Protein 6VWX (pdb70)

Nearest PDB structures (foldseek):
  6vwx-assembly1_A  TM=1.004E+00  e=1.704E-28  Halalkalibacterium halodurans C-125
  6w6o-assembly1_A  TM=9.656E-01  e=8.969E-22  Halalkalibacterium halodurans C-125
  6vxo-assembly1_A  TM=9.635E-01  e=1.900E-21  Halalkalibacterium halodurans C-125
  8diz-assembly1_A  TM=9.406E-01  e=3.354E-12  Aliarcobacter butzleri RM4018
  6n4i-assembly1_D  TM=8.869E-01  e=4.028E-11  Homo sapiens

Radius of gyration: 33.26 Å; Cα contacts (8 Å, |Δi|>4): 733; chains: 4; bounding box: 105×105×49 Å

CATH classification: 1.10.287.70

InterPro domains:
  IPR005821 Ion transport domain [PF00520] (22-239)
  IPR027359 Voltage-dependent channel domain superfamily [G3DSA:1.20.120.350] (13-128)
  IPR043203 Voltage-gated cation channel calcium and sodium [PTHR10037] (7-167)

Foldseek 3Di:
DADPLPPLPDPVNLVVVLVLLVVLLVLLVVCVPVVVVVVCDPVSVVVVVVSLVVLVVSLVVVARSPPHPDCCPVDPLSVVSVVLSVVQVPPPDDDPCVVNSVSSVVSSVNNQCSPVVNVVVVVVVVVCCVVCVVLVVVLVVVLQVLLVVCLVPCCVPCCCQRPDSVSVSVNLVCVLVVNCCPVPVNPSVCVVVVVCVCSSVVSNVVSNVSVVVSVVSSVCVVVVD/DADPLPPLPDPVNLVVVLVLLVVLLVLLVVCVPVVVVVVCDPVSVVVVVVSLVVLVVSLVVVARSPPHPDCCPVDPLSVVSVVLSVVQVPPPDDDPCVVNSVSSVVSSVNNQCSPVVNVVVVVVVVVCCVVCVVLVVVLVVVLQVLLVVCLVPCCVPCCCQRPDSVSVSVNLVCVLVVNCCPVPVNPSVCVVVVVCVCSSVVSNVVSNVSVVVSVVSSVCVVVVD/DADPLPPLPDPVNLVVVLVLLVVLLVLLVVCVPVVVVVVCDPVSVVVVVVSLVVLVVSLVVVARSPPHPDCCPVDPLSVVSVVLSVVQVPPPDDDPCVVNSVSSVVSSVNNQCSPVVNVVVVVVVVVCCVVCVVLVVVLVVVLQVLLVVCLVPCCVPCCCQRPDSVSVSVNLVCVLVVNCCPVPVNPSVCVVVVVCVCSSVVSNVVSNVSVVVSVVSSVCVVVVD/DADPLPPLPDPVNLVVVLVLLVVLLVLLVVCVPVVVVVVCDPVSVVVVVVSLVVLVVSLVVVARSPPHPDCCPVDPLSVVSVVLSVVQVPPPDDDPCVVNSVSSVVSSVNNQCSPVVNVVVVVVVVVCCVVCVVLVVVLVVVLQVLLVVCLVPCCVPCCCQRPDSVSVSVNLVCVLVVNCCPVPVNPSVCVVVVVCVCSSVVSNVVSNVSVVVSVVSSVCVVVVD

Sequence (900 aa):
TSKMQKIVNHRAFTFTVIALILFNALIVGIETYPRIYADHKWLFYRIDLVLLWIFTIEIAMRFLASNPKSAFFRSSWNWFDFLIVAAGHIFAGAQFVTVLRILRVLRVLRAISVVPSLRRLVDALVMTIPALGNILILMSIFFYIFAVIGTMLFQHVSPEYFGNLQLSLLTLFQVVTLESWASGVMRPIFAEVPWSWLYFVSFVLIGTFIIFNLFIGVIVNNVEKTSKMQKIVNHRAFTFTVIALILFNALIVGIETYPRIYADHKWLFYRIDLVLLWIFTIEIAMRFLASNPKSAFFRSSWNWFDFLIVAAGHIFAGAQFVTVLRILRVLRVLRAISVVPSLRRLVDALVMTIPALGNILILMSIFFYIFAVIGTMLFQHVSPEYFGNLQLSLLTLFQVVTLESWASGVMRPIFAEVPWSWLYFVSFVLIGTFIIFNLFIGVIVNNVEKTSKMQKIVNHRAFTFTVIALILFNALIVGIETYPRIYADHKWLFYRIDLVLLWIFTIEIAMRFLASNPKSAFFRSSWNWFDFLIVAAGHIFAGAQFVTVLRILRVLRVLRAISVVPSLRRLVDALVMTIPALGNILILMSIFFYIFAVIGTMLFQHVSPEYFGNLQLSLLTLFQVVTLESWASGVMRPIFAEVPWSWLYFVSFVLIGTFIIFNLFIGVIVNNVEKTSKMQKIVNHRAFTFTVIALILFNALIVGIETYPRIYADHKWLFYRIDLVLLWIFTIEIAMRFLASNPKSAFFRSSWNWFDFLIVAAGHIFAGAQFVTVLRILRVLRVLRAISVVPSLRRLVDALVMTIPALGNILILMSIFFYIFAVIGTMLFQHVSPEYFGNLQLSLLTLFQVVTLESWASGVMRPIFAEVPWSWLYFVSFVLIGTFIIFNLFIGVIVNNVEK

Solvent-accessible surface area: 47769 Å² total; per-residue (Å²): 190,92,149,50,62,166,65,22,111,105,183,72,32,41,120,75,6,38,63,36,3,114,79,1,21,97,18,0,3,61,4,4,67,73,182,58,58,72,100,94,78,172,97,11,118,172,39,15,82,78,7,14,140,60,1,29,97,9,21,40,73,52,77,81,11,39,94,79,188,53,55,8,81,201,43,93,57,24,124,58,5,72,96,16,4,29,18,6,66,126,91,62,49,123,68,159,98,39,54,39,57,32,29,26,0,52,13,6,28,3,10,8,2,14,42,93,55,5,77,174,35,24,63,66,18,86,143,14,63,106,59,21,27,53,16,78,92,3,25,66,30,39,30,55,5,21,0,0,18,0,0,14,70,4,31,159,52,15,89,105,40,0,11,46,26,112,48,0,70,20,0,2,26,4,2,23,26,55,7,20,1,2,51,23,0,1,28,78,3,42,77,113,52,90,179,6,88,81,19,2,23,32,4,8,94,64,5,36,64,5,51,91,19,44,20,7,34,13,3,44,66,52,57,119,197,189,93,150,52,61,166,63,21,112,105,184,73,31,40,123,76,5,38,62,36,3,114,78,1,20,101,18,1,3,61,4,5,66,74,183,57,60,71,101,98,77,175,97,10,121,172,39,14,81,80,6,13,141,60,0,29,98,10,20,39,74,52,77,83,11,39,95,78,187,53,55,8,79,202,43,92,58,24,126,56,5,71,98,15,4,29,20,6,67,128,91,64,48,122,68,160,97,38,52,39,60,32,27,26,0,53,14,6,27,3,10,8,2,13,41,91,56,4,78,176,36,24,63,66,17,87,144,13,63,106,59,25,27,54,17,78,90,2,22,65,30,38,31,54,5,21,0,0,19,0,0,15,71,4,32,161,52,16,90,105,42,0,11,46,27,112,49,0,70,20,0,2,26,4,2,24,24,54,7,19,0,1,52,25,0,0,28,79,2,43,75,114,51,89,182,6,90,82,18,2,24,33,4,9,94,63,4,35,61,5,51,91,19,42,20,7,34,12,3,45,66,51,57,118,197,189,93,150,50,62,166,64,22,112,105,182,72,33,40,123,76,5,40,63,36,2,114,78,1,21,99,18,1,3,62,4,4,68,74,181,56,60,71,100,98,77,175,99,11,119,173,40,14,81,78,6,14,143,59,1,28,98,8,19,40,72,52,76,81,11,39,95,77,189,52,54,8,80,200,44,92,56,24,124,56,6,70,97,14,4,30,20,5,67,126,90,63,49,123,66,159,97,38,52,40,57,32,28,27,0,54,15,6,28,4,10,8,2,13,41,93,56,5,80,177,34,24,64,65,18,86,144,14,64,106,60,24,28,54,16,77,92,3,23,65,28,37,32,54,6,21,0,0,19,0,0,15,72,4,32,160,52,16,89,103,41,0,12,46,26,113,45,0,71,22,0,3,28,3,2,24,24,54,6,19,1,1,51,23,0,1,27,75,3,42,75,112,52,87,184,5,90,82,19,3,23,33,5,9,95,63,6,35,62,5,52,91,20,42,19,7,35,12,3,45,66,52,56,121,198,191,93,150,50,63,167,63,21,113,104,182,71,33,40,124,75,6,39,62,36,3,115,78,1,21,98,19,0,3,60,4,4,68,73,182,57,60,71,101,96,79,174,99,11,120,172,38,16,82,79,7,14,144,61,1,28,100,9,20,40,74,52,77,80,11,39,93,79,188,53,55,8,79,203,45,93,57,24,123,60,5,71,96,14,4,30,18,6,68,125,90,62,49,123,68,160,97,37,51,40,57,34,28,25,0,52,12,6,30,3,10,9,2,13,40,90,55,5,78,175,36,24,64,65,18,88,142,13,64,105,60,24,27,54,18,77,93,3,24,65,28,39,30,54,5,20,0,0,17,0,0,15,70,4,32,160,52,16,90,105,41,0,11,46,26,112,49,0,70,20,0,2,26,4,2,25,25,54,6,20,1,1,51,22,0,1,26,78,2,42,76,113,52,90,182,6,86,82,18,2,24,33,4,8,94,61,6,36,62,6,48,91,20,43,20,7,35,13,3,44,65,52,56,118,199

Structure (mmCIF, N/CA/C/O backbone):
data_6VWX
#
_entry.id   6VWX
#
loop_
_entity.id
_entity.type
_entity.pdbx_description
1 polymer 'BH1501 protein'
2 non-polymer '(2S)-3-(hexadecanoyloxy)-2-[(9Z)-octadec-9-enoyloxy]propyl 2-(trimethylammonio)ethyl phosphate'
3 non-polymer 'SODIUM ION'
#
loop_
_atom_site.group_PDB
_atom_site.id
_atom_site.type_symbol
_atom_site.label_atom_id
_atom_site.label_alt_id
_atom_site.label_comp_id
_atom_site.label_asym_id
_atom_site.label_entity_id
_atom_site.label_seq_id
_atom_site.pdbx_PDB_ins_code
_atom_site.Cartn_x
_atom_site.Cartn_y
_atom_site.Cartn_z
_atom_site.occupancy
_atom_site.B_iso_or_equiv
_atom_site.auth_seq_id
_atom_site.auth_comp_id
_atom_site.auth_asym_id
_atom_site.auth_atom_id
_atom_site.pdbx_PDB_model_num
ATOM 1 N N . THR A 1 13 ? 125.396 186.566 153.357 1.00 143.99 13 THR A N 1
ATOM 2 C CA . THR A 1 13 ? 124.041 186.055 153.524 1.00 143.99 13 THR A CA 1
ATOM 3 C C . THR A 1 13 ? 123.689 185.064 152.421 1.00 143.99 13 THR A C 1
ATOM 4 O O . THR A 1 13 ? 123.893 185.335 151.238 1.00 143.99 13 THR A O 1
ATOM 8 N N . SER A 1 14 ? 123.147 183.918 152.818 1.00 139.87 14 SER A N 1
ATOM 9 C CA . SER A 1 14 ? 122.834 182.862 151.872 1.00 139.87 14 SER A CA 1
ATOM 10 C C . SER A 1 14 ? 121.646 183.245 150.992 1.00 139.87 14 SER A C 1
ATOM 11 O O . SER A 1 14 ? 121.102 184.349 151.072 1.00 139.87 14 SER A O 1
ATOM 14 N N . LYS A 1 15 ? 121.258 182.307 150.131 1.00 136.48 15 LYS A N 1
ATOM 15 C CA . LYS A 1 15 ? 120.169 182.507 149.183 1.00 136.48 15 LYS A CA 1
ATOM 16 C C . LYS A 1 15 ? 119.471 181.175 148.931 1.00 136.48 15 LYS A C 1
ATOM 17 O O . LYS A 1 15 ? 119.564 180.257 149.750 1.00 136.48 15 LYS A O 1
ATOM 23 N N . MET A 1 16 ? 118.765 181.059 147.810 1.00 138.56 16 MET A N 1
ATOM 24 C CA . MET A 1 16 ? 117.915 179.906 147.545 1.00 138.56 16 MET A CA 1
ATOM 25 C C . MET A 1 16 ? 118.715 178.635 147.295 1.00 138.56 16 MET A C 1
ATOM 26 O O . MET A 1 16 ? 118.653 178.054 146.209 1.00 138.56 16 MET A O 1
ATOM 31 N N . GLN A 1 17 ? 119.441 178.179 148.312 1.00 136.04 17 GLN A N 1
ATOM 32 C CA . GLN A 1 17 ? 120.112 176.891 148.276 1.00 136.04 17 GLN A CA 1
ATOM 33 C C . GLN A 1 17 ? 119.173 175.745 148.615 1.00 136.04 17 GLN A C 1
ATOM 34 O O . GLN A 1 17 ? 119.603 174.588 148.613 1.00 136.04 17 GLN A O 1
ATOM 40 N N . LYS A 1 18 ? 117.905 176.035 148.900 1.00 134.03 18 LYS A N 1
ATOM 41 C CA . LYS A 1 18 ? 116.961 175.042 149.386 1.00 134.03 18 LYS A CA 1
ATOM 42 C C . LYS A 1 18 ? 116.033 174.523 148.298 1.00 134.03 18 LYS A C 1
ATOM 43 O O . LYS A 1 18 ? 115.128 173.737 148.594 1.00 134.03 18 LYS A O 1
ATOM 49 N N . ILE A 1 19 ? 116.237 174.931 147.048 1.00 131.66 19 ILE A N 1
ATOM 50 C CA . ILE A 1 19 ? 115.409 174.462 145.953 1.00 131.66 19 ILE A CA 1
ATOM 51 C C . ILE A 1 19 ? 116.190 173.614 144.955 1.00 131.66 19 ILE A C 1
ATOM 52 O O . ILE A 1 19 ? 115.618 172.692 144.364 1.00 131.66 19 ILE A O 1
ATOM 57 N N . VAL A 1 20 ? 117.484 173.876 144.772 1.00 128.80 20 VAL A N 1
ATOM 58 C CA . VAL A 1 20 ? 118.282 173.034 143.891 1.00 128.80 20 VAL A CA 1
ATOM 59 C C . VAL A 1 20 ? 118.383 171.622 144.451 1.00 128.80 20 VAL A C 1
ATOM 60 O O . VAL A 1 20 ? 118.583 170.664 143.698 1.00 128.80 20 VAL A O 1
ATOM 64 N N . ASN A 1 21 ? 118.238 171.466 145.764 1.00 132.26 21 ASN A N 1
ATOM 65 C CA . ASN A 1 21 ? 118.201 170.163 146.403 1.00 132.26 21 ASN A CA 1
ATOM 66 C C . ASN A 1 21 ? 116.778 169.703 146.681 1.00 132.26 21 ASN A C 1
ATOM 67 O O . ASN A 1 21 ? 116.583 168.665 147.319 1.00 132.26 21 ASN A O 1
ATOM 72 N N . HIS A 1 22 ? 115.786 170.458 146.223 1.00 127.28 22 HIS A N 1
ATOM 73 C CA . HIS A 1 22 ? 114.402 170.031 146.306 1.00 127.28 22 HIS A CA 1
ATOM 74 C C . HIS A 1 22 ? 114.172 168.827 145.402 1.00 127.28 22 HIS A C 1
ATOM 75 O O . HIS A 1 22 ? 114.857 168.634 144.395 1.00 127.28 22 HIS A O 1
ATOM 82 N N . ARG A 1 23 ? 113.192 168.010 145.770 1.00 123.07 23 ARG A N 1
ATOM 83 C CA . ARG A 1 23 ? 112.858 166.833 144.982 1.00 123.07 23 ARG A CA 1
ATOM 84 C C . ARG A 1 23 ? 111.989 167.161 143.776 1.00 123.07 23 ARG A C 1
ATOM 85 O O . ARG A 1 23 ? 111.780 166.291 142.925 1.00 123.07 23 ARG A O 1
ATOM 93 N N . ALA A 1 24 ? 111.480 168.388 143.681 1.00 119.30 24 ALA A N 1
ATOM 94 C CA . ALA A 1 24 ? 110.766 168.852 142.501 1.00 119.30 24 ALA A CA 1
ATOM 95 C C . ALA A 1 24 ? 111.705 169.479 141.482 1.00 119.30 24 ALA A C 1
ATOM 96 O O . ALA A 1 24 ? 111.254 170.192 140.581 1.00 119.30 24 ALA A O 1
ATOM 98 N N . PHE A 1 25 ? 113.004 169.235 141.620 1.00 114.88 25 PHE A N 1
ATOM 99 C CA . PHE A 1 25 ? 114.023 169.742 140.714 1.00 114.88 25 PHE A CA 1
ATOM 100 C C . PHE A 1 25 ? 114.752 168.620 140.001 1.00 114.88 25 PHE A C 1
ATOM 101 O O . PHE A 1 25 ? 114.942 168.681 138.780 1.00 114.88 25 PHE A O 1
ATOM 109 N N . THR A 1 26 ? 115.173 167.595 140.742 1.00 109.70 26 THR A N 1
ATOM 110 C CA . THR A 1 26 ? 115.764 166.420 140.118 1.00 109.70 26 THR A CA 1
ATOM 111 C C . THR A 1 26 ? 114.811 165.801 139.107 1.00 109.70 26 THR A C 1
ATOM 112 O O . THR A 1 26 ? 115.224 165.420 138.007 1.00 109.70 26 THR A O 1
ATOM 116 N N . PHE A 1 27 ? 113.530 165.700 139.458 1.00 109.07 27 PHE A N 1
ATOM 117 C CA . PHE A 1 27 ? 112.566 165.118 138.535 1.00 109.07 27 PHE A CA 1
ATOM 118 C C . PHE A 1 27 ? 112.384 165.987 137.303 1.00 109.07 27 PHE A C 1
ATOM 119 O O . PHE A 1 27 ? 112.205 165.461 136.200 1.00 109.07 27 PHE A O 1
ATOM 127 N N . THR A 1 28 ? 112.437 167.308 137.464 1.00 105.55 28 THR A N 1
ATOM 128 C CA . THR A 1 28 ? 112.392 168.189 136.305 1.00 105.55 28 THR A CA 1
ATOM 129 C C . THR A 1 28 ? 113.574 167.931 135.386 1.00 105.55 28 THR A C 1
ATOM 130 O O . THR A 1 28 ? 113.415 167.817 134.166 1.00 105.55 28 THR A O 1
ATOM 134 N N . VAL A 1 29 ? 114.770 167.825 135.961 1.00 100.01 29 VAL A N 1
ATOM 135 C CA . VAL A 1 29 ? 115.963 167.644 135.144 1.00 100.01 29 VAL A CA 1
ATOM 136 C C . VAL A 1 29 ? 115.933 166.295 134.441 1.00 100.01 29 VAL A C 1
ATOM 137 O O . VAL A 1 29 ? 116.258 166.196 133.254 1.00 100.01 29 VAL A O 1
ATOM 141 N N . ILE A 1 30 ? 115.535 165.238 135.149 1.00 94.94 30 ILE A N 1
ATOM 142 C CA . ILE A 1 30 ? 115.476 163.921 134.523 1.00 94.94 30 ILE A CA 1
ATOM 143 C C . ILE A 1 30 ? 114.436 163.907 133.415 1.00 94.94 30 ILE A C 1
ATOM 144 O O . ILE A 1 30 ? 114.632 163.278 132.370 1.00 94.94 30 ILE A O 1
ATOM 149 N N . ALA A 1 31 ? 113.313 164.589 133.623 1.00 95.54 31 ALA A N 1
ATOM 150 C CA . ALA A 1 31 ? 112.332 164.711 132.555 1.00 95.54 31 ALA A CA 1
ATOM 151 C C . ALA A 1 31 ? 112.937 165.406 131.347 1.00 95.54 31 ALA A C 1
ATOM 152 O O . ALA A 1 31 ? 112.728 164.990 130.203 1.00 95.54 31 ALA A O 1
ATOM 154 N N . LEU A 1 32 ? 113.710 166.464 131.587 1.00 93.86 32 LEU A N 1
ATOM 155 C CA . LEU A 1 32 ? 114.345 167.177 130.487 1.00 93.86 32 LEU A CA 1
ATOM 156 C C . LEU A 1 32 ? 115.315 166.275 129.739 1.00 93.86 32 LEU A C 1
ATOM 157 O O . LEU A 1 32 ? 115.289 166.202 128.508 1.00 93.86 32 LEU A O 1
ATOM 162 N N . ILE A 1 33 ? 116.180 165.578 130.477 1.00 91.26 33 ILE A N 1
ATOM 163 C CA . ILE A 1 33 ? 117.132 164.663 129.856 1.00 91.26 33 ILE A CA 1
ATOM 164 C C . ILE A 1 33 ? 116.406 163.614 129.034 1.00 91.26 33 ILE A C 1
ATOM 165 O O . ILE A 1 33 ? 116.700 163.420 127.850 1.00 91.26 33 ILE A O 1
ATOM 170 N N . LEU A 1 34 ? 115.451 162.915 129.649 1.00 88.92 34 LEU A N 1
ATOM 171 C CA . LEU A 1 34 ? 114.723 161.878 128.933 1.00 88.92 34 LEU A CA 1
ATOM 172 C C . LEU A 1 34 ? 114.047 162.427 127.690 1.00 88.92 34 LEU A C 1
ATOM 173 O O . LEU A 1 34 ? 113.909 161.709 126.696 1.00 88.92 34 LEU A O 1
ATOM 178 N N . PHE A 1 35 ? 113.623 163.686 127.720 1.00 90.13 35 PHE A N 1
ATOM 179 C CA . PHE A 1 35 ? 113.102 164.289 126.506 1.00 90.13 35 PHE A CA 1
ATOM 180 C C . PHE A 1 35 ? 114.206 164.548 125.498 1.00 90.13 35 PHE A C 1
ATOM 181 O O . PHE A 1 35 ? 113.987 164.406 124.292 1.00 90.13 35 PHE A O 1
ATOM 189 N N . ASN A 1 36 ? 115.391 164.919 125.970 1.00 88.17 36 ASN A N 1
ATOM 190 C CA . ASN A 1 36 ? 116.525 165.109 125.082 1.00 88.17 36 ASN A CA 1
ATOM 191 C C . ASN A 1 36 ? 117.094 163.792 124.583 1.00 88.17 36 ASN A C 1
ATOM 192 O O . ASN A 1 36 ? 117.646 163.749 123.482 1.00 88.17 36 ASN A O 1
ATOM 197 N N . ALA A 1 37 ? 116.976 162.723 125.366 1.00 86.62 37 ALA A N 1
ATOM 198 C CA . ALA A 1 37 ? 117.347 161.406 124.873 1.00 86.62 37 ALA A CA 1
ATOM 199 C C . ALA A 1 37 ? 116.401 160.935 123.785 1.00 86.62 37 ALA A C 1
ATOM 200 O O . ALA A 1 37 ? 116.750 160.041 123.010 1.00 86.62 37 ALA A O 1
ATOM 202 N N . LEU A 1 38 ? 115.206 161.514 123.720 1.00 86.35 38 LEU A N 1
ATOM 203 C CA . LEU A 1 38 ? 114.261 161.157 122.673 1.00 86.35 38 LEU A CA 1
ATOM 204 C C . LEU A 1 38 ? 114.407 162.065 121.462 1.00 86.35 38 LEU A C 1
ATOM 205 O O . LEU A 1 38 ? 114.362 161.593 120.323 1.00 86.35 38 LEU A O 1
ATOM 210 N N . ILE A 1 39 ? 114.589 163.368 121.683 1.00 86.30 39 ILE A N 1
ATOM 211 C CA . ILE A 1 39 ? 114.732 164.280 120.560 1.00 86.30 39 ILE A CA 1
ATOM 212 C C . ILE A 1 39 ? 116.023 164.037 119.801 1.00 86.30 39 ILE A C 1
ATOM 213 O O . ILE A 1 39 ? 116.153 164.469 118.653 1.00 86.30 39 ILE A O 1
ATOM 218 N N . VAL A 1 40 ? 116.986 163.347 120.403 1.00 84.62 40 VAL A N 1
ATOM 219 C CA . VAL A 1 40 ? 118.231 163.059 119.707 1.00 84.62 40 VAL A CA 1
ATOM 220 C C . VAL A 1 40 ? 118.250 161.659 119.118 1.00 84.62 40 VAL A C 1
ATOM 221 O O . VAL A 1 40 ? 119.034 161.397 118.198 1.00 84.62 40 VAL A O 1
ATOM 225 N N . GLY A 1 41 ? 117.412 160.756 119.611 1.00 82.69 41 GLY A N 1
ATOM 226 C CA . GLY A 1 41 ? 117.288 159.455 118.996 1.00 82.69 41 GLY A CA 1
ATOM 227 C C . GLY A 1 41 ? 116.398 159.536 117.780 1.00 82.69 41 GLY A C 1
ATOM 228 O O . GLY A 1 41 ? 116.571 158.794 116.813 1.00 82.69 41 GLY A O 1
ATOM 229 N N . ILE A 1 42 ? 115.439 160.461 117.820 1.00 85.34 42 ILE A N 1
ATOM 230 C CA . ILE A 1 42 ? 114.508 160.642 116.714 1.00 85.34 42 ILE A CA 1
ATOM 231 C C . ILE A 1 42 ? 115.158 161.282 115.500 1.00 85.34 42 ILE A C 1
ATOM 232 O O . ILE A 1 42 ? 114.793 160.943 114.366 1.00 85.34 42 ILE A O 1
ATOM 237 N N . GLU A 1 43 ? 116.126 162.170 115.692 1.00 90.13 43 GLU A N 1
ATOM 238 C CA . GLU A 1 43 ? 116.707 162.907 114.584 1.00 90.13 43 GLU A CA 1
ATOM 239 C C . GLU A 1 43 ? 117.716 162.093 113.794 1.00 90.13 43 GLU A C 1
ATOM 240 O O . GLU A 1 43 ? 118.433 162.662 112.967 1.00 90.13 43 GLU A O 1
ATOM 246 N N . THR A 1 44 ? 117.800 160.786 114.026 1.00 83.73 44 THR A N 1
ATOM 247 C CA . THR A 1 44 ? 118.642 159.914 113.224 1.00 83.73 44 THR A CA 1
ATOM 248 C C . THR A 1 44 ? 117.867 159.262 112.092 1.00 83.73 44 THR A C 1
ATOM 249 O O . THR A 1 44 ? 118.399 158.384 111.409 1.00 83.73 44 THR A O 1
ATOM 253 N N . TYR A 1 45 ? 116.618 159.672 111.883 1.00 86.06 45 TYR A N 1
ATOM 254 C CA . TYR A 1 45 ? 115.775 159.164 110.804 1.00 86.06 45 TYR A CA 1
ATOM 255 C C . TYR A 1 45 ? 115.692 160.253 109.747 1.00 86.06 45 TYR A C 1
ATOM 256 O O . TYR A 1 45 ? 114.958 161.238 109.917 1.00 86.06 45 TYR A O 1
ATOM 265 N N . PRO A 1 46 ? 116.422 160.120 108.649 1.00 93.77 46 PRO A N 1
ATOM 266 C CA . PRO A 1 46 ? 116.499 161.207 107.665 1.00 93.77 46 PRO A CA 1
ATOM 267 C C . PRO A 1 46 ? 115.137 161.668 107.181 1.00 93.77 46 PRO A C 1
ATOM 268 O O . PRO A 1 46 ? 114.923 162.863 106.953 1.00 93.77 46 PRO A O 1
ATOM 272 N N . ARG A 1 47 ? 114.213 160.718 107.025 1.00 100.18 47 ARG A N 1
ATOM 273 C CA . ARG A 1 47 ? 112.850 161.051 106.634 1.00 100.18 47 ARG A CA 1
ATOM 274 C C . ARG A 1 47 ? 112.276 162.131 107.539 1.00 100.18 47 ARG A C 1
ATOM 275 O O . ARG A 1 47 ? 111.938 163.228 107.086 1.00 100.18 47 ARG A O 1
ATOM 283 N N . ILE A 1 48 ? 112.188 161.843 108.836 1.00 97.65 48 ILE A N 1
ATOM 284 C CA . ILE A 1 48 ? 111.597 162.801 109.765 1.00 97.65 48 ILE A CA 1
ATOM 285 C C . ILE A 1 48 ? 112.596 163.900 110.096 1.00 97.65 48 ILE A C 1
ATOM 286 O O . ILE A 1 48 ? 112.244 164.934 110.675 1.00 97.65 48 ILE A O 1
ATOM 291 N N . TYR A 1 49 ? 113.858 163.702 109.719 1.00 102.00 49 TYR A N 1
ATOM 292 C CA . TYR A 1 49 ? 114.860 164.732 109.962 1.00 102.00 49 TYR A CA 1
ATOM 293 C C . TYR A 1 49 ? 114.633 165.940 109.065 1.00 102.00 49 TYR A C 1
ATOM 294 O O . TYR A 1 49 ? 114.449 167.063 109.546 1.00 102.00 49 TYR A O 1
ATOM 303 N N . ALA A 1 50 ? 114.652 165.727 107.751 1.00 106.33 50 ALA A N 1
ATOM 304 C CA . ALA A 1 50 ? 114.471 166.837 106.824 1.00 106.33 50 ALA A CA 1
ATOM 305 C C . ALA A 1 50 ? 113.061 167.405 106.922 1.00 106.33 50 ALA A C 1
ATOM 306 O O . ALA A 1 50 ? 112.853 168.618 106.802 1.00 106.33 50 ALA A O 1
ATOM 308 N N . ASP A 1 51 ? 112.074 166.535 107.146 1.00 109.13 51 ASP A N 1
ATOM 309 C CA . ASP A 1 51 ? 110.685 166.978 107.201 1.00 109.13 51 ASP A CA 1
ATOM 310 C C . ASP A 1 51 ? 110.436 167.950 108.344 1.00 109.13 51 ASP A C 1
ATOM 311 O O . ASP A 1 51 ? 109.549 168.804 108.251 1.00 109.13 51 ASP A O 1
ATOM 316 N N . HIS A 1 52 ? 111.191 167.834 109.432 1.00 109.24 52 HIS A N 1
ATOM 317 C CA . HIS A 1 52 ? 111.050 168.778 110.531 1.00 109.24 52 HIS A CA 1
ATOM 318 C C . HIS A 1 52 ? 112.365 169.492 110.790 1.00 109.24 52 HIS A C 1
ATOM 319 O O . HIS A 1 52 ? 112.663 169.868 111.928 1.00 109.24 52 HIS A O 1
ATOM 326 N N . LYS A 1 53 ? 113.157 169.676 109.740 1.00 111.55 53 LYS A N 1
ATOM 327 C CA . LYS A 1 53 ? 114.372 170.459 109.856 1.00 111.55 53 LYS A CA 1
ATOM 328 C C . LYS A 1 53 ? 114.040 171.887 110.284 1.00 111.55 53 LYS A C 1
ATOM 329 O O . LYS A 1 53 ? 112.919 172.374 110.108 1.00 111.55 53 LYS A O 1
ATOM 335 N N . TRP A 1 54 ? 115.030 172.547 110.880 1.00 113.50 54 TRP A N 1
ATOM 336 C CA . TRP A 1 54 ? 114.900 173.924 111.357 1.00 113.50 54 TRP A CA 1
ATOM 337 C C . TRP A 1 54 ? 113.868 174.029 112.476 1.00 113.50 54 TRP A C 1
ATOM 338 O O . TRP A 1 54 ? 113.436 175.115 112.865 1.00 113.50 54 TRP A O 1
ATOM 349 N N . LEU A 1 55 ? 113.470 172.873 112.996 1.00 110.51 55 LEU A N 1
ATOM 350 C CA . LEU A 1 55 ? 112.700 172.816 114.228 1.00 110.51 55 LEU A CA 1
ATOM 351 C C . LEU A 1 55 ? 113.588 172.205 115.295 1.00 110.51 55 LEU A C 1
ATOM 352 O O . LEU A 1 55 ? 113.589 172.644 116.450 1.00 110.51 55 LEU A O 1
ATOM 357 N N . PHE A 1 56 ? 114.343 171.181 114.905 1.00 106.99 56 PHE A N 1
ATOM 358 C CA . PHE A 1 56 ? 115.326 170.586 115.794 1.00 106.99 56 PHE A CA 1
ATOM 359 C C . PHE A 1 56 ? 116.366 171.628 116.167 1.00 106.99 56 PHE A C 1
ATOM 360 O O . PHE A 1 56 ? 116.870 171.634 117.293 1.00 106.99 56 PHE A O 1
ATOM 368 N N . TYR A 1 57 ? 116.679 172.520 115.229 1.00 110.94 57 TYR A N 1
ATOM 369 C CA . TYR A 1 57 ? 117.592 173.619 115.517 1.00 110.94 57 TYR A CA 1
ATOM 370 C C . TYR A 1 57 ? 117.114 174.425 116.717 1.00 110.94 57 TYR A C 1
ATOM 371 O O . TYR A 1 57 ? 117.832 174.566 117.717 1.00 110.94 57 TYR A O 1
ATOM 380 N N . ARG A 1 58 ? 115.891 174.950 116.640 1.00 110.06 58 ARG A N 1
ATOM 381 C CA . ARG A 1 58 ? 115.357 175.744 117.739 1.00 110.06 58 ARG A CA 1
ATOM 382 C C . ARG A 1 58 ? 115.349 174.951 119.038 1.00 110.06 58 ARG A C 1
ATOM 383 O O . ARG A 1 58 ? 115.937 175.375 120.038 1.00 110.06 58 ARG A O 1
ATOM 391 N N . ILE A 1 59 ? 114.704 173.782 119.033 1.00 106.82 59 ILE A N 1
ATOM 392 C CA . ILE A 1 59 ? 114.500 173.044 120.278 1.00 106.82 59 ILE A CA 1
ATOM 393 C C . ILE A 1 59 ? 115.836 172.647 120.892 1.00 106.82 59 ILE A C 1
ATOM 394 O O . ILE A 1 59 ? 115.969 172.553 122.119 1.00 106.82 59 ILE A O 1
ATOM 399 N N . ASP A 1 60 ? 116.853 172.431 120.057 1.00 107.62 60 ASP A N 1
ATOM 400 C CA . ASP A 1 60 ? 118.191 172.179 120.579 1.00 107.62 60 ASP A CA 1
ATOM 401 C C . ASP A 1 60 ? 118.720 173.397 121.320 1.00 107.62 60 ASP A C 1
ATOM 402 O O . ASP A 1 60 ? 119.287 173.278 122.412 1.00 107.62 60 ASP A O 1
ATOM 407 N N . LEU A 1 61 ? 118.548 174.583 120.733 1.00 108.18 61 LEU A N 1
ATOM 408 C CA . LEU A 1 61 ? 118.990 175.804 121.398 1.00 108.18 61 LEU A CA 1
ATOM 409 C C . LEU A 1 61 ? 118.275 175.992 122.729 1.00 108.18 61 LEU A C 1
ATOM 410 O O . LEU A 1 61 ? 118.892 176.362 123.735 1.00 108.18 61 LEU A O 1
ATOM 415 N N . VAL A 1 62 ? 116.967 175.736 122.749 1.00 105.51 62 VAL A N 1
ATOM 416 C CA . VAL A 1 62 ? 116.200 175.865 123.985 1.00 105.51 62 VAL A CA 1
ATOM 417 C C . VAL A 1 62 ? 116.770 174.950 125.056 1.00 105.51 62 VAL A C 1
ATOM 418 O O . VAL A 1 62 ? 117.120 175.393 126.155 1.00 105.51 62 VAL A O 1
ATOM 422 N N . LEU A 1 63 ? 116.878 173.658 124.743 1.00 103.28 63 LEU A N 1
ATOM 423 C CA . LEU A 1 63 ? 117.369 172.697 125.722 1.00 103.28 63 LEU A CA 1
ATOM 424 C C . LEU A 1 63 ? 118.760 173.069 126.209 1.00 103.28 63 LEU A C 1
ATOM 425 O O . LEU A 1 63 ? 119.069 172.946 127.398 1.00 103.28 63 LEU A O 1
ATOM 430 N N . LEU A 1 64 ? 119.614 173.535 125.299 1.00 104.62 64 LEU A N 1
ATOM 431 C CA . LEU A 1 64 ? 120.959 173.930 125.696 1.00 104.62 64 LEU A CA 1
ATOM 432 C C . LEU A 1 64 ? 120.918 175.071 126.699 1.00 104.62 64 LEU A C 1
ATOM 433 O O . LEU A 1 64 ? 121.644 175.066 127.698 1.00 104.62 64 LEU A O 1
ATOM 438 N N . TRP A 1 65 ? 120.059 176.059 126.453 1.00 107.96 65 TRP A N 1
ATOM 439 C CA . TRP A 1 65 ? 119.989 177.199 127.356 1.00 107.96 65 TRP A CA 1
ATOM 440 C C . TRP A 1 65 ? 119.437 176.792 128.716 1.00 107.96 65 TRP A C 1
ATOM 441 O O . TRP A 1 65 ? 119.953 177.213 129.757 1.00 107.96 65 TRP A O 1
ATOM 452 N N . ILE A 1 66 ? 118.380 175.978 128.727 1.00 105.53 66 ILE A N 1
ATOM 453 C CA . ILE A 1 66 ? 117.822 175.523 129.998 1.00 105.53 66 ILE A CA 1
ATOM 454 C C . ILE A 1 66 ? 118.880 174.781 130.794 1.00 105.53 66 ILE A C 1
ATOM 455 O O . ILE A 1 66 ? 119.026 174.978 132.004 1.00 105.53 66 ILE A O 1
ATOM 460 N N . PHE A 1 67 ? 119.637 173.916 130.122 1.00 103.86 67 PHE A N 1
ATOM 461 C CA . PHE A 1 67 ? 120.698 173.190 130.806 1.00 103.86 67 PHE A CA 1
ATOM 462 C C . PHE A 1 67 ? 121.746 174.147 131.353 1.00 103.86 67 PHE A C 1
ATOM 463 O O . PHE A 1 67 ? 122.251 173.961 132.465 1.00 103.86 67 PHE A O 1
ATOM 471 N N . THR A 1 68 ? 122.074 175.190 130.589 1.00 107.40 68 THR A N 1
ATOM 472 C CA . THR A 1 68 ? 123.098 176.131 131.028 1.00 107.40 68 THR A CA 1
ATOM 473 C C . THR A 1 68 ? 122.661 176.864 132.287 1.00 107.40 68 THR A C 1
ATOM 474 O O . THR A 1 68 ? 123.396 176.917 133.279 1.00 107.40 68 THR A O 1
ATOM 478 N N . ILE A 1 69 ? 121.458 177.435 132.268 1.00 110.01 69 ILE A N 1
ATOM 479 C CA . ILE A 1 69 ? 120.962 178.086 133.474 1.00 110.01 69 ILE A CA 1
ATOM 480 C C . ILE A 1 69 ? 120.822 177.070 134.597 1.00 110.01 69 ILE A C 1
ATOM 481 O O . ILE A 1 69 ? 120.980 177.403 135.776 1.00 110.01 69 ILE A O 1
ATOM 486 N N . GLU A 1 70 ? 120.571 175.807 134.250 1.00 110.16 70 GLU A N 1
ATOM 487 C CA . GLU A 1 70 ? 120.391 174.788 135.274 1.00 110.16 70 GLU A CA 1
ATOM 488 C C . GLU A 1 70 ? 121.670 174.579 136.069 1.00 110.16 70 GLU A C 1
ATOM 489 O O . GLU A 1 70 ? 121.651 174.574 137.304 1.00 110.16 70 GLU A O 1
ATOM 495 N N . ILE A 1 71 ? 122.798 174.399 135.380 1.00 110.41 71 ILE A N 1
ATOM 496 C CA . ILE A 1 71 ? 124.056 174.259 136.106 1.00 110.41 71 ILE A CA 1
ATOM 497 C C . ILE A 1 71 ? 124.384 175.552 136.841 1.00 110.41 71 ILE A C 1
ATOM 498 O O . ILE A 1 71 ? 124.936 175.529 137.948 1.00 110.41 71 ILE A O 1
ATOM 503 N N . ALA A 1 72 ? 124.025 176.697 136.255 1.00 112.67 72 ALA A N 1
ATOM 504 C CA . ALA A 1 72 ? 124.268 177.973 136.922 1.00 112.67 72 ALA A CA 1
ATOM 505 C C . ALA A 1 72 ? 123.583 178.024 138.282 1.00 112.67 72 ALA A C 1
ATOM 506 O O . ALA A 1 72 ? 124.209 178.361 139.293 1.00 112.67 72 ALA A O 1
ATOM 508 N N . MET A 1 73 ? 122.290 177.693 138.327 1.00 116.36 73 MET A N 1
ATOM 509 C CA . MET A 1 73 ? 121.597 177.636 139.607 1.00 116.36 73 MET A CA 1
ATOM 510 C C . MET A 1 73 ? 122.187 176.580 140.529 1.00 116.36 73 MET A C 1
ATOM 511 O O . MET A 1 73 ? 122.066 176.706 141.750 1.00 116.36 73 MET A O 1
ATOM 516 N N . ARG A 1 74 ? 122.821 175.548 139.980 1.00 115.99 74 ARG A N 1
ATOM 517 C CA . ARG A 1 74 ? 123.500 174.564 140.806 1.00 115.99 74 ARG A CA 1
ATOM 518 C C . ARG A 1 74 ? 124.886 175.017 141.227 1.00 115.99 74 ARG A C 1
ATOM 519 O O . ARG A 1 74 ? 125.510 174.360 142.064 1.00 115.99 74 ARG A O 1
ATOM 527 N N . PHE A 1 75 ? 125.342 176.146 140.697 1.00 118.54 75 PHE A N 1
ATOM 528 C CA . PHE A 1 75 ? 126.657 176.661 141.050 1.00 118.54 75 PHE A CA 1
ATOM 529 C C . PHE A 1 75 ? 126.595 177.732 142.134 1.00 118.54 75 PHE A C 1
ATOM 530 O O . PHE A 1 75 ? 127.325 177.665 143.121 1.00 118.54 75 PHE A O 1
ATOM 538 N N . LEU A 1 76 ? 125.723 178.718 141.950 1.00 121.13 76 LEU A N 1
ATOM 539 C CA . LEU A 1 76 ? 125.602 179.813 142.908 1.00 121.13 76 LEU A CA 1
ATOM 540 C C . LEU A 1 76 ? 125.259 179.335 144.313 1.00 121.13 76 LEU A C 1
ATOM 541 O O . LEU A 1 76 ? 125.818 179.823 145.294 1.00 121.13 76 LEU A O 1
ATOM 546 N N . ALA A 1 77 ? 124.345 178.378 144.410 1.00 124.26 77 ALA A N 1
ATOM 547 C CA . ALA A 1 77 ? 123.937 177.857 145.707 1.00 124.26 77 ALA A CA 1
ATOM 548 C C . ALA A 1 77 ? 124.729 176.615 146.102 1.00 124.26 77 ALA A C 1
ATOM 549 O O . ALA A 1 77 ? 124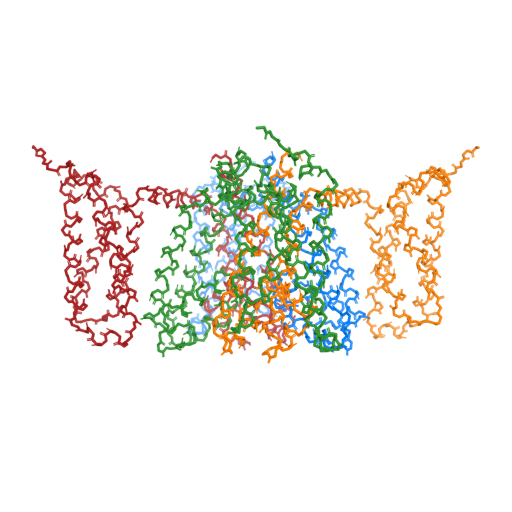.145 175.583 146.432 1.00 124.26 77 ALA A O 1
ATOM 551 N N . SER A 1 78 ? 126.055 176.725 146.074 1.00 123.45 78 SER A N 1
ATOM 552 C CA . SER A 1 78 ? 126.926 175.610 146.431 1.00 123.45 78 SER A CA 1
ATOM 553 C C . SER A 1 78 ? 128.341 176.066 146.774 1.00 123.45 78 SER A C 1
ATOM 554 O O . SER A 1 78 ? 129.301 175.583 146.180 1.00 123.45 78 SER A O 1
ATOM 557 N N . ASN A 1 79 ? 128.460 176.987 147.729 1.00 124.74 79 ASN A N 1
ATOM 558 C CA . ASN A 1 79 ? 129.758 177.508 148.165 1.00 124.74 79 ASN A CA 1
ATOM 559 C C . ASN A 1 79 ? 130.648 177.940 147.005 1.00 124.74 79 ASN A C 1
ATOM 560 O O . ASN A 1 79 ? 131.700 177.343 146.776 1.00 124.74 79 ASN A O 1
ATOM 565 N N . PRO A 1 80 ? 130.241 179.017 146.314 1.00 126.29 80 PRO A N 1
ATOM 566 C CA . PRO A 1 80 ? 130.799 179.691 145.139 1.00 126.29 80 PRO A CA 1
ATOM 567 C C . PRO A 1 80 ? 132.095 179.095 144.589 1.00 126.29 80 PRO A C 1
ATOM 568 O O . PRO A 1 80 ? 132.046 178.108 143.856 1.00 126.29 80 PRO A O 1
ATOM 572 N N . LYS A 1 81 ? 133.231 179.689 144.930 1.00 127.95 81 LYS A N 1
ATOM 573 C CA . LYS A 1 81 ? 134.517 179.188 144.458 1.00 127.95 81 LYS A CA 1
ATOM 574 C C . LYS A 1 81 ? 135.188 178.370 145.551 1.00 127.95 81 LYS A C 1
ATOM 575 O O . LYS A 1 81 ? 136.337 178.622 145.907 1.00 127.95 81 LYS A O 1
ATOM 581 N N . SER A 1 82 ? 134.469 177.387 146.083 1.00 125.16 82 SER A N 1
ATOM 582 C CA . SER A 1 82 ? 135.016 176.563 147.152 1.00 125.16 82 SER A CA 1
ATOM 583 C C . SER A 1 82 ? 134.871 175.064 146.913 1.00 125.16 82 SER A C 1
ATOM 584 O O . SER A 1 82 ? 135.847 174.382 146.603 1.00 125.16 82 SER A O 1
ATOM 587 N N . ALA A 1 83 ? 133.653 174.555 147.058 1.00 121.87 83 ALA A N 1
ATOM 588 C CA . ALA A 1 83 ? 133.405 173.126 146.898 1.00 121.87 83 ALA A CA 1
ATOM 589 C C . ALA A 1 83 ? 132.820 172.710 145.550 1.00 121.87 83 ALA A C 1
ATOM 590 O O . ALA A 1 83 ? 132.950 171.553 145.154 1.00 121.87 83 ALA A O 1
ATOM 592 N N . PHE A 1 84 ? 132.174 173.638 144.852 1.00 116.56 84 PHE A N 1
ATOM 593 C CA . PHE A 1 84 ? 131.574 173.315 143.560 1.00 116.56 84 PHE A CA 1
ATOM 594 C C . PHE A 1 84 ? 132.595 172.724 142.595 1.00 116.56 84 PHE A C 1
ATOM 595 O O . PHE A 1 84 ? 132.268 171.863 141.781 1.00 116.56 84 PHE A O 1
ATOM 603 N N . PHE A 1 85 ? 133.833 173.191 142.695 1.00 114.97 85 PHE A N 1
ATOM 604 C CA . PHE A 1 85 ? 134.909 172.704 141.850 1.00 114.97 85 PHE A CA 1
ATOM 605 C C . PHE A 1 85 ? 135.767 171.646 142.519 1.00 114.97 85 PHE A C 1
ATOM 606 O O . PHE A 1 85 ? 136.651 171.087 141.863 1.00 114.97 85 PHE A O 1
ATOM 614 N N . ARG A 1 86 ? 135.537 171.357 143.796 1.00 117.56 86 ARG A N 1
ATOM 615 C CA . ARG A 1 86 ? 136.308 170.326 144.472 1.00 117.56 86 ARG A CA 1
ATOM 616 C C . ARG A 1 86 ? 135.853 168.923 144.097 1.00 117.56 86 ARG A C 1
ATOM 617 O O . ARG A 1 86 ? 136.562 167.955 144.391 1.00 117.56 86 ARG A O 1
ATOM 625 N N . SER A 1 87 ? 134.700 168.790 143.449 1.00 109.41 87 SER A N 1
ATOM 626 C CA . SER A 1 87 ? 134.194 167.483 143.063 1.00 109.41 87 SER A CA 1
ATOM 627 C C . SER A 1 87 ? 134.455 167.226 141.588 1.00 109.41 87 SER A C 1
ATOM 628 O O . SER A 1 87 ? 134.549 168.158 140.787 1.00 109.41 87 SER A O 1
ATOM 631 N N . SER A 1 88 ? 134.569 165.949 141.230 1.00 104.35 88 SER A N 1
ATOM 632 C CA . SER A 1 88 ? 134.759 165.591 139.830 1.00 104.35 88 SER A CA 1
ATOM 633 C C . SER A 1 88 ? 133.439 165.615 139.078 1.00 104.35 88 SER A C 1
ATOM 634 O O . SER A 1 88 ? 133.395 165.930 137.884 1.00 104.35 88 SER A O 1
ATOM 637 N N . TRP A 1 89 ? 132.350 165.269 139.760 1.00 99.39 89 TRP A N 1
ATOM 638 C CA . TRP A 1 89 ? 131.057 165.181 139.095 1.00 99.39 89 TRP A CA 1
ATOM 639 C C . TRP A 1 89 ? 130.626 166.536 138.555 1.00 99.39 89 TRP A C 1
ATOM 640 O O . TRP A 1 89 ? 130.258 166.667 137.383 1.00 99.39 89 TRP A O 1
ATOM 651 N N . ASN A 1 90 ? 130.678 167.561 139.405 1.00 106.25 90 ASN A N 1
ATOM 652 C CA . ASN A 1 90 ? 130.298 168.903 138.982 1.00 106.25 90 ASN A CA 1
ATOM 653 C C . ASN A 1 90 ? 131.145 169.361 137.808 1.00 106.25 90 ASN A C 1
ATOM 654 O O . ASN A 1 90 ? 130.658 170.037 136.896 1.00 106.25 90 ASN A O 1
ATOM 659 N N . TRP A 1 91 ? 132.423 168.996 137.814 1.00 105.50 91 TRP A N 1
ATOM 660 C CA . TRP A 1 91 ? 133.284 169.330 136.690 1.00 105.50 91 TRP A CA 1
ATOM 661 C C . TRP A 1 91 ? 132.811 168.633 135.426 1.00 105.50 91 TRP A C 1
ATOM 662 O O . TRP A 1 91 ? 132.871 169.193 134.330 1.00 105.50 91 TRP A O 1
ATOM 673 N N . PHE A 1 92 ? 132.323 167.403 135.567 1.00 101.80 92 PHE A N 1
ATOM 674 C CA . PHE A 1 92 ? 131.830 166.664 134.412 1.00 101.80 92 PHE A CA 1
ATOM 675 C C . PHE A 1 92 ? 130.632 167.366 133.784 1.00 101.80 92 PHE A C 1
ATOM 676 O O . PHE A 1 92 ? 130.594 167.593 132.568 1.00 101.80 92 PHE A O 1
ATOM 684 N N . ASP A 1 93 ? 129.647 167.730 134.607 1.00 103.01 93 ASP A N 1
ATOM 685 C CA . ASP A 1 93 ? 128.490 168.461 134.096 1.00 103.01 93 ASP A CA 1
ATOM 686 C C . ASP A 1 93 ? 128.915 169.750 133.408 1.00 103.01 93 ASP A C 1
ATOM 687 O O . ASP A 1 93 ? 128.609 169.972 132.229 1.00 103.01 93 ASP A O 1
ATOM 692 N N . PHE A 1 94 ? 129.619 170.615 134.137 1.00 102.35 94 PHE A N 1
ATOM 693 C CA . PHE A 1 94 ? 129.989 171.914 133.591 1.00 102.35 94 PHE A CA 1
ATOM 694 C C . PHE A 1 94 ? 130.823 171.763 132.330 1.00 102.35 94 PHE A C 1
ATOM 695 O O . PHE A 1 94 ? 130.709 172.570 131.403 1.00 102.35 94 PHE A O 1
ATOM 703 N N . LEU A 1 95 ? 131.657 170.728 132.273 1.00 102.24 95 LEU A N 1
ATOM 704 C CA . LEU A 1 95 ? 132.475 170.505 131.090 1.00 102.24 95 LEU A CA 1
ATOM 705 C C . LEU A 1 95 ? 131.610 170.247 129.868 1.00 102.24 95 LEU A C 1
ATOM 706 O O . LEU A 1 95 ? 131.840 170.832 128.804 1.00 102.24 95 LEU A O 1
ATOM 711 N N . ILE A 1 96 ? 130.605 169.379 129.998 1.00 100.89 96 ILE A N 1
ATOM 712 C CA . ILE A 1 96 ? 129.750 169.078 128.853 1.00 100.89 96 ILE A CA 1
ATOM 713 C C . ILE A 1 96 ? 129.024 170.329 128.382 1.00 100.89 96 ILE A C 1
ATOM 714 O O . ILE A 1 96 ? 129.027 170.653 127.190 1.00 100.89 96 ILE A O 1
ATOM 719 N N . VAL A 1 97 ? 128.385 171.046 129.307 1.00 101.80 97 VAL A N 1
ATOM 720 C CA . VAL A 1 97 ? 127.589 172.205 128.913 1.00 101.80 97 VAL A CA 1
ATOM 721 C C . VAL A 1 97 ? 128.472 173.271 128.275 1.00 101.80 97 VAL A C 1
ATOM 722 O O . VAL A 1 97 ? 128.125 173.852 127.236 1.00 101.80 97 VAL A O 1
ATOM 726 N N . ALA A 1 98 ? 129.628 173.542 128.878 1.00 102.88 98 ALA A N 1
ATOM 727 C CA . ALA A 1 98 ? 130.553 174.489 128.274 1.00 102.88 98 ALA A CA 1
ATOM 728 C C . ALA A 1 98 ? 130.995 174.012 126.902 1.00 102.88 98 ALA A C 1
ATOM 729 O O . ALA A 1 98 ? 131.165 174.820 125.983 1.00 102.88 98 ALA A O 1
ATOM 731 N N . ALA A 1 99 ? 131.176 172.702 126.738 1.00 101.15 99 ALA A N 1
ATOM 732 C CA . ALA A 1 99 ? 131.553 172.170 125.435 1.00 101.15 99 ALA A CA 1
ATOM 733 C C . ALA A 1 99 ? 130.439 172.382 124.423 1.00 101.15 99 ALA A C 1
ATOM 734 O O . ALA A 1 99 ? 130.686 172.472 123.216 1.00 101.15 99 ALA A O 1
ATOM 736 N N . GLY A 1 100 ? 129.203 172.458 124.898 1.00 102.07 100 GLY A N 1
ATOM 737 C CA . GLY A 1 100 ? 128.089 172.764 124.027 1.00 102.07 100 GLY A CA 1
ATOM 738 C C . GLY A 1 100 ? 128.183 174.169 123.479 1.00 102.07 100 GLY A C 1
ATOM 739 O O . GLY A 1 100 ? 127.979 174.399 122.286 1.00 102.07 100 GLY A O 1
ATOM 740 N N . HIS A 1 101 ? 128.498 175.124 124.354 1.00 103.75 101 HIS A N 1
ATOM 741 C CA . HIS A 1 101 ? 128.607 176.511 123.911 1.00 103.75 101 HIS A CA 1
ATOM 742 C C . HIS A 1 101 ? 129.875 176.743 123.102 1.00 103.75 101 HIS A C 1
ATOM 743 O O . HIS A 1 101 ? 129.921 177.638 122.252 1.00 103.75 101 HIS A O 1
ATOM 750 N N . ILE A 1 102 ? 130.916 175.952 123.356 1.00 103.44 102 ILE A N 1
ATOM 751 C CA . ILE A 1 102 ? 132.211 176.196 122.730 1.00 103.44 102 ILE A CA 1
ATOM 752 C C . ILE A 1 102 ? 132.137 175.981 121.226 1.00 103.44 102 ILE A C 1
ATOM 753 O O . ILE A 1 102 ? 132.443 176.884 120.441 1.00 103.44 102 ILE A O 1
ATOM 758 N N . PHE A 1 103 ? 131.722 174.786 120.798 1.00 103.89 103 PHE A N 1
ATOM 759 C CA . PHE A 1 103 ? 131.898 174.396 119.403 1.00 103.89 103 PHE A CA 1
ATOM 760 C C . PHE A 1 103 ? 130.799 174.938 118.503 1.00 103.89 103 PHE A C 1
ATOM 761 O O . PHE A 1 103 ? 130.813 174.680 117.296 1.00 103.89 103 PHE A O 1
ATOM 769 N N . ALA A 1 104 ? 129.851 175.693 119.053 1.00 108.17 104 ALA A N 1
ATOM 770 C CA . ALA A 1 104 ? 128.704 176.132 118.270 1.00 108.17 104 ALA A CA 1
ATOM 771 C C . ALA A 1 104 ? 129.112 177.181 117.246 1.00 108.17 104 ALA A C 1
ATOM 772 O O . ALA A 1 104 ? 129.185 178.371 117.565 1.00 108.17 104 ALA A O 1
ATOM 774 N N . GLY A 1 105 ? 129.380 176.750 116.019 1.00 112.26 105 GLY A N 1
ATOM 775 C CA . GLY A 1 105 ? 129.769 177.682 114.978 1.00 112.26 105 GLY A CA 1
ATOM 776 C C . GLY A 1 105 ? 129.955 176.972 113.655 1.00 112.26 105 GLY A C 1
ATOM 777 O O . GLY A 1 105 ? 129.688 175.774 113.517 1.00 112.26 105 GLY A O 1
ATOM 778 N N . ALA A 1 106 ? 130.434 177.743 112.676 1.00 114.96 106 ALA A N 1
ATOM 779 C CA . ALA A 1 106 ? 130.654 177.259 111.314 1.00 114.96 106 ALA A CA 1
ATOM 780 C C . ALA A 1 106 ? 131.888 176.364 111.316 1.00 114.96 106 ALA A C 1
ATOM 781 O O . ALA A 1 106 ? 133.005 176.773 110.996 1.00 114.96 106 ALA A O 1
ATOM 783 N N . GLN A 1 107 ? 131.672 175.111 111.698 1.00 114.62 107 GLN A N 1
ATOM 784 C CA . GLN A 1 107 ? 132.767 174.169 111.863 1.00 114.62 107 GLN A CA 1
ATOM 785 C C . GLN A 1 107 ? 132.341 172.772 111.442 1.00 114.62 107 GLN A C 1
ATOM 786 O O . GLN A 1 107 ? 131.313 172.600 110.781 1.00 114.62 107 GLN A O 1
ATOM 792 N N . PHE A 1 108 ? 133.125 171.771 111.837 1.00 115.32 108 PHE A N 1
ATOM 793 C CA . PHE A 1 108 ? 132.813 170.373 111.576 1.00 115.32 108 PHE A CA 1
ATOM 794 C C . PHE A 1 108 ? 131.586 169.984 112.391 1.00 115.32 108 PHE A C 1
ATOM 795 O O . PHE A 1 108 ? 131.703 169.338 113.436 1.00 115.32 108 PHE A O 1
ATOM 803 N N . VAL A 1 109 ? 130.407 170.379 111.906 1.00 109.22 109 VAL A N 1
ATOM 804 C CA . VAL A 1 109 ? 129.145 170.326 112.639 1.00 109.22 109 VAL A CA 1
ATOM 805 C C . VAL A 1 109 ? 128.925 168.965 113.287 1.00 109.22 109 VAL A C 1
ATOM 806 O O . VAL A 1 109 ? 128.257 168.861 114.321 1.00 109.22 109 VAL A O 1
ATOM 810 N N . THR A 1 110 ? 129.495 167.915 112.696 1.00 104.02 110 THR A N 1
ATOM 811 C CA . THR A 1 110 ? 129.258 166.573 113.213 1.00 104.02 110 THR A CA 1
ATOM 812 C C . THR A 1 110 ? 129.718 166.417 114.657 1.00 104.02 110 THR A C 1
ATOM 813 O O . THR A 1 110 ? 129.186 165.568 115.379 1.00 104.02 110 THR A O 1
ATOM 817 N N . VAL A 1 111 ? 130.686 167.212 115.106 1.00 100.51 111 VAL A N 1
ATOM 818 C CA . VAL A 1 111 ? 131.212 167.035 116.454 1.00 100.51 111 VAL A CA 1
ATOM 819 C C . VAL A 1 111 ? 130.281 167.748 117.421 1.00 100.51 111 VAL A C 1
ATOM 820 O O . VAL A 1 111 ? 130.415 167.628 118.642 1.00 100.51 111 VAL A O 1
ATOM 824 N N . LEU A 1 112 ? 129.323 168.492 116.885 1.00 97.64 112 LEU A N 1
ATOM 825 C CA . LEU A 1 112 ? 128.314 169.120 117.716 1.00 97.64 112 LEU A CA 1
ATOM 826 C C . LEU A 1 112 ? 127.227 168.145 118.140 1.00 97.64 112 LEU A C 1
ATOM 827 O O . LEU A 1 112 ? 126.728 168.248 119.263 1.00 97.64 112 LEU A O 1
ATOM 832 N N . ARG A 1 113 ? 126.870 167.191 117.280 1.00 94.68 113 ARG A N 1
ATOM 833 C CA . ARG A 1 113 ? 125.802 166.257 117.612 1.00 94.68 113 ARG A CA 1
ATOM 834 C C . ARG A 1 113 ? 126.231 165.290 118.706 1.00 94.68 113 ARG A C 1
ATOM 835 O O . ARG A 1 113 ? 125.455 164.999 119.627 1.00 94.68 113 ARG A O 1
ATOM 843 N N . ILE A 1 114 ? 127.460 164.782 118.625 1.00 88.95 114 ILE A N 1
ATOM 844 C CA . ILE A 1 114 ? 127.945 163.856 119.641 1.00 88.95 114 ILE A CA 1
ATOM 845 C C . ILE A 1 114 ? 127.853 164.486 121.021 1.00 88.95 114 ILE A C 1
ATOM 846 O O . ILE A 1 114 ? 127.677 163.792 122.027 1.00 88.95 114 ILE A O 1
ATOM 851 N N . LEU A 1 115 ? 127.949 165.811 121.093 1.00 91.25 115 LEU A N 1
ATOM 852 C CA . LEU A 1 115 ? 127.849 166.476 122.385 1.00 91.25 115 LEU A CA 1
ATOM 853 C C . LEU A 1 115 ? 126.426 166.427 122.917 1.00 91.25 115 LEU A C 1
ATOM 854 O O . LEU A 1 115 ? 126.213 166.359 124.132 1.00 91.25 115 LEU A O 1
ATOM 859 N N . ARG A 1 116 ? 125.437 166.452 122.027 1.00 91.71 116 ARG A N 1
ATOM 860 C CA . ARG A 1 116 ? 124.058 166.284 122.466 1.00 91.71 116 ARG A CA 1
ATOM 861 C C . ARG A 1 116 ? 123.848 164.904 123.068 1.00 91.71 116 ARG A C 1
ATOM 862 O O . ARG A 1 116 ? 123.268 164.760 124.153 1.00 91.71 116 ARG A O 1
ATOM 870 N N . VAL A 1 117 ? 124.317 163.871 122.375 1.00 83.98 117 VAL A N 1
ATOM 871 C CA . VAL A 1 117 ? 124.183 162.521 122.908 1.00 83.98 117 VAL A CA 1
ATOM 872 C C . VAL A 1 117 ? 124.871 162.416 124.262 1.00 83.98 117 VAL A C 1
ATOM 873 O O . VAL A 1 117 ? 124.371 161.765 125.188 1.00 83.98 117 VAL A O 1
ATOM 877 N N . LEU A 1 118 ? 126.013 163.076 124.415 1.00 85.73 118 LEU A N 1
ATOM 878 C CA . LEU A 1 118 ? 126.680 163.028 125.705 1.00 85.73 118 LEU A CA 1
ATOM 879 C C . LEU A 1 118 ? 125.909 163.806 126.761 1.00 85.73 118 LEU A C 1
ATOM 880 O O . LEU A 1 118 ? 126.022 163.508 127.956 1.00 85.73 118 LEU A O 1
ATOM 885 N N . ARG A 1 119 ? 125.109 164.790 126.353 1.00 88.60 119 ARG A N 1
ATOM 886 C CA . ARG A 1 119 ? 124.203 165.412 127.311 1.00 88.60 119 ARG A CA 1
ATOM 887 C C . ARG A 1 119 ? 123.295 164.370 127.939 1.00 88.60 119 ARG A C 1
ATOM 888 O O . ARG A 1 119 ? 123.039 164.407 129.146 1.00 88.60 119 ARG A O 1
ATOM 896 N N . VAL A 1 120 ? 122.806 163.421 127.138 1.00 84.20 120 VAL A N 1
ATOM 897 C CA . VAL A 1 120 ? 121.991 162.356 127.719 1.00 84.20 120 VAL A CA 1
ATOM 898 C C . VAL A 1 120 ? 122.836 161.460 128.606 1.00 84.20 120 VAL A C 1
ATOM 899 O O . VAL A 1 120 ? 122.313 160.787 129.500 1.00 84.20 120 VAL A O 1
ATOM 903 N N . LEU A 1 121 ? 124.146 161.430 128.382 1.00 84.42 121 LEU A N 1
ATOM 904 C CA . LEU A 1 121 ? 125.013 160.654 129.261 1.00 84.42 121 LEU A CA 1
ATOM 905 C C . LEU A 1 121 ? 125.027 161.266 130.650 1.00 84.42 121 LEU A C 1
ATOM 906 O O . LEU A 1 121 ? 125.204 160.564 131.648 1.00 84.42 121 LEU A O 1
ATOM 911 N N . ARG A 1 122 ? 124.825 162.576 130.722 1.00 92.14 122 ARG A N 1
ATOM 912 C CA . ARG A 1 122 ? 124.826 163.282 131.994 1.00 92.14 122 ARG A CA 1
ATOM 913 C C . ARG A 1 122 ? 123.777 162.756 132.963 1.00 92.14 122 ARG A C 1
ATOM 914 O O . ARG A 1 122 ? 123.919 162.952 134.175 1.00 92.14 122 ARG A O 1
ATOM 922 N N . ALA A 1 123 ? 122.768 162.040 132.478 1.00 89.34 123 ALA A N 1
ATOM 923 C CA . ALA A 1 123 ? 121.747 161.454 133.334 1.00 89.34 123 ALA A CA 1
ATOM 924 C C . ALA A 1 123 ? 122.307 160.499 134.374 1.00 89.34 123 ALA A C 1
ATOM 925 O O . ALA A 1 123 ? 121.560 160.054 135.246 1.00 89.34 123 ALA A O 1
ATOM 927 N N . ILE A 1 124 ? 123.593 160.161 134.298 1.00 89.54 124 ILE A N 1
ATOM 928 C CA . ILE A 1 124 ? 124.197 159.312 135.314 1.00 89.54 124 ILE A CA 1
ATOM 929 C C . ILE A 1 124 ? 124.373 160.048 136.631 1.00 89.54 124 ILE A C 1
ATOM 930 O O . ILE A 1 124 ? 124.182 159.453 137.697 1.00 89.54 124 ILE A O 1
ATOM 935 N N . SER A 1 125 ? 124.695 161.337 136.589 1.00 91.96 125 SER A N 1
ATOM 936 C CA . SER A 1 125 ? 125.055 162.076 137.788 1.00 91.96 125 SER A CA 1
ATOM 937 C C . SER A 1 125 ? 123.868 162.685 138.516 1.00 91.96 125 SER A C 1
ATOM 938 O O . SER A 1 125 ? 124.009 163.057 139.684 1.00 91.96 125 SER A O 1
ATOM 941 N N . VAL A 1 126 ? 122.711 162.800 137.871 1.00 91.42 126 VAL A N 1
ATOM 942 C CA . VAL A 1 126 ? 121.567 163.448 138.500 1.00 91.42 126 VAL A CA 1
ATOM 943 C C . VAL A 1 126 ? 120.622 162.402 139.070 1.00 91.42 126 VAL A C 1
ATOM 944 O O . VAL A 1 126 ? 119.532 162.733 139.542 1.00 91.42 126 VAL A O 1
ATOM 948 N N . VAL A 1 127 ? 121.024 161.139 139.027 1.00 89.23 127 VAL A N 1
ATOM 949 C CA . VAL A 1 127 ? 120.237 160.064 139.622 1.00 89.23 127 VAL A CA 1
ATOM 950 C C . VAL A 1 127 ? 121.043 159.474 140.770 1.00 89.23 127 VAL A C 1
ATOM 951 O O . VAL A 1 127 ? 121.835 158.547 140.554 1.00 89.23 127 VAL A O 1
ATOM 955 N N . PRO A 1 128 ? 120.870 159.972 141.994 1.00 89.84 128 PRO A N 1
ATOM 956 C CA . PRO A 1 128 ? 121.775 159.613 143.097 1.00 89.84 128 PRO A CA 1
ATOM 957 C C . PRO A 1 128 ? 122.042 158.124 143.240 1.00 89.84 128 PRO A C 1
ATOM 958 O O . PRO A 1 128 ? 123.054 157.728 143.822 1.00 89.84 128 PRO A O 1
ATOM 962 N N . SER A 1 129 ? 121.142 157.291 142.724 1.00 88.73 129 SER A N 1
ATOM 963 C CA . SER A 1 129 ? 121.358 155.850 142.779 1.00 88.73 129 SER A CA 1
ATOM 964 C C . SER A 1 129 ? 122.433 155.421 141.790 1.00 88.73 129 SER A C 1
ATOM 965 O O . SER A 1 129 ? 123.202 154.491 142.052 1.00 88.73 129 SER A O 1
ATOM 968 N N . LEU A 1 130 ? 122.497 156.085 140.637 1.00 87.05 130 LEU A N 1
ATOM 969 C CA . LEU A 1 130 ? 123.493 155.729 139.635 1.00 87.05 130 LEU A CA 1
ATOM 970 C C . LEU A 1 130 ? 124.847 156.338 139.966 1.00 87.05 130 LEU A C 1
ATOM 971 O O . LEU A 1 130 ? 125.884 155.683 139.832 1.00 87.05 130 LEU A O 1
ATOM 976 N N . ARG A 1 131 ? 124.853 157.602 140.389 1.00 90.19 131 ARG A N 1
ATOM 977 C CA . ARG A 1 131 ? 126.103 158.282 140.705 1.00 90.19 131 ARG A CA 1
ATOM 978 C C . ARG A 1 131 ? 126.938 157.476 141.688 1.00 90.19 131 ARG A C 1
ATOM 979 O O . ARG A 1 131 ? 128.150 157.317 141.512 1.00 90.19 131 ARG A O 1
ATOM 987 N N . ARG A 1 132 ? 126.298 156.943 142.727 1.00 88.91 132 ARG A N 1
ATOM 988 C CA . ARG A 1 132 ? 127.024 156.141 143.702 1.00 88.91 132 ARG A CA 1
ATOM 989 C C . ARG A 1 132 ? 127.557 154.865 143.069 1.00 88.91 132 ARG A C 1
ATOM 990 O O . ARG A 1 132 ? 128.683 154.440 143.348 1.00 88.91 132 ARG A O 1
ATOM 998 N N . LEU A 1 133 ? 126.756 154.242 142.205 1.00 84.60 133 LEU A N 1
ATOM 999 C CA . LEU A 1 133 ? 127.198 153.017 141.552 1.00 84.60 133 LEU A CA 1
ATOM 1000 C C . LEU A 1 133 ? 128.438 153.247 140.708 1.00 84.60 133 LEU A C 1
ATOM 1001 O O . LEU A 1 133 ? 129.418 152.508 140.836 1.00 84.60 133 LEU A O 1
ATOM 1006 N N . VAL A 1 134 ? 128.420 154.259 139.840 1.00 82.99 134 VAL A N 1
ATOM 1007 C CA . VAL A 1 134 ? 129.575 154.514 138.991 1.00 82.99 134 VAL A CA 1
ATOM 1008 C C . VAL A 1 134 ? 130.787 154.935 139.802 1.00 82.99 134 VAL A C 1
ATOM 1009 O O . VAL A 1 134 ? 131.919 154.639 139.408 1.00 82.99 134 VAL A O 1
ATOM 1013 N N . ASP A 1 135 ? 130.586 155.601 140.934 1.00 87.16 135 ASP A N 1
ATOM 1014 C CA . ASP A 1 135 ? 131.694 155.831 141.846 1.00 87.16 135 ASP A CA 1
ATOM 1015 C C . ASP A 1 135 ? 132.319 154.531 142.322 1.00 87.16 135 ASP A C 1
ATOM 1016 O O . ASP A 1 135 ? 133.547 154.405 142.312 1.00 87.16 135 ASP A O 1
ATOM 1021 N N . ALA A 1 136 ? 131.503 153.559 142.720 1.00 82.37 136 ALA A N 1
ATOM 1022 C CA . ALA A 1 136 ? 132.040 152.270 143.128 1.00 82.37 136 ALA A CA 1
ATOM 1023 C C . ALA A 1 136 ? 132.728 151.551 141.979 1.00 82.37 136 ALA A C 1
ATOM 1024 O O . ALA A 1 136 ? 133.738 150.874 142.191 1.00 82.37 136 ALA A O 1
ATOM 1026 N N . LEU A 1 137 ? 132.205 151.684 140.762 1.00 80.86 137 LEU A N 1
ATOM 1027 C CA . LEU A 1 137 ? 132.820 151.015 139.623 1.00 80.86 137 LEU A CA 1
ATOM 1028 C C . LEU A 1 137 ? 134.144 151.652 139.237 1.00 80.86 137 LEU A C 1
ATOM 1029 O O . LEU A 1 137 ? 135.005 150.982 138.665 1.00 80.86 137 LEU A O 1
ATOM 1034 N N . VAL A 1 138 ? 134.316 152.945 139.505 1.00 84.66 138 VAL A N 1
ATOM 1035 C CA . VAL A 1 138 ? 135.557 153.618 139.145 1.00 84.66 138 VAL A CA 1
ATOM 1036 C C . VAL A 1 138 ? 136.632 153.452 140.204 1.00 84.66 138 VAL A C 1
ATOM 1037 O O . VAL A 1 138 ? 137.817 153.342 139.858 1.00 84.66 138 VAL A O 1
ATOM 1041 N N . MET A 1 139 ? 136.261 153.377 141.476 1.00 89.94 139 MET A N 1
ATOM 1042 C CA . MET A 1 139 ? 137.231 153.237 142.548 1.00 89.94 139 MET A CA 1
ATOM 1043 C C . MET A 1 139 ? 137.627 151.791 142.798 1.00 89.94 139 MET A C 1
ATOM 1044 O O . MET A 1 139 ? 138.048 151.460 143.908 1.00 89.94 139 MET A O 1
ATOM 1049 N N . THR A 1 140 ? 137.487 150.918 141.803 1.00 86.12 140 THR A N 1
ATOM 1050 C CA . THR A 1 140 ? 138.067 149.585 141.862 1.00 86.12 140 THR A CA 1
ATOM 1051 C C . THR A 1 140 ? 139.224 149.422 140.891 1.00 86.12 140 THR A C 1
ATOM 1052 O O . THR A 1 140 ? 139.911 148.399 140.928 1.00 86.12 140 THR A O 1
ATOM 1056 N N . ILE A 1 141 ? 139.450 150.398 140.022 1.00 82.82 141 ILE A N 1
ATOM 1057 C CA . ILE A 1 141 ? 140.577 150.367 139.096 1.00 82.82 141 ILE A CA 1
ATOM 1058 C C . ILE A 1 141 ? 141.896 150.468 139.855 1.00 82.82 141 ILE A C 1
ATOM 1059 O O . ILE A 1 141 ? 142.827 149.716 139.539 1.00 82.82 141 ILE A O 1
ATOM 1064 N N . PRO A 1 142 ? 142.047 151.362 140.842 1.00 85.86 142 PRO A N 1
ATOM 1065 C CA . PRO A 1 142 ? 143.314 151.379 141.590 1.00 85.86 142 PRO A CA 1
ATOM 1066 C C . PRO A 1 142 ? 143.669 150.043 142.211 1.00 85.86 142 PRO A C 1
ATOM 1067 O O . PRO A 1 142 ? 144.849 149.778 142.466 1.00 85.86 142 PRO A O 1
ATOM 1071 N N . ALA A 1 143 ? 142.680 149.188 142.465 1.00 87.81 143 ALA A N 1
ATOM 1072 C CA . ALA A 1 143 ? 142.982 147.856 142.971 1.00 87.81 143 ALA A CA 1
ATOM 1073 C C . ALA A 1 143 ? 143.746 147.041 141.935 1.00 87.81 143 ALA A C 1
ATOM 1074 O O . ALA A 1 143 ? 144.838 146.533 142.211 1.00 87.81 143 ALA A O 1
ATOM 1076 N N . LEU A 1 144 ? 143.193 146.909 140.736 1.00 84.60 144 LEU A N 1
ATOM 1077 C CA . LEU A 1 144 ? 143.861 146.190 139.653 1.00 84.60 144 LEU A CA 1
ATOM 1078 C C . LEU A 1 144 ? 144.787 147.112 138.872 1.00 84.60 144 LEU A C 1
ATOM 1079 O O . LEU A 1 144 ? 144.757 147.177 137.649 1.00 84.60 144 LEU A O 1
ATOM 1084 N N . GLY A 1 145 ? 145.649 147.824 139.585 1.00 85.88 145 GLY A N 1
ATOM 1085 C CA . GLY A 1 145 ? 146.564 148.734 138.935 1.00 85.88 145 GLY A CA 1
ATOM 1086 C C . GLY A 1 145 ? 147.878 148.129 138.536 1.00 85.88 145 GLY A C 1
ATOM 1087 O O . GLY A 1 145 ? 148.588 148.702 137.708 1.00 85.88 145 GLY A O 1
ATOM 1088 N N . ASN A 1 146 ? 148.225 146.975 139.096 1.00 84.15 146 ASN A N 1
ATOM 1089 C CA . ASN A 1 146 ? 149.465 146.302 138.745 1.00 84.15 146 ASN A CA 1
ATOM 1090 C C . ASN A 1 146 ? 149.255 145.294 137.626 1.00 84.15 146 ASN A C 1
ATOM 1091 O O . ASN A 1 146 ? 150.069 145.209 136.703 1.00 84.15 146 ASN A O 1
ATOM 1096 N N . ILE A 1 147 ? 148.174 144.517 137.704 1.00 79.07 147 ILE A N 1
ATOM 1097 C CA . ILE A 1 147 ? 147.860 143.577 136.638 1.00 79.07 147 ILE A CA 1
ATOM 1098 C C . ILE A 1 147 ? 147.737 144.299 135.309 1.00 79.07 147 ILE A C 1
ATOM 1099 O O . ILE A 1 147 ? 148.150 143.774 134.271 1.00 79.07 147 ILE A O 1
ATOM 1104 N N . LEU A 1 148 ? 147.192 145.514 135.311 1.00 79.30 148 LEU A N 1
ATOM 1105 C CA . LEU A 1 148 ? 147.082 146.263 134.068 1.00 79.30 148 LEU A CA 1
ATOM 1106 C C . LEU A 1 148 ? 148.438 146.644 133.501 1.00 79.30 148 LEU A C 1
ATOM 1107 O O . LEU A 1 148 ? 148.614 146.610 132.281 1.00 79.30 148 LEU A O 1
ATOM 1112 N N . ILE A 1 149 ? 149.402 147.003 134.347 1.00 77.22 149 ILE A N 1
ATOM 1113 C CA . ILE A 1 149 ? 150.735 147.275 133.831 1.00 77.22 149 ILE A CA 1
ATOM 1114 C C . ILE A 1 149 ? 151.394 146.013 133.308 1.00 77.22 149 ILE A C 1
ATOM 1115 O O . ILE A 1 149 ? 152.045 146.050 132.259 1.00 77.22 149 ILE A O 1
ATOM 1120 N N . LEU A 1 150 ? 151.230 144.893 133.998 1.00 73.72 150 LEU A N 1
ATOM 1121 C CA . LEU A 1 150 ? 151.757 143.632 133.507 1.00 73.72 150 LEU A CA 1
ATOM 1122 C C . LEU A 1 150 ? 151.084 143.182 132.223 1.00 73.72 150 LEU A C 1
ATOM 1123 O O . LEU A 1 150 ? 151.737 142.560 131.383 1.00 73.72 150 LEU A O 1
ATOM 1128 N N . MET A 1 151 ? 149.807 143.488 132.044 1.00 73.25 151 MET A N 1
ATOM 1129 C CA . MET A 1 151 ? 149.129 143.195 130.795 1.00 73.25 151 MET A CA 1
ATOM 1130 C C . MET A 1 151 ? 149.579 144.105 129.669 1.00 73.25 151 MET A C 1
ATOM 1131 O O . MET A 1 151 ? 149.701 143.645 128.531 1.00 73.25 151 MET A O 1
ATOM 1136 N N . SER A 1 152 ? 149.849 145.371 129.961 1.00 73.44 152 SER A N 1
ATOM 1137 C CA . SER A 1 152 ? 150.359 146.295 128.962 1.00 73.44 152 SER A CA 1
ATOM 1138 C C . SER A 1 152 ? 151.766 145.963 128.502 1.00 73.44 152 SER A C 1
ATOM 1139 O O . SER A 1 152 ? 152.064 146.111 127.315 1.00 73.44 152 SER A O 1
ATOM 1142 N N . ILE A 1 153 ? 152.640 145.520 129.404 1.00 71.30 153 ILE A N 1
ATOM 1143 C CA . ILE A 1 153 ? 153.988 145.147 128.991 1.00 71.30 153 ILE A CA 1
ATOM 1144 C C . ILE A 1 153 ? 153.943 143.976 128.025 1.00 71.30 153 ILE A C 1
ATOM 1145 O O . ILE A 1 153 ? 154.662 143.955 127.022 1.00 71.30 153 ILE A O 1
ATOM 1150 N N . PHE A 1 154 ? 153.091 142.990 128.296 1.00 68.08 154 PHE A N 1
ATOM 1151 C CA . PHE A 1 154 ? 153.016 141.838 127.411 1.00 68.08 154 PHE A CA 1
ATOM 1152 C C . PHE A 1 154 ? 152.332 142.175 126.096 1.00 68.08 154 PHE A C 1
ATOM 1153 O O . PHE A 1 154 ? 152.746 141.675 125.045 1.00 68.08 154 PHE A O 1
ATOM 1161 N N . PHE A 1 155 ? 151.305 143.023 126.127 1.00 65.60 155 PHE A N 1
ATOM 1162 C CA . PHE A 1 155 ? 150.735 143.530 124.886 1.00 65.60 155 PHE A CA 1
ATOM 1163 C C . PHE A 1 155 ? 151.789 144.213 124.036 1.00 65.60 155 PHE A C 1
ATOM 1164 O O . PHE A 1 155 ? 151.844 144.006 122.821 1.00 65.60 155 PHE A O 1
ATOM 1172 N N . TYR A 1 156 ? 152.634 145.031 124.655 1.00 70.79 156 TYR A N 1
ATOM 1173 C CA . TYR A 1 156 ? 153.632 145.766 123.894 1.00 70.79 156 TYR A CA 1
ATOM 1174 C C . TYR A 1 156 ? 154.699 144.836 123.338 1.00 70.79 156 TYR A C 1
ATOM 1175 O O . TYR A 1 156 ? 155.070 144.937 122.165 1.00 70.79 156 TYR A O 1
ATOM 1184 N N . ILE A 1 157 ? 155.223 143.939 124.174 1.00 65.21 157 ILE A N 1
ATOM 1185 C CA . ILE A 1 157 ? 156.250 143.010 123.714 1.00 65.21 157 ILE A CA 1
ATOM 1186 C C . ILE A 1 157 ? 155.749 142.221 122.520 1.00 65.21 157 ILE A C 1
ATOM 1187 O O . ILE A 1 157 ? 156.431 142.104 121.498 1.00 65.21 157 ILE A O 1
ATOM 1192 N N . PHE A 1 158 ? 154.545 141.667 122.627 1.00 58.15 158 PHE A N 1
ATOM 1193 C CA . PHE A 1 158 ? 154.029 140.876 121.522 1.00 58.15 158 PHE A CA 1
ATOM 1194 C C . PHE A 1 158 ? 153.701 141.741 120.316 1.00 58.15 158 PHE A C 1
ATOM 1195 O O . PHE A 1 158 ? 153.816 141.277 119.180 1.00 58.15 158 PHE A O 1
ATOM 1203 N N . ALA A 1 159 ? 153.317 142.998 120.531 1.00 60.03 159 ALA A N 1
ATOM 1204 C CA . ALA A 1 159 ? 153.035 143.872 119.401 1.00 60.03 159 ALA A CA 1
ATOM 1205 C C . ALA A 1 159 ? 154.295 144.212 118.625 1.00 60.03 159 ALA A C 1
ATOM 1206 O O . ALA A 1 159 ? 154.238 144.387 117.406 1.00 60.03 159 ALA A O 1
ATOM 1208 N N . VAL A 1 160 ? 155.432 144.316 119.299 1.00 61.25 160 VAL A N 1
ATOM 1209 C CA . VAL A 1 160 ? 156.685 144.563 118.598 1.00 61.25 160 VAL A CA 1
ATOM 1210 C C . VAL A 1 160 ? 157.204 143.296 117.941 1.00 61.25 160 VAL A C 1
ATOM 1211 O O . VAL A 1 160 ? 157.642 143.323 116.790 1.00 61.25 160 VAL A O 1
ATOM 1215 N N . ILE A 1 161 ? 157.171 142.177 118.662 1.00 59.27 161 ILE A N 1
ATOM 1216 C CA . ILE A 1 161 ? 157.652 140.926 118.095 1.00 59.27 161 ILE A CA 1
ATOM 1217 C C . ILE A 1 161 ? 156.831 140.536 116.883 1.00 59.27 161 ILE A C 1
ATOM 1218 O O . ILE A 1 161 ? 157.384 140.117 115.864 1.00 59.27 161 ILE A O 1
ATOM 1223 N N . GLY A 1 162 ? 155.509 140.665 116.957 1.00 58.38 162 GLY A N 1
ATOM 1224 C CA . GLY A 1 162 ? 154.688 140.334 115.813 1.00 58.38 162 GLY A CA 1
ATOM 1225 C C . GLY A 1 162 ? 154.933 141.233 114.628 1.00 58.38 162 GLY A C 1
ATOM 1226 O O . GLY A 1 162 ? 154.890 140.775 113.486 1.00 58.38 162 GLY A O 1
ATOM 1227 N N . THR A 1 163 ? 155.207 142.510 114.873 1.00 61.38 163 THR A N 1
ATOM 1228 C CA . THR A 1 163 ? 155.406 143.446 113.776 1.00 61.38 163 THR A CA 1
ATOM 1229 C C . THR A 1 163 ? 156.699 143.158 113.036 1.00 61.38 163 THR A C 1
ATOM 1230 O O . THR A 1 163 ? 156.741 143.176 111.804 1.00 61.38 163 THR A O 1
ATOM 1234 N N . MET A 1 164 ? 157.770 142.883 113.773 1.00 67.76 164 MET A N 1
ATOM 1235 C CA . MET A 1 164 ? 159.062 142.659 113.140 1.00 67.76 164 MET A CA 1
ATOM 1236 C C . MET A 1 164 ? 159.195 141.225 112.657 1.00 67.76 164 MET A C 1
ATOM 1237 O O . MET A 1 164 ? 160.290 140.787 112.304 1.00 67.76 164 MET A O 1
ATOM 1242 N N . LEU A 1 165 ? 158.089 140.489 112.632 1.00 61.98 165 LEU A N 1
ATOM 1243 C CA . LEU A 1 165 ? 158.115 139.085 112.248 1.00 61.98 165 LEU A CA 1
ATOM 1244 C C . LEU A 1 165 ? 157.125 138.811 111.128 1.00 61.98 165 LEU A C 1
ATOM 1245 O O . LEU A 1 165 ? 157.413 138.045 110.207 1.00 61.98 165 LEU A O 1
ATOM 1250 N N . PHE A 1 166 ? 155.959 139.443 111.196 1.00 59.80 166 PHE A N 1
ATOM 1251 C CA . PHE A 1 166 ? 154.903 139.212 110.225 1.00 59.80 166 PHE A CA 1
ATOM 1252 C C . PHE A 1 166 ? 154.578 140.495 109.483 1.00 59.80 166 PHE A C 1
ATOM 1253 O O . PHE A 1 166 ? 153.408 140.797 109.246 1.00 59.80 166 PHE A O 1
ATOM 1261 N N . GLN A 1 167 ? 155.597 141.259 109.115 1.00 68.25 167 GLN A N 1
ATOM 1262 C CA . GLN A 1 167 ? 155.362 142.535 108.460 1.00 68.25 167 GLN A CA 1
ATOM 1263 C C . GLN A 1 167 ? 155.111 142.372 106.970 1.00 68.25 167 GLN A C 1
ATOM 1264 O O . GLN A 1 167 ? 154.147 142.925 106.438 1.00 68.25 167 GLN A O 1
ATOM 1270 N N . HIS A 1 168 ? 155.968 141.621 106.279 1.00 74.63 168 HIS A N 1
ATOM 1271 C CA . HIS A 1 168 ? 155.841 141.435 104.840 1.00 74.63 168 HIS A CA 1
ATOM 1272 C C . HIS A 1 168 ? 155.073 140.178 104.475 1.00 74.63 168 HIS A C 1
ATOM 1273 O O . HIS A 1 168 ? 155.074 139.777 103.307 1.00 74.63 168 HIS A O 1
ATOM 1280 N N . VAL A 1 169 ? 154.421 139.538 105.441 1.00 68.45 169 VAL A N 1
ATOM 1281 C CA . VAL A 1 169 ? 153.607 138.363 105.151 1.00 68.45 169 VAL A CA 1
ATOM 1282 C C . VAL A 1 169 ? 152.127 138.590 105.385 1.00 68.45 169 VAL A C 1
ATOM 1283 O O . VAL A 1 169 ? 151.303 137.835 104.841 1.00 68.45 169 VAL A O 1
ATOM 1287 N N . SER A 1 170 ? 151.730 139.595 106.157 1.00 64.32 170 SER A N 1
ATOM 1288 C CA . SER A 1 170 ? 150.330 139.955 106.319 1.00 64.32 170 SER A CA 1
ATOM 1289 C C . SER A 1 170 ? 150.240 141.415 106.728 1.00 64.32 170 SER A C 1
ATOM 1290 O O . SER A 1 170 ? 150.029 141.716 107.907 1.00 64.32 170 SER A O 1
ATOM 1293 N N . PRO A 1 171 ? 150.395 142.349 105.790 1.00 65.19 171 PRO A N 1
ATOM 1294 C CA . PRO A 1 171 ? 150.424 143.765 106.168 1.00 65.19 171 PRO A CA 1
ATOM 1295 C C . PRO A 1 171 ? 149.103 144.282 106.690 1.00 65.19 171 PRO A C 1
ATOM 1296 O O . PRO A 1 171 ? 149.079 145.359 107.296 1.00 65.19 171 PRO A O 1
ATOM 1300 N N . GLU A 1 172 ? 148.005 143.564 106.477 1.00 66.78 172 GLU A N 1
ATOM 1301 C CA . GLU A 1 172 ? 146.726 144.010 107.012 1.00 66.78 172 GLU A CA 1
ATOM 1302 C C . GLU A 1 172 ? 146.698 143.889 108.527 1.00 66.78 172 GLU A C 1
ATOM 1303 O O . GLU A 1 172 ? 146.247 144.800 109.225 1.00 66.78 172 GLU A O 1
ATOM 1309 N N . TYR A 1 173 ? 147.183 142.772 109.053 1.00 61.44 173 TYR A N 1
ATOM 1310 C CA . TYR A 1 173 ? 147.093 142.520 110.481 1.00 61.44 173 TYR A CA 1
ATOM 1311 C C . TYR A 1 173 ? 148.315 143.029 111.227 1.00 61.44 173 TYR A C 1
ATOM 1312 O O . TYR A 1 173 ? 148.176 143.744 112.220 1.00 61.44 173 TYR A O 1
ATOM 1321 N N . PHE A 1 174 ? 149.511 142.672 110.773 1.00 58.35 174 PHE A N 1
ATOM 1322 C CA . PHE A 1 174 ? 150.746 143.167 111.365 1.00 58.35 174 PHE A CA 1
ATOM 1323 C C . PHE A 1 174 ? 151.473 144.032 110.343 1.00 58.35 174 PHE A C 1
ATOM 1324 O O . PHE A 1 174 ? 152.397 143.591 109.667 1.00 58.35 174 PHE A O 1
ATOM 1332 N N . GLY A 1 175 ? 151.058 145.285 110.246 1.00 60.01 175 GLY A N 1
ATOM 1333 C CA . GLY A 1 175 ? 151.703 146.201 109.331 1.00 60.01 175 GLY A CA 1
ATOM 1334 C C . GLY A 1 175 ? 152.645 147.146 110.035 1.00 60.01 175 GLY A C 1
ATOM 1335 O O . GLY A 1 175 ? 153.782 147.349 109.606 1.00 60.01 175 GLY A O 1
ATOM 1336 N N . ASN A 1 176 ? 152.168 147.739 111.121 1.00 63.68 176 ASN A N 1
ATOM 1337 C CA . ASN A 1 176 ? 152.988 148.615 111.939 1.00 63.68 176 ASN A CA 1
ATOM 1338 C C . ASN A 1 176 ? 152.763 148.287 113.400 1.00 63.68 176 ASN A C 1
ATOM 1339 O O . ASN A 1 176 ? 152.073 147.321 113.727 1.00 63.68 176 ASN A O 1
ATOM 1344 N N . LEU A 1 177 ? 153.319 149.095 114.284 1.00 64.52 177 LEU A N 1
ATOM 1345 C CA . LEU A 1 177 ? 153.154 148.887 115.707 1.00 64.52 177 LEU A CA 1
ATOM 1346 C C . LEU A 1 177 ? 151.728 149.132 116.166 1.00 64.52 177 LEU A C 1
ATOM 1347 O O . LEU A 1 177 ? 151.356 148.683 117.252 1.00 64.52 177 LEU A O 1
ATOM 1352 N N . GLN A 1 178 ? 150.912 149.811 115.366 1.00 66.71 178 GLN A N 1
ATOM 1353 C CA . GLN A 1 178 ? 149.529 150.071 115.736 1.00 66.71 178 GLN A CA 1
ATOM 1354 C C . GLN A 1 178 ? 148.546 149.076 115.150 1.00 66.71 178 GLN A C 1
ATOM 1355 O O . GLN A 1 178 ? 147.688 148.579 115.878 1.00 66.71 178 GLN A O 1
ATOM 1361 N N . LEU A 1 179 ? 148.642 148.779 113.856 1.00 60.39 179 LEU A N 1
ATOM 1362 C CA . LEU A 1 179 ? 147.797 147.742 113.286 1.00 60.39 179 LEU A CA 1
ATOM 1363 C C . LEU A 1 179 ? 148.013 146.412 113.979 1.00 60.39 179 LEU A C 1
ATOM 1364 O O . LEU A 1 179 ? 147.066 145.640 114.146 1.00 60.39 179 LEU A O 1
ATOM 1369 N N . SER A 1 180 ? 149.242 146.123 114.384 1.00 58.49 180 SER A N 1
ATOM 1370 C CA . SER A 1 180 ? 149.525 144.904 115.115 1.00 58.49 180 SER A CA 1
ATOM 1371 C C . SER A 1 180 ? 149.179 145.014 116.584 1.00 58.49 180 SER A C 1
ATOM 1372 O O . SER A 1 180 ? 149.187 144.001 117.283 1.00 58.49 180 SER A O 1
ATOM 1375 N N . LEU A 1 181 ? 148.900 146.212 117.074 1.00 58.83 181 LEU A N 1
ATOM 1376 C CA . LEU A 1 181 ? 148.336 146.372 118.401 1.00 58.83 181 LEU A CA 1
ATOM 1377 C C . LEU A 1 181 ? 146.841 146.152 118.402 1.00 58.83 181 LEU A C 1
ATOM 1378 O O . LEU A 1 181 ? 146.279 145.780 119.433 1.00 58.83 181 LEU A O 1
ATOM 1383 N N . LEU A 1 182 ? 146.201 146.380 117.265 1.00 57.63 182 LEU A N 1
ATOM 1384 C CA . LEU A 1 182 ? 144.793 146.088 117.072 1.00 57.63 182 LEU A CA 1
ATOM 1385 C C . LEU A 1 182 ? 144.530 144.614 116.829 1.00 57.63 182 LEU A C 1
ATOM 1386 O O . LEU A 1 182 ? 143.599 144.058 117.421 1.00 57.63 182 LEU A O 1
ATOM 1391 N N . THR A 1 183 ? 145.326 143.972 115.975 1.00 52.61 183 THR A N 1
ATOM 1392 C CA . THR A 1 183 ? 145.268 142.530 115.818 1.00 52.61 183 THR A CA 1
ATOM 1393 C C . THR A 1 183 ? 145.437 141.801 117.132 1.00 52.61 183 THR A C 1
ATOM 1394 O O . THR A 1 183 ? 144.755 140.806 117.367 1.00 52.61 183 THR A O 1
ATOM 1398 N N . LEU A 1 184 ? 146.326 142.270 117.987 1.00 51.95 184 LEU A N 1
ATOM 1399 C CA . LEU A 1 184 ? 146.546 141.648 119.277 1.00 51.95 184 LEU A CA 1
ATOM 1400 C C . LEU A 1 184 ? 145.396 141.878 120.236 1.00 51.95 184 LEU A C 1
ATOM 1401 O O . LEU A 1 184 ? 145.296 141.164 121.233 1.00 51.95 184 LEU A O 1
ATOM 1406 N N . PHE A 1 185 ? 144.535 142.854 119.972 1.00 52.47 185 PHE A N 1
ATOM 1407 C CA . PHE A 1 185 ? 143.364 143.053 120.812 1.00 52.47 185 PHE A CA 1
ATOM 1408 C C . PHE A 1 185 ? 142.193 142.212 120.343 1.00 52.47 185 PHE A C 1
ATOM 1409 O O . PHE A 1 185 ? 141.385 141.764 121.157 1.00 52.47 185 PHE A O 1
ATOM 1417 N N . GLN A 1 186 ? 142.086 141.991 119.038 1.00 48.82 186 GLN A N 1
ATOM 1418 C CA . GLN A 1 186 ? 141.081 141.071 118.532 1.00 48.82 186 GLN A CA 1
ATOM 1419 C C . GLN A 1 186 ? 141.337 139.652 119.005 1.00 48.82 186 GLN A C 1
ATOM 1420 O O . GLN A 1 186 ? 140.395 138.878 119.170 1.00 48.82 186 GLN A O 1
ATOM 1426 N N . VAL A 1 187 ? 142.597 139.301 119.255 1.00 47.39 187 VAL A N 1
ATOM 1427 C CA . VAL A 1 187 ? 142.938 137.937 119.634 1.00 47.39 187 VAL A CA 1
ATOM 1428 C C . VAL A 1 187 ? 142.714 137.667 121.116 1.00 47.39 187 VAL A C 1
ATOM 1429 O O . VAL A 1 187 ? 142.354 136.544 121.479 1.00 47.39 187 VAL A O 1
ATOM 1433 N N . VAL A 1 188 ? 142.886 138.658 121.990 1.00 51.72 188 VAL A N 1
ATOM 1434 C CA . VAL A 1 188 ? 142.621 138.405 123.401 1.00 51.72 188 VAL A CA 1
ATOM 1435 C C . VAL A 1 188 ? 141.142 138.180 123.644 1.00 51.72 188 VAL A C 1
ATOM 1436 O O . VAL A 1 188 ? 140.770 137.466 124.577 1.00 51.72 188 VAL A O 1
ATOM 1440 N N . THR A 1 189 ? 140.275 138.775 122.835 1.00 50.10 189 THR A N 1
ATOM 1441 C CA . THR A 1 189 ? 138.853 138.494 122.905 1.00 50.10 189 THR A CA 1
ATOM 1442 C C . THR A 1 189 ? 138.494 137.212 122.177 1.00 50.10 189 THR A C 1
ATOM 1443 O O . THR A 1 189 ? 137.313 136.878 122.078 1.00 50.10 189 THR A O 1
ATOM 1447 N N . LEU A 1 190 ? 139.492 136.495 121.666 1.00 49.73 190 LEU A N 1
ATOM 1448 C CA . LEU A 1 190 ? 139.307 135.192 121.039 1.00 49.73 190 LEU A CA 1
ATOM 1449 C C . LEU A 1 190 ? 138.367 135.277 119.848 1.00 49.73 190 LEU A C 1
ATOM 1450 O O . LEU A 1 190 ? 137.642 134.336 119.535 1.00 49.73 190 LEU A O 1
ATOM 1455 N N . GLU A 1 191 ? 138.382 136.410 119.171 1.00 50.64 191 GLU A N 1
ATOM 1456 C CA . GLU A 1 191 ? 137.501 136.644 118.035 1.00 50.64 191 GLU A CA 1
ATOM 1457 C C . GLU A 1 191 ? 138.266 136.327 116.758 1.00 50.64 191 GLU A C 1
ATOM 1458 O O . GLU A 1 191 ? 139.109 137.107 116.320 1.00 50.64 191 GLU A O 1
ATOM 1464 N N . SER A 1 192 ? 137.959 135.183 116.155 1.00 51.63 192 SER A N 1
ATOM 1465 C CA . SER A 1 192 ? 138.545 134.779 114.882 1.00 51.63 192 SER A CA 1
ATOM 1466 C C . SER A 1 192 ? 140.063 134.774 114.953 1.00 51.63 192 SER A C 1
ATOM 1467 O O . SER A 1 192 ? 140.758 135.005 113.965 1.00 51.63 192 SER A O 1
ATOM 1470 N N . TRP A 1 193 ? 140.582 134.500 116.140 1.00 51.21 193 TRP A N 1
ATOM 1471 C CA . TRP A 1 193 ? 142.017 134.492 116.343 1.00 51.21 193 TRP A CA 1
ATOM 1472 C C . TRP A 1 193 ? 142.718 133.384 115.582 1.00 51.21 193 TRP A C 1
ATOM 1473 O O . TRP A 1 193 ? 143.928 133.475 115.370 1.00 51.21 193 TRP A O 1
ATOM 1484 N N . ALA A 1 194 ? 141.996 132.346 115.186 1.00 53.47 194 ALA A N 1
ATOM 1485 C CA . ALA A 1 194 ? 142.632 131.255 114.473 1.00 53.47 194 ALA A CA 1
ATOM 1486 C C . ALA A 1 194 ? 142.105 131.129 113.065 1.00 53.47 194 ALA A C 1
ATOM 1487 O O . ALA A 1 194 ? 142.871 130.950 112.136 1.00 53.47 194 ALA A O 1
ATOM 1489 N N . SER A 1 195 ? 140.796 131.223 112.898 1.00 54.48 195 SER A N 1
ATOM 1490 C CA . SER A 1 195 ? 140.231 131.097 111.568 1.00 54.48 195 SER A CA 1
ATOM 1491 C C . SER A 1 195 ? 140.718 132.207 110.651 1.00 54.48 195 SER A C 1
ATOM 1492 O O . SER A 1 195 ? 141.053 131.961 109.499 1.00 54.48 195 SER A O 1
ATOM 1495 N N . GLY A 1 196 ? 140.755 133.432 111.160 1.00 56.99 196 GLY A N 1
ATOM 1496 C CA . GLY A 1 196 ? 141.195 134.549 110.348 1.00 56.99 196 GLY A CA 1
ATOM 1497 C C . GLY A 1 196 ? 142.578 135.109 110.602 1.00 56.99 196 GLY A C 1
ATOM 1498 O O . GLY A 1 196 ? 143.319 135.360 109.667 1.00 56.99 196 GLY A O 1
ATOM 1499 N N . VAL A 1 197 ? 142.898 135.395 111.856 1.00 56.34 197 VAL A N 1
ATOM 1500 C CA . VAL A 1 197 ? 144.217 135.931 112.183 1.00 56.34 197 VAL A CA 1
ATOM 1501 C C . VAL A 1 197 ? 145.430 135.008 112.051 1.00 56.34 197 VAL A C 1
ATOM 1502 O O . VAL A 1 197 ? 146.449 135.402 111.498 1.00 56.34 197 VAL A O 1
ATOM 1506 N N . MET A 1 198 ? 145.305 133.778 112.542 1.00 60.10 198 MET A N 1
ATOM 1507 C CA . MET A 1 198 ? 146.428 132.835 112.562 1.00 60.10 198 MET A CA 1
ATOM 1508 C C . MET A 1 198 ? 146.510 131.704 111.543 1.00 60.10 198 MET A C 1
ATOM 1509 O O . MET A 1 198 ? 147.516 131.012 111.489 1.00 60.10 198 MET A O 1
ATOM 1514 N N . ARG A 1 199 ? 145.492 131.504 110.724 1.00 58.68 199 ARG A N 1
ATOM 1515 C CA . ARG A 1 199 ? 145.569 130.407 109.769 1.00 58.68 199 ARG A CA 1
ATOM 1516 C C . ARG A 1 199 ? 146.300 130.827 108.514 1.00 58.68 199 ARG A C 1
ATOM 1517 O O . ARG A 1 199 ? 147.081 130.058 107.962 1.00 58.68 199 ARG A O 1
ATOM 1525 N N . PRO A 1 200 ? 146.046 132.051 108.049 1.00 60.48 200 PRO A N 1
ATOM 1526 C CA . PRO A 1 200 ? 146.753 132.415 106.818 1.00 60.48 200 PRO A CA 1
ATOM 1527 C C . PRO A 1 200 ? 148.257 132.546 107.039 1.00 60.48 200 PRO A C 1
ATOM 1528 O O . PRO A 1 200 ? 149.043 132.122 106.199 1.00 60.48 200 PRO A O 1
ATOM 1532 N N . ILE A 1 201 ? 148.637 133.128 108.170 1.00 59.67 201 ILE A N 1
ATOM 1533 C CA . ILE A 1 201 ? 150.030 133.326 108.537 1.00 59.67 201 ILE A CA 1
ATOM 1534 C C . ILE A 1 201 ? 150.728 131.994 108.772 1.00 59.67 201 ILE A C 1
ATOM 1535 O O . ILE A 1 201 ? 151.814 131.765 108.254 1.00 59.67 201 ILE A O 1
ATOM 1540 N N . PHE A 1 202 ? 150.103 131.106 109.538 1.00 60.51 202 PHE A N 1
ATOM 1541 C CA . PHE A 1 202 ? 150.715 129.816 109.820 1.00 60.51 202 PHE A CA 1
ATOM 1542 C C . PHE A 1 202 ? 150.992 129.015 108.558 1.00 60.51 202 PHE A C 1
ATOM 1543 O O . PHE A 1 202 ? 151.755 128.048 108.612 1.00 60.51 202 PHE A O 1
ATOM 1551 N N . ALA A 1 203 ? 150.429 129.408 107.423 1.00 62.25 203 ALA A N 1
ATOM 1552 C CA . ALA A 1 203 ? 150.766 128.783 106.155 1.00 62.25 203 ALA A CA 1
ATOM 1553 C C . ALA A 1 203 ? 152.049 129.329 105.545 1.00 62.25 203 ALA A C 1
ATOM 1554 O O . ALA A 1 203 ? 152.710 128.613 104.788 1.00 62.25 203 ALA A O 1
ATOM 1556 N N . GLU A 1 204 ? 152.412 130.576 105.839 1.00 66.20 204 GLU A N 1
ATOM 1557 C CA . GLU A 1 204 ? 153.664 131.125 105.320 1.00 66.20 204 GLU A CA 1
ATOM 1558 C C . GLU A 1 204 ? 154.842 130.727 106.203 1.00 66.20 204 GLU A C 1
ATOM 1559 O O . GLU A 1 204 ? 155.759 130.032 105.758 1.00 66.20 204 GLU A O 1
ATOM 1565 N N . VAL A 1 205 ? 154.828 131.161 107.459 1.00 62.20 205 VAL A N 1
ATOM 1566 C CA . VAL A 1 205 ? 155.876 130.826 108.419 1.00 62.20 205 VAL A CA 1
ATOM 1567 C C . VAL A 1 205 ? 155.335 129.735 109.340 1.00 62.20 205 VAL A C 1
ATOM 1568 O O . VAL A 1 205 ? 154.466 130.017 110.179 1.00 62.20 205 VAL A O 1
ATOM 1572 N N . PRO A 1 206 ? 155.795 128.497 109.212 1.00 63.82 206 PRO A N 1
ATOM 1573 C CA . PRO A 1 206 ? 155.142 127.389 109.918 1.00 63.82 206 PRO A CA 1
ATOM 1574 C C . PRO A 1 206 ? 155.376 127.380 111.412 1.00 63.82 206 PRO A C 1
ATOM 1575 O O . PRO A 1 206 ? 154.587 126.778 112.146 1.00 63.82 206 PRO A O 1
ATOM 1579 N N . TRP A 1 207 ? 156.437 128.015 111.894 1.00 63.80 207 TRP A N 1
ATOM 1580 C CA . TRP A 1 207 ? 156.714 128.059 113.319 1.00 63.80 207 TRP A CA 1
ATOM 1581 C C . TRP A 1 207 ? 155.931 129.147 114.030 1.00 63.80 207 TRP A C 1
ATOM 1582 O O . TRP A 1 207 ? 156.210 129.438 115.196 1.00 63.80 207 TRP A O 1
ATOM 1593 N N . SER A 1 208 ? 154.958 129.749 113.358 1.00 56.56 208 SER A N 1
ATOM 1594 C CA . SER A 1 208 ? 154.212 130.865 113.909 1.00 56.56 208 SER A CA 1
ATOM 1595 C C . SER A 1 208 ? 153.070 130.431 114.801 1.00 56.56 208 SER A C 1
ATOM 1596 O O . SER A 1 208 ? 152.516 131.266 115.516 1.00 56.56 208 SER A O 1
ATOM 1599 N N . TRP A 1 209 ? 152.689 129.159 114.769 1.00 59.96 209 TRP A N 1
ATOM 1600 C CA . TRP A 1 209 ? 151.739 128.663 115.750 1.00 59.96 209 TRP A CA 1
ATOM 1601 C C . TRP A 1 209 ? 152.225 128.907 117.164 1.00 59.96 209 TRP A C 1
ATOM 1602 O O . TRP A 1 209 ? 151.416 128.935 118.090 1.00 59.96 209 TRP A O 1
ATOM 1613 N N . LEU A 1 210 ? 153.533 129.077 117.340 1.00 55.87 210 LEU A N 1
ATOM 1614 C CA . LEU A 1 210 ? 154.090 129.338 118.655 1.00 55.87 210 LEU A CA 1
ATOM 1615 C C . LEU A 1 210 ? 153.737 130.730 119.133 1.00 55.87 210 LEU A C 1
ATOM 1616 O O . LEU A 1 210 ? 153.448 130.923 120.316 1.00 55.87 210 LEU A O 1
ATOM 1621 N N . TYR A 1 211 ? 153.740 131.701 118.227 1.00 55.11 211 TYR A N 1
ATOM 1622 C CA . TYR A 1 211 ? 153.393 133.064 118.594 1.00 55.11 211 TYR A CA 1
ATOM 1623 C C . TYR A 1 211 ? 151.974 133.139 119.133 1.00 55.11 211 TYR A C 1
ATOM 1624 O O . TYR A 1 211 ? 151.748 133.618 120.248 1.00 55.11 211 TYR A O 1
ATOM 1633 N N . PHE A 1 212 ? 151.008 132.634 118.371 1.00 53.84 212 PHE A N 1
ATOM 1634 C CA . PHE A 1 212 ? 149.610 132.795 118.744 1.00 53.84 212 PHE A CA 1
ATOM 1635 C C . PHE A 1 212 ? 149.208 131.861 119.870 1.00 53.84 212 PHE A C 1
ATOM 1636 O O . PHE A 1 212 ? 148.443 132.254 120.751 1.00 53.84 212 PHE A O 1
ATOM 1644 N N . VAL A 1 213 ? 149.694 130.620 119.866 1.00 53.34 213 VAL A N 1
ATOM 1645 C CA . VAL A 1 213 ? 149.342 129.718 120.952 1.00 53.34 213 VAL A CA 1
ATOM 1646 C C . VAL A 1 213 ? 149.932 130.183 122.271 1.00 53.34 213 VAL A C 1
ATOM 1647 O O . VAL A 1 213 ? 149.248 130.141 123.297 1.00 53.34 213 VAL A O 1
ATOM 1651 N N . SER A 1 214 ? 151.179 130.640 122.278 1.00 53.54 214 SER A N 1
ATOM 1652 C CA . SER A 1 214 ? 151.758 131.182 123.493 1.00 53.54 214 SER A CA 1
ATOM 1653 C C . SER A 1 214 ? 151.106 132.482 123.918 1.00 53.54 214 SER A C 1
ATOM 1654 O O . SER A 1 214 ? 150.964 132.720 125.119 1.00 53.54 214 SER A O 1
ATOM 1657 N N . PHE A 1 215 ? 150.684 133.316 122.976 1.00 51.61 215 PHE A N 1
ATOM 1658 C CA . PHE A 1 215 ? 149.988 134.530 123.361 1.00 51.61 215 PHE A CA 1
ATOM 1659 C C . PHE A 1 215 ? 148.610 134.264 123.927 1.00 51.61 215 PHE A C 1
ATOM 1660 O O . PHE A 1 215 ? 148.241 134.875 124.928 1.00 51.61 21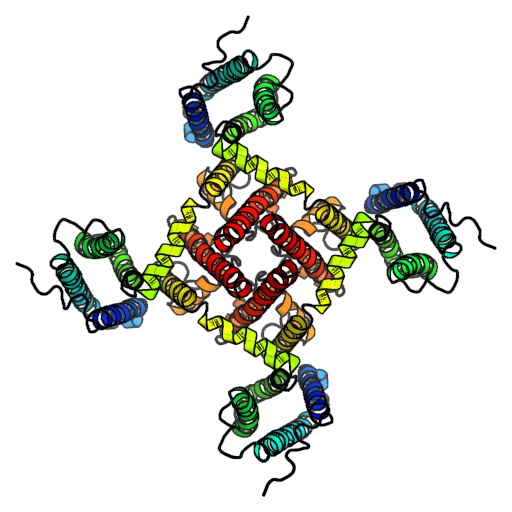5 PHE A O 1
ATOM 1668 N N . VAL A 1 216 ? 147.829 133.376 123.311 1.00 53.36 216 VAL A N 1
ATOM 1669 C CA . VAL A 1 216 ? 146.495 133.086 123.827 1.00 53.36 216 VAL A CA 1
ATOM 1670 C C . VAL A 1 216 ? 146.536 132.439 125.197 1.00 53.36 216 VAL A C 1
ATOM 1671 O O . VAL A 1 216 ? 145.640 132.678 126.008 1.00 53.36 216 VAL A O 1
ATOM 1675 N N . LEU A 1 217 ? 147.565 131.656 125.501 1.00 55.06 217 LEU A N 1
ATOM 1676 C CA . LEU A 1 217 ? 147.711 131.086 126.832 1.00 55.06 217 LEU A CA 1
ATOM 1677 C C . LEU A 1 217 ? 148.146 132.122 127.856 1.00 55.06 217 LEU A C 1
ATOM 1678 O O . LEU A 1 217 ? 147.536 132.231 128.920 1.00 55.06 217 LEU A O 1
ATOM 1683 N N . ILE A 1 218 ? 149.193 132.889 127.558 1.00 57.48 218 ILE A N 1
ATOM 1684 C CA . ILE A 1 218 ? 149.632 133.909 128.498 1.00 57.48 218 ILE A CA 1
ATOM 1685 C C . ILE A 1 218 ? 148.609 135.016 128.657 1.00 57.48 218 ILE A C 1
ATOM 1686 O O . ILE A 1 218 ? 148.262 135.366 129.787 1.00 57.48 218 ILE A O 1
ATOM 1691 N N . GLY A 1 219 ? 148.100 135.567 127.566 1.00 58.08 219 GLY A N 1
ATOM 1692 C CA . GLY A 1 219 ? 147.151 136.652 127.652 1.00 58.08 219 GLY A CA 1
ATOM 1693 C C . GLY A 1 219 ? 145.820 136.294 128.241 1.00 58.08 219 GLY A C 1
ATOM 1694 O O . GLY A 1 219 ? 145.046 137.187 128.580 1.00 58.08 219 GLY A O 1
ATOM 1695 N N . THR A 1 220 ? 145.520 135.009 128.373 1.00 61.24 220 THR A N 1
ATOM 1696 C CA . THR A 1 220 ? 144.290 134.567 129.005 1.00 61.24 220 THR A CA 1
ATOM 1697 C C . THR A 1 220 ? 144.516 134.114 130.436 1.00 61.24 220 THR A C 1
ATOM 1698 O O . THR A 1 220 ? 143.607 134.229 131.260 1.00 61.24 220 THR A O 1
ATOM 1702 N N . PHE A 1 221 ? 145.710 133.632 130.760 1.00 64.14 221 PHE A N 1
ATOM 1703 C CA . PHE A 1 221 ? 146.088 133.380 132.139 1.00 64.14 221 PHE A CA 1
ATOM 1704 C C . PHE A 1 221 ? 146.220 134.656 132.944 1.00 64.14 221 PHE A C 1
ATOM 1705 O O . PHE A 1 221 ? 146.059 134.626 134.164 1.00 64.14 221 PHE A O 1
ATOM 1713 N N . ILE A 1 222 ? 146.506 135.776 132.288 1.00 64.81 222 ILE A N 1
ATOM 1714 C CA . ILE A 1 222 ? 146.562 137.043 132.997 1.00 64.81 222 ILE A CA 1
ATOM 1715 C C . ILE A 1 222 ? 145.175 137.636 133.144 1.00 64.81 222 ILE A C 1
ATOM 1716 O O . ILE A 1 222 ? 144.851 138.210 134.186 1.00 64.81 222 ILE A O 1
ATOM 1721 N N . ILE A 1 223 ? 144.332 137.509 132.124 1.00 67.43 223 ILE A N 1
ATOM 1722 C CA . ILE A 1 223 ? 142.993 138.066 132.227 1.00 67.43 223 ILE A CA 1
ATOM 1723 C C . ILE A 1 223 ? 142.184 137.342 133.287 1.00 67.43 223 ILE A C 1
ATOM 1724 O O . ILE A 1 223 ? 141.539 137.983 134.119 1.00 67.43 223 ILE A O 1
ATOM 1729 N N . PHE A 1 224 ? 142.209 136.014 133.301 1.00 72.29 224 PHE A N 1
ATOM 1730 C CA . PHE A 1 224 ? 141.472 135.280 134.315 1.00 72.29 224 PHE A CA 1
ATOM 1731 C C . PHE A 1 224 ? 142.017 135.499 135.713 1.00 72.29 224 PHE A C 1
ATOM 1732 O O . PHE A 1 224 ? 141.275 135.330 136.684 1.00 72.29 224 PHE A O 1
ATOM 1740 N N . ASN A 1 225 ? 143.275 135.897 135.840 1.00 71.30 225 ASN A N 1
ATOM 1741 C CA . ASN A 1 225 ? 143.845 136.223 137.136 1.00 71.30 225 ASN A CA 1
ATOM 1742 C C . ASN A 1 225 ? 143.607 137.668 137.529 1.00 71.30 225 ASN A C 1
ATOM 1743 O O . ASN A 1 225 ? 143.821 138.022 138.689 1.00 71.30 225 ASN A O 1
ATOM 1748 N N . LEU A 1 226 ? 143.185 138.509 136.593 1.00 73.56 226 LEU A N 1
ATOM 1749 C CA . LEU A 1 226 ? 142.627 139.812 136.916 1.00 73.56 226 LEU A CA 1
ATOM 1750 C C . LEU A 1 226 ? 141.197 139.699 137.398 1.00 73.56 226 LEU A C 1
ATOM 1751 O O . LEU A 1 226 ? 140.833 140.294 138.414 1.00 73.56 226 LEU A O 1
ATOM 1756 N N . PHE A 1 227 ? 140.387 138.933 136.675 1.00 78.16 227 PHE A N 1
ATOM 1757 C CA . PHE A 1 227 ? 139.026 138.652 137.098 1.00 78.16 227 PHE A CA 1
ATOM 1758 C C . PHE A 1 227 ? 138.989 138.031 138.486 1.00 78.16 227 PHE A C 1
ATOM 1759 O O . PHE A 1 227 ? 138.254 138.509 139.355 1.00 78.16 227 PHE A O 1
ATOM 1767 N N . ILE A 1 228 ? 139.777 136.981 138.717 1.00 78.79 228 ILE A N 1
ATOM 1768 C CA . ILE A 1 228 ? 139.858 136.393 140.047 1.00 78.79 228 ILE A CA 1
ATOM 1769 C C . ILE A 1 228 ? 140.344 137.388 141.085 1.00 78.79 228 ILE A C 1
ATOM 1770 O O . ILE A 1 228 ? 139.828 137.402 142.207 1.00 78.79 228 ILE A O 1
ATOM 1775 N N . GLY A 1 229 ? 141.318 138.229 140.744 1.00 81.19 229 GLY A N 1
ATOM 1776 C CA . GLY A 1 229 ? 141.765 139.239 141.682 1.00 81.19 229 GLY A CA 1
ATOM 1777 C C . GLY A 1 229 ? 140.657 140.160 142.127 1.00 81.19 229 GLY A C 1
ATOM 1778 O O . GLY A 1 229 ? 140.564 140.488 143.313 1.00 81.19 229 GLY A O 1
ATOM 1779 N N . VAL A 1 230 ? 139.787 140.568 141.205 1.00 82.96 230 VAL A N 1
ATOM 1780 C CA . VAL A 1 230 ? 138.652 141.402 141.577 1.00 82.96 230 VAL A CA 1
ATOM 1781 C C . VAL A 1 230 ? 137.625 140.647 142.404 1.00 82.96 230 VAL A C 1
ATOM 1782 O O . VAL A 1 230 ? 137.076 141.215 143.356 1.00 82.96 230 VAL A O 1
ATOM 1786 N N . ILE A 1 231 ? 137.338 139.393 142.061 1.00 83.62 231 ILE A N 1
ATOM 1787 C CA . ILE A 1 231 ? 136.428 138.596 142.872 1.00 83.62 231 ILE A CA 1
ATOM 1788 C C . ILE A 1 231 ? 136.926 138.521 144.307 1.00 83.62 231 ILE A C 1
ATOM 1789 O O . ILE A 1 231 ? 136.186 138.812 145.253 1.00 83.62 231 ILE A O 1
ATOM 1794 N N . VAL A 1 232 ? 138.191 138.152 144.487 1.00 89.50 232 VAL A N 1
ATOM 1795 C CA . VAL A 1 232 ? 138.773 138.048 145.819 1.00 89.50 232 VAL A CA 1
ATOM 1796 C C . VAL A 1 232 ? 138.746 139.393 146.528 1.00 89.50 232 VAL A C 1
ATOM 1797 O O . VAL A 1 232 ? 138.374 139.483 147.701 1.00 89.50 232 VAL A O 1
ATOM 1801 N N . ASN A 1 233 ? 139.132 140.459 145.829 1.00 95.24 233 ASN A N 1
ATOM 1802 C CA . ASN A 1 233 ? 139.230 141.764 146.470 1.00 95.24 233 ASN A CA 1
ATOM 1803 C C . ASN A 1 233 ? 137.861 142.267 146.911 1.00 95.24 233 ASN A C 1
ATOM 1804 O O . ASN A 1 233 ? 137.682 142.689 148.058 1.00 95.24 233 ASN A O 1
ATOM 1809 N N . ASN A 1 234 ? 136.879 142.234 146.011 1.00 95.50 234 ASN A N 1
ATOM 1810 C CA . ASN A 1 234 ? 135.556 142.742 146.356 1.00 95.50 234 ASN A CA 1
ATOM 1811 C C . ASN A 1 234 ? 134.904 141.897 147.441 1.00 95.50 234 ASN A C 1
ATOM 1812 O O . ASN A 1 234 ? 134.257 142.436 148.345 1.00 95.50 234 ASN A O 1
ATOM 1817 N N . VAL A 1 235 ? 135.057 140.573 147.372 1.00 97.88 235 VAL A N 1
ATOM 1818 C CA . VAL A 1 235 ? 134.519 139.724 148.428 1.00 97.88 235 VAL A CA 1
ATOM 1819 C C . VAL A 1 235 ? 135.236 139.994 149.740 1.00 97.88 235 VAL A C 1
ATOM 1820 O O . VAL A 1 235 ? 134.624 139.938 150.814 1.00 97.88 235 VAL A O 1
ATOM 1824 N N . GLU A 1 236 ? 136.528 140.319 149.676 1.00 103.09 236 GLU A N 1
ATOM 1825 C CA . GLU A 1 236 ? 137.312 140.554 150.885 1.00 103.09 236 GLU A CA 1
ATOM 1826 C C . GLU A 1 236 ? 136.680 141.639 151.746 1.00 103.09 236 GLU A C 1
ATOM 1827 O O . GLU A 1 236 ? 136.441 141.438 152.941 1.00 103.09 236 GLU A O 1
ATOM 1833 N N . LYS A 1 237 ? 136.386 142.788 151.151 1.00 105.80 237 LYS A N 1
ATOM 1834 C CA . LYS A 1 237 ? 135.730 143.866 151.872 1.00 105.80 237 LYS A CA 1
ATOM 1835 C C . LYS A 1 237 ? 134.522 144.377 151.097 1.00 105.80 237 LYS A C 1
ATOM 1836 O O . LYS A 1 237 ? 134.667 144.975 150.031 1.00 105.80 237 LYS A O 1
ATOM 1842 N N . THR B 1 13 ? 186.536 141.930 153.369 1.00 143.99 13 THR D N 1
ATOM 1843 C CA . THR B 1 13 ? 186.026 143.286 153.536 1.00 143.99 13 THR D CA 1
ATOM 1844 C C . THR B 1 13 ? 185.035 143.638 152.433 1.00 143.99 13 THR D C 1
ATOM 1845 O O . THR B 1 13 ? 185.306 143.435 151.250 1.00 143.99 13 THR D O 1
ATOM 1849 N N . SER B 1 14 ? 183.889 144.181 152.830 1.00 139.87 14 SER D N 1
ATOM 1850 C CA . SER B 1 14 ? 182.834 144.494 151.884 1.00 139.87 14 SER D CA 1
ATOM 1851 C C . SER B 1 14 ? 183.217 145.683 151.004 1.00 139.87 14 SER D C 1
ATOM 1852 O O . SER B 1 14 ? 184.322 146.226 151.085 1.00 139.87 14 SER D O 1
ATOM 1855 N N . LYS B 1 15 ? 182.280 146.071 150.143 1.00 136.48 15 LYS D N 1
ATOM 1856 C CA . LYS B 1 15 ? 182.480 147.160 149.196 1.00 136.48 15 LYS D CA 1
ATOM 1857 C C . LYS B 1 15 ? 181.149 147.859 148.943 1.00 136.48 15 LYS D C 1
ATOM 1858 O O . LYS B 1 15 ? 180.231 147.766 149.762 1.00 136.48 15 LYS D O 1
ATOM 1864 N N . MET B 1 16 ? 181.033 148.565 147.823 1.00 138.56 16 MET D N 1
ATOM 1865 C CA . MET B 1 16 ? 179.881 149.416 147.558 1.00 138.56 16 MET D CA 1
ATOM 1866 C C . MET B 1 16 ? 178.610 148.616 147.307 1.00 138.56 16 MET D C 1
ATOM 1867 O O . MET B 1 16 ? 178.029 148.679 146.221 1.00 138.56 16 MET D O 1
ATOM 1872 N N . GLN B 1 17 ? 178.153 147.890 148.324 1.00 136.04 17 GLN D N 1
ATOM 1873 C CA . GLN B 1 17 ? 176.865 147.220 148.287 1.00 136.04 17 GLN D CA 1
ATOM 1874 C C . GLN B 1 17 ? 175.719 148.159 148.626 1.00 136.04 17 GLN D C 1
ATOM 1875 O O . GLN B 1 17 ? 174.562 147.730 148.624 1.00 136.04 17 GLN D O 1
ATOM 1881 N N . LYS B 1 18 ? 176.010 149.427 148.912 1.00 134.03 18 LYS D N 1
ATOM 1882 C CA . LYS B 1 18 ? 175.017 150.371 149.398 1.00 134.03 18 LYS D CA 1
ATOM 1883 C C . LYS B 1 18 ? 174.498 151.300 148.310 1.00 134.03 18 LYS D C 1
ATOM 1884 O O . LYS B 1 18 ? 173.713 152.205 148.606 1.00 134.03 18 LYS D O 1
ATOM 1890 N N . ILE B 1 19 ? 174.907 151.096 147.060 1.00 131.66 19 ILE D N 1
ATOM 1891 C CA . ILE B 1 19 ? 174.438 151.925 145.965 1.00 131.66 19 ILE D CA 1
ATOM 1892 C C . ILE B 1 19 ? 173.590 151.144 144.967 1.00 131.66 19 ILE D C 1
ATOM 1893 O O . ILE B 1 19 ? 172.669 151.717 144.375 1.00 131.66 19 ILE D O 1
ATOM 1898 N N . VAL B 1 20 ? 173.852 149.850 144.783 1.00 128.80 20 VAL D N 1
ATOM 1899 C CA . VAL B 1 20 ? 173.009 149.053 143.902 1.00 128.80 20 VAL D CA 1
ATOM 1900 C C . VAL B 1 20 ? 171.597 148.952 144.462 1.00 128.80 20 VAL D C 1
ATOM 1901 O O . VAL B 1 20 ? 170.639 148.753 143.708 1.00 128.80 20 VAL D O 1
ATOM 1905 N N . ASN B 1 21 ? 171.441 149.097 145.775 1.00 132.26 21 ASN D N 1
ATOM 1906 C CA . ASN B 1 21 ? 170.138 149.134 146.413 1.00 132.26 21 ASN D CA 1
ATOM 1907 C C . ASN B 1 21 ? 169.679 150.557 146.692 1.00 132.26 21 ASN D C 1
ATOM 1908 O O . ASN B 1 21 ? 168.640 150.753 147.329 1.00 132.26 21 ASN D O 1
ATOM 1913 N N . HIS B 1 22 ? 170.434 151.549 146.234 1.00 127.28 22 HIS D N 1
ATOM 1914 C CA . HIS B 1 22 ? 170.008 152.933 146.317 1.00 127.28 22 HIS D CA 1
ATOM 1915 C C . HIS B 1 22 ? 168.804 153.164 145.413 1.00 127.28 22 HIS D C 1
ATOM 1916 O O . HIS B 1 22 ? 168.611 152.480 144.406 1.00 127.28 22 HIS D O 1
ATOM 1923 N N . ARG B 1 23 ? 167.987 154.144 145.781 1.00 123.07 23 ARG D N 1
ATOM 1924 C CA . ARG B 1 23 ? 166.811 154.479 144.993 1.00 123.07 23 ARG D CA 1
ATOM 1925 C C . ARG B 1 23 ? 167.139 155.348 143.787 1.00 123.07 23 ARG D C 1
ATOM 1926 O O . ARG B 1 23 ? 166.270 155.558 142.936 1.00 123.07 23 ARG D O 1
ATOM 1934 N N . ALA B 1 24 ? 168.366 155.857 143.693 1.00 119.30 24 ALA D N 1
ATOM 1935 C CA . ALA B 1 24 ? 168.831 156.571 142.513 1.00 119.30 24 ALA D CA 1
ATOM 1936 C C . ALA B 1 24 ? 169.458 155.632 141.494 1.00 119.30 24 ALA D C 1
ATOM 1937 O O . ALA B 1 24 ? 170.171 156.083 140.593 1.00 119.30 24 ALA D O 1
ATOM 1939 N N . PHE B 1 25 ? 169.213 154.333 141.631 1.00 114.88 25 PHE D N 1
ATOM 1940 C CA . PHE B 1 25 ? 169.720 153.314 140.725 1.00 114.88 25 PHE D CA 1
ATOM 1941 C C . PHE B 1 25 ? 168.598 152.586 140.012 1.00 114.88 25 PHE D C 1
ATOM 1942 O O . PHE B 1 25 ? 168.659 152.396 138.791 1.00 114.88 25 PHE D O 1
ATOM 1950 N N . THR B 1 26 ? 167.573 152.165 140.752 1.00 109.70 26 THR D N 1
ATOM 1951 C CA . THR B 1 26 ? 166.397 151.575 140.128 1.00 109.70 26 THR D CA 1
ATOM 1952 C C . THR B 1 26 ? 165.779 152.528 139.117 1.00 109.70 26 THR D C 1
ATOM 1953 O O . THR B 1 26 ? 165.398 152.116 138.017 1.00 109.70 26 THR D O 1
ATOM 1957 N N . PHE B 1 27 ? 165.679 153.809 139.468 1.00 109.07 27 PHE D N 1
ATOM 1958 C CA . PHE B 1 27 ? 165.097 154.774 138.546 1.00 109.07 27 PHE D CA 1
ATOM 1959 C C . PHE B 1 27 ? 165.967 154.955 137.314 1.00 109.07 27 PHE D C 1
ATOM 1960 O O . PHE B 1 27 ? 165.441 155.135 136.211 1.00 109.07 27 PHE D O 1
ATOM 1968 N N . THR B 1 28 ? 167.288 154.902 137.475 1.00 105.55 28 THR D N 1
ATOM 1969 C CA . THR B 1 28 ? 168.169 154.947 136.316 1.00 105.55 28 THR D CA 1
ATOM 1970 C C . THR B 1 28 ? 167.910 153.765 135.397 1.00 105.55 28 THR D C 1
ATOM 1971 O O . THR B 1 28 ? 167.797 153.924 134.177 1.00 105.55 28 THR D O 1
ATOM 1975 N N . VAL B 1 29 ? 167.804 152.569 135.972 1.00 100.01 29 VAL D N 1
ATOM 1976 C CA . VAL B 1 29 ? 167.623 151.376 135.154 1.00 100.01 29 VAL D CA 1
ATOM 1977 C C . VAL B 1 29 ? 166.274 151.407 134.451 1.00 100.01 29 VAL D C 1
ATOM 1978 O O . VAL B 1 29 ? 166.175 151.082 133.264 1.00 100.01 29 VAL D O 1
ATOM 1982 N N . ILE B 1 30 ? 165.217 151.805 135.159 1.00 94.94 30 ILE D N 1
ATOM 1983 C CA . ILE B 1 30 ? 163.900 151.865 134.533 1.00 94.94 30 ILE D CA 1
ATOM 1984 C C . ILE B 1 30 ? 163.887 152.905 133.425 1.00 94.94 30 ILE D C 1
ATOM 1985 O O . ILE B 1 30 ? 163.258 152.710 132.380 1.00 94.94 30 ILE D O 1
ATOM 1990 N N . ALA B 1 31 ? 164.569 154.028 133.633 1.00 95.54 31 ALA D N 1
ATOM 1991 C CA . ALA B 1 31 ? 164.692 155.009 132.565 1.00 95.54 31 ALA D CA 1
ATOM 1992 C C . ALA B 1 31 ? 165.387 154.404 131.358 1.00 95.54 31 ALA D C 1
ATOM 1993 O O . ALA B 1 31 ? 164.971 154.614 130.213 1.00 95.54 31 ALA D O 1
ATOM 1995 N N . LEU B 1 32 ? 166.444 153.631 131.598 1.00 93.86 32 LEU D N 1
ATOM 1996 C CA . LEU B 1 32 ? 167.157 152.996 130.498 1.00 93.86 32 LEU D CA 1
ATOM 1997 C C . LEU B 1 32 ? 166.255 152.026 129.749 1.00 93.86 32 LEU D C 1
ATOM 1998 O O . LEU B 1 32 ? 166.182 152.053 128.518 1.00 93.86 32 LEU D O 1
ATOM 2003 N N . ILE B 1 33 ? 165.557 151.161 130.487 1.00 91.26 33 ILE D N 1
ATOM 2004 C CA . ILE B 1 33 ? 164.642 150.210 129.865 1.00 91.26 33 ILE D CA 1
ATOM 2005 C C . ILE B 1 33 ? 163.594 150.937 129.043 1.00 91.26 33 ILE D C 1
ATOM 2006 O O . ILE B 1 33 ? 163.400 150.643 127.859 1.00 91.26 33 ILE D O 1
ATOM 2011 N N . LEU B 1 34 ? 162.895 151.892 129.658 1.00 88.92 34 LEU D N 1
ATOM 2012 C CA . LEU B 1 34 ? 161.858 152.620 128.942 1.00 88.92 34 LEU D CA 1
ATOM 2013 C C . LEU B 1 34 ? 162.408 153.296 127.700 1.00 88.92 34 LEU D C 1
ATOM 2014 O O . LEU B 1 34 ? 161.690 153.435 126.705 1.00 88.92 34 LEU D O 1
ATOM 2019 N N . PHE B 1 35 ? 163.667 153.720 127.730 1.00 90.13 35 PHE D N 1
ATOM 2020 C CA . PHE B 1 35 ? 164.271 154.241 126.516 1.00 90.13 35 PHE D CA 1
ATOM 2021 C C . PHE B 1 35 ? 164.529 153.137 125.508 1.00 90.13 35 PHE D C 1
ATOM 2022 O O . PHE B 1 35 ? 164.388 153.356 124.302 1.00 90.13 35 PHE D O 1
ATOM 2030 N N . ASN B 1 36 ? 164.900 151.952 125.980 1.00 88.17 36 ASN D N 1
ATOM 2031 C CA . ASN B 1 36 ? 165.090 150.818 125.092 1.00 88.17 36 ASN D CA 1
ATOM 2032 C C . ASN B 1 36 ? 163.772 150.250 124.592 1.00 88.17 36 ASN D C 1
ATOM 2033 O O . ASN B 1 36 ? 163.729 149.698 123.491 1.00 88.17 36 ASN D O 1
ATOM 2038 N N . ALA B 1 37 ? 162.703 150.368 125.375 1.00 86.62 37 ALA D N 1
ATOM 2039 C CA . ALA B 1 37 ? 161.386 149.998 124.881 1.00 86.62 37 ALA D CA 1
ATOM 2040 C C . ALA B 1 37 ? 160.916 150.944 123.794 1.00 86.62 37 ALA D C 1
ATOM 2041 O O . ALA B 1 37 ? 160.022 150.596 123.018 1.00 86.62 37 ALA D O 1
ATOM 2043 N N . LEU B 1 38 ? 161.495 152.139 123.729 1.00 86.35 38 LEU D N 1
ATOM 2044 C CA . LEU B 1 38 ? 161.139 153.084 122.682 1.00 86.35 38 LEU D CA 1
ATOM 2045 C C . LEU B 1 38 ? 162.047 152.938 121.471 1.00 86.35 38 LEU D C 1
ATOM 2046 O O . LEU B 1 38 ? 161.576 152.984 120.332 1.00 86.35 38 LEU D O 1
ATOM 2051 N N . ILE B 1 39 ? 163.350 152.756 121.693 1.00 86.30 39 ILE D N 1
ATOM 2052 C CA . ILE B 1 39 ? 164.262 152.612 120.570 1.00 86.30 39 ILE D CA 1
ATOM 2053 C C . ILE B 1 39 ? 164.019 151.322 119.810 1.00 86.30 39 ILE D C 1
ATOM 2054 O O . ILE B 1 39 ? 164.451 151.192 118.662 1.00 86.30 39 ILE D O 1
ATOM 2059 N N . VAL B 1 40 ? 163.328 150.359 120.412 1.00 84.62 40 VAL D N 1
ATOM 2060 C CA . VAL B 1 40 ? 163.040 149.114 119.716 1.00 84.62 40 VAL D CA 1
ATOM 2061 C C . VAL B 1 40 ? 161.640 149.096 119.126 1.00 84.62 40 VAL D C 1
ATOM 2062 O O . VAL B 1 40 ? 161.378 148.312 118.206 1.00 84.62 40 VAL D O 1
ATOM 2066 N N . GLY B 1 41 ? 160.737 149.934 119.619 1.00 82.69 41 GLY D N 1
ATOM 2067 C CA . GLY B 1 41 ? 159.437 150.059 119.004 1.00 82.69 41 GLY D CA 1
ATOM 2068 C C . GLY B 1 41 ? 159.518 150.949 117.788 1.00 82.69 41 GLY D C 1
ATOM 2069 O O . GLY B 1 41 ? 158.776 150.777 116.821 1.00 82.69 41 GLY D O 1
ATOM 2070 N N . ILE B 1 42 ? 160.444 151.908 117.829 1.00 85.34 42 ILE D N 1
ATOM 2071 C CA . ILE B 1 42 ? 160.625 152.839 116.723 1.00 85.34 42 ILE D CA 1
ATOM 2072 C C . ILE B 1 42 ? 161.265 152.189 115.509 1.00 85.34 42 ILE D C 1
ATOM 2073 O O . ILE B 1 42 ? 160.927 152.554 114.375 1.00 85.34 42 ILE D O 1
ATOM 2078 N N . GLU B 1 43 ? 162.153 151.221 115.701 1.00 90.13 43 GLU D N 1
ATOM 2079 C CA . GLU B 1 43 ? 162.890 150.640 114.593 1.00 90.13 43 GLU D CA 1
ATOM 2080 C C . GLU B 1 43 ? 162.076 149.631 113.803 1.00 90.13 43 GLU D C 1
ATOM 2081 O O . GLU B 1 43 ? 162.645 148.914 112.975 1.00 90.13 43 GLU D O 1
ATOM 2087 N N . THR B 1 44 ? 160.769 149.548 114.034 1.00 83.73 44 THR D N 1
ATOM 2088 C CA . THR B 1 44 ? 159.896 148.706 113.232 1.00 83.73 44 THR D CA 1
ATOM 2089 C C . THR B 1 44 ? 159.245 149.482 112.100 1.00 83.73 44 THR D C 1
ATOM 2090 O O . THR B 1 44 ? 158.367 148.950 111.417 1.00 83.73 44 THR D O 1
ATOM 2094 N N . TYR B 1 45 ? 159.656 150.731 111.891 1.00 86.06 45 TYR D N 1
ATOM 2095 C CA . TYR B 1 45 ? 159.148 151.574 110.812 1.00 86.06 45 TYR D CA 1
ATOM 2096 C C . TYR B 1 45 ? 160.237 151.657 109.756 1.00 86.06 45 TYR D C 1
ATOM 2097 O O . TYR B 1 45 ? 161.223 152.390 109.926 1.00 86.06 45 TYR D O 1
ATOM 2106 N N . PRO B 1 46 ? 160.104 150.927 108.657 1.00 93.77 46 PRO D N 1
ATOM 2107 C CA . PRO B 1 46 ? 161.192 150.850 107.674 1.00 93.77 46 PRO D CA 1
ATOM 2108 C C . PRO B 1 46 ? 161.653 152.212 107.190 1.00 93.77 46 PRO D C 1
ATOM 2109 O O . PRO B 1 46 ? 162.848 152.426 106.962 1.00 93.77 46 PRO D O 1
ATOM 2113 N N . ARG B 1 47 ? 160.704 153.136 107.034 1.00 100.18 47 ARG D N 1
ATOM 2114 C CA . ARG B 1 47 ? 161.037 154.499 106.644 1.00 100.18 47 ARG D CA 1
ATOM 2115 C C . ARG B 1 47 ? 162.117 155.073 107.549 1.00 100.18 47 ARG D C 1
ATOM 2116 O O . ARG B 1 47 ? 163.215 155.410 107.096 1.00 100.18 47 ARG D O 1
ATOM 2124 N N . ILE B 1 48 ? 161.829 155.160 108.846 1.00 97.65 48 ILE D N 1
ATOM 2125 C CA . ILE B 1 48 ? 162.787 155.751 109.775 1.00 97.65 48 ILE D CA 1
ATOM 2126 C C . ILE B 1 48 ? 163.886 154.751 110.106 1.00 97.65 48 ILE D C 1
ATOM 2127 O O . ILE B 1 48 ? 164.920 155.103 110.686 1.00 97.65 48 ILE D O 1
ATOM 2132 N N . TYR B 1 49 ? 163.687 153.489 109.729 1.00 102.00 49 TYR D N 1
ATOM 2133 C CA . TYR B 1 49 ? 164.717 152.487 109.972 1.00 102.00 49 TYR D CA 1
ATOM 2134 C C . TYR B 1 49 ? 165.925 152.714 109.075 1.00 102.00 49 TYR D C 1
ATOM 2135 O O . TYR B 1 49 ? 167.048 152.897 109.557 1.00 102.00 49 TYR D O 1
ATOM 2144 N N . ALA B 1 50 ? 165.712 152.695 107.761 1.00 106.33 50 ALA D N 1
ATOM 2145 C CA . ALA B 1 50 ? 166.823 152.876 106.834 1.00 106.33 50 ALA D CA 1
ATOM 2146 C C . ALA B 1 50 ? 167.391 154.286 106.933 1.00 106.33 50 ALA D C 1
ATOM 2147 O O . ALA B 1 50 ? 168.604 154.493 106.813 1.00 106.33 50 ALA D O 1
ATOM 2149 N N . ASP B 1 51 ? 166.522 155.273 107.157 1.00 109.13 51 ASP D N 1
ATOM 2150 C CA . ASP B 1 51 ? 166.965 156.662 107.212 1.00 109.13 51 ASP D CA 1
ATOM 2151 C C . ASP B 1 51 ? 167.937 156.910 108.356 1.00 109.13 51 ASP D C 1
ATOM 2152 O O . ASP B 1 51 ? 168.791 157.797 108.263 1.00 109.13 51 ASP D O 1
ATOM 2157 N N . HIS B 1 52 ? 167.820 156.155 109.444 1.00 109.24 52 HIS D N 1
ATOM 2158 C CA . HIS B 1 52 ? 168.764 156.295 110.543 1.00 109.24 52 HIS D CA 1
ATOM 2159 C C . HIS B 1 52 ? 169.478 154.980 110.802 1.00 109.24 52 HIS D C 1
ATOM 2160 O O . HIS B 1 52 ? 169.853 154.681 111.940 1.00 109.24 52 HIS D O 1
ATOM 2167 N N . LYS B 1 53 ? 169.662 154.188 109.751 1.00 111.55 53 LYS D N 1
ATOM 2168 C CA . LYS B 1 53 ? 170.444 152.973 109.867 1.00 111.55 53 LYS D CA 1
ATOM 2169 C C . LYS B 1 53 ? 171.872 153.304 110.296 1.00 111.55 53 LYS D C 1
ATOM 2170 O O . LYS B 1 53 ? 172.360 154.425 110.120 1.00 111.55 53 LYS D O 1
ATOM 2176 N N . TRP B 1 54 ? 172.532 152.313 110.892 1.00 113.50 54 TRP D N 1
ATOM 2177 C CA . TRP B 1 54 ? 173.908 152.443 111.369 1.00 113.50 54 TRP D CA 1
ATOM 2178 C C . TRP B 1 54 ? 174.014 153.474 112.488 1.00 113.50 54 TRP D C 1
ATOM 2179 O O . TRP B 1 54 ? 175.100 153.906 112.878 1.00 113.50 54 TRP D O 1
ATOM 2190 N N . LEU B 1 55 ? 172.858 153.873 113.008 1.00 110.51 55 LEU D N 1
ATOM 2191 C CA . LEU B 1 55 ? 172.801 154.642 114.240 1.00 110.51 55 LEU D CA 1
ATOM 2192 C C . LEU B 1 55 ? 172.189 153.754 115.307 1.00 110.51 55 LEU D C 1
ATOM 2193 O O . LEU B 1 55 ? 172.628 153.753 116.462 1.00 110.51 55 LEU D O 1
ATOM 2198 N N . PHE B 1 56 ? 171.165 153.000 114.916 1.00 106.99 56 PHE D N 1
ATOM 2199 C CA . PHE B 1 56 ? 170.569 152.017 115.805 1.00 106.99 56 PHE D CA 1
ATOM 2200 C C . PHE B 1 56 ? 171.611 150.976 116.178 1.00 106.99 56 PHE D C 1
ATOM 2201 O O . PHE B 1 56 ? 171.616 150.472 117.304 1.00 106.99 56 PHE D O 1
ATOM 2209 N N . TYR B 1 57 ? 172.503 150.663 115.240 1.00 110.94 57 TYR D N 1
ATOM 2210 C CA . TYR B 1 57 ? 173.601 149.750 115.528 1.00 110.94 57 TYR D CA 1
ATOM 2211 C C . TYR B 1 57 ? 174.407 150.227 116.729 1.00 110.94 57 TYR D C 1
ATOM 2212 O O . TYR B 1 57 ? 174.548 149.509 117.728 1.00 110.94 57 TYR D O 1
ATOM 2221 N N . ARG B 1 58 ? 174.933 151.450 116.652 1.00 110.06 58 ARG D N 1
ATOM 2222 C CA . ARG B 1 58 ? 175.727 151.983 117.751 1.00 110.06 58 ARG D CA 1
ATOM 2223 C C . ARG B 1 58 ? 174.933 151.991 119.050 1.00 110.06 58 ARG D C 1
ATOM 2224 O O . ARG B 1 58 ? 175.357 151.403 120.050 1.00 110.06 58 ARG D O 1
ATOM 2232 N N . ILE B 1 59 ? 173.765 152.637 119.045 1.00 106.82 59 ILE D N 1
ATOM 2233 C CA . ILE B 1 59 ? 173.027 152.841 120.290 1.00 106.82 59 ILE D CA 1
ATOM 2234 C C . ILE B 1 59 ? 172.629 151.505 120.903 1.00 106.82 59 ILE D C 1
ATOM 2235 O O . ILE B 1 59 ? 172.535 151.371 122.130 1.00 106.82 59 ILE D O 1
ATOM 2240 N N . ASP B 1 60 ? 172.413 150.488 120.068 1.00 107.62 60 ASP D N 1
ATOM 2241 C CA . ASP B 1 60 ? 172.160 149.150 120.590 1.00 107.62 60 ASP D CA 1
ATOM 2242 C C . ASP B 1 60 ? 173.378 148.620 121.331 1.00 107.62 60 ASP D C 1
ATOM 2243 O O . ASP B 1 60 ? 173.258 148.053 122.423 1.00 107.62 60 ASP D O 1
ATOM 2248 N N . LEU B 1 61 ? 174.564 148.792 120.744 1.00 108.18 61 LEU D N 1
ATOM 2249 C CA . LEU B 1 61 ? 175.784 148.349 121.409 1.00 108.18 61 LEU D CA 1
ATOM 2250 C C . LEU B 1 61 ? 175.972 149.064 122.741 1.00 108.18 61 LEU D C 1
ATOM 2251 O O . LEU B 1 61 ? 176.342 148.446 123.747 1.00 108.18 61 LEU D O 1
ATOM 2256 N N . VAL B 1 62 ? 175.717 150.372 122.761 1.00 105.51 62 VAL D N 1
ATOM 2257 C CA . VAL B 1 62 ? 175.846 151.139 123.997 1.00 105.51 62 VAL D CA 1
ATOM 2258 C C . VAL B 1 62 ? 174.930 150.569 125.068 1.00 105.51 62 VAL D C 1
ATOM 2259 O O . VAL B 1 62 ? 175.373 150.218 126.167 1.00 105.51 62 VAL D O 1
ATOM 2263 N N . LEU B 1 63 ? 173.639 150.461 124.754 1.00 103.28 63 LEU D N 1
ATOM 2264 C CA . LEU B 1 63 ? 172.677 149.970 125.733 1.00 103.28 63 LEU D CA 1
ATOM 2265 C C . LEU B 1 63 ? 173.048 148.579 126.220 1.00 103.28 63 LEU D C 1
ATOM 2266 O O . LEU B 1 63 ? 172.925 148.270 127.409 1.00 103.28 63 LEU D O 1
ATOM 2271 N N . LEU B 1 64 ? 173.514 147.725 125.310 1.00 104.62 64 LEU D N 1
ATOM 2272 C CA . LEU B 1 64 ? 173.909 146.380 125.706 1.00 104.62 64 LEU D CA 1
ATOM 2273 C C . LEU B 1 64 ? 175.049 146.420 126.710 1.00 104.62 64 LEU D C 1
ATOM 2274 O O . LEU B 1 64 ? 175.044 145.694 127.709 1.00 104.62 64 LEU D O 1
ATOM 2279 N N . TRP B 1 65 ? 176.038 147.279 126.464 1.00 107.96 65 TRP D N 1
ATOM 2280 C CA . TRP B 1 65 ? 177.178 147.348 127.367 1.00 107.96 65 TRP D CA 1
ATOM 2281 C C . TRP B 1 65 ? 176.770 147.900 128.727 1.00 107.96 65 TRP D C 1
ATOM 2282 O O . TRP B 1 65 ? 177.191 147.384 129.768 1.00 107.96 65 TRP D O 1
ATOM 2293 N N . ILE B 1 66 ? 175.957 148.957 128.739 1.00 105.53 66 ILE D N 1
ATOM 2294 C CA . ILE B 1 66 ? 175.502 149.515 130.010 1.00 105.53 66 ILE D CA 1
ATOM 2295 C C . ILE B 1 66 ? 174.759 148.457 130.805 1.00 105.53 66 ILE D C 1
ATOM 2296 O O . ILE B 1 66 ? 174.956 148.311 132.015 1.00 105.53 66 ILE D O 1
ATOM 2301 N N . PHE B 1 67 ? 173.894 147.701 130.133 1.00 103.86 67 PHE D N 1
ATOM 2302 C CA . PHE B 1 67 ? 173.167 146.640 130.816 1.00 103.86 67 PHE D CA 1
ATOM 2303 C C . PHE B 1 67 ? 174.124 145.591 131.363 1.00 103.86 67 PHE D C 1
ATOM 2304 O O . PHE B 1 67 ? 173.937 145.086 132.475 1.00 103.86 67 PHE D O 1
ATOM 2312 N N . THR B 1 68 ? 175.167 145.263 130.599 1.00 107.40 68 THR D N 1
ATOM 2313 C CA . THR B 1 68 ? 176.107 144.239 131.038 1.00 107.40 68 THR D CA 1
ATOM 2314 C C . THR B 1 68 ? 176.840 144.675 132.298 1.00 107.40 68 THR D C 1
ATOM 2315 O O . THR B 1 68 ? 176.893 143.940 133.289 1.00 107.40 68 THR D O 1
ATOM 2319 N N . ILE B 1 69 ? 177.412 145.878 132.279 1.00 110.01 69 ILE D N 1
ATOM 2320 C CA . ILE B 1 69 ? 178.063 146.373 133.485 1.00 110.01 69 ILE D CA 1
ATOM 2321 C C . ILE B 1 69 ? 177.047 146.513 134.608 1.00 110.01 69 ILE D C 1
ATOM 2322 O O . ILE B 1 69 ? 177.379 146.355 135.787 1.00 110.01 69 ILE D O 1
ATOM 2327 N N . GLU B 1 70 ? 175.784 146.765 134.261 1.00 110.16 70 GLU D N 1
ATOM 2328 C CA . GLU B 1 70 ? 174.765 146.945 135.285 1.00 110.16 70 GLU D CA 1
ATOM 2329 C C . GLU B 1 70 ? 174.555 145.666 136.079 1.00 110.16 70 GLU D C 1
ATOM 2330 O O . GLU B 1 70 ? 174.550 145.685 137.314 1.00 110.16 70 GLU D O 1
ATOM 2336 N N . ILE B 1 71 ? 174.375 144.538 135.390 1.00 110.41 71 ILE D N 1
ATOM 2337 C CA . ILE B 1 71 ? 174.234 143.280 136.116 1.00 110.41 71 ILE D CA 1
ATOM 2338 C C . ILE B 1 71 ? 175.526 142.951 136.851 1.00 110.41 71 ILE D C 1
ATOM 2339 O O . ILE B 1 71 ? 175.503 142.399 137.958 1.00 110.41 71 ILE D O 1
ATOM 2344 N N . ALA B 1 72 ? 176.672 143.310 136.265 1.00 112.67 72 ALA D N 1
ATOM 2345 C CA . ALA B 1 72 ? 177.948 143.066 136.933 1.00 112.67 72 ALA D CA 1
ATOM 2346 C C . ALA B 1 72 ? 177.998 143.751 138.293 1.00 112.67 72 ALA D C 1
ATOM 2347 O O . ALA B 1 72 ? 178.335 143.125 139.304 1.00 112.67 72 ALA D O 1
ATOM 2349 N N . MET B 1 73 ? 177.668 145.044 138.338 1.00 116.36 73 MET D N 1
ATOM 2350 C CA . MET B 1 73 ? 177.611 145.737 139.618 1.00 116.36 73 MET D CA 1
ATOM 2351 C C . MET B 1 73 ? 176.555 145.147 140.540 1.00 116.36 73 MET D C 1
ATOM 2352 O O . MET B 1 73 ? 176.680 145.268 141.761 1.00 116.36 73 MET D O 1
ATOM 2357 N N . ARG B 1 74 ? 175.522 144.514 139.990 1.00 115.99 74 ARG D N 1
ATOM 2358 C CA . ARG B 1 74 ? 174.538 143.835 140.816 1.00 115.99 74 ARG D CA 1
ATOM 2359 C C . ARG B 1 74 ? 174.990 142.449 141.237 1.00 115.99 74 ARG D C 1
ATOM 2360 O O . ARG B 1 74 ? 174.333 141.825 142.073 1.00 115.99 74 ARG D O 1
ATOM 2368 N N . PHE B 1 75 ? 176.119 141.992 140.707 1.00 118.54 75 PHE D N 1
ATOM 2369 C CA . PHE B 1 75 ? 176.634 140.677 141.060 1.00 118.54 75 PHE D CA 1
ATOM 2370 C C . PHE B 1 75 ? 177.704 140.738 142.144 1.00 118.54 75 PHE D C 1
ATOM 2371 O O . PHE B 1 75 ? 177.637 140.008 143.131 1.00 118.54 75 PHE D O 1
ATOM 2379 N N . LEU B 1 76 ? 178.691 141.610 141.960 1.00 121.13 76 LEU D N 1
ATOM 2380 C CA . LEU B 1 76 ? 179.786 141.730 142.919 1.00 121.13 76 LEU D CA 1
ATOM 2381 C C . LEU B 1 76 ? 179.307 142.073 144.324 1.00 121.13 76 LEU D C 1
ATOM 2382 O O . LEU B 1 76 ? 179.795 141.513 145.305 1.00 121.13 76 LEU D O 1
ATOM 2387 N N . ALA B 1 77 ? 178.351 142.987 144.421 1.00 124.26 77 ALA D N 1
ATOM 2388 C CA . ALA B 1 77 ? 177.830 143.395 145.718 1.00 124.26 77 ALA D CA 1
ATOM 2389 C C . ALA B 1 77 ? 176.587 142.604 146.112 1.00 124.26 77 ALA D C 1
ATOM 2390 O O . ALA B 1 77 ? 175.555 143.188 146.442 1.00 124.26 77 ALA D O 1
ATOM 2392 N N . SER B 1 78 ? 176.697 141.278 146.084 1.00 123.45 78 SER D N 1
ATOM 2393 C CA . SER B 1 78 ? 175.581 140.407 146.440 1.00 123.45 78 SER D CA 1
ATOM 2394 C C . SER B 1 78 ? 176.036 138.992 146.783 1.00 123.45 78 SER D C 1
ATOM 2395 O O . SER B 1 78 ? 175.553 138.032 146.189 1.00 123.45 78 SER D O 1
ATOM 2398 N N . ASN B 1 79 ? 176.957 138.872 147.738 1.00 124.74 79 ASN D N 1
ATOM 2399 C CA . ASN B 1 79 ? 177.478 137.574 148.174 1.00 124.74 79 ASN D CA 1
ATOM 2400 C C . ASN B 1 79 ? 177.909 136.684 147.014 1.00 124.74 79 ASN D C 1
ATOM 2401 O O . ASN B 1 79 ? 177.312 135.632 146.784 1.00 124.74 79 ASN D O 1
ATOM 2406 N N . PRO B 1 80 ? 178.987 137.091 146.323 1.00 126.29 80 PRO D N 1
ATOM 2407 C CA . PRO B 1 80 ? 179.661 136.533 145.148 1.00 126.29 80 PRO D CA 1
ATOM 2408 C C . PRO B 1 80 ? 179.064 135.237 144.598 1.00 126.29 80 PRO D C 1
ATOM 2409 O O . PRO B 1 80 ? 178.078 135.287 143.865 1.00 126.29 80 PRO D O 1
ATOM 2413 N N . LYS B 1 81 ? 179.658 134.101 144.939 1.00 127.95 81 LYS D N 1
ATOM 2414 C CA . LYS B 1 81 ? 179.156 132.815 144.466 1.00 127.95 81 LYS D CA 1
ATOM 2415 C C . LYS B 1 81 ? 178.338 132.144 145.559 1.00 127.95 81 LYS D C 1
ATOM 2416 O O . LYS B 1 81 ? 178.589 130.995 145.915 1.00 127.95 81 LYS D O 1
ATOM 2422 N N . SER B 1 82 ? 177.355 132.863 146.091 1.00 125.16 82 SER D N 1
ATOM 2423 C CA . SER B 1 82 ? 176.531 132.316 147.159 1.00 125.16 82 SER D CA 1
ATOM 2424 C C . SER B 1 82 ? 175.032 132.462 146.920 1.00 125.16 82 SER D C 1
ATOM 2425 O O . SER B 1 82 ? 174.349 131.486 146.610 1.00 125.16 82 SER D O 1
ATOM 2428 N N . ALA B 1 83 ? 174.523 133.680 147.065 1.00 121.87 83 ALA D N 1
ATOM 2429 C CA . ALA B 1 83 ? 173.094 133.929 146.905 1.00 121.87 83 ALA D CA 1
ATOM 2430 C C . ALA B 1 83 ? 172.679 134.514 145.557 1.00 121.87 83 ALA D C 1
ATOM 2431 O O . ALA B 1 83 ? 171.522 134.385 145.161 1.00 121.87 83 ALA D O 1
ATOM 2433 N N . PHE B 1 84 ? 173.607 135.160 144.860 1.00 116.56 84 PHE D N 1
ATOM 2434 C CA . PHE B 1 84 ? 173.285 135.761 143.568 1.00 116.56 84 PHE D CA 1
ATOM 2435 C C . PHE B 1 84 ? 172.694 134.740 142.602 1.00 116.56 84 PHE D C 1
ATOM 2436 O O . PHE B 1 84 ? 171.833 135.068 141.788 1.00 116.56 84 PHE D O 1
ATOM 2444 N N . PHE B 1 85 ? 173.160 133.502 142.702 1.00 114.97 85 PHE D N 1
ATOM 2445 C CA . PHE B 1 85 ? 172.673 132.426 141.857 1.00 114.97 85 PHE D CA 1
ATOM 2446 C C . PHE B 1 85 ? 171.614 131.569 142.525 1.00 114.97 85 PHE D C 1
ATOM 2447 O O . PHE B 1 85 ? 171.055 130.685 141.869 1.00 114.97 85 PHE D O 1
ATOM 2455 N N . ARG B 1 86 ? 171.325 131.798 143.802 1.00 117.56 86 ARG D N 1
ATOM 2456 C CA . ARG B 1 86 ? 170.294 131.028 144.478 1.00 117.56 86 ARG D CA 1
ATOM 2457 C C . ARG B 1 86 ? 168.891 131.483 144.102 1.00 117.56 86 ARG D C 1
ATOM 2458 O O . ARG B 1 86 ? 167.922 130.775 144.396 1.00 117.56 86 ARG D O 1
ATOM 2466 N N . SER B 1 87 ? 168.758 132.637 143.455 1.00 109.41 87 SER D N 1
ATOM 2467 C CA . SER B 1 87 ? 167.452 133.143 143.069 1.00 109.41 87 SER D CA 1
ATOM 2468 C C . SER B 1 87 ? 167.195 132.883 141.593 1.00 109.41 87 SER D C 1
ATOM 2469 O O . SER B 1 87 ? 168.127 132.789 140.793 1.00 109.41 87 SER D O 1
ATOM 2472 N N . SER B 1 88 ? 165.918 132.769 141.235 1.00 104.35 88 SER D N 1
ATOM 2473 C CA . SER B 1 88 ? 165.560 132.580 139.835 1.00 104.35 88 SER D CA 1
ATOM 2474 C C . SER B 1 88 ? 165.585 133.900 139.083 1.00 104.35 88 SER D C 1
ATOM 2475 O O . SER B 1 88 ? 165.900 133.944 137.889 1.00 104.35 88 SER D O 1
ATOM 2478 N N . TRP B 1 89 ? 165.239 134.989 139.766 1.00 99.39 89 TRP D N 1
ATOM 2479 C CA . TRP B 1 89 ? 165.152 136.282 139.101 1.00 99.39 89 TRP D CA 1
ATOM 2480 C C . TRP B 1 89 ? 166.507 136.713 138.561 1.00 99.39 89 TRP D C 1
ATOM 2481 O O . TRP B 1 89 ? 166.639 137.081 137.389 1.00 99.39 89 TRP D O 1
ATOM 2492 N N . ASN B 1 90 ? 167.532 136.660 139.411 1.00 106.25 90 ASN D N 1
ATOM 2493 C CA . ASN B 1 90 ? 168.874 137.040 138.989 1.00 106.25 90 ASN D CA 1
ATOM 2494 C C . ASN B 1 90 ? 169.332 136.193 137.815 1.00 106.25 90 ASN D C 1
ATOM 2495 O O . ASN B 1 90 ? 170.009 136.680 136.903 1.00 106.25 90 ASN D O 1
ATOM 2500 N N . TRP B 1 91 ? 168.967 134.915 137.820 1.00 105.50 91 TRP D N 1
ATOM 2501 C CA . TRP B 1 91 ? 169.301 134.054 136.696 1.00 105.50 91 TRP D CA 1
ATOM 2502 C C . TRP B 1 91 ? 168.604 134.528 135.432 1.00 105.50 91 TRP D C 1
ATOM 2503 O O . TRP B 1 91 ? 169.164 134.468 134.336 1.00 105.50 91 TRP D O 1
ATOM 2514 N N . PHE B 1 92 ? 167.374 135.016 135.573 1.00 101.80 92 PHE D N 1
ATOM 2515 C CA . PHE B 1 92 ? 166.636 135.510 134.418 1.00 101.80 92 PHE D CA 1
ATOM 2516 C C . PHE B 1 92 ? 167.338 136.708 133.790 1.00 101.80 92 PHE D C 1
ATOM 2517 O O . PHE B 1 92 ? 167.566 136.746 132.575 1.00 101.80 92 PHE D O 1
ATOM 2525 N N . ASP B 1 93 ? 167.703 137.692 134.614 1.00 103.01 93 ASP D N 1
ATOM 2526 C CA . ASP B 1 93 ? 168.434 138.849 134.103 1.00 103.01 93 ASP D CA 1
ATOM 2527 C C . ASP B 1 93 ? 169.723 138.424 133.415 1.00 103.01 93 ASP D C 1
ATOM 2528 O O . ASP B 1 93 ? 169.946 138.730 132.237 1.00 103.01 93 ASP D O 1
ATOM 2533 N N . PHE B 1 94 ? 170.588 137.719 134.144 1.00 102.35 94 PHE D N 1
ATOM 2534 C CA . PHE B 1 94 ? 171.887 137.349 133.599 1.00 102.35 94 PHE D CA 1
ATOM 2535 C C . PHE B 1 94 ? 171.736 136.515 132.337 1.00 102.35 94 PHE D C 1
ATOM 2536 O O . PHE B 1 94 ? 172.543 136.629 131.411 1.00 102.35 94 PHE D O 1
ATOM 2544 N N . LEU B 1 95 ? 170.700 135.682 132.280 1.00 102.24 95 LEU D N 1
ATOM 2545 C CA . LEU B 1 95 ? 170.477 134.864 131.097 1.00 102.24 95 LEU D CA 1
ATOM 2546 C C . LEU B 1 95 ? 170.220 135.730 129.875 1.00 102.24 95 LEU D C 1
ATOM 2547 O O . LEU B 1 95 ? 170.805 135.500 128.811 1.00 102.24 95 LEU D O 1
ATOM 2552 N N . ILE B 1 96 ? 169.352 136.735 130.005 1.00 100.89 96 ILE D N 1
ATOM 2553 C CA . ILE B 1 96 ? 169.052 137.590 128.860 1.00 100.89 96 ILE D CA 1
ATOM 2554 C C . ILE B 1 96 ? 170.303 138.316 128.390 1.00 100.89 96 ILE D C 1
ATOM 2555 O O . ILE B 1 96 ? 170.628 138.313 127.198 1.00 100.89 96 ILE D O 1
ATOM 2560 N N . VAL B 1 97 ? 171.020 138.954 129.315 1.00 101.80 97 VAL D N 1
ATOM 2561 C CA . VAL B 1 97 ? 172.180 139.750 128.921 1.00 101.80 97 VAL D CA 1
ATOM 2562 C C . VAL B 1 97 ? 173.246 138.867 128.283 1.00 101.80 97 VAL D C 1
ATOM 2563 O O . VAL B 1 97 ? 173.827 139.214 127.245 1.00 101.80 97 VAL D O 1
ATOM 2567 N N . ALA B 1 98 ? 173.516 137.710 128.886 1.00 102.88 98 ALA D N 1
ATOM 2568 C CA . ALA B 1 98 ? 174.463 136.785 128.282 1.00 102.88 98 ALA D CA 1
ATOM 2569 C C . ALA B 1 98 ? 173.986 136.344 126.910 1.00 102.88 98 ALA D C 1
ATOM 2570 O O . ALA B 1 98 ? 174.794 136.174 125.991 1.00 102.88 98 ALA D O 1
ATOM 2572 N N . ALA B 1 99 ? 172.676 136.163 126.746 1.00 101.15 99 ALA D N 1
ATOM 2573 C CA . ALA B 1 99 ? 172.144 135.787 125.442 1.00 101.15 99 ALA D CA 1
ATOM 2574 C C . ALA B 1 99 ? 172.357 136.901 124.431 1.00 101.15 99 ALA D C 1
ATOM 2575 O O . ALA B 1 99 ? 172.447 136.654 123.224 1.00 101.15 99 ALA D O 1
ATOM 2577 N N . GLY B 1 100 ? 172.433 138.137 124.906 1.00 102.07 100 GLY D N 1
ATOM 2578 C CA . GLY B 1 100 ? 172.740 139.251 124.035 1.00 102.07 100 GLY D CA 1
ATOM 2579 C C . GLY B 1 100 ? 174.145 139.156 123.488 1.00 102.07 100 GLY D C 1
ATOM 2580 O O . GLY B 1 100 ? 174.375 139.361 122.295 1.00 102.07 100 GLY D O 1
ATOM 2581 N N . HIS B 1 101 ? 175.100 138.841 124.363 1.00 103.75 101 HIS D N 1
ATOM 2582 C CA . HIS B 1 101 ? 176.487 138.731 123.920 1.00 103.75 101 HIS D CA 1
ATOM 2583 C C . HIS B 1 101 ? 176.718 137.463 123.111 1.00 103.75 101 HIS D C 1
ATOM 2584 O O . HIS B 1 101 ? 177.613 137.417 122.261 1.00 103.75 101 HIS D O 1
ATOM 2591 N N . ILE B 1 102 ? 175.927 136.423 123.364 1.00 103.44 102 ILE D N 1
ATOM 2592 C CA . ILE B 1 102 ? 176.170 135.128 122.738 1.00 103.44 102 ILE D CA 1
ATOM 2593 C C . ILE B 1 102 ? 175.956 135.202 121.234 1.00 103.44 102 ILE D C 1
ATOM 2594 O O . ILE B 1 102 ? 176.859 134.896 120.449 1.00 103.44 102 ILE D O 1
ATOM 2599 N N . PHE B 1 103 ? 174.761 135.618 120.806 1.00 103.89 103 PHE D N 1
ATOM 2600 C CA . PHE B 1 103 ? 174.371 135.442 119.411 1.00 103.89 103 PHE D CA 1
ATOM 2601 C C . PHE B 1 103 ? 174.914 136.541 118.511 1.00 103.89 103 PHE D C 1
ATOM 2602 O O . PHE B 1 103 ? 174.656 136.528 117.304 1.00 103.89 103 PHE D O 1
ATOM 2610 N N . ALA B 1 104 ? 175.669 137.489 119.062 1.00 108.17 104 ALA D N 1
ATOM 2611 C CA . ALA B 1 104 ? 176.109 138.636 118.279 1.00 108.17 104 ALA D CA 1
ATOM 2612 C C . ALA B 1 104 ? 177.158 138.228 117.255 1.00 108.17 104 ALA D C 1
ATOM 2613 O O . ALA B 1 104 ? 178.348 138.154 117.574 1.00 108.17 104 ALA D O 1
ATOM 2615 N N . GLY B 1 105 ? 176.727 137.960 116.028 1.00 112.26 105 GLY D N 1
ATOM 2616 C CA . GLY B 1 105 ? 177.659 137.571 114.987 1.00 112.26 105 GLY D CA 1
ATOM 2617 C C . GLY B 1 105 ? 176.949 137.386 113.664 1.00 112.26 105 GLY D C 1
ATOM 2618 O O . GLY B 1 105 ? 175.752 137.653 113.526 1.00 112.26 105 GLY D O 1
ATOM 2619 N N . ALA B 1 106 ? 177.720 136.907 112.685 1.00 114.96 106 ALA D N 1
ATOM 2620 C CA . ALA B 1 106 ? 177.237 136.687 111.323 1.00 114.96 106 ALA D CA 1
ATOM 2621 C C . ALA B 1 106 ? 176.341 135.454 111.324 1.00 114.96 106 ALA D C 1
ATOM 2622 O O . ALA B 1 106 ? 176.750 134.336 111.004 1.00 114.96 106 ALA D O 1
ATOM 2624 N N . GLN B 1 107 ? 175.088 135.670 111.706 1.00 114.62 107 GLN D N 1
ATOM 2625 C CA . GLN B 1 107 ? 174.146 134.575 111.870 1.00 114.62 107 GLN D CA 1
ATOM 2626 C C . GLN B 1 107 ? 172.749 135.002 111.449 1.00 114.62 107 GLN D C 1
ATOM 2627 O O . GLN B 1 107 ? 172.577 136.030 110.788 1.00 114.62 107 GLN D O 1
ATOM 2633 N N . PHE B 1 108 ? 171.747 134.218 111.844 1.00 115.32 108 PHE D N 1
ATOM 2634 C CA . PHE B 1 108 ? 170.350 134.531 111.583 1.00 115.32 108 PHE D CA 1
ATOM 2635 C C . PHE B 1 108 ? 169.961 135.758 112.398 1.00 115.32 108 PHE D C 1
ATOM 2636 O O . PHE B 1 108 ? 169.315 135.641 113.443 1.00 115.32 108 PHE D O 1
ATOM 2644 N N . VAL B 1 109 ? 170.357 136.937 111.913 1.00 109.22 109 VAL D N 1
ATOM 2645 C CA . VAL B 1 109 ? 170.304 138.199 112.647 1.00 109.22 109 VAL D CA 1
ATOM 2646 C C . VAL B 1 109 ? 168.943 138.419 113.294 1.00 109.22 109 VAL D C 1
ATOM 2647 O O . VAL B 1 109 ? 168.839 139.087 114.328 1.00 109.22 109 VAL D O 1
ATOM 2651 N N . THR B 1 110 ? 167.893 137.850 112.703 1.00 104.02 110 THR D N 1
ATOM 2652 C CA . THR B 1 110 ? 166.551 138.087 113.220 1.00 104.02 110 THR D CA 1
ATOM 2653 C C . THR B 1 110 ? 166.394 137.627 114.663 1.00 104.02 110 THR D C 1
ATOM 2654 O O . THR B 1 110 ? 165.545 138.159 115.385 1.00 104.02 110 THR D O 1
ATOM 2658 N N . VAL B 1 111 ? 167.189 136.659 115.112 1.00 100.51 111 VAL D N 1
ATOM 2659 C CA . VAL B 1 111 ? 167.011 136.132 116.460 1.00 100.51 111 VAL D CA 1
ATOM 2660 C C . VAL B 1 111 ? 167.724 137.063 117.428 1.00 100.51 111 VAL D C 1
ATOM 2661 O O . VAL B 1 111 ? 167.604 136.928 118.649 1.00 100.51 111 VAL D O 1
ATOM 2665 N N . LEU B 1 112 ? 168.469 138.021 116.892 1.00 97.64 112 LEU D N 1
ATOM 2666 C CA . LEU B 1 112 ? 169.097 139.029 117.723 1.00 97.64 112 LEU D CA 1
ATOM 2667 C C . LEU B 1 112 ? 168.123 140.116 118.147 1.00 97.64 112 LEU D C 1
ATOM 2668 O O . LEU B 1 112 ? 168.226 140.615 119.271 1.00 97.64 112 LEU D O 1
ATOM 2673 N N . ARG B 1 113 ? 167.169 140.474 117.287 1.00 94.68 113 ARG D N 1
ATOM 2674 C CA . ARG B 1 113 ? 166.235 141.542 117.619 1.00 94.68 113 ARG D CA 1
ATOM 2675 C C . ARG B 1 113 ? 165.268 141.113 118.713 1.00 94.68 113 ARG D C 1
ATOM 2676 O O . ARG B 1 113 ? 164.977 141.889 119.634 1.00 94.68 113 ARG D O 1
ATOM 2684 N N . ILE B 1 114 ? 164.759 139.885 118.632 1.00 88.95 114 ILE D N 1
ATOM 2685 C CA . ILE B 1 114 ? 163.833 139.400 119.647 1.00 88.95 114 ILE D CA 1
ATOM 2686 C C . ILE B 1 114 ? 164.463 139.491 121.027 1.00 88.95 114 ILE D C 1
ATOM 2687 O O . ILE B 1 114 ? 163.768 139.667 122.033 1.00 88.95 114 ILE D O 1
ATOM 2692 N N . LEU B 1 115 ? 165.788 139.395 121.100 1.00 91.25 115 LEU D N 1
ATOM 2693 C CA . LEU B 1 115 ? 166.452 139.494 122.392 1.00 91.25 115 LEU D CA 1
ATOM 2694 C C . LEU B 1 115 ? 166.404 140.917 122.924 1.00 91.25 115 LEU D C 1
ATOM 2695 O O . LEU B 1 115 ? 166.336 141.130 124.139 1.00 91.25 115 LEU D O 1
ATOM 2700 N N . ARG B 1 116 ? 166.429 141.906 122.035 1.00 91.71 116 ARG D N 1
ATOM 2701 C CA . ARG B 1 116 ? 166.262 143.285 122.474 1.00 91.71 116 ARG D CA 1
ATOM 2702 C C . ARG B 1 116 ? 164.882 143.496 123.076 1.00 91.71 116 ARG D C 1
ATOM 2703 O O . ARG B 1 116 ? 164.738 144.075 124.161 1.00 91.71 116 ARG D O 1
ATOM 2711 N N . VAL B 1 117 ? 163.849 143.027 122.382 1.00 83.98 117 VAL D N 1
ATOM 2712 C CA . VAL B 1 117 ? 162.499 143.162 122.915 1.00 83.98 117 VAL D CA 1
ATOM 2713 C C . VAL B 1 117 ? 162.393 142.473 124.269 1.00 83.98 117 VAL D C 1
ATOM 2714 O O . VAL B 1 117 ? 161.742 142.973 125.195 1.00 83.98 117 VAL D O 1
ATOM 2718 N N . LEU B 1 118 ? 163.053 141.331 124.422 1.00 85.73 118 LEU D N 1
ATOM 2719 C CA . LEU B 1 118 ? 163.004 140.664 125.711 1.00 85.73 118 LEU D CA 1
ATOM 2720 C C . LEU B 1 118 ? 163.782 141.434 126.768 1.00 85.73 118 LEU D C 1
ATOM 2721 O O . LEU B 1 118 ? 163.484 141.321 127.963 1.00 85.73 118 LEU D O 1
ATOM 2726 N N . ARG B 1 119 ? 164.767 142.234 126.360 1.00 88.60 119 ARG D N 1
ATOM 2727 C CA . ARG B 1 119 ? 165.389 143.139 127.319 1.00 88.60 119 ARG D CA 1
ATOM 2728 C C . ARG B 1 119 ? 164.347 144.048 127.947 1.00 88.60 119 ARG D C 1
ATOM 2729 O O . ARG B 1 119 ? 164.384 144.303 129.154 1.00 88.60 119 ARG D O 1
ATOM 2737 N N . VAL B 1 120 ? 163.398 144.537 127.146 1.00 84.20 120 VAL D N 1
ATOM 2738 C CA . VAL B 1 120 ? 162.334 145.352 127.726 1.00 84.20 120 VAL D CA 1
ATOM 2739 C C . VAL B 1 120 ? 161.437 144.508 128.613 1.00 84.20 120 VAL D C 1
ATOM 2740 O O . VAL B 1 120 ? 160.764 145.031 129.507 1.00 84.20 120 VAL D O 1
ATOM 2744 N N . LEU B 1 121 ? 161.407 143.198 128.389 1.00 84.42 121 LEU D N 1
ATOM 2745 C CA . LEU B 1 121 ? 160.630 142.331 129.267 1.00 84.42 121 LEU D CA 1
ATOM 2746 C C . LEU B 1 121 ? 161.242 142.316 130.656 1.00 84.42 121 LEU D C 1
ATOM 2747 O O . LEU B 1 121 ? 160.539 142.139 131.654 1.00 84.42 121 LEU D O 1
ATOM 2752 N N . ARG B 1 122 ? 162.552 142.518 130.729 1.00 92.14 122 ARG D N 1
ATOM 2753 C CA . ARG B 1 122 ? 163.257 142.516 132.001 1.00 92.14 122 ARG D CA 1
ATOM 2754 C C . ARG B 1 122 ? 162.732 143.565 132.970 1.00 92.14 122 ARG D C 1
ATOM 2755 O O . ARG B 1 122 ? 162.927 143.423 134.182 1.00 92.14 122 ARG D O 1
ATOM 2763 N N . ALA B 1 123 ? 162.016 144.574 132.485 1.00 89.34 123 ALA D N 1
ATOM 2764 C CA . ALA B 1 123 ? 161.430 145.595 133.341 1.00 89.34 123 ALA D CA 1
ATOM 2765 C C . ALA B 1 123 ? 160.475 145.036 134.381 1.00 89.34 123 ALA D C 1
ATOM 2766 O O . ALA B 1 123 ? 160.030 145.783 135.253 1.00 89.34 123 ALA D O 1
ATOM 2768 N N . ILE B 1 124 ? 160.136 143.750 134.305 1.00 89.54 124 ILE D N 1
ATOM 2769 C CA . ILE B 1 124 ? 159.287 143.146 135.320 1.00 89.54 124 ILE D CA 1
ATOM 2770 C C . ILE B 1 124 ? 160.023 142.969 136.637 1.00 89.54 124 ILE D C 1
ATOM 2771 O O . ILE B 1 124 ? 159.427 143.160 137.703 1.00 89.54 124 ILE D O 1
ATOM 2776 N N . SER B 1 125 ? 161.311 142.647 136.596 1.00 91.96 125 SER D N 1
ATOM 2777 C CA . SER B 1 125 ? 162.050 142.286 137.795 1.00 91.96 125 SER D CA 1
ATOM 2778 C C . SER B 1 125 ? 162.659 143.473 138.523 1.00 91.96 125 SER D C 1
ATOM 2779 O O . SER B 1 125 ? 163.031 143.331 139.691 1.00 91.96 125 SER D O 1
ATOM 2782 N N . VAL B 1 126 ? 162.775 144.630 137.878 1.00 91.42 126 VAL D N 1
ATOM 2783 C CA . VAL B 1 126 ? 163.423 145.773 138.508 1.00 91.42 126 VAL D CA 1
ATOM 2784 C C . VAL B 1 126 ? 162.378 146.719 139.078 1.00 91.42 126 VAL D C 1
ATOM 2785 O O . VAL B 1 126 ? 162.709 147.808 139.550 1.00 91.42 126 VAL D O 1
ATOM 2789 N N . VAL B 1 127 ? 161.114 146.317 139.034 1.00 89.23 127 VAL D N 1
ATOM 2790 C CA . VAL B 1 127 ? 160.040 147.104 139.629 1.00 89.23 127 VAL D CA 1
ATOM 2791 C C . VAL B 1 127 ? 159.449 146.298 140.777 1.00 89.23 127 VAL D C 1
ATOM 2792 O O . VAL B 1 127 ? 158.522 145.507 140.561 1.00 89.23 127 VAL D O 1
ATOM 2796 N N . PRO B 1 128 ? 159.947 146.471 142.001 1.00 89.84 128 PRO D N 1
ATOM 2797 C CA . PRO B 1 128 ? 159.587 145.566 143.104 1.00 89.84 128 PRO D CA 1
ATOM 2798 C C . PRO B 1 128 ? 158.098 145.299 143.247 1.00 89.84 128 PRO D C 1
ATOM 2799 O O . PRO B 1 128 ? 157.701 144.287 143.828 1.00 89.84 128 PRO D O 1
ATOM 2803 N N . SER B 1 129 ? 157.266 146.200 142.731 1.00 88.73 129 SER D N 1
ATOM 2804 C CA . SER B 1 129 ? 155.824 145.984 142.785 1.00 88.73 129 SER D CA 1
ATOM 2805 C C . SER B 1 129 ? 155.395 144.910 141.796 1.00 88.73 129 SER D C 1
ATOM 2806 O O . SER B 1 129 ? 154.465 144.141 142.057 1.00 88.73 129 SER D O 1
ATOM 2809 N N . LEU B 1 130 ? 156.059 144.846 140.643 1.00 87.05 130 LEU D N 1
ATOM 2810 C CA . LEU B 1 130 ? 155.703 143.850 139.641 1.00 87.05 130 LEU D CA 1
ATOM 2811 C C . LEU B 1 130 ? 156.312 142.496 139.971 1.00 87.05 130 LEU D C 1
ATOM 2812 O O . LEU B 1 130 ? 155.656 141.459 139.837 1.00 87.05 130 LEU D O 1
ATOM 2817 N N . ARG B 1 131 ? 157.575 142.489 140.395 1.00 90.19 131 ARG D N 1
ATOM 2818 C CA . ARG B 1 131 ? 158.255 141.239 140.711 1.00 90.19 131 ARG D CA 1
ATOM 2819 C C . ARG B 1 131 ? 157.448 140.404 141.693 1.00 90.19 131 ARG D C 1
ATOM 2820 O O . ARG B 1 131 ? 157.289 139.192 141.517 1.00 90.19 131 ARG D O 1
ATOM 2828 N N . ARG B 1 132 ? 156.915 141.044 142.732 1.00 88.91 132 ARG D N 1
ATOM 2829 C CA . ARG B 1 132 ? 156.113 140.318 143.707 1.00 88.91 132 ARG D CA 1
ATOM 2830 C C . ARG B 1 132 ? 154.837 139.786 143.073 1.00 88.91 132 ARG D C 1
ATOM 2831 O O . ARG B 1 132 ? 154.411 138.660 143.352 1.00 88.91 132 ARG D O 1
ATOM 2839 N N . LEU B 1 133 ? 154.214 140.587 142.209 1.00 84.60 133 LEU D N 1
ATOM 2840 C CA . LEU B 1 133 ? 152.989 140.146 141.556 1.00 84.60 133 LEU D CA 1
ATOM 2841 C C . LEU B 1 133 ? 153.219 138.906 140.712 1.00 84.60 133 LEU D C 1
ATOM 2842 O O . LEU B 1 133 ? 152.479 137.926 140.839 1.00 84.60 133 LEU D O 1
ATOM 2847 N N . VAL B 1 134 ? 154.231 138.924 139.844 1.00 82.99 134 VAL D N 1
ATOM 2848 C CA . VAL B 1 134 ? 154.486 137.769 138.995 1.00 82.99 134 VAL D CA 1
ATOM 2849 C C . VAL B 1 134 ? 154.906 136.557 139.806 1.00 82.99 134 VAL D C 1
ATOM 2850 O O . VAL B 1 134 ? 154.610 135.425 139.411 1.00 82.99 134 VAL D O 1
ATOM 2854 N N . ASP B 1 135 ? 155.572 136.757 140.938 1.00 87.16 135 ASP D N 1
ATOM 2855 C CA . ASP B 1 135 ? 155.801 135.649 141.850 1.00 87.16 135 ASP D CA 1
ATOM 2856 C C . ASP B 1 135 ? 154.501 135.024 142.325 1.00 87.16 135 ASP D C 1
ATOM 2857 O O . ASP B 1 135 ? 154.374 133.796 142.315 1.00 87.16 135 ASP D O 1
ATOM 2862 N N . ALA B 1 136 ? 153.529 135.840 142.723 1.00 82.37 136 ALA D N 1
ATOM 2863 C CA . ALA B 1 136 ? 152.240 135.304 143.131 1.00 82.37 136 ALA D CA 1
ATOM 2864 C C . ALA B 1 136 ? 151.521 134.617 141.981 1.00 82.37 136 ALA D C 1
ATOM 2865 O O . ALA B 1 136 ? 150.843 133.607 142.193 1.00 82.37 136 ALA D O 1
ATOM 2867 N N . LEU B 1 137 ? 151.654 135.140 140.764 1.00 80.86 137 LEU D N 1
ATOM 2868 C CA . LEU B 1 137 ? 150.985 134.525 139.625 1.00 80.86 137 LEU D CA 1
ATOM 2869 C C . LEU B 1 137 ? 151.622 133.201 139.239 1.00 80.86 137 LEU D C 1
ATOM 2870 O O . LEU B 1 137 ? 150.951 132.341 138.667 1.00 80.86 137 LEU D O 1
ATOM 2875 N N . VAL B 1 138 ? 152.915 133.029 139.507 1.00 84.66 138 VAL D N 1
ATOM 2876 C CA . VAL B 1 138 ? 153.587 131.787 139.147 1.00 84.66 138 VAL D CA 1
ATOM 2877 C C . VAL B 1 138 ? 153.420 130.712 140.206 1.00 84.66 138 VAL D C 1
ATOM 2878 O O . VAL B 1 138 ? 153.310 129.527 139.859 1.00 84.66 138 VAL D O 1
ATOM 2882 N N . MET B 1 139 ? 153.345 131.083 141.478 1.00 89.94 139 MET D N 1
ATOM 2883 C CA . MET B 1 139 ? 153.205 130.113 142.550 1.00 89.94 139 MET D CA 1
ATOM 2884 C C . MET B 1 139 ? 151.758 129.717 142.799 1.00 89.94 139 MET D C 1
ATOM 2885 O O . MET B 1 139 ? 151.427 129.296 143.909 1.00 89.94 139 MET D O 1
ATOM 2890 N N . THR B 1 140 ? 150.886 129.858 141.804 1.00 86.12 140 THR D N 1
ATOM 2891 C CA . THR B 1 140 ? 149.552 129.278 141.862 1.00 86.12 140 THR D CA 1
ATOM 2892 C C . THR B 1 140 ? 149.389 128.122 140.891 1.00 86.12 140 THR D C 1
ATOM 2893 O O . THR B 1 140 ? 148.366 127.435 140.928 1.00 86.12 140 THR D O 1
ATOM 2897 N N . ILE B 1 141 ? 150.365 127.896 140.022 1.00 82.82 141 ILE D N 1
ATOM 2898 C CA . ILE B 1 141 ? 150.334 126.769 139.096 1.00 82.82 141 ILE D CA 1
ATOM 2899 C C . ILE B 1 141 ? 150.434 125.450 139.855 1.00 82.82 141 ILE D C 1
ATOM 2900 O O . ILE B 1 141 ? 149.682 124.519 139.538 1.00 82.82 141 ILE D O 1
ATOM 2905 N N . PRO B 1 142 ? 151.328 125.298 140.842 1.00 85.86 142 PRO D N 1
ATOM 2906 C CA . PRO B 1 142 ? 151.344 124.031 141.590 1.00 85.86 142 PRO D CA 1
ATOM 2907 C C . PRO B 1 142 ? 150.008 123.676 142.210 1.00 85.86 142 PRO D C 1
ATOM 2908 O O . PRO B 1 142 ? 149.742 122.496 142.465 1.00 85.86 142 PRO D O 1
ATOM 2912 N N . ALA B 1 143 ? 149.153 124.665 142.464 1.00 87.81 143 ALA D N 1
ATOM 2913 C CA . ALA B 1 143 ? 147.821 124.364 142.970 1.00 87.81 143 ALA D CA 1
ATOM 2914 C C . ALA B 1 143 ? 147.006 123.600 141.933 1.00 87.81 143 ALA D C 1
ATOM 2915 O O . ALA B 1 143 ? 146.497 122.509 142.209 1.00 87.81 143 ALA D O 1
ATOM 2917 N N . LEU B 1 144 ? 146.874 124.154 140.735 1.00 84.60 144 LEU D N 1
ATOM 2918 C CA . LEU B 1 144 ? 146.155 123.486 139.651 1.00 84.60 144 LEU D CA 1
ATOM 2919 C C . LEU B 1 144 ? 147.077 122.560 138.870 1.00 84.60 144 LEU D C 1
ATOM 2920 O O . LEU B 1 144 ? 147.142 122.591 137.647 1.00 84.60 144 LEU D O 1
ATOM 2925 N N . GLY B 1 145 ? 147.789 121.698 139.583 1.00 85.88 145 GLY D N 1
ATOM 2926 C CA . GLY B 1 145 ? 148.698 120.783 138.933 1.00 85.88 145 GLY D CA 1
ATOM 2927 C C . GLY B 1 145 ? 148.093 119.469 138.534 1.00 85.88 145 GLY D C 1
ATOM 2928 O O . GLY B 1 145 ? 148.666 118.759 137.706 1.00 85.88 145 GLY D O 1
ATOM 2929 N N . ASN B 1 146 ? 146.939 119.122 139.093 1.00 84.15 146 ASN D N 1
ATOM 2930 C CA . ASN B 1 146 ? 146.265 117.883 138.742 1.00 84.15 146 ASN D CA 1
ATOM 2931 C C . ASN B 1 146 ? 145.258 118.093 137.623 1.00 84.15 146 ASN D C 1
ATOM 2932 O O . ASN B 1 146 ? 145.172 117.280 136.699 1.00 84.15 146 ASN D O 1
ATOM 2937 N N . ILE B 1 147 ? 144.481 119.175 137.701 1.00 79.07 147 ILE D N 1
ATOM 2938 C CA . ILE B 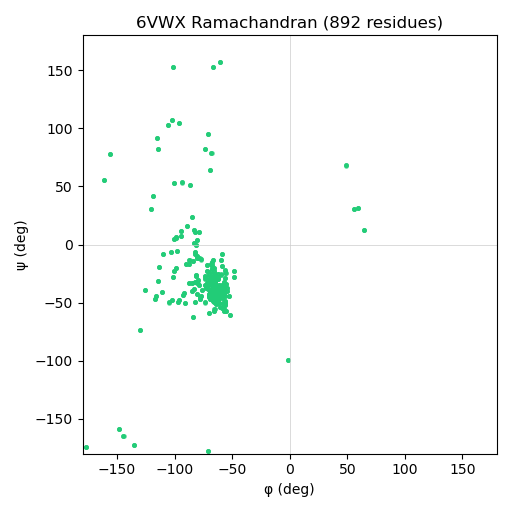1 147 ? 143.541 119.489 136.635 1.00 79.07 147 ILE D CA 1
ATOM 2939 C C . ILE B 1 147 ? 144.264 119.612 135.306 1.00 79.07 147 ILE D C 1
ATOM 2940 O O . ILE B 1 147 ? 143.739 119.200 134.268 1.00 79.07 147 ILE D O 1
ATOM 2945 N N . LEU B 1 148 ? 145.479 120.157 135.308 1.00 79.30 148 LEU D N 1
ATOM 2946 C CA . LEU B 1 148 ? 146.228 120.267 134.065 1.00 79.30 148 LEU D CA 1
ATOM 2947 C C . LEU B 1 148 ? 146.609 118.911 133.498 1.00 79.30 148 LEU D C 1
ATOM 2948 O O . LEU B 1 148 ? 146.575 118.735 132.278 1.00 79.30 148 LEU D O 1
ATOM 2953 N N . ILE B 1 149 ? 146.967 117.946 134.344 1.00 77.22 149 ILE D N 1
ATOM 2954 C CA . ILE B 1 149 ? 147.239 116.613 133.828 1.00 77.22 149 ILE D CA 1
ATOM 2955 C C . ILE B 1 149 ? 145.977 115.955 133.304 1.00 77.22 149 ILE D C 1
ATOM 2956 O O . ILE B 1 149 ? 146.014 115.304 132.255 1.00 77.22 149 ILE D O 1
ATOM 2961 N N . LEU B 1 150 ? 144.857 116.119 133.994 1.00 73.72 150 LEU D N 1
ATOM 2962 C CA . LEU B 1 150 ? 143.595 115.593 133.503 1.00 73.72 150 LEU D CA 1
ATOM 2963 C C . LEU B 1 150 ? 143.146 116.267 132.219 1.00 73.72 150 LEU D C 1
ATOM 2964 O O . LEU B 1 150 ? 142.524 115.614 131.378 1.00 73.72 150 LEU D O 1
ATOM 2969 N N . MET B 1 151 ? 143.453 117.544 132.040 1.00 73.25 151 MET D N 1
ATOM 2970 C CA . MET B 1 151 ? 143.160 118.222 130.791 1.00 73.25 151 MET D CA 1
ATOM 2971 C C . MET B 1 151 ? 144.070 117.772 129.665 1.00 73.25 151 MET D C 1
ATOM 2972 O O . MET B 1 151 ? 143.610 117.650 128.527 1.00 73.25 151 MET D O 1
ATOM 2977 N N . SER B 1 152 ? 145.336 117.501 129.958 1.00 73.44 152 SER D N 1
ATOM 2978 C CA . SER B 1 152 ? 146.260 116.991 128.959 1.00 73.44 152 SER D CA 1
ATOM 2979 C C . SER B 1 152 ? 145.928 115.584 128.498 1.00 73.44 152 SER D C 1
ATOM 2980 O O . SER B 1 152 ? 146.076 115.287 127.311 1.00 73.44 152 SER D O 1
ATOM 2983 N N . ILE B 1 153 ? 145.484 114.710 129.400 1.00 71.30 153 ILE D N 1
ATOM 2984 C CA . ILE B 1 153 ? 145.110 113.363 128.986 1.00 71.30 153 ILE D CA 1
ATOM 2985 C C . ILE B 1 153 ? 143.940 113.408 128.020 1.00 71.30 153 ILE D C 1
ATOM 2986 O O . ILE B 1 153 ? 143.919 112.690 127.017 1.00 71.30 153 ILE D O 1
ATOM 2991 N N . PHE B 1 154 ? 142.954 114.261 128.291 1.00 68.08 154 PHE D N 1
ATOM 2992 C CA . PHE B 1 154 ? 141.802 114.336 127.406 1.00 68.08 154 PHE D CA 1
ATOM 2993 C C . PHE B 1 154 ? 142.140 115.021 126.091 1.00 68.08 154 PHE D C 1
ATOM 2994 O O . PHE B 1 154 ? 141.640 114.607 125.040 1.00 68.08 154 PHE D O 1
ATOM 3002 N N . PHE B 1 155 ? 142.988 116.047 126.123 1.00 65.60 155 PHE D N 1
ATOM 3003 C CA . PHE B 1 155 ? 143.496 116.617 124.882 1.00 65.60 155 PHE D CA 1
ATOM 3004 C C . PHE B 1 155 ? 144.179 115.563 124.032 1.00 65.60 155 PHE D C 1
ATOM 3005 O O . PHE B 1 155 ? 143.972 115.509 122.817 1.00 65.60 155 PHE D O 1
ATOM 3013 N N . TYR B 1 156 ? 144.996 114.718 124.651 1.00 70.79 156 TYR D N 1
ATOM 3014 C CA . TYR B 1 156 ? 145.731 113.720 123.890 1.00 70.79 156 TYR D CA 1
ATOM 3015 C C . TYR B 1 156 ? 144.800 112.653 123.333 1.00 70.79 156 TYR D C 1
ATOM 3016 O O . TYR B 1 156 ? 144.902 112.282 122.160 1.00 70.79 156 TYR D O 1
ATOM 3025 N N . ILE B 1 157 ? 143.903 112.129 124.169 1.00 65.21 157 ILE D N 1
ATOM 3026 C CA . ILE B 1 157 ? 142.974 111.103 123.708 1.00 65.21 157 ILE D CA 1
ATOM 3027 C C . ILE B 1 157 ? 142.185 111.605 122.514 1.00 65.21 157 ILE D C 1
ATOM 3028 O O . ILE B 1 157 ? 142.068 110.923 121.492 1.00 65.21 157 ILE D O 1
ATOM 3033 N N . PHE B 1 158 ? 141.632 112.809 122.621 1.00 58.15 158 PHE D N 1
ATOM 3034 C CA . PHE B 1 158 ? 140.841 113.325 121.516 1.00 58.15 158 PHE D CA 1
ATOM 3035 C C . PHE B 1 158 ? 141.707 113.653 120.311 1.00 58.15 158 PHE D C 1
ATOM 3036 O O . PHE B 1 158 ? 141.243 113.539 119.175 1.00 58.15 158 PHE D O 1
ATOM 3044 N N . ALA B 1 159 ? 142.964 114.037 120.526 1.00 60.03 159 ALA D N 1
ATOM 3045 C CA . ALA B 1 159 ? 143.838 114.319 119.396 1.00 60.03 159 ALA D CA 1
ATOM 3046 C C . ALA B 1 159 ? 144.178 113.059 118.620 1.00 60.03 159 ALA D C 1
ATOM 3047 O O . ALA B 1 159 ? 144.353 113.116 117.401 1.00 60.03 159 ALA D O 1
ATOM 3049 N N . VAL B 1 160 ? 144.281 111.921 119.294 1.00 61.25 160 VAL D N 1
ATOM 3050 C CA . VAL B 1 160 ? 144.528 110.668 118.593 1.00 61.25 160 VAL D CA 1
ATOM 3051 C C . VAL B 1 160 ? 143.261 110.150 117.935 1.00 61.25 160 VAL D C 1
ATOM 3052 O O . VAL B 1 160 ? 143.288 109.712 116.784 1.00 61.25 160 VAL D O 1
ATOM 3056 N N . ILE B 1 161 ? 142.141 110.184 118.656 1.00 59.27 161 ILE D N 1
ATOM 3057 C CA . ILE B 1 161 ? 140.890 109.703 118.088 1.00 59.27 161 ILE D CA 1
ATOM 3058 C C . ILE B 1 161 ? 140.501 110.525 116.877 1.00 59.27 161 ILE D C 1
ATOM 3059 O O . ILE B 1 161 ? 140.082 109.972 115.857 1.00 59.27 161 ILE D O 1
ATOM 3064 N N . GLY B 1 162 ? 140.631 111.847 116.951 1.00 58.38 162 GLY D N 1
ATOM 3065 C CA . GLY B 1 162 ? 140.300 112.668 115.807 1.00 58.38 162 GLY D CA 1
ATOM 3066 C C . GLY B 1 162 ? 141.199 112.423 114.622 1.00 58.38 162 GLY D C 1
ATOM 3067 O O . GLY B 1 162 ? 140.742 112.466 113.480 1.00 58.38 162 GLY D O 1
ATOM 3068 N N . THR B 1 163 ? 142.476 112.148 114.867 1.00 61.38 163 THR D N 1
ATOM 3069 C CA . THR B 1 163 ? 143.412 111.949 113.771 1.00 61.38 163 THR D CA 1
ATOM 3070 C C . THR B 1 163 ? 143.124 110.657 113.030 1.00 61.38 163 THR D C 1
ATOM 3071 O O . THR B 1 163 ? 143.142 110.615 111.798 1.00 61.38 163 THR D O 1
ATOM 3075 N N . MET B 1 164 ? 142.848 109.585 113.767 1.00 67.76 164 MET D N 1
ATOM 3076 C CA . MET B 1 164 ? 142.624 108.294 113.134 1.00 67.76 164 MET D CA 1
ATOM 3077 C C . MET B 1 164 ? 141.190 108.161 112.650 1.00 67.76 164 MET D C 1
ATOM 3078 O O . MET B 1 164 ? 140.752 107.067 112.297 1.00 67.76 164 MET D O 1
ATOM 3083 N N . LEU B 1 165 ? 140.454 109.268 112.625 1.00 61.98 165 LEU D N 1
ATOM 3084 C CA . LEU B 1 165 ? 139.051 109.242 112.241 1.00 61.98 165 LEU D CA 1
ATOM 3085 C C . LEU B 1 165 ? 138.777 110.233 111.121 1.00 61.98 165 LEU D C 1
ATOM 3086 O O . LEU B 1 165 ? 138.011 109.945 110.200 1.00 61.98 165 LEU D O 1
ATOM 3091 N N . PHE B 1 166 ? 139.410 111.399 111.190 1.00 59.80 166 PHE D N 1
ATOM 3092 C CA . PHE B 1 166 ? 139.179 112.455 110.219 1.00 59.80 166 PHE D CA 1
ATOM 3093 C C . PHE B 1 166 ? 140.463 112.780 109.477 1.00 59.80 166 PHE D C 1
ATOM 3094 O O . PHE B 1 166 ? 140.765 113.949 109.241 1.00 59.80 166 PHE D O 1
ATOM 3102 N N . GLN B 1 167 ? 141.226 111.760 109.109 1.00 68.25 167 GLN D N 1
ATOM 3103 C CA . GLN B 1 167 ? 142.503 111.995 108.454 1.00 68.25 167 GLN D CA 1
ATOM 3104 C C . GLN B 1 167 ? 142.340 112.246 106.964 1.00 68.25 167 GLN D C 1
ATOM 3105 O O . GLN B 1 167 ? 142.894 113.210 106.433 1.00 68.25 167 GLN D O 1
ATOM 3111 N N . HIS B 1 168 ? 141.589 111.390 106.273 1.00 74.63 168 HIS D N 1
ATOM 3112 C CA . HIS B 1 168 ? 141.403 111.517 104.834 1.00 74.63 168 HIS D CA 1
ATOM 3113 C C . HIS B 1 168 ? 140.147 112.286 104.469 1.00 74.63 168 HIS D C 1
ATOM 3114 O O . HIS B 1 168 ? 139.746 112.285 103.301 1.00 74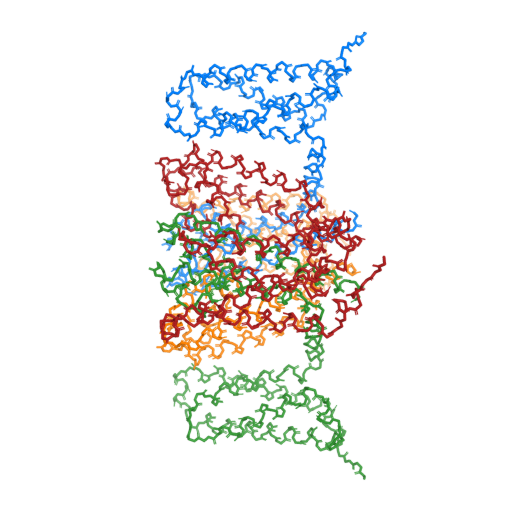.63 168 HIS D O 1
ATOM 3121 N N . VAL B 1 169 ? 139.507 112.938 105.435 1.00 68.45 169 VAL D N 1
ATOM 3122 C CA . VAL B 1 169 ? 138.332 113.753 105.145 1.00 68.45 169 VAL D CA 1
ATOM 3123 C C . VAL B 1 169 ? 138.560 115.232 105.379 1.00 68.45 169 VAL D C 1
ATOM 3124 O O . VAL B 1 169 ? 137.805 116.057 104.835 1.00 68.45 169 VAL D O 1
ATOM 3128 N N . SER B 1 170 ? 139.565 115.629 106.152 1.00 64.32 170 SER D N 1
ATOM 3129 C CA . SER B 1 170 ? 139.925 117.029 106.314 1.00 64.32 170 SER D CA 1
ATOM 3130 C C . SER B 1 170 ? 141.385 117.118 106.723 1.00 64.32 170 SER D C 1
ATOM 3131 O O . SER B 1 170 ? 141.686 117.328 107.903 1.00 64.32 170 SER D O 1
ATOM 3134 N N . PRO B 1 171 ? 142.319 116.963 105.786 1.00 65.19 171 PRO D N 1
ATOM 3135 C CA . PRO B 1 171 ? 143.735 116.933 106.164 1.00 65.19 171 PRO D CA 1
ATOM 3136 C C . PRO B 1 171 ? 144.253 118.254 106.686 1.00 65.19 171 PRO D C 1
ATOM 3137 O O . PRO B 1 171 ? 145.330 118.277 107.293 1.00 65.19 171 PRO D O 1
ATOM 3141 N N . GLU B 1 172 ? 143.535 119.352 106.474 1.00 66.78 172 GLU D N 1
ATOM 3142 C CA . GLU B 1 172 ? 143.982 120.631 107.009 1.00 66.78 172 GLU D CA 1
ATOM 3143 C C . GLU B 1 172 ? 143.860 120.658 108.524 1.00 66.78 172 GLU D C 1
ATOM 3144 O O . GLU B 1 172 ? 144.771 121.109 109.222 1.00 66.78 172 GLU D O 1
ATOM 3150 N N . TYR B 1 173 ? 142.743 120.174 109.050 1.00 61.44 173 TYR D N 1
ATOM 3151 C CA . TYR B 1 173 ? 142.491 120.263 110.478 1.00 61.44 173 TYR D CA 1
ATOM 3152 C C . TYR B 1 173 ? 142.999 119.041 111.223 1.00 61.44 173 TYR D C 1
ATOM 3153 O O . TYR B 1 173 ? 143.714 119.179 112.217 1.00 61.44 173 TYR D O 1
ATOM 3162 N N . PHE B 1 174 ? 142.642 117.845 110.769 1.00 58.35 174 PHE D N 1
ATOM 3163 C CA . PHE B 1 174 ? 143.136 116.610 111.361 1.00 58.35 174 PHE D CA 1
ATOM 3164 C C . PHE B 1 174 ? 144.001 115.883 110.339 1.00 58.35 174 PHE D C 1
ATOM 3165 O O . PHE B 1 174 ? 143.560 114.959 109.662 1.00 58.35 174 PHE D O 1
ATOM 3173 N N . GLY B 1 175 ? 145.254 116.297 110.242 1.00 60.01 175 GLY D N 1
ATOM 3174 C CA . GLY B 1 175 ? 146.170 115.652 109.327 1.00 60.01 175 GLY D CA 1
ATOM 3175 C C . GLY B 1 175 ? 147.114 114.710 110.031 1.00 60.01 175 GLY D C 1
ATOM 3176 O O . GLY B 1 175 ? 147.317 113.573 109.602 1.00 60.01 175 GLY D O 1
ATOM 3177 N N . ASN B 1 176 ? 147.707 115.186 111.117 1.00 63.68 176 ASN D N 1
ATOM 3178 C CA . ASN B 1 176 ? 148.583 114.365 111.935 1.00 63.68 176 ASN D CA 1
ATOM 3179 C C . ASN B 1 176 ? 148.255 114.590 113.396 1.00 63.68 176 ASN D C 1
ATOM 3180 O O . ASN B 1 176 ? 147.289 115.281 113.723 1.00 63.68 176 ASN D O 1
ATOM 3185 N N . LEU B 1 177 ? 149.062 114.034 114.280 1.00 64.52 177 LEU D N 1
ATOM 3186 C CA . LEU B 1 177 ? 148.854 114.198 115.703 1.00 64.52 177 LEU D CA 1
ATOM 3187 C C . LEU B 1 177 ? 149.099 115.624 116.163 1.00 64.52 177 LEU D C 1
ATOM 3188 O O . LEU B 1 177 ? 148.650 115.996 117.249 1.00 64.52 177 LEU D O 1
ATOM 3193 N N . GLN B 1 178 ? 149.779 116.440 115.363 1.00 66.71 178 GLN D N 1
ATOM 3194 C CA . GLN B 1 178 ? 150.039 117.823 115.734 1.00 66.71 178 GLN D CA 1
ATOM 3195 C C . GLN B 1 178 ? 149.045 118.806 115.148 1.00 66.71 178 GLN D C 1
ATOM 3196 O O . GLN B 1 178 ? 148.548 119.664 115.876 1.00 66.71 178 GLN D O 1
ATOM 3202 N N . LEU B 1 179 ? 148.748 118.711 113.854 1.00 60.39 179 LEU D N 1
ATOM 3203 C CA . LEU B 1 179 ? 147.712 119.556 113.284 1.00 60.39 179 LEU D CA 1
ATOM 3204 C C . LEU B 1 179 ? 146.382 119.341 113.976 1.00 60.39 179 LEU D C 1
ATOM 3205 O O . LEU B 1 179 ? 145.610 120.288 114.143 1.00 60.39 179 LEU D O 1
ATOM 3210 N N . SER B 1 180 ? 146.092 118.112 114.381 1.00 58.49 180 SER D N 1
ATOM 3211 C CA . SER B 1 180 ? 144.873 117.829 115.111 1.00 58.49 180 SER D CA 1
ATOM 3212 C C . SER B 1 180 ? 144.982 118.175 116.581 1.00 58.49 180 SER D C 1
ATOM 3213 O O . SER B 1 180 ? 143.969 118.167 117.279 1.00 58.49 180 SER D O 1
ATOM 3216 N N . LEU B 1 181 ? 146.180 118.453 117.071 1.00 58.83 181 LEU D N 1
ATOM 3217 C CA . LEU B 1 181 ? 146.340 119.017 118.398 1.00 58.83 181 LEU D CA 1
ATOM 3218 C C . LEU B 1 181 ? 146.121 120.512 118.399 1.00 58.83 181 LEU D C 1
ATOM 3219 O O . LEU B 1 181 ? 145.749 121.074 119.431 1.00 58.83 181 LEU D O 1
ATOM 3224 N N . LEU B 1 182 ? 146.350 121.152 117.263 1.00 57.63 182 LEU D N 1
ATOM 3225 C CA . LEU B 1 182 ? 146.058 122.560 117.070 1.00 57.63 182 LEU D CA 1
ATOM 3226 C C . LEU B 1 182 ? 144.584 122.824 116.827 1.00 57.63 182 LEU D C 1
ATOM 3227 O O . LEU B 1 182 ? 144.029 123.755 117.419 1.00 57.63 182 LEU D O 1
ATOM 3232 N N . THR B 1 183 ? 143.942 122.028 115.972 1.00 52.61 183 THR D N 1
ATOM 3233 C CA . THR B 1 183 ? 142.500 122.087 115.815 1.00 52.61 183 THR D CA 1
ATOM 3234 C C . THR B 1 183 ? 141.771 121.918 117.129 1.00 52.61 183 THR D C 1
ATOM 3235 O O . THR B 1 183 ? 140.776 122.600 117.364 1.00 52.61 183 THR D O 1
ATOM 3239 N N . LEU B 1 184 ? 142.239 121.029 117.984 1.00 51.95 184 LEU D N 1
ATOM 3240 C CA . LEU B 1 184 ? 141.617 120.809 119.273 1.00 51.95 184 LEU D CA 1
ATOM 3241 C C . LEU B 1 184 ? 141.847 121.958 120.233 1.00 51.95 184 LEU D C 1
ATOM 3242 O O . LEU B 1 184 ? 141.133 122.058 121.230 1.00 51.95 184 LEU D O 1
ATOM 3247 N N . PHE B 1 185 ? 142.824 122.819 119.969 1.00 52.47 185 PHE D N 1
ATOM 3248 C CA . PHE B 1 185 ? 143.023 123.990 120.810 1.00 52.47 185 PHE D CA 1
ATOM 3249 C C . PHE B 1 185 ? 142.183 125.161 120.341 1.00 52.47 185 PHE D C 1
ATOM 3250 O O . PHE B 1 185 ? 141.735 125.969 121.155 1.00 52.47 185 PHE D O 1
ATOM 3258 N N . GLN B 1 186 ? 141.962 125.268 119.036 1.00 48.82 186 GLN D N 1
ATOM 3259 C CA . GLN B 1 186 ? 141.042 126.274 118.530 1.00 48.82 186 GLN D CA 1
ATOM 3260 C C . GLN B 1 186 ? 139.623 126.019 119.002 1.00 48.82 186 GLN D C 1
ATOM 3261 O O . GLN B 1 186 ? 138.850 126.961 119.167 1.00 48.82 186 GLN D O 1
ATOM 3267 N N . VAL B 1 187 ? 139.272 124.759 119.252 1.00 47.39 187 VAL D N 1
ATOM 3268 C CA . VAL B 1 187 ? 137.907 124.418 119.631 1.00 47.39 187 VAL D CA 1
ATOM 3269 C C . VAL B 1 187 ? 137.637 124.642 121.113 1.00 47.39 187 VAL D C 1
ATOM 3270 O O . VAL B 1 187 ? 136.514 125.002 121.475 1.00 47.39 187 VAL D O 1
ATOM 3274 N N . VAL B 1 188 ? 138.628 124.469 121.987 1.00 51.72 188 VAL D N 1
ATOM 3275 C CA . VAL B 1 188 ? 138.375 124.734 123.398 1.00 51.72 188 VAL D CA 1
ATOM 3276 C C . VAL B 1 188 ? 138.150 126.213 123.641 1.00 51.72 188 VAL D C 1
ATOM 3277 O O . VAL B 1 188 ? 137.436 126.585 124.574 1.00 51.72 188 VAL D O 1
ATOM 3281 N N . THR B 1 189 ? 138.746 127.080 122.832 1.00 50.10 189 THR D N 1
ATOM 3282 C CA . THR B 1 189 ? 138.465 128.502 122.903 1.00 50.10 189 THR D CA 1
ATOM 3283 C C . THR B 1 189 ? 137.184 128.862 122.175 1.00 50.10 189 THR D C 1
ATOM 3284 O O . THR B 1 189 ? 136.850 130.043 122.076 1.00 50.10 189 THR D O 1
ATOM 3288 N N . LEU B 1 190 ? 136.466 127.864 121.663 1.00 49.73 190 LEU D N 1
ATOM 3289 C CA . LEU B 1 190 ? 135.164 128.050 121.036 1.00 49.73 190 LEU D CA 1
ATOM 3290 C C . LEU B 1 190 ? 135.249 128.990 119.845 1.00 49.73 190 LEU D C 1
ATOM 3291 O O . LEU B 1 190 ? 134.309 129.716 119.532 1.00 49.73 190 LEU D O 1
ATOM 3296 N N . GLU B 1 191 ? 136.382 128.975 119.168 1.00 50.64 191 GLU D N 1
ATOM 3297 C CA . GLU B 1 191 ? 136.617 129.856 118.033 1.00 50.64 191 GLU D CA 1
ATOM 3298 C C . GLU B 1 191 ? 136.300 129.092 116.755 1.00 50.64 191 GLU D C 1
ATOM 3299 O O . GLU B 1 191 ? 137.080 128.248 116.317 1.00 50.64 191 GLU D O 1
ATOM 3305 N N . SER B 1 192 ? 135.156 129.399 116.152 1.00 51.63 192 SER D N 1
ATOM 3306 C CA . SER B 1 192 ? 134.752 128.814 114.879 1.00 51.63 192 SER D CA 1
ATOM 3307 C C . SER B 1 192 ? 134.747 127.296 114.950 1.00 51.63 192 SER D C 1
ATOM 3308 O O . SER B 1 192 ? 134.978 126.601 113.961 1.00 51.63 192 SER D O 1
ATOM 3311 N N . TRP B 1 193 ? 134.472 126.776 116.136 1.00 51.21 193 TRP D N 1
ATOM 3312 C CA . TRP B 1 193 ? 134.464 125.341 116.339 1.00 51.21 193 TRP D CA 1
ATOM 3313 C C . TRP B 1 193 ? 133.355 124.641 115.578 1.00 51.21 193 TRP D C 1
ATOM 3314 O O . TRP B 1 193 ? 133.446 123.431 115.365 1.00 51.21 193 TRP D O 1
ATOM 3325 N N . ALA B 1 194 ? 132.318 125.364 115.182 1.00 53.47 194 ALA D N 1
ATOM 3326 C CA . ALA B 1 194 ? 131.227 124.728 114.468 1.00 53.47 194 ALA D CA 1
ATOM 3327 C C . ALA B 1 194 ? 131.101 125.256 113.060 1.00 53.47 194 ALA D C 1
ATOM 3328 O O . ALA B 1 194 ? 130.922 124.490 112.131 1.00 53.47 194 ALA D O 1
ATOM 3330 N N . SER B 1 195 ? 131.196 126.565 112.894 1.00 54.48 195 SER D N 1
ATOM 3331 C CA . SER B 1 195 ? 131.070 127.130 111.564 1.00 54.48 195 SER D CA 1
ATOM 3332 C C . SER B 1 195 ? 132.180 126.643 110.647 1.00 54.48 195 SER D C 1
ATOM 3333 O O . SER B 1 195 ? 131.935 126.308 109.495 1.00 54.48 195 SER D O 1
ATOM 3336 N N . GLY B 1 196 ? 133.405 126.605 111.156 1.00 56.99 196 GLY D N 1
ATOM 3337 C CA . GLY B 1 196 ? 134.522 126.165 110.344 1.00 56.99 196 GLY D CA 1
ATOM 3338 C C . GLY B 1 196 ? 135.082 124.782 110.598 1.00 56.99 196 GLY D C 1
ATOM 3339 O O . GLY B 1 196 ? 135.333 124.041 109.663 1.00 56.99 196 GLY D O 1
ATOM 3340 N N . VAL B 1 197 ? 135.367 124.461 111.852 1.00 56.34 197 VAL D N 1
ATOM 3341 C CA . VAL B 1 197 ? 135.903 123.142 112.179 1.00 56.34 197 VAL D CA 1
ATOM 3342 C C . VAL B 1 197 ? 134.979 121.929 112.046 1.00 56.34 197 VAL D C 1
ATOM 3343 O O . VAL B 1 197 ? 135.373 120.910 111.493 1.00 56.34 197 VAL D O 1
ATOM 3347 N N . MET B 1 198 ? 133.749 122.055 112.537 1.00 60.10 198 MET D N 1
ATOM 3348 C CA . MET B 1 198 ? 132.806 120.932 112.556 1.00 60.10 198 MET D CA 1
ATOM 3349 C C . MET B 1 198 ? 131.675 120.851 111.537 1.00 60.10 198 MET D C 1
ATOM 3350 O O . MET B 1 198 ? 130.982 119.845 111.483 1.00 60.10 198 MET D O 1
ATOM 3355 N N . ARG B 1 199 ? 131.475 121.869 110.718 1.00 58.68 199 ARG D N 1
ATOM 3356 C CA . ARG B 1 199 ? 130.379 121.793 109.763 1.00 58.68 199 ARG D CA 1
ATOM 3357 C C . ARG B 1 199 ? 130.799 121.062 108.508 1.00 58.68 199 ARG D C 1
ATOM 3358 O O . ARG B 1 199 ? 130.029 120.281 107.956 1.00 58.68 199 ARG D O 1
ATOM 3366 N N . PRO B 1 200 ? 132.023 121.316 108.043 1.00 60.48 200 PRO D N 1
ATOM 3367 C CA . PRO B 1 200 ? 132.387 120.609 106.812 1.00 60.48 200 PRO D CA 1
ATOM 3368 C C . PRO B 1 200 ? 132.517 119.105 107.033 1.00 60.48 200 PRO D C 1
ATOM 3369 O O . PRO B 1 200 ? 132.093 118.319 106.193 1.00 60.48 200 PRO D O 1
ATOM 3373 N N . ILE B 1 201 ? 133.099 118.724 108.164 1.00 59.67 201 ILE D N 1
ATOM 3374 C CA . ILE B 1 201 ? 133.296 117.331 108.531 1.00 59.67 201 ILE D CA 1
ATOM 3375 C C . ILE B 1 201 ? 131.964 116.633 108.765 1.00 59.67 201 ILE D C 1
ATOM 3376 O O . ILE B 1 201 ? 131.734 115.548 108.247 1.00 59.67 201 ILE D O 1
ATOM 3381 N N . PHE B 1 202 ? 131.076 117.259 109.531 1.00 60.51 202 PHE D N 1
ATOM 3382 C CA . PHE B 1 202 ? 129.785 116.647 109.813 1.00 60.51 202 PHE D CA 1
ATOM 3383 C C . PHE B 1 202 ? 128.984 116.371 108.550 1.00 60.51 202 PHE D C 1
ATOM 3384 O O . PHE B 1 202 ? 128.017 115.608 108.604 1.00 60.51 202 PHE D O 1
ATOM 3392 N N . ALA B 1 203 ? 129.378 116.934 107.416 1.00 62.25 203 ALA D N 1
ATOM 3393 C CA . ALA B 1 203 ? 128.753 116.597 106.147 1.00 62.25 203 ALA D CA 1
ATOM 3394 C C . ALA B 1 203 ? 129.299 115.314 105.537 1.00 62.25 203 ALA D C 1
ATOM 3395 O O . ALA B 1 203 ? 128.583 114.654 104.780 1.00 62.25 203 ALA D O 1
ATOM 3397 N N . GLU B 1 204 ? 130.545 114.951 105.831 1.00 66.20 204 GLU D N 1
ATOM 3398 C CA . GLU B 1 204 ? 131.094 113.699 105.312 1.00 66.20 204 GLU D CA 1
ATOM 3399 C C . GLU B 1 204 ? 130.695 112.521 106.195 1.00 66.20 204 GLU D C 1
ATOM 3400 O O . GLU B 1 204 ? 130.000 111.604 105.749 1.00 66.20 204 GLU D O 1
ATOM 3406 N N . VAL B 1 205 ? 131.129 112.534 107.451 1.00 62.20 205 VAL D N 1
ATOM 3407 C CA . VAL B 1 205 ? 130.793 111.486 108.411 1.00 62.20 205 VAL D CA 1
ATOM 3408 C C . VAL B 1 205 ? 129.702 112.027 109.332 1.00 62.20 205 VAL D C 1
ATOM 3409 O O . VAL B 1 205 ? 129.985 112.896 110.171 1.00 62.20 205 VAL D O 1
ATOM 3413 N N . PRO B 1 206 ? 128.464 111.568 109.203 1.00 63.82 206 PRO D N 1
ATOM 3414 C CA . PRO B 1 206 ? 127.356 112.221 109.909 1.00 63.82 206 PRO D CA 1
ATOM 3415 C C . PRO B 1 206 ? 127.347 111.987 111.403 1.00 63.82 206 PRO D C 1
ATOM 3416 O O . PRO B 1 206 ? 126.745 112.776 112.137 1.00 63.82 206 PRO D O 1
ATOM 3420 N N . TRP B 1 207 ? 127.981 110.925 111.885 1.00 63.80 207 TRP D N 1
ATOM 3421 C CA . TRP B 1 207 ? 128.025 110.648 113.310 1.00 63.80 207 TRP D CA 1
ATOM 3422 C C . TRP B 1 207 ? 129.113 111.430 114.021 1.00 63.80 207 TRP D C 1
ATOM 3423 O O . TRP B 1 207 ? 129.404 111.151 115.187 1.00 63.80 207 TRP D O 1
ATOM 3434 N N . SER B 1 208 ? 129.716 112.403 113.350 1.00 56.56 208 SER D N 1
ATOM 3435 C CA . SER B 1 208 ? 130.832 113.149 113.901 1.00 56.56 208 SER D CA 1
ATOM 3436 C C . SER B 1 208 ? 130.398 114.291 114.793 1.00 56.56 208 SER D C 1
ATOM 3437 O O . SER B 1 208 ? 131.233 114.844 115.509 1.00 56.56 208 SER D O 1
ATOM 3440 N N . TRP B 1 209 ? 129.126 114.672 114.761 1.00 59.96 209 TRP D N 1
ATOM 3441 C CA . TRP B 1 209 ? 128.631 115.622 115.742 1.00 59.96 209 TRP D CA 1
ATOM 3442 C C . TRP B 1 209 ? 128.874 115.136 117.156 1.00 59.96 209 TRP D C 1
ATOM 3443 O O . TRP B 1 209 ? 128.902 115.944 118.082 1.00 59.96 209 TRP D O 1
ATOM 3454 N N . LEU B 1 210 ? 129.043 113.828 117.332 1.00 55.87 210 LEU D N 1
ATOM 3455 C CA . LEU B 1 210 ? 129.304 113.270 118.647 1.00 55.87 210 LEU D CA 1
ATOM 3456 C C . LEU B 1 210 ? 130.696 113.622 119.125 1.00 55.87 210 LEU D C 1
ATOM 3457 O O . LEU B 1 210 ? 130.889 113.911 120.308 1.00 55.87 210 LEU D O 1
ATOM 3462 N N . TYR B 1 211 ? 131.667 113.619 118.219 1.00 55.11 211 TYR D N 1
ATOM 3463 C CA . TYR B 1 211 ? 133.030 113.965 118.587 1.00 55.11 211 TYR D CA 1
ATOM 3464 C C . TYR B 1 211 ? 133.106 115.384 119.126 1.00 55.11 211 TYR D C 1
ATOM 3465 O O . TYR B 1 211 ? 133.584 115.610 120.241 1.00 55.11 211 TYR D O 1
ATOM 3474 N N . PHE B 1 212 ? 132.601 116.351 118.364 1.00 53.84 212 PHE D N 1
ATOM 3475 C CA . PHE B 1 212 ? 132.763 117.749 118.738 1.00 53.84 212 PHE D CA 1
ATOM 3476 C C . PHE B 1 212 ? 131.829 118.151 119.864 1.00 53.84 212 PHE D C 1
ATOM 3477 O O . PHE B 1 212 ? 132.222 118.915 120.745 1.00 53.84 212 PHE D O 1
ATOM 3485 N N . VAL B 1 213 ? 130.587 117.665 119.859 1.00 53.34 213 VAL D N 1
ATOM 3486 C CA . VAL B 1 213 ? 129.685 118.017 120.945 1.00 53.34 213 VAL D CA 1
ATOM 3487 C C . VAL B 1 213 ? 130.150 117.427 122.264 1.00 53.34 213 VAL D C 1
ATOM 3488 O O . VAL B 1 213 ? 130.108 118.111 123.290 1.00 53.34 213 VAL D O 1
ATOM 3492 N N . SER B 1 214 ? 130.606 116.180 122.271 1.00 53.54 214 SER D N 1
ATOM 3493 C CA . SER B 1 214 ? 131.148 115.600 123.486 1.00 53.54 214 SER D CA 1
ATOM 3494 C C . SER B 1 214 ? 132.448 116.251 123.911 1.00 53.54 214 SER D C 1
ATOM 3495 O O . SER B 1 214 ? 132.686 116.393 125.112 1.00 53.54 214 SER D O 1
ATOM 3498 N N . PHE B 1 215 ? 133.282 116.673 122.970 1.00 51.61 215 PHE D N 1
ATOM 3499 C CA . PHE B 1 215 ? 134.497 117.369 123.355 1.00 51.61 215 PHE D CA 1
ATOM 3500 C C . PHE B 1 215 ? 134.231 118.747 123.921 1.00 51.61 215 PHE D C 1
ATOM 3501 O O . PHE B 1 215 ? 134.842 119.115 124.922 1.00 51.61 215 PHE D O 1
ATOM 3509 N N . VAL B 1 216 ? 133.343 119.528 123.305 1.00 53.36 216 VAL D N 1
ATOM 3510 C CA . VAL B 1 216 ? 133.054 120.862 123.822 1.00 53.36 216 VAL D CA 1
ATOM 3511 C C . VAL B 1 216 ? 132.407 120.821 125.191 1.00 53.36 216 VAL D C 1
ATOM 3512 O O . VAL B 1 216 ? 132.646 121.717 126.003 1.00 53.36 216 VAL D O 1
ATOM 3516 N N . LEU B 1 217 ? 131.623 119.792 125.495 1.00 55.06 217 LEU D N 1
ATOM 3517 C CA . LEU B 1 217 ? 131.053 119.646 126.826 1.00 55.06 217 LEU D CA 1
ATOM 3518 C C . LEU B 1 217 ? 132.088 119.211 127.850 1.00 55.06 217 LEU D C 1
ATOM 3519 O O . LEU B 1 217 ? 132.197 119.820 128.914 1.00 55.06 217 LEU D O 1
ATOM 3524 N N . ILE B 1 218 ? 132.855 118.163 127.552 1.00 57.48 218 ILE D N 1
ATOM 3525 C CA . ILE B 1 218 ? 133.874 117.724 128.492 1.00 57.48 218 ILE D CA 1
ATOM 3526 C C . ILE B 1 218 ? 134.982 118.746 128.651 1.00 57.48 218 ILE D C 1
ATOM 3527 O O . ILE B 1 218 ? 135.332 119.093 129.782 1.00 57.48 218 ILE D O 1
ATOM 3532 N N . GLY B 1 219 ? 135.533 119.255 127.561 1.00 58.08 219 GLY D N 1
ATOM 3533 C CA . GLY B 1 219 ? 136.619 120.204 127.647 1.00 58.08 219 GLY D CA 1
ATOM 3534 C C . GLY B 1 219 ? 136.261 121.535 128.236 1.00 58.08 219 GLY D C 1
ATOM 3535 O O . GLY B 1 219 ? 137.154 122.308 128.576 1.00 58.08 219 GLY D O 1
ATOM 3536 N N . THR B 1 220 ? 134.976 121.835 128.368 1.00 61.24 220 THR D N 1
ATOM 3537 C CA . THR B 1 220 ? 134.535 123.065 129.000 1.00 61.24 220 THR D CA 1
ATOM 3538 C C . THR B 1 220 ? 134.081 122.839 130.431 1.00 61.24 220 THR D C 1
ATOM 3539 O O . THR B 1 220 ? 134.196 123.748 131.256 1.00 61.24 220 THR D O 1
ATOM 3543 N N . PHE B 1 221 ? 133.599 121.645 130.755 1.00 64.14 221 PHE D N 1
ATOM 3544 C CA . PHE B 1 221 ? 133.346 121.267 132.134 1.00 64.14 221 PHE D CA 1
ATOM 3545 C C . PHE B 1 221 ? 134.622 121.134 132.939 1.00 64.14 221 PHE D C 1
ATOM 3546 O O . PHE B 1 221 ? 134.592 121.295 134.159 1.00 64.14 221 PHE D O 1
ATOM 3554 N N . ILE B 1 222 ? 135.742 120.848 132.283 1.00 64.81 222 ILE D N 1
ATOM 3555 C CA . ILE B 1 222 ? 137.009 120.791 132.992 1.00 64.81 222 ILE D CA 1
ATOM 3556 C C . ILE B 1 222 ? 137.602 122.178 133.140 1.00 64.81 222 ILE D C 1
ATOM 3557 O O . ILE B 1 222 ? 138.176 122.501 134.182 1.00 64.81 222 ILE D O 1
ATOM 3562 N N . ILE B 1 223 ? 137.476 123.021 132.120 1.00 67.43 223 ILE D N 1
ATOM 3563 C CA . ILE B 1 223 ? 138.033 124.360 132.224 1.00 67.43 223 ILE D CA 1
ATOM 3564 C C . ILE B 1 223 ? 137.310 125.169 133.284 1.00 67.43 223 ILE D C 1
ATOM 3565 O O . ILE B 1 223 ? 137.951 125.813 134.116 1.00 67.43 223 ILE D O 1
ATOM 3570 N N . PHE B 1 224 ? 135.982 125.144 133.297 1.00 72.29 224 PHE D N 1
ATOM 3571 C CA . PHE B 1 224 ? 135.248 125.882 134.311 1.00 72.29 224 PHE D CA 1
ATOM 3572 C C . PHE B 1 224 ? 135.466 125.336 135.709 1.00 72.29 224 PHE D C 1
ATOM 3573 O O . PHE B 1 224 ? 135.297 126.078 136.680 1.00 72.29 224 PHE D O 1
ATOM 3581 N N . ASN B 1 225 ? 135.864 124.078 135.836 1.00 71.30 225 ASN D N 1
ATOM 3582 C CA . ASN B 1 225 ? 136.189 123.507 137.132 1.00 71.30 225 ASN D CA 1
ATOM 3583 C C . ASN B 1 225 ? 137.634 123.745 137.525 1.00 71.30 225 ASN D C 1
ATOM 3584 O O . ASN B 1 225 ? 137.988 123.530 138.685 1.00 71.30 225 ASN D O 1
ATOM 3589 N N . LEU B 1 226 ? 138.475 124.167 136.590 1.00 73.56 226 LEU D N 1
ATOM 3590 C CA . LEU B 1 226 ? 139.779 124.724 136.913 1.00 73.56 226 LEU D CA 1
ATOM 3591 C C . LEU B 1 226 ? 139.666 126.154 137.395 1.00 73.56 226 LEU D C 1
ATOM 3592 O O . LEU B 1 226 ? 140.261 126.517 138.412 1.00 73.56 226 LEU D O 1
ATOM 3597 N N . PHE B 1 227 ? 138.901 126.964 136.672 1.00 78.16 227 PHE D N 1
ATOM 3598 C CA . PHE B 1 227 ? 138.620 128.325 137.096 1.00 78.16 227 PHE D CA 1
ATOM 3599 C C . PHE B 1 227 ? 137.999 128.362 138.484 1.00 78.16 227 PHE D C 1
ATOM 3600 O O . PHE B 1 227 ? 138.477 129.097 139.353 1.00 78.16 227 PHE D O 1
ATOM 3608 N N . ILE B 1 228 ? 136.948 127.575 138.714 1.00 78.79 228 ILE D N 1
ATOM 3609 C CA . ILE B 1 228 ? 136.360 127.494 140.044 1.00 78.79 228 ILE D CA 1
ATOM 3610 C C . ILE B 1 228 ? 137.355 127.007 141.082 1.00 78.79 228 ILE D C 1
ATOM 3611 O O . ILE B 1 228 ? 137.369 127.523 142.204 1.00 78.79 228 ILE D O 1
ATOM 3616 N N . GLY B 1 229 ? 138.195 126.033 140.741 1.00 81.19 229 GLY D N 1
ATOM 3617 C CA . GLY B 1 229 ? 139.205 125.585 141.679 1.00 81.19 229 GLY D CA 1
ATOM 3618 C C . GLY B 1 229 ? 140.126 126.692 142.125 1.00 81.19 229 GLY D C 1
ATOM 3619 O O . GLY B 1 229 ? 140.454 126.785 143.311 1.00 81.19 229 GLY D O 1
ATOM 3620 N N . VAL B 1 230 ? 140.535 127.562 141.203 1.00 82.96 230 VAL D N 1
ATOM 3621 C CA . VAL B 1 230 ? 141.369 128.697 141.575 1.00 82.96 230 VAL D CA 1
ATOM 3622 C C . VAL B 1 230 ? 140.614 129.724 142.403 1.00 82.96 230 VAL D C 1
ATOM 3623 O O . VAL B 1 230 ? 141.182 130.273 143.355 1.00 82.96 230 VAL D O 1
ATOM 3627 N N . ILE B 1 231 ? 139.361 130.012 142.059 1.00 83.62 231 ILE D N 1
ATOM 3628 C CA . ILE B 1 231 ? 138.564 130.922 142.870 1.00 83.62 231 ILE D CA 1
ATOM 3629 C C . ILE B 1 231 ? 138.488 130.424 144.305 1.00 83.62 231 ILE D C 1
ATOM 3630 O O . ILE B 1 231 ? 138.779 131.163 145.251 1.00 83.62 231 ILE D O 1
ATOM 3635 N N . VAL B 1 232 ? 138.119 129.159 144.485 1.00 89.50 232 VAL D N 1
ATOM 3636 C CA . VAL B 1 232 ? 138.014 128.576 145.817 1.00 89.50 232 VAL D CA 1
ATOM 3637 C C . VAL B 1 232 ? 139.359 128.603 146.526 1.00 89.50 232 VAL D C 1
ATOM 3638 O O . VAL B 1 232 ? 139.449 128.974 147.699 1.00 89.50 232 VAL D O 1
ATOM 3642 N N . ASN B 1 233 ? 140.425 128.216 145.827 1.00 95.24 233 ASN D N 1
ATOM 3643 C CA . ASN B 1 233 ? 141.730 128.118 146.468 1.00 95.24 233 ASN D CA 1
ATOM 3644 C C . ASN B 1 233 ? 142.233 129.486 146.910 1.00 95.24 233 ASN D C 1
ATOM 3645 O O . ASN B 1 233 ? 142.655 129.665 148.057 1.00 95.24 233 ASN D O 1
ATOM 3650 N N . ASN B 1 234 ? 142.201 130.469 146.010 1.00 95.50 234 ASN D N 1
ATOM 3651 C CA . ASN B 1 234 ? 142.709 131.791 146.356 1.00 95.50 234 ASN D CA 1
ATOM 3652 C C . ASN B 1 234 ? 141.864 132.443 147.441 1.00 95.50 234 ASN D C 1
ATOM 3653 O O . ASN B 1 234 ? 142.404 133.090 148.345 1.00 95.50 234 ASN D O 1
ATOM 3658 N N . VAL B 1 235 ? 140.540 132.291 147.371 1.00 97.88 235 VAL D N 1
ATOM 3659 C CA . VAL B 1 235 ? 139.691 132.829 148.427 1.00 97.88 235 VAL D CA 1
ATOM 3660 C C . VAL B 1 235 ? 139.961 132.112 149.739 1.00 97.88 235 VAL D C 1
ATOM 3661 O O . VAL B 1 235 ? 139.905 132.723 150.813 1.00 97.88 235 VAL D O 1
ATOM 3665 N N . GLU B 1 236 ? 140.285 130.819 149.675 1.00 103.09 236 GLU D N 1
ATOM 3666 C CA . GLU B 1 236 ? 140.520 130.035 150.884 1.00 103.09 236 GLU D CA 1
ATOM 3667 C C . GLU B 1 236 ? 141.605 130.666 151.745 1.00 103.09 236 GLU D C 1
ATOM 3668 O O . GLU B 1 236 ? 141.404 130.905 152.940 1.00 103.09 236 GLU D O 1
ATOM 3674 N N . LYS B 1 237 ? 142.754 130.960 151.150 1.00 105.80 237 LYS D N 1
ATOM 3675 C CA . LYS B 1 237 ? 143.832 131.615 151.872 1.00 105.80 237 LYS D CA 1
ATOM 3676 C C . LYS B 1 237 ? 144.344 132.823 151.097 1.00 105.80 237 LYS D C 1
ATOM 3677 O O . LYS B 1 237 ? 144.942 132.678 150.031 1.00 105.80 237 LYS D O 1
ATOM 3683 N N . THR C 1 13 ? 141.876 80.807 153.357 1.00 143.99 13 THR E N 1
ATOM 3684 C CA . THR C 1 13 ? 143.232 81.317 153.525 1.00 143.99 13 THR E CA 1
ATOM 3685 C C . THR C 1 13 ? 143.585 82.307 152.422 1.00 143.99 13 THR E C 1
ATOM 3686 O O . THR C 1 13 ? 143.382 82.036 151.239 1.00 143.99 13 THR E O 1
ATOM 3690 N N . SER C 1 14 ? 144.128 83.453 152.820 1.00 139.87 14 SER E N 1
ATOM 3691 C CA . SER C 1 14 ? 144.442 84.508 151.874 1.00 139.87 14 SER E CA 1
ATOM 3692 C C . SER C 1 14 ? 145.631 84.124 150.995 1.00 139.87 14 SER E C 1
ATOM 3693 O O . SER C 1 14 ? 146.174 83.020 151.075 1.00 139.87 14 SER E O 1
ATOM 3696 N N . LYS C 1 15 ? 146.020 85.062 150.134 1.00 136.48 15 LYS E N 1
ATOM 3697 C CA . LYS C 1 15 ? 147.110 84.861 149.187 1.00 136.48 15 LYS E CA 1
ATOM 3698 C C . LYS C 1 15 ? 147.809 86.193 148.935 1.00 136.48 15 LYS E C 1
ATOM 3699 O O . LYS C 1 15 ? 147.716 87.111 149.754 1.00 136.48 15 LYS E O 1
ATOM 3705 N N . MET C 1 16 ? 148.516 86.308 147.815 1.00 138.56 16 MET E N 1
ATOM 3706 C CA . MET C 1 16 ? 149.367 87.460 147.550 1.00 138.56 16 MET E CA 1
ATOM 3707 C C . MET C 1 16 ? 148.568 88.732 147.299 1.00 138.56 16 MET E C 1
ATOM 3708 O O . MET C 1 16 ? 148.631 89.313 146.213 1.00 138.56 16 MET E O 1
ATOM 3713 N N . GLN C 1 17 ? 147.842 89.188 148.316 1.00 136.04 17 GLN E N 1
ATOM 3714 C CA . GLN C 1 17 ? 147.172 90.477 148.279 1.00 136.04 17 GLN E CA 1
ATOM 3715 C C . GLN C 1 17 ? 148.112 91.622 148.619 1.00 136.04 17 GLN E C 1
ATOM 3716 O O . GLN C 1 17 ? 147.682 92.780 148.617 1.00 136.04 17 GLN E O 1
ATOM 3722 N N . LYS C 1 18 ? 149.379 91.331 148.905 1.00 134.03 18 LYS E N 1
ATOM 3723 C CA . LYS C 1 18 ? 150.324 92.323 149.392 1.00 134.03 18 LYS E CA 1
ATOM 3724 C C . LYS C 1 18 ? 151.253 92.842 148.304 1.00 134.03 18 LYS E C 1
ATOM 3725 O O . LYS C 1 18 ? 152.158 93.627 148.601 1.00 134.03 18 LYS E O 1
ATOM 3731 N N . ILE C 1 19 ? 151.049 92.434 147.054 1.00 131.66 19 ILE E N 1
ATOM 3732 C CA . ILE C 1 19 ? 151.879 92.902 145.960 1.00 131.66 19 ILE E CA 1
ATOM 3733 C C . ILE C 1 19 ? 151.099 93.751 144.961 1.00 131.66 19 ILE E C 1
ATOM 3734 O O . ILE C 1 19 ? 151.672 94.672 144.370 1.00 131.66 19 ILE E O 1
ATOM 3739 N N . VAL C 1 20 ? 149.805 93.490 144.777 1.00 128.80 20 VAL E N 1
ATOM 3740 C CA . VAL C 1 20 ? 149.008 94.332 143.896 1.00 128.80 20 VAL E CA 1
ATOM 3741 C C . VAL C 1 20 ? 148.908 95.744 144.455 1.00 128.80 20 VAL E C 1
ATOM 3742 O O . VAL C 1 20 ? 148.709 96.703 143.702 1.00 128.80 20 VAL E O 1
ATOM 3746 N N . ASN C 1 21 ? 149.052 95.900 145.768 1.00 132.26 21 ASN E N 1
ATOM 3747 C CA . ASN C 1 21 ? 149.090 97.203 146.407 1.00 132.26 21 ASN E CA 1
ATOM 3748 C C . ASN C 1 21 ? 150.513 97.662 146.686 1.00 132.26 21 ASN E C 1
ATOM 3749 O O . ASN C 1 21 ? 150.708 98.700 147.325 1.00 132.26 21 ASN E O 1
ATOM 3754 N N . HIS C 1 22 ? 151.505 96.906 146.229 1.00 127.28 22 HIS E N 1
ATOM 3755 C CA . HIS C 1 22 ? 152.889 97.332 146.313 1.00 127.28 22 HIS E CA 1
ATOM 3756 C C . HIS C 1 22 ? 153.121 98.536 145.409 1.00 127.28 22 HIS E C 1
ATOM 3757 O O . HIS C 1 22 ? 152.436 98.729 144.402 1.00 127.28 22 HIS E O 1
ATOM 3764 N N . ARG C 1 23 ? 154.101 99.352 145.778 1.00 123.07 23 ARG E N 1
ATOM 3765 C CA . ARG C 1 23 ? 154.436 100.529 144.990 1.00 123.07 23 ARG E CA 1
ATOM 3766 C C . ARG C 1 23 ? 155.306 100.200 143.785 1.00 123.07 23 ARG E C 1
ATOM 3767 O O . ARG C 1 23 ? 155.516 101.070 142.934 1.00 123.07 23 ARG E O 1
ATOM 3775 N N . ALA C 1 24 ? 155.814 98.973 143.690 1.00 119.30 24 ALA E N 1
ATOM 3776 C CA . ALA C 1 24 ? 156.529 98.508 142.511 1.00 119.30 24 ALA E CA 1
ATOM 3777 C C . ALA C 1 24 ? 155.590 97.882 141.491 1.00 119.30 24 ALA E C 1
ATOM 3778 O O . ALA C 1 24 ? 156.041 97.168 140.590 1.00 119.30 24 ALA E O 1
ATOM 3780 N N . PHE C 1 25 ? 154.291 98.127 141.628 1.00 114.88 25 PHE E N 1
ATOM 3781 C CA . PHE C 1 25 ? 153.272 97.621 140.721 1.00 114.88 25 PHE E CA 1
ATOM 3782 C C . PHE C 1 25 ? 152.545 98.743 140.008 1.00 114.88 25 PHE E C 1
ATOM 3783 O O . PHE C 1 25 ? 152.355 98.682 138.787 1.00 114.88 25 PHE E O 1
ATOM 3791 N N . THR C 1 26 ? 152.124 99.769 140.748 1.00 109.70 26 THR E N 1
ATOM 3792 C CA . THR C 1 26 ? 151.534 100.944 140.124 1.00 109.70 26 THR E CA 1
ATOM 3793 C C . THR C 1 26 ? 152.489 101.562 139.114 1.00 109.70 26 THR E C 1
ATOM 3794 O O . THR C 1 26 ? 152.077 101.944 138.013 1.00 109.70 26 THR E O 1
ATOM 3798 N N . PHE C 1 27 ? 153.769 101.662 139.466 1.00 109.07 27 PHE E N 1
ATOM 3799 C CA . PHE C 1 27 ? 154.735 102.243 138.543 1.00 109.07 27 PHE E CA 1
ATOM 3800 C C . PHE C 1 27 ? 154.917 101.374 137.311 1.00 109.07 27 PHE E C 1
ATOM 3801 O O . PHE C 1 27 ? 155.097 101.900 136.209 1.00 109.07 27 PHE E O 1
ATOM 3809 N N . THR C 1 28 ? 154.862 100.053 137.472 1.00 105.55 28 THR E N 1
ATOM 3810 C CA . THR C 1 28 ? 154.908 99.172 136.314 1.00 105.55 28 THR E CA 1
ATOM 3811 C C . THR C 1 28 ? 153.726 99.431 135.394 1.00 105.55 28 THR E C 1
ATOM 3812 O O . THR C 1 28 ? 153.886 99.545 134.174 1.00 105.55 28 THR E O 1
ATOM 3816 N N . VAL C 1 29 ? 152.530 99.538 135.968 1.00 100.01 29 VAL E N 1
ATOM 3817 C CA . VAL C 1 29 ? 151.338 99.720 135.150 1.00 100.01 29 VAL E CA 1
ATOM 3818 C C . VAL C 1 29 ? 151.369 101.069 134.447 1.00 100.01 29 VAL E C 1
ATOM 3819 O O . VAL C 1 29 ? 151.045 101.168 133.260 1.00 100.01 29 VAL E O 1
ATOM 3823 N N . ILE C 1 30 ? 151.768 102.126 135.155 1.00 94.94 30 ILE E N 1
ATOM 3824 C CA . ILE C 1 30 ? 151.828 103.443 134.529 1.00 94.94 30 ILE E CA 1
ATOM 3825 C C . ILE C 1 30 ? 152.869 103.456 133.422 1.00 94.94 30 ILE E C 1
ATOM 3826 O O . ILE C 1 30 ? 152.674 104.085 132.377 1.00 94.94 30 ILE E O 1
ATOM 3831 N N . ALA C 1 31 ? 153.991 102.773 133.631 1.00 95.54 31 ALA E N 1
ATOM 3832 C CA . ALA C 1 31 ? 154.973 102.650 132.563 1.00 95.54 31 ALA E CA 1
ATOM 3833 C C . ALA C 1 31 ? 154.368 101.955 131.355 1.00 95.54 31 ALA E C 1
ATOM 3834 O O . ALA C 1 31 ? 154.579 102.371 130.211 1.00 95.54 31 ALA E O 1
ATOM 3836 N N . LEU C 1 32 ? 153.594 100.898 131.594 1.00 93.86 32 LEU E N 1
ATOM 3837 C CA . LEU C 1 32 ? 152.960 100.185 130.494 1.00 93.86 32 LEU E CA 1
ATOM 3838 C C . LEU C 1 32 ? 151.991 101.088 129.745 1.00 93.86 32 LEU E C 1
ATOM 3839 O O . LEU C 1 32 ? 152.018 101.161 128.514 1.00 93.86 32 LEU E O 1
ATOM 3844 N N . ILE C 1 33 ? 151.126 101.786 130.483 1.00 91.26 33 ILE E N 1
ATOM 3845 C CA . ILE C 1 33 ? 150.175 102.702 129.861 1.00 91.26 33 ILE E CA 1
ATOM 3846 C C . ILE C 1 33 ? 150.903 103.750 129.039 1.00 91.26 33 ILE E C 1
ATOM 3847 O O . ILE C 1 33 ? 150.610 103.944 127.855 1.00 91.26 33 ILE E O 1
ATOM 3852 N N . LEU C 1 34 ? 151.858 104.448 129.655 1.00 88.92 34 LEU E N 1
ATOM 3853 C CA . LEU C 1 34 ? 152.587 105.485 128.940 1.00 88.92 34 LEU E CA 1
ATOM 3854 C C . LEU C 1 34 ? 153.264 104.935 127.697 1.00 88.92 34 LEU E C 1
ATOM 3855 O O . LEU C 1 34 ? 153.403 105.653 126.703 1.00 88.92 34 LEU E O 1
ATOM 3860 N N . PHE C 1 35 ? 153.686 103.676 127.727 1.00 90.13 35 PHE E N 1
ATOM 3861 C CA . PHE C 1 35 ? 154.208 103.072 126.514 1.00 90.13 35 PHE E CA 1
ATOM 3862 C C . PHE C 1 35 ? 153.104 102.814 125.505 1.00 90.13 35 PHE E C 1
ATOM 3863 O O . PHE C 1 35 ? 153.324 102.956 124.299 1.00 90.13 35 PHE E O 1
ATOM 3871 N N . ASN C 1 36 ? 151.919 102.444 125.976 1.00 88.17 36 ASN E N 1
ATOM 3872 C CA . ASN C 1 36 ? 150.785 102.255 125.087 1.00 88.17 36 ASN E CA 1
ATOM 3873 C C . ASN C 1 36 ? 150.218 103.572 124.588 1.00 88.17 36 ASN E C 1
ATOM 3874 O O . ASN C 1 36 ? 149.666 103.616 123.487 1.00 88.17 36 ASN E O 1
ATOM 3879 N N . ALA C 1 37 ? 150.336 104.641 125.371 1.00 86.62 37 ALA E N 1
ATOM 3880 C CA . ALA C 1 37 ? 149.966 105.959 124.878 1.00 86.62 37 ALA E CA 1
ATOM 3881 C C . ALA C 1 37 ? 150.914 106.429 123.790 1.00 86.62 37 ALA E C 1
ATOM 3882 O O . ALA C 1 37 ? 150.566 107.323 123.015 1.00 86.62 37 ALA E O 1
ATOM 3884 N N . LEU C 1 38 ? 152.108 105.849 123.726 1.00 86.35 38 LEU E N 1
ATOM 3885 C CA . LEU C 1 38 ? 153.054 106.205 122.680 1.00 86.35 38 LEU E CA 1
ATOM 3886 C C . LEU C 1 38 ? 152.908 105.297 121.469 1.00 86.35 38 LEU E C 1
ATOM 3887 O O . LEU C 1 38 ? 152.954 105.769 120.330 1.00 86.35 38 LEU E O 1
ATOM 3892 N N . ILE C 1 39 ? 152.725 103.994 121.690 1.00 86.30 39 ILE E N 1
ATOM 3893 C CA . ILE C 1 39 ? 152.582 103.082 120.567 1.00 86.30 39 ILE E CA 1
ATOM 3894 C C . ILE C 1 39 ? 151.292 103.326 119.807 1.00 86.30 39 ILE E C 1
ATOM 3895 O O . ILE C 1 39 ? 151.162 102.894 118.659 1.00 86.30 39 ILE E O 1
ATOM 3900 N N . VAL C 1 40 ? 150.329 104.017 120.408 1.00 84.62 40 VAL E N 1
ATOM 3901 C CA . VAL C 1 40 ? 149.085 104.306 119.711 1.00 84.62 40 VAL E CA 1
ATOM 3902 C C . VAL C 1 40 ? 149.067 105.706 119.122 1.00 84.62 40 VAL E C 1
ATOM 3903 O O . VAL C 1 40 ? 148.284 105.969 118.201 1.00 84.62 40 VAL E O 1
ATOM 3907 N N . GLY C 1 41 ? 149.906 106.608 119.616 1.00 82.69 41 GLY E N 1
ATOM 3908 C CA . GLY C 1 41 ? 150.031 107.909 119.001 1.00 82.69 41 GLY E CA 1
ATOM 3909 C C . GLY C 1 41 ? 150.922 107.828 117.785 1.00 82.69 41 GLY E C 1
ATOM 3910 O O . GLY C 1 41 ? 150.750 108.570 116.818 1.00 82.69 41 GLY E O 1
ATOM 3911 N N . ILE C 1 42 ? 151.880 106.902 117.826 1.00 85.34 42 ILE E N 1
ATOM 3912 C CA . ILE C 1 42 ? 152.812 106.720 116.721 1.00 85.34 42 ILE E CA 1
ATOM 3913 C C . ILE C 1 42 ? 152.162 106.080 115.506 1.00 85.34 42 ILE E C 1
ATOM 3914 O O . ILE C 1 42 ? 152.528 106.419 114.372 1.00 85.34 42 ILE E O 1
ATOM 3919 N N . GLU C 1 43 ? 151.193 105.193 115.698 1.00 90.13 43 GLU E N 1
ATOM 3920 C CA . GLU C 1 43 ? 150.613 104.457 114.589 1.00 90.13 43 GLU E CA 1
ATOM 3921 C C . GLU C 1 43 ? 149.605 105.271 113.798 1.00 90.13 43 GLU E C 1
ATOM 3922 O O . GLU C 1 43 ? 148.888 104.703 112.971 1.00 90.13 43 GLU E O 1
ATOM 3928 N N . THR C 1 44 ? 149.522 106.579 114.030 1.00 83.73 44 THR E N 1
ATOM 3929 C CA . THR C 1 44 ? 148.681 107.451 113.228 1.00 83.73 44 THR E CA 1
ATOM 3930 C C . THR C 1 44 ? 149.457 108.102 112.096 1.00 83.73 44 THR E C 1
ATOM 3931 O O . THR C 1 44 ? 148.927 108.981 111.413 1.00 83.73 44 THR E O 1
ATOM 3935 N N . TYR C 1 45 ? 150.706 107.691 111.888 1.00 86.06 45 TYR E N 1
ATOM 3936 C CA . TYR C 1 45 ? 151.550 108.199 110.810 1.00 86.06 45 TYR E CA 1
ATOM 3937 C C . TYR C 1 45 ? 151.633 107.110 109.753 1.00 86.06 45 TYR E C 1
ATOM 3938 O O . TYR C 1 45 ? 152.366 106.124 109.923 1.00 86.06 45 TYR E O 1
ATOM 3947 N N . PRO C 1 46 ? 150.904 107.243 108.654 1.00 93.77 46 PRO E N 1
ATOM 3948 C CA . PRO C 1 46 ? 150.827 106.156 107.670 1.00 93.77 46 PRO E CA 1
ATOM 3949 C C . PRO C 1 46 ? 152.189 105.694 107.187 1.00 93.77 46 PRO E C 1
ATOM 3950 O O . PRO C 1 46 ? 152.402 104.499 106.959 1.00 93.77 46 PRO E O 1
ATOM 3954 N N . ARG C 1 47 ? 153.114 106.643 107.032 1.00 100.18 47 ARG E N 1
ATOM 3955 C CA . ARG C 1 47 ? 154.477 106.309 106.642 1.00 100.18 47 ARG E CA 1
ATOM 3956 C C . ARG C 1 47 ? 155.049 105.229 107.547 1.00 100.18 47 ARG E C 1
ATOM 3957 O O . ARG C 1 47 ? 155.387 104.131 107.095 1.00 100.18 47 ARG E O 1
ATOM 3965 N N . ILE C 1 48 ? 155.136 105.517 108.844 1.00 97.65 48 ILE E N 1
ATOM 3966 C CA . ILE C 1 48 ? 155.726 104.558 109.774 1.00 97.65 48 ILE E CA 1
ATOM 3967 C C . ILE C 1 48 ? 154.726 103.460 110.104 1.00 97.65 48 ILE E C 1
ATOM 3968 O O . ILE C 1 48 ? 155.077 102.426 110.683 1.00 97.65 48 ILE E O 1
ATOM 3973 N N . TYR C 1 49 ? 153.464 103.659 109.726 1.00 102.00 49 TYR E N 1
ATOM 3974 C CA . TYR C 1 49 ? 152.461 102.630 109.969 1.00 102.00 49 TYR E CA 1
ATOM 3975 C C . TYR C 1 49 ? 152.688 101.422 109.072 1.00 102.00 49 TYR E C 1
ATOM 3976 O O . TYR C 1 49 ? 152.871 100.299 109.553 1.00 102.00 49 TYR E O 1
ATOM 3985 N N . ALA C 1 50 ? 152.670 101.635 107.758 1.00 106.33 50 ALA E N 1
ATOM 3986 C CA . ALA C 1 50 ? 152.851 100.524 106.831 1.00 106.33 50 ALA E CA 1
ATOM 3987 C C . ALA C 1 50 ? 154.260 99.955 106.930 1.00 106.33 50 ALA E C 1
ATOM 3988 O O . ALA C 1 50 ? 154.467 98.742 106.810 1.00 106.33 50 ALA E O 1
ATOM 3990 N N . ASP C 1 51 ? 155.248 100.824 107.155 1.00 109.13 51 ASP E N 1
ATOM 3991 C CA . ASP C 1 51 ? 156.636 100.380 107.211 1.00 109.13 51 ASP E CA 1
ATOM 3992 C C . ASP C 1 51 ? 156.884 99.408 108.354 1.00 109.13 51 ASP E C 1
ATOM 3993 O O . ASP C 1 51 ? 157.770 98.553 108.262 1.00 109.13 51 ASP E O 1
ATOM 3998 N N . HIS C 1 52 ? 156.128 99.525 109.441 1.00 109.24 52 HIS E N 1
ATOM 3999 C CA . HIS C 1 52 ? 156.268 98.581 110.541 1.00 109.24 52 HIS E CA 1
ATOM 4000 C C . HIS C 1 52 ? 154.952 97.868 110.799 1.00 109.24 52 HIS E C 1
ATOM 4001 O O . HIS C 1 52 ? 154.653 97.492 111.936 1.00 109.24 52 HIS E O 1
ATOM 4008 N N . LYS C 1 53 ? 154.160 97.684 109.748 1.00 111.55 53 LYS E N 1
ATOM 4009 C CA . LYS C 1 53 ? 152.945 96.902 109.863 1.00 111.55 53 LYS E CA 1
ATOM 4010 C C . LYS C 1 53 ? 153.275 95.474 110.292 1.00 111.55 53 LYS E C 1
ATOM 4011 O O . LYS C 1 53 ? 154.396 94.986 110.116 1.00 111.55 53 LYS E O 1
ATOM 4017 N N . TRP C 1 54 ? 152.284 94.815 110.887 1.00 113.50 54 TRP E N 1
ATOM 4018 C CA . TRP C 1 54 ? 152.413 93.438 111.364 1.00 113.50 54 TRP E CA 1
ATOM 4019 C C . TRP C 1 54 ? 153.444 93.332 112.484 1.00 113.50 54 TRP E C 1
ATOM 4020 O O . TRP C 1 54 ? 153.875 92.246 112.873 1.00 113.50 54 TRP E O 1
ATOM 4031 N N . LEU C 1 55 ? 153.842 94.488 113.004 1.00 110.51 55 LEU E N 1
ATOM 4032 C CA . LEU C 1 55 ? 154.612 94.544 114.237 1.00 110.51 55 LEU E CA 1
ATOM 4033 C C . LEU C 1 55 ? 153.723 95.156 115.303 1.00 110.51 55 LEU E C 1
ATOM 4034 O O . LEU C 1 55 ? 153.721 94.717 116.458 1.00 110.51 55 LEU E O 1
ATOM 4039 N N . PHE C 1 56 ? 152.969 96.181 114.912 1.00 106.99 56 PHE E N 1
ATOM 4040 C CA . PHE C 1 56 ? 151.986 96.777 115.801 1.00 106.99 56 PHE E CA 1
ATOM 4041 C C . PHE C 1 56 ? 150.945 95.735 116.173 1.00 106.99 56 PHE E C 1
ATOM 4042 O O . PHE C 1 56 ? 150.440 95.730 117.298 1.00 106.99 56 PHE E O 1
ATOM 4050 N N . TYR C 1 57 ? 150.632 94.844 115.235 1.00 110.94 57 TYR E N 1
ATOM 4051 C CA . TYR C 1 57 ? 149.718 93.745 115.522 1.00 110.94 57 TYR E CA 1
ATOM 4052 C C . TYR C 1 57 ? 150.194 92.939 116.722 1.00 110.94 57 TYR E C 1
ATOM 4053 O O . TYR C 1 57 ? 149.476 92.799 117.722 1.00 110.94 57 TYR E O 1
ATOM 4062 N N . ARG C 1 58 ? 151.417 92.413 116.646 1.00 110.06 58 ARG E N 1
ATOM 4063 C CA . ARG C 1 58 ? 151.950 91.619 117.746 1.00 110.06 58 ARG E CA 1
ATOM 4064 C C . ARG C 1 58 ? 151.957 92.412 119.045 1.00 110.06 58 ARG E C 1
ATOM 4065 O O . ARG C 1 58 ? 151.368 91.988 120.044 1.00 110.06 58 ARG E O 1
ATOM 4073 N N . ILE C 1 59 ? 152.603 93.580 119.040 1.00 106.82 59 ILE E N 1
ATOM 4074 C CA . ILE C 1 59 ? 152.807 94.318 120.285 1.00 106.82 59 ILE E CA 1
ATOM 4075 C C . ILE C 1 59 ? 151.471 94.716 120.898 1.00 106.82 59 ILE E C 1
ATOM 4076 O O . ILE C 1 59 ? 151.337 94.810 122.125 1.00 106.82 59 ILE E O 1
ATOM 4081 N N . ASP C 1 60 ? 150.455 94.933 120.063 1.00 107.62 60 ASP E N 1
ATOM 4082 C CA . ASP C 1 60 ? 149.117 95.186 120.584 1.00 107.62 60 ASP E CA 1
ATOM 4083 C C . ASP C 1 60 ? 148.586 93.969 121.324 1.00 107.62 60 ASP E C 1
ATOM 4084 O O . ASP C 1 60 ? 148.018 94.088 122.416 1.00 107.62 60 ASP E O 1
ATOM 4089 N N . LEU C 1 61 ? 148.757 92.782 120.737 1.00 108.18 61 LEU E N 1
ATOM 4090 C CA . LEU C 1 61 ? 148.314 91.562 121.402 1.00 108.18 61 LEU E CA 1
ATOM 4091 C C . LEU C 1 61 ? 149.028 91.373 122.734 1.00 108.18 61 LEU E C 1
ATOM 4092 O O . LEU C 1 61 ? 148.410 91.004 123.739 1.00 108.18 61 LEU E O 1
ATOM 4097 N N . VAL C 1 62 ? 150.336 91.628 122.755 1.00 105.51 62 VAL E N 1
ATOM 4098 C CA . VAL C 1 62 ? 151.102 91.499 123.991 1.00 105.51 62 VAL E CA 1
ATOM 4099 C C . VAL C 1 62 ? 150.532 92.414 125.062 1.00 105.51 62 VAL E C 1
ATOM 4100 O O . VAL C 1 62 ? 150.181 91.972 126.160 1.00 105.51 62 VAL E O 1
ATOM 4104 N N . LEU C 1 63 ? 150.425 93.706 124.749 1.00 103.28 63 LEU E N 1
ATOM 4105 C CA . LEU C 1 63 ? 149.934 94.668 125.727 1.00 103.28 63 LEU E CA 1
ATOM 4106 C C . LEU C 1 63 ? 148.543 94.297 126.213 1.00 103.28 63 LEU E C 1
ATOM 4107 O O . LEU C 1 63 ? 148.233 94.420 127.402 1.00 103.28 63 LEU E O 1
ATOM 4112 N N . LEU C 1 64 ? 147.689 93.832 125.303 1.00 104.62 64 LEU E N 1
ATOM 4113 C CA . LEU C 1 64 ? 146.343 93.438 125.699 1.00 104.62 64 LEU E CA 1
ATOM 4114 C C . LEU C 1 64 ? 146.383 92.297 126.702 1.00 104.62 64 LEU E C 1
ATOM 4115 O O . LEU C 1 64 ? 145.656 92.302 127.700 1.00 104.62 64 LEU E O 1
ATOM 4120 N N . TRP C 1 65 ? 147.241 91.308 126.456 1.00 107.96 65 TRP E N 1
ATOM 4121 C CA . TRP C 1 65 ? 147.310 90.168 127.359 1.00 107.96 65 TRP E CA 1
ATOM 4122 C C . TRP C 1 65 ? 147.861 90.575 128.720 1.00 107.96 65 TRP E C 1
ATOM 4123 O O . TRP C 1 65 ? 147.344 90.154 129.761 1.00 107.96 65 TRP E O 1
ATOM 4134 N N . ILE C 1 66 ? 148.919 91.388 128.732 1.00 105.53 66 ILE E N 1
ATOM 4135 C CA . ILE C 1 66 ? 149.476 91.842 130.003 1.00 105.53 66 ILE E CA 1
ATOM 4136 C C . ILE C 1 66 ? 148.418 92.585 130.798 1.00 105.53 66 ILE E C 1
ATOM 4137 O O . ILE C 1 66 ? 148.271 92.388 132.008 1.00 105.53 66 ILE E O 1
ATOM 4142 N N . PHE C 1 67 ? 147.662 93.451 130.126 1.00 103.86 67 PHE E N 1
ATOM 4143 C CA . PHE C 1 67 ? 146.601 94.178 130.809 1.00 103.86 67 PHE E CA 1
ATOM 4144 C C . PHE C 1 67 ? 145.552 93.222 131.355 1.00 103.86 67 PHE E C 1
ATOM 4145 O O . PHE C 1 67 ? 145.047 93.408 132.467 1.00 103.86 67 PHE E O 1
ATOM 4153 N N . THR C 1 68 ? 145.224 92.179 130.591 1.00 107.40 68 THR E N 1
ATOM 4154 C CA . THR C 1 68 ? 144.199 91.239 131.029 1.00 107.40 68 THR E CA 1
ATOM 4155 C C . THR C 1 68 ? 144.634 90.505 132.289 1.00 107.40 68 THR E C 1
ATOM 4156 O O . THR C 1 68 ? 143.899 90.453 133.280 1.00 107.40 68 THR E O 1
ATOM 4160 N N . ILE C 1 69 ? 145.837 89.933 132.270 1.00 110.01 69 ILE E N 1
ATOM 4161 C CA . ILE C 1 69 ? 146.331 89.282 133.477 1.00 110.01 69 ILE E CA 1
ATOM 4162 C C . ILE C 1 69 ? 146.471 90.298 134.600 1.00 110.01 69 ILE E C 1
ATOM 4163 O O . ILE C 1 69 ? 146.312 89.965 135.779 1.00 110.01 69 ILE E O 1
ATOM 4168 N N . GLU C 1 70 ? 146.724 91.561 134.253 1.00 110.16 70 GLU E N 1
ATOM 4169 C CA . GLU C 1 70 ? 146.904 92.580 135.277 1.00 110.16 70 GLU E CA 1
ATOM 4170 C C . GLU C 1 70 ? 145.624 92.790 136.071 1.00 110.16 70 GLU E C 1
ATOM 4171 O O . GLU C 1 70 ? 145.643 92.795 137.306 1.00 110.16 70 GLU E O 1
ATOM 4177 N N . ILE C 1 71 ? 144.497 92.971 135.381 1.00 110.41 71 ILE E N 1
ATOM 4178 C CA . ILE C 1 71 ? 143.239 93.112 136.106 1.00 110.41 71 ILE E CA 1
ATOM 4179 C C . ILE C 1 71 ? 142.909 91.819 136.841 1.00 110.41 71 ILE E C 1
ATOM 4180 O O . ILE C 1 71 ? 142.356 91.843 137.948 1.00 110.41 71 ILE E O 1
ATOM 4185 N N . ALA C 1 72 ? 143.268 90.674 136.256 1.00 112.67 72 ALA E N 1
ATOM 4186 C CA . ALA C 1 72 ? 143.023 89.398 136.922 1.00 112.67 72 ALA E CA 1
ATOM 4187 C C . ALA C 1 72 ? 143.707 89.346 138.283 1.00 112.67 72 ALA E C 1
ATOM 4188 O O . ALA C 1 72 ? 143.080 89.010 139.294 1.00 112.67 72 ALA E O 1
ATOM 4190 N N . MET C 1 73 ? 145.000 89.676 138.329 1.00 116.36 73 MET E N 1
ATOM 4191 C CA . MET C 1 73 ? 145.692 89.733 139.609 1.00 116.36 73 MET E CA 1
ATOM 4192 C C . MET C 1 73 ? 145.103 90.789 140.531 1.00 116.36 73 MET E C 1
ATOM 4193 O O . MET C 1 73 ? 145.223 90.663 141.752 1.00 116.36 73 MET E O 1
ATOM 4198 N N . ARG C 1 74 ? 144.470 91.822 139.981 1.00 115.99 74 ARG E N 1
ATOM 4199 C CA . ARG C 1 74 ? 143.791 92.806 140.807 1.00 115.99 74 ARG E CA 1
ATOM 4200 C C . ARG C 1 74 ? 142.404 92.355 141.227 1.00 115.99 74 ARG E C 1
ATOM 4201 O O . ARG C 1 74 ? 141.780 93.012 142.063 1.00 115.99 74 ARG E O 1
ATOM 4209 N N . PHE C 1 75 ? 141.948 91.226 140.697 1.00 118.54 75 PHE E N 1
ATOM 4210 C CA . PHE C 1 75 ? 140.632 90.712 141.049 1.00 118.54 75 PHE E CA 1
ATOM 4211 C C . PHE C 1 75 ? 140.693 89.641 142.133 1.00 118.54 75 PHE E C 1
ATOM 4212 O O . PHE C 1 75 ? 139.962 89.709 143.119 1.00 118.54 75 PHE E O 1
ATOM 4220 N N . LEU C 1 76 ? 141.564 88.654 141.949 1.00 121.13 76 LEU E N 1
ATOM 4221 C CA . LEU C 1 76 ? 141.683 87.559 142.908 1.00 121.13 76 LEU E CA 1
ATOM 4222 C C . LEU C 1 76 ? 142.026 88.037 144.313 1.00 121.13 76 LEU E C 1
ATOM 4223 O O . LEU C 1 76 ? 141.466 87.550 145.293 1.00 121.13 76 LEU E O 1
ATOM 4228 N N . ALA C 1 77 ? 142.940 88.993 144.410 1.00 124.26 77 ALA E N 1
ATOM 4229 C CA . ALA C 1 77 ? 143.348 89.514 145.708 1.00 124.26 77 ALA E CA 1
ATOM 4230 C C . ALA C 1 77 ? 142.557 90.757 146.102 1.00 124.26 77 ALA E C 1
ATOM 4231 O O . ALA C 1 77 ? 143.141 91.788 146.432 1.00 124.26 77 ALA E O 1
ATOM 4233 N N . SER C 1 78 ? 141.231 90.648 146.073 1.00 123.45 78 SER E N 1
ATOM 4234 C CA . SER C 1 78 ? 140.360 91.764 146.429 1.00 123.45 78 SER E CA 1
ATOM 4235 C C . SER C 1 78 ? 138.945 91.309 146.771 1.00 123.45 78 SER E C 1
ATOM 4236 O O . SER C 1 78 ? 137.985 91.792 146.177 1.00 123.45 78 SER E O 1
ATOM 4239 N N . ASN C 1 79 ? 138.824 90.388 147.726 1.00 124.74 79 ASN E N 1
ATOM 4240 C CA . ASN C 1 79 ? 137.525 89.868 148.161 1.00 124.74 79 ASN E CA 1
ATOM 4241 C C . ASN C 1 79 ? 136.636 89.437 147.001 1.00 124.74 79 ASN E C 1
ATOM 4242 O O . ASN C 1 79 ? 135.585 90.035 146.771 1.00 124.74 79 ASN E O 1
ATOM 4247 N N . PRO C 1 80 ? 137.042 88.359 146.310 1.00 126.29 80 PRO E N 1
ATOM 4248 C CA . PRO C 1 80 ? 136.485 87.686 145.135 1.00 126.29 80 PRO E CA 1
ATOM 4249 C C . PRO C 1 80 ? 135.190 88.283 144.584 1.00 126.29 80 PRO E C 1
ATOM 4250 O O . PRO C 1 80 ? 135.240 89.270 143.851 1.00 126.29 80 PRO E O 1
ATOM 4254 N N . LYS C 1 81 ? 134.053 87.690 144.924 1.00 127.95 81 LYS E N 1
ATOM 4255 C CA . LYS C 1 81 ? 132.768 88.192 144.451 1.00 127.95 81 LYS E CA 1
ATOM 4256 C C . LYS C 1 81 ? 132.097 89.010 145.544 1.00 127.95 81 LYS E C 1
ATOM 4257 O O . LYS C 1 81 ? 130.947 88.759 145.899 1.00 127.95 81 LYS E O 1
ATOM 4263 N N . SER C 1 82 ? 132.816 89.993 146.076 1.00 125.16 82 SER E N 1
ATOM 4264 C CA . SER C 1 82 ? 132.269 90.817 147.145 1.00 125.16 82 SER E CA 1
ATOM 4265 C C . SER C 1 82 ? 132.415 92.316 146.906 1.00 125.16 82 SER E C 1
ATOM 4266 O O . SER C 1 82 ? 131.440 92.999 146.595 1.00 125.16 82 SER E O 1
ATOM 4269 N N . ALA C 1 83 ? 133.634 92.824 147.052 1.00 121.87 83 ALA E N 1
ATOM 4270 C CA . ALA C 1 83 ? 133.883 94.253 146.892 1.00 121.87 83 ALA E CA 1
ATOM 4271 C C . ALA C 1 83 ? 134.469 94.668 145.544 1.00 121.87 83 ALA E C 1
ATOM 4272 O O . ALA C 1 83 ? 134.340 95.825 145.148 1.00 121.87 83 ALA E O 1
ATOM 4274 N N . PHE C 1 84 ? 135.115 93.740 144.847 1.00 116.56 84 PHE E N 1
ATOM 4275 C CA . PHE C 1 84 ? 135.716 94.062 143.555 1.00 116.56 84 PHE E CA 1
ATOM 4276 C C . PHE C 1 84 ? 134.696 94.654 142.589 1.00 116.56 84 PHE E C 1
ATOM 4277 O O . PHE C 1 84 ? 135.025 95.515 141.775 1.00 116.56 84 PHE E O 1
ATOM 4285 N N . PHE C 1 85 ? 133.458 94.188 142.688 1.00 114.97 85 PHE E N 1
ATOM 4286 C CA . PHE C 1 85 ? 132.383 94.676 141.843 1.00 114.97 85 PHE E CA 1
ATOM 4287 C C . PHE C 1 85 ? 131.525 95.735 142.511 1.00 114.97 85 PHE E C 1
ATOM 4288 O O . PHE C 1 85 ? 130.642 96.294 141.854 1.00 114.97 85 PHE E O 1
ATOM 4296 N N . ARG C 1 86 ? 131.755 96.024 143.788 1.00 117.56 86 ARG E N 1
ATOM 4297 C CA . ARG C 1 86 ? 130.984 97.055 144.463 1.00 117.56 86 ARG E CA 1
ATOM 4298 C C . ARG C 1 86 ? 131.440 98.458 144.089 1.00 117.56 86 ARG E C 1
ATOM 4299 O O . ARG C 1 86 ? 130.732 99.426 144.382 1.00 117.56 86 ARG E O 1
ATOM 4307 N N . SER C 1 87 ? 132.594 98.590 143.442 1.00 109.41 87 SER E N 1
ATOM 4308 C CA . SER C 1 87 ? 133.101 99.896 143.056 1.00 109.41 87 SER E CA 1
ATOM 4309 C C . SER C 1 87 ? 132.842 100.154 141.581 1.00 109.41 87 SER E C 1
ATOM 4310 O O . SER C 1 87 ? 132.747 99.222 140.780 1.00 109.41 87 SER E O 1
ATOM 4313 N N . SER C 1 88 ? 132.729 101.431 141.223 1.00 104.35 88 SER E N 1
ATOM 4314 C CA . SER C 1 88 ? 132.540 101.789 139.822 1.00 104.35 88 SER E CA 1
ATOM 4315 C C . SER C 1 88 ? 133.861 101.764 139.071 1.00 104.35 88 SER E C 1
ATOM 4316 O O . SER C 1 88 ? 133.905 101.448 137.877 1.00 104.35 88 SER E O 1
ATOM 4319 N N . TRP C 1 89 ? 134.950 102.109 139.754 1.00 99.39 89 TRP E N 1
ATOM 4320 C CA . TRP C 1 89 ? 136.243 102.196 139.090 1.00 99.39 89 TRP E CA 1
ATOM 4321 C C . TRP C 1 89 ? 136.673 100.840 138.550 1.00 99.39 89 TRP E C 1
ATOM 4322 O O . TRP C 1 89 ? 137.042 100.709 137.379 1.00 99.39 89 TRP E O 1
ATOM 4333 N N . ASN C 1 90 ? 136.620 99.815 139.400 1.00 106.25 90 ASN E N 1
ATOM 4334 C CA . ASN C 1 90 ? 136.999 98.473 138.978 1.00 106.25 90 ASN E CA 1
ATOM 4335 C C . ASN C 1 90 ? 136.153 98.016 137.803 1.00 106.25 90 ASN E C 1
ATOM 4336 O O . ASN C 1 90 ? 136.640 97.339 136.892 1.00 106.25 90 ASN E O 1
ATOM 4341 N N . TRP C 1 91 ? 134.875 98.382 137.808 1.00 105.50 91 TRP E N 1
ATOM 4342 C CA . TRP C 1 91 ? 134.014 98.048 136.684 1.00 105.50 91 TRP E CA 1
ATOM 4343 C C . TRP C 1 91 ? 134.489 98.745 135.420 1.00 105.50 91 TRP E C 1
ATOM 4344 O O . TRP C 1 91 ? 134.429 98.185 134.324 1.00 105.50 91 TRP E O 1
ATOM 4355 N N . PHE C 1 92 ? 134.978 99.974 135.561 1.00 101.80 92 PHE E N 1
ATOM 4356 C CA . PHE C 1 92 ? 135.472 100.713 134.407 1.00 101.80 92 PHE E CA 1
ATOM 4357 C C . PHE C 1 92 ? 136.670 100.010 133.779 1.00 101.80 92 PHE E C 1
ATOM 4358 O O . PHE C 1 92 ? 136.709 99.783 132.563 1.00 101.80 92 PHE E O 1
ATOM 4366 N N . ASP C 1 93 ? 137.654 99.645 134.603 1.00 103.01 93 ASP E N 1
ATOM 4367 C CA . ASP C 1 93 ? 138.811 98.913 134.093 1.00 103.01 93 ASP E CA 1
ATOM 4368 C C . ASP C 1 93 ? 138.385 97.625 133.405 1.00 103.01 93 ASP E C 1
ATOM 4369 O O . ASP C 1 93 ? 138.692 97.402 132.226 1.00 103.01 93 ASP E O 1
ATOM 4374 N N . PHE C 1 94 ? 137.680 96.760 134.133 1.00 102.35 94 PHE E N 1
ATOM 4375 C CA . PHE C 1 94 ? 137.309 95.461 133.587 1.00 102.35 94 PHE E CA 1
ATOM 4376 C C . PHE C 1 94 ? 136.476 95.613 132.325 1.00 102.35 94 PHE E C 1
ATOM 4377 O O . PHE C 1 94 ? 136.590 94.806 131.399 1.00 102.35 94 PHE E O 1
ATOM 4385 N N . LEU C 1 95 ? 135.643 96.649 132.268 1.00 102.24 95 LEU E N 1
ATOM 4386 C CA . LEU C 1 95 ? 134.826 96.872 131.084 1.00 102.24 95 LEU E CA 1
ATOM 4387 C C . LEU C 1 95 ? 135.693 97.130 129.863 1.00 102.24 95 LEU E C 1
ATOM 4388 O O . LEU C 1 95 ? 135.463 96.545 128.799 1.00 102.24 95 LEU E O 1
ATOM 4393 N N . ILE C 1 96 ? 136.698 97.997 129.994 1.00 100.89 96 ILE E N 1
ATOM 4394 C CA . ILE C 1 96 ? 137.554 98.297 128.849 1.00 100.89 96 ILE E CA 1
ATOM 4395 C C . ILE C 1 96 ? 138.280 97.045 128.379 1.00 100.89 96 ILE E C 1
ATOM 4396 O O . ILE C 1 96 ? 138.277 96.721 127.187 1.00 100.89 96 ILE E O 1
ATOM 4401 N N . VAL C 1 97 ? 138.917 96.328 129.304 1.00 101.80 97 VAL E N 1
ATOM 4402 C CA . VAL C 1 97 ? 139.713 95.168 128.911 1.00 101.80 97 VAL E CA 1
ATOM 4403 C C . VAL C 1 97 ? 138.829 94.103 128.272 1.00 101.80 97 VAL E C 1
ATOM 4404 O O . VAL C 1 97 ? 139.176 93.522 127.234 1.00 101.80 97 VAL E O 1
ATOM 4408 N N . ALA C 1 98 ? 137.672 93.833 128.874 1.00 102.88 98 ALA E N 1
ATOM 4409 C CA . ALA C 1 98 ? 136.747 92.887 128.270 1.00 102.88 98 ALA E CA 1
ATOM 4410 C C . ALA C 1 98 ? 136.307 93.364 126.897 1.00 102.88 98 ALA E C 1
ATOM 4411 O O . ALA C 1 98 ? 136.137 92.556 125.978 1.00 102.88 98 ALA E O 1
ATOM 4413 N N . ALA C 1 99 ? 136.127 94.674 126.733 1.00 101.15 99 ALA E N 1
ATOM 4414 C CA . ALA C 1 99 ? 135.751 95.206 125.430 1.00 101.15 99 ALA E CA 1
ATOM 4415 C C . ALA C 1 99 ? 136.866 94.993 124.419 1.00 101.15 99 ALA E C 1
ATOM 4416 O O . ALA C 1 99 ? 136.619 94.904 123.212 1.00 101.15 99 ALA E O 1
ATOM 4418 N N . GLY C 1 100 ? 138.101 94.916 124.895 1.00 102.07 100 GLY E N 1
ATOM 4419 C CA . GLY C 1 100 ? 139.216 94.609 124.024 1.00 102.07 100 GLY E CA 1
ATOM 4420 C C . GLY C 1 100 ? 139.121 93.205 123.476 1.00 102.07 100 GLY E C 1
ATOM 4421 O O . GLY C 1 100 ? 139.326 92.974 122.284 1.00 102.07 100 GLY E O 1
ATOM 4422 N N . HIS C 1 101 ? 138.804 92.250 124.351 1.00 103.75 101 HIS E N 1
ATOM 4423 C CA . HIS C 1 101 ? 138.695 90.863 123.908 1.00 103.75 101 HIS E CA 1
ATOM 4424 C C . HIS C 1 101 ? 137.427 90.632 123.098 1.00 103.75 101 HIS E C 1
ATOM 4425 O O . HIS C 1 101 ? 137.381 89.737 122.248 1.00 103.75 101 HIS E O 1
ATOM 4432 N N . ILE C 1 102 ? 136.386 91.424 123.352 1.00 103.44 102 ILE E N 1
ATOM 4433 C CA . ILE C 1 102 ? 135.092 91.181 122.725 1.00 103.44 102 ILE E CA 1
ATOM 4434 C C . ILE C 1 102 ? 135.167 91.396 121.221 1.00 103.44 102 ILE E C 1
ATOM 4435 O O . ILE C 1 102 ? 134.861 90.493 120.436 1.00 103.44 102 ILE E O 1
ATOM 4440 N N . PHE C 1 103 ? 135.583 92.590 120.793 1.00 103.89 103 PHE E N 1
ATOM 4441 C CA . PHE C 1 103 ? 135.409 92.980 119.398 1.00 103.89 103 PHE E CA 1
ATOM 4442 C C . PHE C 1 103 ? 136.508 92.437 118.499 1.00 103.89 103 PHE E C 1
ATOM 4443 O O . PHE C 1 103 ? 136.495 92.695 117.292 1.00 103.89 103 PHE E O 1
ATOM 4451 N N . ALA C 1 104 ? 137.455 91.682 119.049 1.00 108.17 104 ALA E N 1
ATOM 4452 C CA . ALA C 1 104 ? 138.602 91.242 118.267 1.00 108.17 104 ALA E CA 1
ATOM 4453 C C . ALA C 1 104 ? 138.194 90.193 117.243 1.00 108.17 104 ALA E C 1
ATOM 4454 O O . ALA C 1 104 ? 138.120 89.003 117.562 1.00 108.17 104 ALA E O 1
ATOM 4456 N N . GLY C 1 105 ? 137.927 90.624 116.016 1.00 112.26 105 GLY E N 1
ATOM 4457 C CA . GLY C 1 105 ? 137.538 89.692 114.975 1.00 112.26 105 GLY E CA 1
ATOM 4458 C C . GLY C 1 105 ? 137.354 90.403 113.651 1.00 112.26 105 GLY E C 1
ATOM 4459 O O . GLY C 1 105 ? 137.622 91.600 113.513 1.00 112.26 105 GLY E O 1
ATOM 4460 N N . ALA C 1 106 ? 136.875 89.632 112.672 1.00 114.96 106 ALA E N 1
ATOM 4461 C CA . ALA C 1 106 ? 136.656 90.116 111.310 1.00 114.96 106 ALA E CA 1
ATOM 4462 C C . ALA C 1 106 ? 135.423 91.012 111.311 1.00 114.96 106 ALA E C 1
ATOM 4463 O O . ALA C 1 106 ? 134.306 90.604 110.990 1.00 114.96 106 ALA E O 1
ATOM 4465 N N . GLN C 1 107 ? 135.640 92.265 111.693 1.00 114.62 107 GLN E N 1
ATOM 4466 C CA . GLN C 1 107 ? 134.545 93.208 111.857 1.00 114.62 107 GLN E CA 1
ATOM 4467 C C . GLN C 1 107 ? 134.973 94.604 111.436 1.00 114.62 107 GLN E C 1
ATOM 4468 O O . GLN C 1 107 ? 136.001 94.776 110.776 1.00 114.62 107 GLN E O 1
ATOM 4474 N N . PHE C 1 108 ? 134.189 95.606 111.831 1.00 115.32 108 PHE E N 1
ATOM 4475 C CA . PHE C 1 108 ? 134.503 97.004 111.570 1.00 115.32 108 PHE E CA 1
ATOM 4476 C C . PHE C 1 108 ? 135.729 97.392 112.386 1.00 115.32 108 PHE E C 1
ATOM 4477 O O . PHE C 1 108 ? 135.612 98.038 113.431 1.00 115.32 108 PHE E O 1
ATOM 4485 N N . VAL C 1 109 ? 136.908 96.996 111.902 1.00 109.22 109 VAL E N 1
ATOM 4486 C CA . VAL C 1 109 ? 138.170 97.048 112.636 1.00 109.22 109 VAL E CA 1
ATOM 4487 C C . VAL C 1 109 ? 138.390 98.409 113.284 1.00 109.22 109 VAL E C 1
ATOM 4488 O O . VAL C 1 109 ? 139.058 98.512 114.318 1.00 109.22 109 VAL E O 1
ATOM 4492 N N . THR C 1 110 ? 137.822 99.459 112.692 1.00 104.02 110 THR E N 1
ATOM 4493 C CA . THR C 1 110 ? 138.059 100.801 113.209 1.00 104.02 110 THR E CA 1
ATOM 4494 C C . THR C 1 110 ? 137.599 100.957 114.653 1.00 104.02 110 THR E C 1
ATOM 4495 O O . THR C 1 110 ? 138.131 101.806 115.375 1.00 104.02 110 THR E O 1
ATOM 4499 N N . VAL C 1 111 ? 136.630 100.163 115.101 1.00 100.51 111 VAL E N 1
ATOM 4500 C CA . VAL C 1 111 ? 136.103 100.341 116.449 1.00 100.51 111 VAL E CA 1
ATOM 4501 C C . VAL C 1 111 ? 137.032 99.627 117.417 1.00 100.51 111 VAL E C 1
ATOM 4502 O O . VAL C 1 111 ? 136.898 99.747 118.638 1.00 100.51 111 VAL E O 1
ATOM 4506 N N . LEU C 1 112 ? 137.990 98.882 116.881 1.00 97.64 112 LEU E N 1
ATOM 4507 C CA . LEU C 1 112 ? 138.998 98.253 117.713 1.00 97.64 112 LEU E CA 1
ATOM 4508 C C . LEU C 1 112 ? 140.086 99.227 118.138 1.00 97.64 112 LEU E C 1
ATOM 4509 O O . LEU C 1 112 ? 140.584 99.124 119.261 1.00 97.64 112 LEU E O 1
ATOM 4514 N N . ARG C 1 113 ? 140.444 100.181 117.278 1.00 94.68 113 ARG E N 1
ATOM 4515 C CA . ARG C 1 113 ? 141.513 101.114 117.611 1.00 94.68 113 ARG E CA 1
ATOM 4516 C C . ARG C 1 113 ? 141.084 102.082 118.704 1.00 94.68 113 ARG E C 1
ATOM 4517 O O . ARG C 1 113 ? 141.859 102.372 119.626 1.00 94.68 113 ARG E O 1
ATOM 4525 N N . ILE C 1 114 ? 139.855 102.591 118.623 1.00 88.95 114 ILE E N 1
ATOM 4526 C CA . ILE C 1 114 ? 139.370 103.517 119.638 1.00 88.95 114 ILE E CA 1
ATOM 4527 C C . ILE C 1 114 ? 139.461 102.887 121.018 1.00 88.95 114 ILE E C 1
ATOM 4528 O O . ILE C 1 114 ? 139.636 103.581 122.024 1.00 88.95 114 ILE E O 1
ATOM 4533 N N . LEU C 1 115 ? 139.363 101.562 121.090 1.00 91.25 115 LEU E N 1
ATOM 4534 C CA . LEU C 1 115 ? 139.462 100.897 122.382 1.00 91.25 115 LEU E CA 1
ATOM 4535 C C . LEU C 1 115 ? 140.885 100.945 122.915 1.00 91.25 115 LEU E C 1
ATOM 4536 O O . LEU C 1 115 ? 141.097 101.013 124.131 1.00 91.25 115 LEU E O 1
ATOM 4541 N N . ARG C 1 116 ? 141.874 100.919 122.026 1.00 91.71 116 ARG E N 1
ATOM 4542 C CA . ARG C 1 116 ? 143.253 101.086 122.466 1.00 91.71 116 ARG E CA 1
ATOM 4543 C C . ARG C 1 116 ? 143.464 102.466 123.068 1.00 91.71 116 ARG E C 1
ATOM 4544 O O . ARG C 1 116 ? 144.043 102.609 124.154 1.00 91.71 116 ARG E O 1
ATOM 4552 N N . VAL C 1 117 ? 142.996 103.499 122.375 1.00 83.98 117 VAL E N 1
ATOM 4553 C CA . VAL C 1 117 ? 143.131 104.849 122.908 1.00 83.98 117 VAL E CA 1
ATOM 4554 C C . VAL C 1 117 ? 142.442 104.955 124.261 1.00 83.98 117 VAL E C 1
ATOM 4555 O O . VAL C 1 117 ? 142.942 105.605 125.188 1.00 83.98 117 VAL E O 1
ATOM 4559 N N . LEU C 1 118 ? 141.299 104.296 124.414 1.00 85.73 118 LEU E N 1
ATOM 4560 C CA . LEU C 1 118 ? 140.631 104.344 125.703 1.00 85.73 118 LEU E CA 1
ATOM 4561 C C . LEU C 1 118 ? 141.401 103.566 126.760 1.00 85.73 118 LEU E C 1
ATOM 4562 O O . LEU C 1 118 ? 141.287 103.864 127.955 1.00 85.73 118 LEU E O 1
ATOM 4567 N N . ARG C 1 119 ? 142.201 102.581 126.352 1.00 88.60 119 ARG E N 1
ATOM 4568 C CA . ARG C 1 119 ? 143.105 101.958 127.311 1.00 88.60 119 ARG E CA 1
ATOM 4569 C C . ARG C 1 119 ? 144.014 103.000 127.940 1.00 88.60 119 ARG E C 1
ATOM 4570 O O . ARG C 1 119 ? 144.269 102.963 129.147 1.00 88.60 119 ARG E O 1
ATOM 4578 N N . VAL C 1 120 ? 144.504 103.948 127.139 1.00 84.20 120 VAL E N 1
ATOM 4579 C CA . VAL C 1 120 ? 145.320 105.013 127.720 1.00 84.20 120 VAL E CA 1
ATOM 4580 C C . VAL C 1 120 ? 144.475 105.909 128.607 1.00 84.20 120 VAL E C 1
ATOM 4581 O O . VAL C 1 120 ? 144.998 106.582 129.501 1.00 84.20 120 VAL E O 1
ATOM 4585 N N . LEU C 1 121 ? 143.165 105.940 128.382 1.00 84.42 121 LEU E N 1
ATOM 4586 C CA . LEU C 1 121 ? 142.298 106.717 129.260 1.00 84.42 121 LEU E CA 1
ATOM 4587 C C . LEU C 1 121 ? 142.282 106.105 130.649 1.00 84.42 121 LEU E C 1
ATOM 4588 O O . LEU C 1 121 ? 142.105 106.807 131.647 1.00 84.42 121 LEU E O 1
ATOM 4593 N N . ARG C 1 122 ? 142.483 104.795 130.721 1.00 92.14 122 ARG E N 1
ATOM 4594 C CA . ARG C 1 122 ? 142.481 104.089 131.993 1.00 92.14 122 ARG E CA 1
ATOM 4595 C C . ARG C 1 122 ? 143.529 104.614 132.963 1.00 92.14 122 ARG E C 1
ATOM 4596 O O . ARG C 1 122 ? 143.386 104.418 134.175 1.00 92.14 122 ARG E O 1
ATOM 4604 N N . ALA C 1 123 ? 144.539 105.329 132.479 1.00 89.34 123 ALA E N 1
ATOM 4605 C CA . ALA C 1 123 ? 145.560 105.915 133.336 1.00 89.34 123 ALA E CA 1
ATOM 4606 C C . ALA C 1 123 ? 145.000 106.870 134.375 1.00 89.34 123 ALA E C 1
ATOM 4607 O O . ALA C 1 123 ? 145.747 107.315 135.248 1.00 89.34 123 ALA E O 1
ATOM 4609 N N . ILE C 1 124 ? 143.715 107.209 134.298 1.00 89.54 124 ILE E N 1
ATOM 4610 C CA . ILE C 1 124 ? 143.111 108.059 135.314 1.00 89.54 124 ILE E CA 1
ATOM 4611 C C . ILE C 1 124 ? 142.933 107.323 136.631 1.00 89.54 124 ILE E C 1
ATOM 4612 O O . ILE C 1 124 ? 143.124 107.918 137.697 1.00 89.54 124 ILE E O 1
ATOM 4617 N N . SER C 1 125 ? 142.610 106.034 136.588 1.00 91.96 125 SER E N 1
ATOM 4618 C CA . SER C 1 125 ? 142.249 105.296 137.787 1.00 91.96 125 SER E CA 1
ATOM 4619 C C . SER C 1 125 ? 143.435 104.686 138.516 1.00 91.96 125 SER E C 1
ATOM 4620 O O . SER C 1 125 ? 143.292 104.314 139.684 1.00 91.96 125 SER E O 1
ATOM 4623 N N . VAL C 1 126 ? 144.592 104.570 137.872 1.00 91.42 126 VAL E N 1
ATOM 4624 C CA . VAL C 1 126 ? 145.735 103.921 138.502 1.00 91.42 126 VAL E CA 1
ATOM 4625 C C . VAL C 1 126 ? 146.680 104.966 139.072 1.00 91.42 126 VAL E C 1
ATOM 4626 O O . VAL C 1 126 ? 147.770 104.634 139.545 1.00 91.42 126 VAL E O 1
ATOM 4630 N N . VAL C 1 127 ? 146.279 106.229 139.029 1.00 89.23 127 VAL E N 1
ATOM 4631 C CA . VAL C 1 127 ? 147.067 107.304 139.625 1.00 89.23 127 VAL E CA 1
ATOM 4632 C C . VAL C 1 127 ? 146.261 107.894 140.772 1.00 89.23 127 VAL E C 1
ATOM 4633 O O . VAL C 1 127 ? 145.470 108.822 140.555 1.00 89.23 127 VAL E O 1
ATOM 4637 N N . PRO C 1 128 ? 146.432 107.396 141.996 1.00 89.84 128 PRO E N 1
ATOM 4638 C CA . PRO C 1 128 ? 145.527 107.756 143.098 1.00 89.84 128 PRO E CA 1
ATOM 4639 C C . PRO C 1 128 ? 145.261 109.245 143.241 1.00 89.84 128 PRO E C 1
ATOM 4640 O O . PRO C 1 128 ? 144.249 109.642 143.822 1.00 89.84 128 PRO E O 1
ATOM 4644 N N . SER C 1 129 ? 146.162 110.078 142.726 1.00 88.73 129 SER E N 1
ATOM 4645 C CA . SER C 1 129 ? 145.947 111.519 142.781 1.00 88.73 129 SER E CA 1
ATOM 4646 C C . SER C 1 129 ? 144.873 111.949 141.791 1.00 88.73 129 SER E C 1
ATOM 4647 O O . SER C 1 129 ? 144.105 112.879 142.052 1.00 88.73 129 SER E O 1
ATOM 4650 N N . LEU C 1 130 ? 144.809 111.285 140.638 1.00 87.05 130 LEU E N 1
ATOM 4651 C CA . LEU C 1 130 ? 143.814 111.641 139.635 1.00 87.05 130 LEU E CA 1
ATOM 4652 C C . LEU C 1 130 ? 142.460 111.034 139.965 1.00 87.05 130 LEU E C 1
ATOM 4653 O O . LEU C 1 130 ? 141.423 111.689 139.830 1.00 87.05 130 LEU E O 1
ATOM 4658 N N . ARG C 1 131 ? 142.452 109.770 140.388 1.00 90.19 131 ARG E N 1
ATOM 4659 C CA . ARG C 1 131 ? 141.202 109.091 140.703 1.00 90.19 131 ARG E CA 1
ATOM 4660 C C . ARG C 1 131 ? 140.367 109.897 141.686 1.00 90.19 131 ARG E C 1
ATOM 4661 O O . ARG C 1 131 ? 139.155 110.057 141.509 1.00 90.19 131 ARG E O 1
ATOM 4669 N N . ARG C 1 132 ? 141.006 110.430 142.725 1.00 88.91 132 ARG E N 1
ATOM 4670 C CA . ARG C 1 132 ? 140.280 111.232 143.699 1.00 88.91 132 ARG E CA 1
ATOM 4671 C C . ARG C 1 132 ? 139.749 112.509 143.066 1.00 88.91 132 ARG E C 1
ATOM 4672 O O . ARG C 1 132 ? 138.623 112.935 143.344 1.00 88.91 132 ARG E O 1
ATOM 4680 N N . LEU C 1 133 ? 140.551 113.131 142.203 1.00 84.60 133 LEU E N 1
ATOM 4681 C CA . LEU C 1 133 ? 140.110 114.357 141.549 1.00 84.60 133 LEU E CA 1
ATOM 4682 C C . LEU C 1 133 ? 138.871 114.128 140.704 1.00 84.60 133 LEU E C 1
ATOM 4683 O O . LEU C 1 133 ? 137.891 114.867 140.832 1.00 84.60 133 LEU E O 1
ATOM 4688 N N . VAL C 1 134 ? 138.889 113.115 139.836 1.00 82.99 134 VAL E N 1
ATOM 4689 C CA . VAL C 1 134 ? 137.734 112.861 138.987 1.00 82.99 134 VAL E CA 1
ATOM 4690 C C . VAL C 1 134 ? 136.521 112.441 139.797 1.00 82.99 134 VAL E C 1
ATOM 4691 O O . VAL C 1 134 ? 135.390 112.738 139.402 1.00 82.99 134 VAL E O 1
ATOM 4695 N N . ASP C 1 135 ? 136.721 111.775 140.929 1.00 87.16 135 ASP E N 1
ATOM 4696 C CA . ASP C 1 135 ? 135.612 111.546 141.840 1.00 87.16 135 ASP E CA 1
ATOM 4697 C C . ASP C 1 135 ? 134.988 112.847 142.316 1.00 87.16 135 ASP E C 1
ATOM 4698 O O . ASP C 1 135 ? 133.760 112.974 142.305 1.00 87.16 135 ASP E O 1
ATOM 4703 N N . ALA C 1 136 ? 135.804 113.818 142.714 1.00 82.37 136 ALA E N 1
ATOM 4704 C CA . ALA C 1 136 ? 135.268 115.108 143.122 1.00 82.37 136 ALA E CA 1
ATOM 4705 C C . ALA C 1 136 ? 134.581 115.827 141.972 1.00 82.37 136 ALA E C 1
ATOM 4706 O O . ALA C 1 136 ? 133.572 116.505 142.183 1.00 82.37 136 ALA E O 1
ATOM 4708 N N . LEU C 1 137 ? 135.105 115.694 140.756 1.00 80.86 137 LEU E N 1
ATOM 4709 C CA . LEU C 1 137 ? 134.491 116.363 139.616 1.00 80.86 137 LEU E CA 1
ATOM 4710 C C . LEU C 1 137 ? 133.167 115.727 139.229 1.00 80.86 137 LEU E C 1
ATOM 4711 O O . LEU C 1 137 ? 132.307 116.398 138.657 1.00 80.86 137 LEU E O 1
ATOM 4716 N N . VAL C 1 138 ? 132.994 114.434 139.497 1.00 84.66 138 VAL E N 1
ATOM 4717 C CA . VAL C 1 138 ? 131.753 113.762 139.136 1.00 84.66 138 VAL E CA 1
ATOM 4718 C C . VAL C 1 138 ? 130.677 113.929 140.194 1.00 84.66 138 VAL E C 1
ATOM 4719 O O . VAL C 1 138 ? 129.492 114.040 139.848 1.00 84.66 138 VAL E O 1
ATOM 4723 N N . MET C 1 139 ? 131.047 114.004 141.467 1.00 89.94 139 MET E N 1
ATOM 4724 C CA . MET C 1 139 ? 130.076 114.145 142.538 1.00 89.94 139 MET E CA 1
ATOM 4725 C C . MET C 1 139 ? 129.681 115.591 142.788 1.00 89.94 139 MET E C 1
ATOM 4726 O O . MET C 1 139 ? 129.260 115.923 143.897 1.00 89.94 139 MET E O 1
ATOM 4731 N N . THR C 1 140 ? 129.823 116.464 141.793 1.00 86.12 140 THR E N 1
ATOM 4732 C CA . THR C 1 140 ? 129.244 117.798 141.851 1.00 86.12 140 THR E CA 1
ATOM 4733 C C . THR C 1 140 ? 128.088 117.961 140.879 1.00 86.12 140 THR E C 1
ATOM 4734 O O . THR C 1 140 ? 127.402 118.985 140.916 1.00 86.12 140 THR E O 1
ATOM 4738 N N . ILE C 1 141 ? 127.862 116.986 140.010 1.00 82.82 141 ILE E N 1
ATOM 4739 C CA . ILE C 1 141 ? 126.735 117.017 139.084 1.00 82.82 141 ILE E CA 1
ATOM 4740 C C . ILE C 1 141 ? 125.416 116.918 139.842 1.00 82.82 141 ILE E C 1
ATOM 4741 O O . ILE C 1 141 ? 124.486 117.670 139.525 1.00 82.82 141 ILE E O 1
ATOM 4746 N N . PRO C 1 142 ? 125.263 116.024 140.828 1.00 85.86 142 PRO E N 1
ATOM 4747 C CA . PRO C 1 142 ? 123.996 116.008 141.576 1.00 85.86 142 PRO E CA 1
ATOM 4748 C C . PRO C 1 142 ? 123.641 117.344 142.196 1.00 85.86 142 PRO E C 1
ATOM 4749 O O . PRO C 1 142 ? 122.461 117.610 142.450 1.00 85.86 142 PRO E O 1
ATOM 4753 N N . ALA C 1 143 ? 124.631 118.198 142.451 1.00 87.81 143 ALA E N 1
ATOM 4754 C CA . ALA C 1 143 ? 124.330 119.531 142.957 1.00 87.81 143 ALA E CA 1
ATOM 4755 C C . ALA C 1 143 ? 123.567 120.346 141.920 1.00 87.81 143 ALA E C 1
ATOM 4756 O O . ALA C 1 143 ? 122.475 120.855 142.195 1.00 87.81 143 ALA E O 1
ATOM 4758 N N . LEU C 1 144 ? 124.121 120.478 140.721 1.00 84.60 144 LEU E N 1
ATOM 4759 C CA . LEU C 1 144 ? 123.454 121.197 139.638 1.00 84.60 144 LEU E CA 1
ATOM 4760 C C . LEU C 1 144 ? 122.528 120.276 138.856 1.00 84.60 144 LEU E C 1
ATOM 4761 O O . LEU C 1 144 ? 122.559 120.211 137.633 1.00 84.60 144 LEU E O 1
ATOM 4766 N N . GLY C 1 145 ? 121.665 119.565 139.569 1.00 85.88 145 GLY E N 1
ATOM 4767 C CA . GLY C 1 145 ? 120.750 118.655 138.918 1.00 85.88 145 GLY E CA 1
ATOM 4768 C C . GLY C 1 145 ? 119.437 119.261 138.518 1.00 85.88 145 GLY E C 1
ATOM 4769 O O . GLY C 1 145 ? 118.727 118.689 137.690 1.00 85.88 145 GLY E O 1
ATOM 4770 N N . ASN C 1 146 ? 119.090 120.416 139.078 1.00 84.15 146 ASN E N 1
ATOM 4771 C CA . ASN C 1 146 ? 117.851 121.090 138.726 1.00 84.15 146 ASN E CA 1
ATOM 4772 C C . ASN C 1 146 ? 118.063 122.098 137.607 1.00 84.15 146 ASN E C 1
ATOM 4773 O O . ASN C 1 146 ? 117.249 122.183 136.683 1.00 84.15 146 ASN E O 1
ATOM 4778 N N . ILE C 1 147 ? 119.144 122.874 137.686 1.00 79.07 147 ILE E N 1
ATOM 4779 C CA . ILE C 1 147 ? 119.460 123.813 136.620 1.00 79.07 147 ILE E CA 1
ATOM 4780 C C . ILE C 1 147 ? 119.583 123.091 135.291 1.00 79.07 147 ILE E C 1
ATOM 4781 O O . ILE C 1 147 ? 119.171 123.616 134.253 1.00 79.07 147 ILE E O 1
ATOM 4786 N N . LEU C 1 148 ? 120.127 121.876 135.294 1.00 79.30 148 LEU E N 1
ATOM 4787 C CA . LEU C 1 148 ? 120.237 121.127 134.051 1.00 79.30 148 LEU E CA 1
ATOM 4788 C C . LEU C 1 148 ? 118.881 120.747 133.483 1.00 79.30 148 LEU E C 1
ATOM 4789 O O . LEU C 1 148 ? 118.706 120.781 132.263 1.00 79.30 148 LEU E O 1
ATOM 4794 N N . ILE C 1 149 ? 117.916 120.389 134.328 1.00 77.22 149 ILE E N 1
ATOM 4795 C CA . ILE C 1 149 ? 116.584 120.118 133.811 1.00 77.22 149 ILE E CA 1
ATOM 4796 C C . ILE C 1 149 ? 115.926 121.380 133.288 1.00 77.22 149 ILE E C 1
ATOM 4797 O O . ILE C 1 149 ? 115.276 121.344 132.238 1.00 77.22 149 ILE E O 1
ATOM 4802 N N . LEU C 1 150 ? 116.090 122.500 133.978 1.00 73.72 150 LEU E N 1
ATOM 4803 C CA . LEU C 1 150 ? 115.565 123.761 133.486 1.00 73.72 150 LEU E CA 1
ATOM 4804 C C . LEU C 1 150 ? 116.239 124.211 132.203 1.00 73.72 150 LEU E C 1
ATOM 4805 O O . LEU C 1 150 ? 115.587 124.833 131.362 1.00 73.72 150 LEU E O 1
ATOM 4810 N N . MET C 1 151 ? 117.516 123.904 132.025 1.00 73.25 151 MET E N 1
ATOM 4811 C CA . MET C 1 151 ? 118.195 124.196 130.776 1.00 73.25 151 MET E CA 1
ATOM 4812 C C . MET C 1 151 ? 117.745 123.286 129.650 1.00 73.25 151 MET E C 1
ATOM 4813 O O . MET C 1 151 ? 117.624 123.747 128.512 1.00 73.25 151 MET E O 1
ATOM 4818 N N . SER C 1 152 ? 117.474 122.021 129.942 1.00 73.44 152 SER E N 1
ATOM 4819 C CA . SER C 1 152 ? 116.964 121.097 128.942 1.00 73.44 152 SER E CA 1
ATOM 4820 C C . SER C 1 152 ? 115.558 121.430 128.481 1.00 73.44 152 SER E C 1
ATOM 4821 O O . SER C 1 152 ? 115.260 121.282 127.294 1.00 73.44 152 SER E O 1
ATOM 4824 N N . ILE C 1 153 ? 114.683 121.874 129.383 1.00 71.30 153 ILE E N 1
ATOM 4825 C CA . ILE C 1 153 ? 113.336 122.248 128.969 1.00 71.30 153 ILE E CA 1
ATOM 4826 C C . ILE C 1 153 ? 113.383 123.419 128.003 1.00 71.30 153 ILE E C 1
ATOM 4827 O O . ILE C 1 153 ? 112.664 123.441 126.999 1.00 71.30 153 ILE E O 1
ATOM 4832 N N . PHE C 1 154 ? 114.235 124.404 128.274 1.00 68.08 154 PHE E N 1
ATOM 4833 C CA . PHE C 1 154 ? 114.312 125.556 127.389 1.00 68.08 154 PHE E CA 1
ATOM 4834 C C . PHE C 1 154 ? 114.996 125.219 126.075 1.00 68.08 154 PHE E C 1
ATOM 4835 O O . PHE C 1 154 ? 114.584 125.719 125.023 1.00 68.08 154 PHE E O 1
ATOM 4843 N N . PHE C 1 155 ? 116.023 124.370 126.106 1.00 65.60 155 PHE E N 1
ATOM 4844 C CA . PHE C 1 155 ? 116.593 123.862 124.866 1.00 65.60 155 PHE E CA 1
ATOM 4845 C C . PHE C 1 155 ? 115.539 123.180 124.015 1.00 65.60 155 PHE E C 1
ATOM 4846 O O . PHE C 1 155 ? 115.485 123.387 122.800 1.00 65.60 155 PHE E O 1
ATOM 4854 N N . TYR C 1 156 ? 114.693 122.363 124.634 1.00 70.79 156 TYR E N 1
ATOM 4855 C CA . TYR C 1 156 ? 113.695 121.629 123.872 1.00 70.79 156 TYR E CA 1
ATOM 4856 C C . TYR C 1 156 ? 112.629 122.559 123.315 1.00 70.79 156 TYR E C 1
ATOM 4857 O O . TYR C 1 156 ? 112.259 122.459 122.142 1.00 70.79 156 TYR E O 1
ATOM 4866 N N . ILE C 1 157 ? 112.105 123.457 124.151 1.00 65.21 157 ILE E N 1
ATOM 4867 C CA . ILE C 1 157 ? 111.079 124.387 123.690 1.00 65.21 157 ILE E CA 1
ATOM 4868 C C . ILE C 1 157 ? 111.582 125.175 122.496 1.00 65.21 157 ILE E C 1
ATOM 4869 O O . ILE C 1 157 ? 110.901 125.293 121.474 1.00 65.21 157 ILE E O 1
ATOM 4874 N N . PHE C 1 158 ? 112.786 125.728 122.604 1.00 58.15 158 PHE E N 1
ATOM 4875 C CA . PHE C 1 158 ? 113.304 126.519 121.499 1.00 58.15 158 PHE E CA 1
ATOM 4876 C C . PHE C 1 158 ? 113.632 125.653 120.294 1.00 58.15 158 PHE E C 1
ATOM 4877 O O . PHE C 1 158 ? 113.518 126.117 119.158 1.00 58.15 158 PHE E O 1
ATOM 4885 N N . ALA C 1 159 ? 114.015 124.396 120.509 1.00 60.03 159 ALA E N 1
ATOM 4886 C CA . ALA C 1 159 ? 114.297 123.522 119.379 1.00 60.03 159 ALA E CA 1
ATOM 4887 C C . ALA C 1 159 ? 113.037 123.183 118.602 1.00 60.03 159 ALA E C 1
ATOM 4888 O O . ALA C 1 159 ? 113.095 123.008 117.383 1.00 60.03 159 ALA E O 1
ATOM 4890 N N . VAL C 1 160 ? 111.899 123.080 119.276 1.00 61.25 160 VAL E N 1
ATOM 4891 C CA . VAL C 1 160 ? 110.647 122.834 118.574 1.00 61.25 160 VAL E CA 1
ATOM 4892 C C . VAL C 1 160 ? 110.129 124.101 117.916 1.00 61.25 160 VAL E C 1
ATOM 4893 O O . VAL C 1 160 ? 109.692 124.075 116.765 1.00 61.25 160 VAL E O 1
ATOM 4897 N N . ILE C 1 161 ? 110.163 125.220 118.637 1.00 59.27 161 ILE E N 1
ATOM 4898 C CA . ILE C 1 161 ? 109.683 126.472 118.070 1.00 59.27 161 ILE E CA 1
ATOM 4899 C C . ILE C 1 161 ? 110.505 126.861 116.858 1.00 59.27 161 ILE E C 1
ATOM 4900 O O . ILE C 1 161 ? 109.953 127.280 115.839 1.00 59.27 161 ILE E O 1
ATOM 4905 N N . GLY C 1 162 ? 111.827 126.731 116.933 1.00 58.38 162 GLY E N 1
ATOM 4906 C CA . GLY C 1 162 ? 112.649 127.061 115.790 1.00 58.38 162 GLY E CA 1
ATOM 4907 C C . GLY C 1 162 ? 112.404 126.162 114.605 1.00 58.38 162 GLY E C 1
ATOM 4908 O O . GLY C 1 162 ? 112.449 126.620 113.463 1.00 58.38 162 GLY E O 1
ATOM 4909 N N . THR C 1 163 ? 112.129 124.885 114.850 1.00 61.38 163 THR E N 1
ATOM 4910 C CA . THR C 1 163 ? 111.930 123.950 113.753 1.00 61.38 163 THR E CA 1
ATOM 4911 C C . THR C 1 163 ? 110.638 124.239 113.012 1.00 61.38 163 THR E C 1
ATOM 4912 O O . THR C 1 163 ? 110.597 124.221 111.780 1.00 61.38 163 THR E O 1
ATOM 4916 N N . MET C 1 164 ? 109.567 124.514 113.748 1.00 67.76 164 MET E N 1
ATOM 4917 C CA . MET C 1 164 ? 108.275 124.740 113.114 1.00 67.76 164 MET E CA 1
ATOM 4918 C C . MET C 1 164 ? 108.144 126.174 112.631 1.00 67.76 164 MET E C 1
ATOM 4919 O O . MET C 1 164 ? 107.049 126.612 112.277 1.00 67.76 164 MET E O 1
ATOM 4924 N N . LEU C 1 165 ? 109.250 126.909 112.607 1.00 61.98 165 LEU E N 1
ATOM 4925 C CA . LEU C 1 165 ? 109.226 128.313 112.222 1.00 61.98 165 LEU E CA 1
ATOM 4926 C C . LEU C 1 165 ? 110.217 128.586 111.103 1.00 61.98 165 LEU E C 1
ATOM 4927 O O . LEU C 1 165 ? 109.930 129.352 110.182 1.00 61.98 165 LEU E O 1
ATOM 4932 N N . PHE C 1 166 ? 111.382 127.953 111.172 1.00 59.80 166 PHE E N 1
ATOM 4933 C CA . PHE C 1 166 ? 112.439 128.183 110.202 1.00 59.80 166 PHE E CA 1
ATOM 4934 C C . PHE C 1 166 ? 112.764 126.900 109.460 1.00 59.80 166 PHE E C 1
ATOM 4935 O O . PHE C 1 166 ? 113.934 126.597 109.224 1.00 59.80 166 PHE E O 1
ATOM 4943 N N . GLN C 1 167 ? 111.744 126.136 109.091 1.00 68.25 167 GLN E N 1
ATOM 4944 C CA . GLN C 1 167 ? 111.979 124.860 108.437 1.00 68.25 167 GLN E CA 1
ATOM 4945 C C . GLN C 1 167 ? 112.231 125.023 106.947 1.00 68.25 167 GLN E C 1
ATOM 4946 O O . GLN C 1 167 ? 113.195 124.469 106.415 1.00 68.25 167 GLN E O 1
ATOM 4952 N N . HIS C 1 168 ? 111.375 125.775 106.255 1.00 74.63 168 HIS E N 1
ATOM 4953 C CA . HIS C 1 168 ? 111.503 125.960 104.816 1.00 74.63 168 HIS E CA 1
ATOM 4954 C C . HIS C 1 168 ? 112.273 127.217 104.452 1.00 74.63 168 HIS E C 1
ATOM 4955 O O . HIS C 1 168 ? 112.273 127.618 103.284 1.00 74.63 168 HIS E O 1
ATOM 4962 N N . VAL C 1 169 ? 112.924 127.856 105.418 1.00 68.45 169 VAL E N 1
ATOM 4963 C CA . VAL C 1 169 ? 113.740 129.031 105.129 1.00 68.45 169 VAL E CA 1
ATOM 4964 C C . VAL C 1 169 ? 115.219 128.802 105.364 1.00 68.45 169 VAL E C 1
ATOM 4965 O O . VAL C 1 169 ? 116.044 129.557 104.820 1.00 68.45 169 VAL E O 1
ATOM 4969 N N . SER C 1 170 ? 115.615 127.797 106.136 1.00 64.32 170 SER E N 1
ATOM 4970 C CA . SER C 1 170 ? 117.014 127.436 106.299 1.00 64.32 170 SER E CA 1
ATOM 4971 C C . SER C 1 170 ? 117.103 125.976 106.708 1.00 64.32 170 SER E C 1
ATOM 4972 O O . SER C 1 170 ? 117.313 125.675 107.887 1.00 64.32 170 SER E O 1
ATOM 4975 N N . PRO C 1 171 ? 116.948 125.042 105.770 1.00 65.19 171 PRO E N 1
ATOM 4976 C CA . PRO C 1 171 ? 116.917 123.626 106.148 1.00 65.19 171 PRO E CA 1
ATOM 4977 C C . PRO C 1 171 ? 118.238 123.108 106.671 1.00 65.19 171 PRO E C 1
ATOM 4978 O O . PRO C 1 171 ? 118.260 122.031 107.277 1.00 65.19 171 PRO E O 1
ATOM 4982 N N . GLU C 1 172 ? 119.336 123.825 106.459 1.00 66.78 172 GLU E N 1
ATOM 4983 C CA . GLU C 1 172 ? 120.615 123.378 106.995 1.00 66.78 172 GLU E CA 1
ATOM 4984 C C . GLU C 1 172 ? 120.642 123.499 108.510 1.00 66.78 172 GLU E C 1
ATOM 4985 O O . GLU C 1 172 ? 121.091 122.588 109.208 1.00 66.78 172 GLU E O 1
ATOM 4991 N N . TYR C 1 173 ? 120.157 124.617 109.035 1.00 61.44 173 TYR E N 1
ATOM 4992 C CA . TYR C 1 173 ? 120.246 124.869 110.463 1.00 61.44 173 TYR E CA 1
ATOM 4993 C C . TYR C 1 173 ? 119.023 124.361 111.209 1.00 61.44 173 TYR E C 1
ATOM 4994 O O . TYR C 1 173 ? 119.161 123.645 112.202 1.00 61.44 173 TYR E O 1
ATOM 5003 N N . PHE C 1 174 ? 117.828 124.719 110.754 1.00 58.35 174 PHE E N 1
ATOM 5004 C CA . PHE C 1 174 ? 116.592 124.225 111.345 1.00 58.35 174 PHE E CA 1
ATOM 5005 C C . PHE C 1 174 ? 115.865 123.360 110.322 1.00 58.35 174 PHE E C 1
ATOM 5006 O O . PHE C 1 174 ? 114.942 123.802 109.646 1.00 58.35 174 PHE E O 1
ATOM 5014 N N . GLY C 1 175 ? 116.279 122.107 110.226 1.00 60.01 175 GLY E N 1
ATOM 5015 C CA . GLY C 1 175 ? 115.634 121.191 109.310 1.00 60.01 175 GLY E CA 1
ATOM 5016 C C . GLY C 1 175 ? 114.691 120.247 110.014 1.00 60.01 175 GLY E C 1
ATOM 5017 O O . GLY C 1 175 ? 113.554 120.045 109.584 1.00 60.01 175 GLY E O 1
ATOM 5018 N N . ASN C 1 176 ? 115.167 119.654 111.100 1.00 63.68 176 ASN E N 1
ATOM 5019 C CA . ASN C 1 176 ? 114.345 118.778 111.918 1.00 63.68 176 ASN E CA 1
ATOM 5020 C C . ASN C 1 176 ? 114.569 119.106 113.379 1.00 63.68 176 ASN E C 1
ATOM 5021 O O . ASN C 1 176 ? 115.260 120.072 113.706 1.00 63.68 176 ASN E O 1
ATOM 5026 N N . LEU C 1 177 ? 114.012 118.299 114.262 1.00 64.52 177 LEU E N 1
ATOM 5027 C CA . LEU C 1 177 ? 114.176 118.507 115.685 1.00 64.52 177 LEU E CA 1
ATOM 5028 C C . LEU C 1 177 ? 115.602 118.261 116.145 1.00 64.52 177 LEU E C 1
ATOM 5029 O O . LEU C 1 177 ? 115.973 118.709 117.232 1.00 64.52 177 LEU E O 1
ATOM 5034 N N . GLN C 1 178 ? 116.418 117.581 115.346 1.00 66.71 178 GLN E N 1
ATOM 5035 C CA . GLN C 1 178 ? 117.800 117.320 115.717 1.00 66.71 178 GLN E CA 1
ATOM 5036 C C . GLN C 1 178 ? 118.785 118.314 115.132 1.00 66.71 178 GLN E C 1
ATOM 5037 O O . GLN C 1 178 ? 119.642 118.810 115.860 1.00 66.71 178 GLN E O 1
ATOM 5043 N N . LEU C 1 179 ? 118.690 118.611 113.838 1.00 60.39 179 LEU E N 1
ATOM 5044 C CA . LEU C 1 179 ? 119.536 119.647 113.268 1.00 60.39 179 LEU E CA 1
ATOM 5045 C C . LEU C 1 179 ? 119.321 120.977 113.961 1.00 60.39 179 LEU E C 1
ATOM 5046 O O . LEU C 1 179 ? 120.268 121.749 114.129 1.00 60.39 179 LEU E O 1
ATOM 5051 N N . SER C 1 180 ? 118.092 121.267 114.365 1.00 58.49 180 SER E N 1
ATOM 5052 C CA . SER C 1 180 ? 117.809 122.487 115.096 1.00 58.49 180 SER E CA 1
ATOM 5053 C C . SER C 1 180 ? 118.154 122.377 116.565 1.00 58.49 180 SER E C 1
ATOM 5054 O O . SER C 1 180 ? 118.146 123.390 117.264 1.00 58.49 180 SER E O 1
ATOM 5057 N N . LEU C 1 181 ? 118.432 121.178 117.055 1.00 58.83 181 LEU E N 1
ATOM 5058 C CA . LEU C 1 181 ? 118.994 121.018 118.383 1.00 58.83 181 LEU E CA 1
ATOM 5059 C C . LEU C 1 181 ? 120.490 121.237 118.385 1.00 58.83 181 LEU E C 1
ATOM 5060 O O . LEU C 1 181 ? 121.051 121.608 119.416 1.00 58.83 181 LEU E O 1
ATOM 5065 N N . LEU C 1 182 ? 121.130 121.008 117.248 1.00 57.63 182 LEU E N 1
ATOM 5066 C CA . LEU C 1 182 ? 122.539 121.299 117.056 1.00 57.63 182 LEU E CA 1
ATOM 5067 C C . LEU C 1 182 ? 122.803 122.773 116.813 1.00 57.63 182 LEU E C 1
ATOM 5068 O O . LEU C 1 182 ? 123.734 123.328 117.406 1.00 57.63 182 LEU E O 1
ATOM 5073 N N . THR C 1 183 ? 122.008 123.415 115.959 1.00 52.61 183 THR E N 1
ATOM 5074 C CA . THR C 1 183 ? 122.067 124.857 115.802 1.00 52.61 183 THR E CA 1
ATOM 5075 C C . THR C 1 183 ? 121.898 125.586 117.116 1.00 52.61 183 THR E C 1
ATOM 5076 O O . THR C 1 183 ? 122.581 126.581 117.351 1.00 52.61 183 THR E O 1
ATOM 5080 N N . LEU C 1 184 ? 121.008 125.118 117.970 1.00 51.95 184 LEU E N 1
ATOM 5081 C CA . LEU C 1 184 ? 120.788 125.740 119.260 1.00 51.95 184 LEU E CA 1
ATOM 5082 C C . LEU C 1 184 ? 121.937 125.510 120.220 1.00 51.95 184 LEU E C 1
ATOM 5083 O O . LEU C 1 184 ? 122.037 126.224 121.217 1.00 51.95 184 LEU E O 1
ATOM 5088 N N . PHE C 1 185 ? 122.797 124.533 119.956 1.00 52.47 185 PHE E N 1
ATOM 5089 C CA . PHE C 1 185 ? 123.967 124.333 120.797 1.00 52.47 185 PHE E CA 1
ATOM 5090 C C . PHE C 1 185 ? 125.139 125.173 120.329 1.00 52.47 185 PHE E C 1
ATOM 5091 O O . PHE C 1 185 ? 125.947 125.620 121.144 1.00 52.47 185 PHE E O 1
ATOM 5099 N N . GLN C 1 186 ? 125.248 125.394 119.024 1.00 48.82 186 GLN E N 1
ATOM 5100 C CA . GLN C 1 186 ? 126.254 126.313 118.519 1.00 48.82 186 GLN E CA 1
ATOM 5101 C C . GLN C 1 186 ? 125.999 127.732 118.991 1.00 48.82 186 GLN E C 1
ATOM 5102 O O . GLN C 1 186 ? 126.941 128.505 119.157 1.00 48.82 186 GLN E O 1
ATOM 5108 N N . VAL C 1 187 ? 124.739 128.084 119.241 1.00 47.39 187 VAL E N 1
ATOM 5109 C CA . VAL C 1 187 ? 124.399 129.449 119.619 1.00 47.39 187 VAL E CA 1
ATOM 5110 C C . VAL C 1 187 ? 124.622 129.718 121.101 1.00 47.39 187 VAL E C 1
ATOM 5111 O O . VAL C 1 187 ? 124.982 130.841 121.465 1.00 47.39 187 VAL E O 1
ATOM 5115 N N . VAL C 1 188 ? 124.448 128.728 121.975 1.00 51.72 188 VAL E N 1
ATOM 5116 C CA . VAL C 1 188 ? 124.712 128.980 123.387 1.00 51.72 188 VAL E CA 1
ATOM 5117 C C . VAL C 1 188 ? 126.191 129.204 123.631 1.00 51.72 188 VAL E C 1
ATOM 5118 O O . VAL C 1 188 ? 126.563 129.918 124.564 1.00 51.72 188 VAL E O 1
ATOM 5122 N N . THR C 1 189 ? 127.059 128.608 122.822 1.00 50.10 189 THR E N 1
ATOM 5123 C CA . THR C 1 189 ? 128.481 128.888 122.893 1.00 50.10 189 THR E CA 1
ATOM 5124 C C . THR C 1 189 ? 128.841 130.170 122.165 1.00 50.10 189 THR E C 1
ATOM 5125 O O . THR C 1 189 ? 130.023 130.503 122.067 1.00 50.10 189 THR E O 1
ATOM 5129 N N . LEU C 1 190 ? 127.844 130.888 121.654 1.00 49.73 190 LEU E N 1
ATOM 5130 C CA . LEU C 1 190 ? 128.031 132.191 121.027 1.00 49.73 190 LEU E CA 1
ATOM 5131 C C . LEU C 1 190 ? 128.972 132.105 119.836 1.00 49.73 190 LEU E C 1
ATOM 5132 O O . LEU C 1 190 ? 129.698 133.045 119.524 1.00 49.73 190 LEU E O 1
ATOM 5137 N N . GLU C 1 191 ? 128.956 130.972 119.159 1.00 50.64 191 GLU E N 1
ATOM 5138 C CA . GLU C 1 191 ? 129.838 130.737 118.024 1.00 50.64 191 GLU E CA 1
ATOM 5139 C C . GLU C 1 191 ? 129.074 131.055 116.747 1.00 50.64 191 GLU E C 1
ATOM 5140 O O . GLU C 1 191 ? 128.231 130.275 116.308 1.00 50.64 191 GLU E O 1
ATOM 5146 N N . SER C 1 192 ? 129.382 132.198 116.144 1.00 51.63 192 SER E N 1
ATOM 5147 C CA . SER C 1 192 ? 128.798 132.603 114.870 1.00 51.63 192 SER E CA 1
ATOM 5148 C C . SER C 1 192 ? 127.279 132.609 114.940 1.00 51.63 192 SER E C 1
ATOM 5149 O O . SER C 1 192 ? 126.585 132.378 113.952 1.00 51.63 192 SER E O 1
ATOM 5152 N N . TRP C 1 193 ? 126.760 132.883 116.127 1.00 51.21 193 TRP E N 1
ATOM 5153 C CA . TRP C 1 193 ? 125.325 132.893 116.329 1.00 51.21 193 TRP E CA 1
ATOM 5154 C C . TRP C 1 193 ? 124.625 134.001 115.567 1.00 51.21 193 TRP E C 1
ATOM 5155 O O . TRP C 1 193 ? 123.415 133.911 115.354 1.00 51.21 193 TRP E O 1
ATOM 5166 N N . ALA C 1 194 ? 125.348 135.039 115.172 1.00 53.47 194 ALA E N 1
ATOM 5167 C CA . ALA C 1 194 ? 124.714 136.130 114.458 1.00 53.47 194 ALA E CA 1
ATOM 5168 C C . ALA C 1 194 ? 125.242 136.256 113.051 1.00 53.47 194 ALA E C 1
ATOM 5169 O O . ALA C 1 194 ? 124.477 136.435 112.121 1.00 53.47 194 ALA E O 1
ATOM 5171 N N . SER C 1 195 ? 126.551 136.160 112.884 1.00 54.48 195 SER E N 1
ATOM 5172 C CA . SER C 1 195 ? 127.117 136.286 111.555 1.00 54.48 195 SER E CA 1
ATOM 5173 C C . SER C 1 195 ? 126.630 135.176 110.638 1.00 54.48 195 SER E C 1
ATOM 5174 O O . SER C 1 195 ? 126.296 135.422 109.485 1.00 54.48 195 SER E O 1
ATOM 5177 N N . GLY C 1 196 ? 126.591 133.951 111.147 1.00 56.99 196 GLY E N 1
ATOM 5178 C CA . GLY C 1 196 ? 126.151 132.835 110.334 1.00 56.99 196 GLY E CA 1
ATOM 5179 C C . GLY C 1 196 ? 124.767 132.276 110.587 1.00 56.99 196 GLY E C 1
ATOM 5180 O O . GLY C 1 196 ? 124.027 132.025 109.652 1.00 56.99 196 GLY E O 1
ATOM 5181 N N . VAL C 1 197 ? 124.446 131.990 111.841 1.00 56.34 197 VAL E N 1
ATOM 5182 C CA . VAL C 1 197 ? 123.127 131.455 112.167 1.00 56.34 197 VAL E CA 1
ATOM 5183 C C . VAL C 1 197 ? 121.914 132.379 112.034 1.00 56.34 197 VAL E C 1
ATOM 5184 O O . VAL C 1 197 ? 120.895 131.986 111.481 1.00 56.34 197 VAL E O 1
ATOM 5188 N N . MET C 1 198 ? 122.040 133.609 112.525 1.00 60.10 198 MET E N 1
ATOM 5189 C CA . MET C 1 198 ? 120.918 134.553 112.545 1.00 60.10 198 MET E CA 1
ATOM 5190 C C . MET C 1 198 ? 120.837 135.684 111.525 1.00 60.10 198 MET E C 1
ATOM 5191 O O . MET C 1 198 ? 119.832 136.377 111.471 1.00 60.10 198 MET E O 1
ATOM 5196 N N . ARG C 1 199 ? 121.856 135.883 110.707 1.00 58.68 199 ARG E N 1
ATOM 5197 C CA . ARG C 1 199 ? 121.781 136.980 109.752 1.00 58.68 199 ARG E CA 1
ATOM 5198 C C . ARG C 1 199 ? 121.050 136.561 108.497 1.00 58.68 199 ARG E C 1
ATOM 5199 O O . ARG C 1 199 ? 120.270 137.330 107.944 1.00 58.68 199 ARG E O 1
ATOM 5207 N N . PRO C 1 200 ? 121.304 135.337 108.032 1.00 60.48 200 PRO E N 1
ATOM 5208 C CA . PRO C 1 200 ? 120.597 134.973 106.800 1.00 60.48 200 PRO E CA 1
ATOM 5209 C C . PRO C 1 200 ? 119.093 134.843 107.020 1.00 60.48 200 PRO E C 1
ATOM 5210 O O . PRO C 1 200 ? 118.308 135.268 106.180 1.00 60.48 200 PRO E O 1
ATOM 5214 N N . ILE C 1 201 ? 118.712 134.262 108.151 1.00 59.67 201 ILE E N 1
ATOM 5215 C CA . ILE C 1 201 ? 117.318 134.065 108.517 1.00 59.67 201 ILE E CA 1
ATOM 5216 C C . ILE C 1 201 ? 116.621 135.397 108.751 1.00 59.67 201 ILE E C 1
ATOM 5217 O O . ILE C 1 201 ? 115.536 135.627 108.233 1.00 59.67 201 ILE E O 1
ATOM 5222 N N . PHE C 1 202 ? 117.246 136.285 109.518 1.00 60.51 202 PHE E N 1
ATOM 5223 C CA . PHE C 1 202 ? 116.635 137.575 109.799 1.00 60.51 202 PHE E CA 1
ATOM 5224 C C . PHE C 1 202 ? 116.360 138.377 108.537 1.00 60.51 202 PHE E C 1
ATOM 5225 O O . PHE C 1 202 ? 115.598 139.344 108.590 1.00 60.51 202 PHE E O 1
ATOM 5233 N N . ALA C 1 203 ? 116.923 137.983 107.403 1.00 62.25 203 ALA E N 1
ATOM 5234 C CA . ALA C 1 203 ? 116.588 138.608 106.134 1.00 62.25 203 ALA E CA 1
ATOM 5235 C C . ALA C 1 203 ? 115.305 138.063 105.523 1.00 62.25 203 ALA E C 1
ATOM 5236 O O . ALA C 1 203 ? 114.645 138.780 104.766 1.00 62.25 203 ALA E O 1
ATOM 5238 N N . GLU C 1 204 ? 114.940 136.817 105.817 1.00 66.20 204 GLU E N 1
ATOM 5239 C CA . GLU C 1 204 ? 113.688 136.269 105.297 1.00 66.20 204 GLU E CA 1
ATOM 5240 C C . GLU C 1 204 ? 112.510 136.668 106.179 1.00 66.20 204 GLU E C 1
ATOM 5241 O O . GLU C 1 204 ? 111.594 137.363 105.734 1.00 66.20 204 GLU E O 1
ATOM 5247 N N . VAL C 1 205 ? 112.523 136.234 107.435 1.00 62.20 205 VAL E N 1
ATOM 5248 C CA . VAL C 1 205 ? 111.474 136.570 108.395 1.00 62.20 205 VAL E CA 1
ATOM 5249 C C . VAL C 1 205 ? 112.016 137.660 109.316 1.00 62.20 205 VAL E C 1
ATOM 5250 O O . VAL C 1 205 ? 112.884 137.378 110.156 1.00 62.20 205 VAL E O 1
ATOM 5254 N N . PRO C 1 206 ? 111.557 138.899 109.188 1.00 63.82 206 PRO E N 1
ATOM 5255 C CA . PRO C 1 206 ? 112.210 140.006 109.894 1.00 63.82 206 PRO E CA 1
ATOM 5256 C C . PRO C 1 206 ? 111.975 140.015 111.388 1.00 63.82 206 PRO E C 1
ATOM 5257 O O . PRO C 1 206 ? 112.764 140.617 112.122 1.00 63.82 206 PRO E O 1
ATOM 5261 N N . TRP C 1 207 ? 110.913 139.381 111.869 1.00 63.80 207 TRP E N 1
ATOM 5262 C CA . TRP C 1 207 ? 110.635 139.338 113.294 1.00 63.80 207 TRP E CA 1
ATOM 5263 C C . TRP C 1 207 ? 111.417 138.249 114.006 1.00 63.80 207 TRP E C 1
ATOM 5264 O O . TRP C 1 207 ? 111.137 137.958 115.171 1.00 63.80 207 TRP E O 1
ATOM 5275 N N . SER C 1 208 ? 112.390 137.646 113.334 1.00 56.56 208 SER E N 1
ATOM 5276 C CA . SER C 1 208 ? 113.134 136.530 113.886 1.00 56.56 208 SER E CA 1
ATOM 5277 C C . SER C 1 208 ? 114.276 136.963 114.779 1.00 56.56 208 SER E C 1
ATOM 5278 O O . SER C 1 208 ? 114.829 136.127 115.494 1.00 56.56 208 SER E O 1
ATOM 5281 N N . TRP C 1 209 ? 114.658 138.234 114.747 1.00 59.96 209 TRP E N 1
ATOM 5282 C CA . TRP C 1 209 ? 115.608 138.730 115.729 1.00 59.96 209 TRP E CA 1
ATOM 5283 C C . TRP C 1 209 ? 115.121 138.486 117.142 1.00 59.96 209 TRP E C 1
ATOM 5284 O O . TRP C 1 209 ? 115.929 138.457 118.069 1.00 59.96 209 TRP E O 1
ATOM 5295 N N . LEU C 1 210 ? 113.812 138.317 117.317 1.00 55.87 210 LEU E N 1
ATOM 5296 C CA . LEU C 1 210 ? 113.254 138.057 118.632 1.00 55.87 210 LEU E CA 1
ATOM 5297 C C . LEU C 1 210 ? 113.606 136.664 119.110 1.00 55.87 210 LEU E C 1
ATOM 5298 O O . LEU C 1 210 ? 113.894 136.471 120.293 1.00 55.87 210 LEU E O 1
ATOM 5303 N N . TYR C 1 211 ? 113.603 135.693 118.204 1.00 55.11 211 TYR E N 1
ATOM 5304 C CA . TYR C 1 211 ? 113.948 134.330 118.572 1.00 55.11 211 TYR E CA 1
ATOM 5305 C C . TYR C 1 211 ? 115.367 134.254 119.112 1.00 55.11 211 TYR E C 1
ATOM 5306 O O . TYR C 1 211 ? 115.592 133.775 120.227 1.00 55.11 211 TYR E O 1
ATOM 5315 N N . PHE C 1 212 ? 116.334 134.758 118.350 1.00 53.84 212 PHE E N 1
ATOM 5316 C CA . PHE C 1 212 ? 117.731 134.596 118.724 1.00 53.84 212 PHE E CA 1
ATOM 5317 C C . PHE C 1 212 ? 118.133 135.530 119.850 1.00 53.84 212 PHE E C 1
ATOM 5318 O O . PHE C 1 212 ? 118.897 135.136 120.732 1.00 53.84 212 PHE E O 1
ATOM 5326 N N . VAL C 1 213 ? 117.648 136.771 119.846 1.00 53.34 213 VAL E N 1
ATOM 5327 C CA . VAL C 1 213 ? 118.000 137.673 120.932 1.00 53.34 213 VAL E CA 1
ATOM 5328 C C . VAL C 1 213 ? 117.409 137.208 122.251 1.00 53.34 213 VAL E C 1
ATOM 5329 O O . VAL C 1 213 ? 118.092 137.250 123.277 1.00 53.34 213 VAL E O 1
ATOM 5333 N N . SER C 1 214 ? 116.162 136.752 122.257 1.00 53.54 214 SER E N 1
ATOM 5334 C CA . SER C 1 214 ? 115.581 136.211 123.472 1.00 53.54 214 SER E CA 1
ATOM 5335 C C . SER C 1 214 ? 116.232 134.910 123.897 1.00 53.54 214 SER E C 1
ATOM 5336 O O . SER C 1 214 ? 116.373 134.672 125.098 1.00 53.54 214 SER E O 1
ATOM 5339 N N . PHE C 1 215 ? 116.654 134.076 122.955 1.00 51.61 215 PHE E N 1
ATOM 5340 C CA . PHE C 1 215 ? 117.349 132.862 123.341 1.00 51.61 215 PHE E CA 1
ATOM 5341 C C . PHE C 1 215 ? 118.726 133.126 123.908 1.00 51.61 215 PHE E C 1
ATOM 5342 O O . PHE C 1 215 ? 119.094 132.515 124.909 1.00 51.61 215 PHE E O 1
ATOM 5350 N N . VAL C 1 216 ? 119.509 134.014 123.293 1.00 53.36 216 VAL E N 1
ATOM 5351 C CA . VAL C 1 216 ? 120.843 134.303 123.809 1.00 53.36 216 VAL E CA 1
ATOM 5352 C C . VAL C 1 216 ? 120.801 134.950 125.179 1.00 53.36 216 VAL E C 1
ATOM 5353 O O . VAL C 1 216 ? 121.696 134.710 125.991 1.00 53.36 216 VAL E O 1
ATOM 5357 N N . LEU C 1 217 ? 119.772 135.734 125.483 1.00 55.06 217 LEU E N 1
ATOM 5358 C CA . LEU C 1 217 ? 119.626 136.304 126.814 1.00 55.06 217 LEU E CA 1
ATOM 5359 C C . LEU C 1 217 ? 119.189 135.268 127.837 1.00 55.06 217 LEU E C 1
ATOM 5360 O O . LEU C 1 217 ? 119.799 135.159 128.902 1.00 55.06 217 LEU E O 1
ATOM 5365 N N . ILE C 1 218 ? 118.142 134.502 127.539 1.00 57.48 218 ILE E N 1
ATOM 5366 C CA . ILE C 1 218 ? 117.701 133.482 128.478 1.00 57.48 218 ILE E CA 1
ATOM 5367 C C . ILE C 1 218 ? 118.723 132.375 128.638 1.00 57.48 218 ILE E C 1
ATOM 5368 O O . ILE C 1 218 ? 119.069 132.024 129.768 1.00 57.48 218 ILE E O 1
ATOM 5373 N N . GLY C 1 219 ? 119.233 131.823 127.547 1.00 58.08 219 GLY E N 1
ATOM 5374 C CA . GLY C 1 219 ? 120.181 130.737 127.634 1.00 58.08 219 GLY E CA 1
ATOM 5375 C C . GLY C 1 219 ? 121.512 131.094 128.224 1.00 58.08 219 GLY E C 1
ATOM 5376 O O . GLY C 1 219 ? 122.285 130.201 128.564 1.00 58.08 219 GLY E O 1
ATOM 5377 N N . THR C 1 220 ? 121.813 132.379 128.356 1.00 61.24 220 THR E N 1
ATOM 5378 C CA . THR C 1 220 ? 123.043 132.820 128.989 1.00 61.24 220 THR E CA 1
ATOM 5379 C C . THR C 1 220 ? 122.816 133.273 130.420 1.00 61.24 220 THR E C 1
ATOM 5380 O O . THR C 1 220 ? 123.724 133.158 131.245 1.00 61.24 220 THR E O 1
ATOM 5384 N N . PHE C 1 221 ? 121.622 133.756 130.743 1.00 64.14 221 PHE E N 1
ATOM 5385 C CA . PHE C 1 221 ? 121.243 134.009 132.122 1.00 64.14 221 PHE E CA 1
ATOM 5386 C C . PHE C 1 221 ? 121.110 132.733 132.927 1.00 64.14 221 PHE E C 1
ATOM 5387 O O . PHE C 1 221 ? 121.270 132.763 134.147 1.00 64.14 221 PHE E O 1
ATOM 5395 N N . ILE C 1 222 ? 120.823 131.613 132.271 1.00 64.81 222 ILE E N 1
ATOM 5396 C CA . ILE C 1 222 ? 120.766 130.346 132.980 1.00 64.81 222 ILE E CA 1
ATOM 5397 C C . ILE C 1 222 ? 122.152 129.752 133.128 1.00 64.81 222 ILE E C 1
ATOM 5398 O O . ILE C 1 222 ? 122.475 129.178 134.170 1.00 64.81 222 ILE E O 1
ATOM 5403 N N . ILE C 1 223 ? 122.996 129.878 132.108 1.00 67.43 223 ILE E N 1
ATOM 5404 C CA . ILE C 1 223 ? 124.334 129.320 132.212 1.00 67.43 223 ILE E CA 1
ATOM 5405 C C . ILE C 1 223 ? 125.143 130.044 133.273 1.00 67.43 223 ILE E C 1
ATOM 5406 O O . ILE C 1 223 ? 125.787 129.402 134.105 1.00 67.43 223 ILE E O 1
ATOM 5411 N N . PHE C 1 224 ? 125.119 131.372 133.287 1.00 72.29 224 PHE E N 1
ATOM 5412 C CA . PHE C 1 224 ? 125.856 132.105 134.301 1.00 72.29 224 PHE E CA 1
ATOM 5413 C C . PHE C 1 224 ? 125.310 131.886 135.699 1.00 72.29 224 PHE E C 1
ATOM 5414 O O . PHE C 1 224 ? 126.051 132.055 136.670 1.00 72.29 224 PHE E O 1
ATOM 5422 N N . ASN C 1 225 ? 124.052 131.490 135.825 1.00 71.30 225 ASN E N 1
ATOM 5423 C CA . ASN C 1 225 ? 123.480 131.164 137.121 1.00 71.30 225 ASN E CA 1
ATOM 5424 C C . ASN C 1 225 ? 123.717 129.719 137.514 1.00 71.30 225 ASN E C 1
ATOM 5425 O O . ASN C 1 225 ? 123.502 129.365 138.674 1.00 71.30 225 ASN E O 1
ATOM 5430 N N . LEU C 1 226 ? 124.139 128.878 136.578 1.00 73.56 226 LEU E N 1
ATOM 5431 C CA . LEU C 1 226 ? 124.696 127.574 136.902 1.00 73.56 226 LEU E CA 1
ATOM 5432 C C . LEU C 1 226 ? 126.125 127.686 137.385 1.00 73.56 226 LEU E C 1
ATOM 5433 O O . LEU C 1 226 ? 126.488 127.091 138.401 1.00 73.56 226 LEU E O 1
ATOM 5438 N N . PHE C 1 227 ? 126.936 128.451 136.662 1.00 78.16 227 PHE E N 1
ATOM 5439 C CA . PHE C 1 227 ? 128.297 128.731 137.086 1.00 78.16 227 PHE E CA 1
ATOM 5440 C C . PHE C 1 227 ? 128.334 129.352 138.474 1.00 78.16 227 PHE E C 1
ATOM 5441 O O . PHE C 1 227 ? 129.068 128.874 139.344 1.00 78.16 227 PHE E O 1
ATOM 5449 N N . ILE C 1 228 ? 127.547 130.403 138.704 1.00 78.79 228 ILE E N 1
ATOM 5450 C CA . ILE C 1 228 ? 127.465 130.991 140.034 1.00 78.79 228 ILE E CA 1
ATOM 5451 C C . ILE C 1 228 ? 126.978 129.996 141.072 1.00 78.79 228 ILE E C 1
ATOM 5452 O O . ILE C 1 228 ? 127.493 129.982 142.194 1.00 78.79 228 ILE E O 1
ATOM 5457 N N . GLY C 1 229 ? 126.003 129.156 140.730 1.00 81.19 229 GLY E N 1
ATOM 5458 C CA . GLY C 1 229 ? 125.555 128.147 141.668 1.00 81.19 229 GLY E CA 1
ATOM 5459 C C . GLY C 1 229 ? 126.662 127.225 142.114 1.00 81.19 229 GLY E C 1
ATOM 5460 O O . GLY C 1 229 ? 126.753 126.897 143.300 1.00 81.19 229 GLY E O 1
ATOM 5461 N N . VAL C 1 230 ? 127.532 126.816 141.193 1.00 82.96 230 VAL E N 1
ATOM 5462 C CA . VAL C 1 230 ? 128.666 125.981 141.565 1.00 82.96 230 VAL E CA 1
ATOM 5463 C C . VAL C 1 230 ? 129.693 126.735 142.393 1.00 82.96 230 VAL E C 1
ATOM 5464 O O . VAL C 1 230 ? 130.241 126.167 143.346 1.00 82.96 230 VAL E O 1
ATOM 5468 N N . ILE C 1 231 ? 129.981 127.989 142.050 1.00 83.62 231 ILE E N 1
ATOM 5469 C CA . ILE C 1 231 ? 130.891 128.785 142.862 1.00 83.62 231 ILE E CA 1
ATOM 5470 C C . ILE C 1 231 ? 130.392 128.861 144.297 1.00 83.62 231 ILE E C 1
ATOM 5471 O O . ILE C 1 231 ? 131.131 128.569 145.243 1.00 83.62 231 ILE E O 1
ATOM 5476 N N . VAL C 1 232 ? 129.128 129.231 144.476 1.00 89.50 232 VAL E N 1
ATOM 5477 C CA . VAL C 1 232 ? 128.545 129.335 145.807 1.00 89.50 232 VAL E CA 1
ATOM 5478 C C . VAL C 1 232 ? 128.570 127.990 146.516 1.00 89.50 232 VAL E C 1
ATOM 5479 O O . VAL C 1 232 ? 128.941 127.900 147.690 1.00 89.50 232 VAL E O 1
ATOM 5483 N N . ASN C 1 233 ? 128.184 126.925 145.817 1.00 95.24 233 ASN E N 1
ATOM 5484 C CA . ASN C 1 233 ? 128.084 125.620 146.458 1.00 95.24 233 ASN E CA 1
ATOM 5485 C C . ASN C 1 233 ? 129.452 125.116 146.900 1.00 95.24 233 ASN E C 1
ATOM 5486 O O . ASN C 1 233 ? 129.630 124.693 148.047 1.00 95.24 233 ASN E O 1
ATOM 5491 N N . ASN C 1 234 ? 130.435 125.148 146.001 1.00 95.50 234 ASN E N 1
ATOM 5492 C CA . ASN C 1 234 ? 131.757 124.639 146.347 1.00 95.50 234 ASN E CA 1
ATOM 5493 C C . ASN C 1 234 ? 132.409 125.483 147.432 1.00 95.50 234 ASN E C 1
ATOM 5494 O O . ASN C 1 234 ? 133.055 124.944 148.337 1.00 95.50 234 ASN E O 1
ATOM 5499 N N . VAL C 1 235 ? 132.257 126.807 147.363 1.00 97.88 235 VAL E N 1
ATOM 5500 C CA . VAL C 1 235 ? 132.795 127.656 148.419 1.00 97.88 235 VAL E CA 1
ATOM 5501 C C . VAL C 1 235 ? 132.077 127.387 149.731 1.00 97.88 235 VAL E C 1
ATOM 5502 O O . VAL C 1 235 ? 132.689 127.442 150.805 1.00 97.88 235 VAL E O 1
ATOM 5506 N N . GLU C 1 236 ? 130.785 127.063 149.666 1.00 103.09 236 GLU E N 1
ATOM 5507 C CA . GLU C 1 236 ? 130.000 126.828 150.874 1.00 103.09 236 GLU E CA 1
ATOM 5508 C C . GLU C 1 236 ? 130.630 125.743 151.736 1.00 103.09 236 GLU E C 1
ATOM 5509 O O . GLU C 1 236 ? 130.869 125.944 152.931 1.00 103.09 236 GLU E O 1
ATOM 5515 N N . LYS C 1 237 ? 130.924 124.594 151.141 1.00 105.80 237 LYS E N 1
ATOM 5516 C CA . LYS C 1 237 ? 131.579 123.515 151.863 1.00 105.80 237 LYS E CA 1
ATOM 5517 C C . LYS C 1 237 ? 132.787 123.003 151.089 1.00 105.80 237 LYS E C 1
ATOM 5518 O O . LYS C 1 237 ? 132.642 122.405 150.022 1.00 105.80 237 LYS E O 1
ATOM 5524 N N . THR D 1 13 ? 80.764 125.460 153.353 1.00 143.99 13 THR F N 1
ATOM 5525 C CA . THR D 1 13 ? 81.274 124.104 153.521 1.00 143.99 13 THR F CA 1
ATOM 5526 C C . THR D 1 13 ? 82.265 123.751 152.418 1.00 143.99 13 THR F C 1
ATOM 5527 O O . THR D 1 13 ? 81.995 123.954 151.235 1.00 143.99 13 THR F O 1
ATOM 5531 N N . SER D 1 14 ? 83.411 123.208 152.816 1.00 139.87 14 SER F N 1
ATOM 5532 C CA . SER D 1 14 ? 84.467 122.894 151.870 1.00 139.87 14 SER F CA 1
ATOM 5533 C C . SER D 1 14 ? 84.083 121.706 150.991 1.00 139.87 14 SER F C 1
ATOM 5534 O O . SER D 1 14 ? 82.979 121.163 151.071 1.00 139.87 14 SER F O 1
ATOM 5537 N N . LYS D 1 15 ? 85.021 121.316 150.130 1.00 136.48 15 LYS F N 1
ATOM 5538 C CA . LYS D 1 15 ? 84.820 120.227 149.183 1.00 136.48 15 LYS F CA 1
ATOM 5539 C C . LYS D 1 15 ? 86.152 119.528 148.932 1.00 136.48 15 LYS F C 1
ATOM 5540 O O . LYS D 1 15 ? 87.070 119.621 149.751 1.00 136.48 15 LYS F O 1
ATOM 5546 N N . MET D 1 16 ? 86.268 118.821 147.811 1.00 138.56 16 MET F N 1
ATOM 5547 C CA . MET D 1 16 ? 87.420 117.970 147.547 1.00 138.56 16 MET F CA 1
ATOM 5548 C C . MET D 1 16 ? 88.692 118.769 147.297 1.00 138.56 16 MET F C 1
ATOM 5549 O O . MET D 1 16 ? 89.273 118.706 146.211 1.00 138.56 16 MET F O 1
ATOM 5554 N N . GLN D 1 17 ? 89.148 119.495 148.313 1.00 136.04 17 GLN F N 1
ATOM 5555 C CA . GLN D 1 17 ? 90.436 120.165 148.277 1.00 136.04 17 GLN F CA 1
ATOM 5556 C C . GLN D 1 17 ? 91.582 119.226 148.617 1.00 136.04 17 GLN F C 1
ATOM 5557 O O . GLN D 1 17 ? 92.739 119.655 148.615 1.00 136.04 17 GLN F O 1
ATOM 5563 N N . LYS D 1 18 ? 91.291 117.958 148.903 1.00 134.03 18 LYS F N 1
ATOM 5564 C CA . LYS D 1 18 ? 92.283 117.014 149.389 1.00 134.03 18 LYS F CA 1
ATOM 5565 C C . LYS D 1 18 ? 92.801 116.084 148.302 1.00 134.03 18 LYS F C 1
ATOM 5566 O O . LYS D 1 18 ? 93.587 115.179 148.599 1.00 134.03 18 LYS F O 1
ATOM 5572 N N . ILE D 1 19 ? 92.394 116.288 147.052 1.00 131.66 19 ILE F N 1
ATOM 5573 C CA . ILE D 1 19 ? 92.862 115.459 145.957 1.00 131.66 19 ILE F CA 1
ATOM 5574 C C . ILE D 1 19 ? 93.711 116.239 144.959 1.00 131.66 19 ILE F C 1
ATOM 5575 O O . ILE D 1 19 ? 94.633 115.666 144.369 1.00 131.66 19 ILE F O 1
ATOM 5580 N N . VAL D 1 20 ? 93.450 117.533 144.775 1.00 128.80 20 VAL F N 1
ATOM 5581 C CA . VAL D 1 20 ? 94.293 118.329 143.894 1.00 128.80 20 VAL F CA 1
ATOM 5582 C C . VAL D 1 20 ? 95.705 118.430 144.454 1.00 128.80 20 VAL F C 1
ATOM 5583 O O . VAL D 1 20 ? 96.663 118.629 143.701 1.00 128.80 20 VAL F O 1
ATOM 5587 N N . ASN D 1 21 ? 95.861 118.286 145.767 1.00 132.26 21 ASN F N 1
ATOM 5588 C CA . ASN D 1 21 ? 97.163 118.248 146.407 1.00 132.26 21 ASN F CA 1
ATOM 5589 C C . ASN D 1 21 ? 97.622 116.825 146.686 1.00 132.26 21 ASN F C 1
ATOM 5590 O O . ASN D 1 21 ? 98.660 116.629 147.324 1.00 132.26 21 ASN F O 1
ATOM 5595 N N . HIS D 1 22 ? 96.867 115.833 146.228 1.00 127.28 22 HIS F N 1
ATOM 5596 C CA . HIS D 1 22 ? 97.293 114.449 146.312 1.00 127.28 22 HIS F CA 1
ATOM 5597 C C . HIS D 1 22 ? 98.497 114.217 145.408 1.00 127.28 22 HIS F C 1
ATOM 5598 O O . HIS D 1 22 ? 98.690 114.902 144.401 1.00 127.28 22 HIS F O 1
ATOM 5605 N N . ARG D 1 23 ? 99.313 113.237 145.777 1.00 123.07 23 ARG F N 1
ATOM 5606 C CA . ARG D 1 23 ? 100.490 112.902 144.990 1.00 123.07 23 ARG F CA 1
ATOM 5607 C C . ARG D 1 23 ? 100.161 112.032 143.784 1.00 123.07 23 ARG F C 1
ATOM 5608 O O . ARG D 1 23 ? 101.031 111.822 142.933 1.00 123.07 23 ARG F O 1
ATOM 5616 N N . ALA D 1 24 ? 98.934 111.524 143.689 1.00 119.30 24 ALA F N 1
ATOM 5617 C CA . ALA D 1 24 ? 98.470 110.809 142.510 1.00 119.30 24 ALA F CA 1
ATOM 5618 C C . ALA D 1 24 ? 97.844 111.748 141.490 1.00 119.30 24 ALA F C 1
ATOM 5619 O O . ALA D 1 24 ? 97.130 111.297 140.589 1.00 119.30 24 ALA F O 1
ATOM 5621 N N . PHE D 1 25 ? 98.089 113.047 141.627 1.00 114.88 25 PHE F N 1
ATOM 5622 C CA . PHE D 1 25 ? 97.582 114.066 140.720 1.00 114.88 25 PHE F CA 1
ATOM 5623 C C . PHE D 1 25 ? 98.705 114.794 140.007 1.00 114.88 25 PHE F C 1
ATOM 5624 O O . PHE D 1 25 ? 98.645 114.983 138.786 1.00 114.88 25 PHE F O 1
ATOM 5632 N N . THR D 1 26 ? 99.730 115.214 140.748 1.00 109.70 26 THR F N 1
ATOM 5633 C CA . THR D 1 26 ? 100.906 115.804 140.124 1.00 109.70 26 THR F CA 1
ATOM 5634 C C . THR D 1 26 ? 101.524 114.850 139.114 1.00 109.70 26 THR F C 1
ATOM 5635 O O . THR D 1 26 ? 101.906 115.262 138.013 1.00 109.70 26 THR F O 1
ATOM 5639 N N . PHE D 1 27 ? 101.624 113.569 139.465 1.00 109.07 27 PHE F N 1
ATOM 5640 C CA . PHE D 1 27 ? 102.206 112.604 138.543 1.00 109.07 27 PHE F CA 1
ATOM 5641 C C . PHE D 1 27 ? 101.337 112.422 137.311 1.00 109.07 27 PHE F C 1
ATOM 5642 O O . PHE D 1 27 ? 101.863 112.242 136.208 1.00 109.07 27 PHE F O 1
ATOM 5650 N N . THR D 1 28 ? 100.016 112.476 137.472 1.00 105.55 28 THR F N 1
ATOM 5651 C CA . THR D 1 28 ? 99.135 112.431 136.313 1.00 105.55 28 THR F CA 1
ATOM 5652 C C . THR D 1 28 ? 99.394 113.612 135.393 1.00 105.55 28 THR F C 1
ATOM 5653 O O . THR D 1 28 ? 99.508 113.452 134.173 1.00 105.55 28 THR F O 1
ATOM 5657 N N . VAL D 1 29 ? 99.501 114.808 135.967 1.00 100.01 29 VAL F N 1
ATOM 5658 C CA . VAL D 1 29 ? 99.683 116.001 135.149 1.00 100.01 29 VAL F CA 1
ATOM 5659 C C . VAL D 1 29 ? 101.032 115.969 134.447 1.00 100.01 29 VAL F C 1
ATOM 5660 O O . VAL D 1 29 ? 101.132 116.293 133.260 1.00 100.01 29 VAL F O 1
ATOM 5664 N N . ILE D 1 30 ? 102.089 115.571 135.155 1.00 94.94 30 ILE F N 1
ATOM 5665 C CA . ILE D 1 30 ? 103.406 115.511 134.530 1.00 94.94 30 ILE F CA 1
ATOM 5666 C C . ILE D 1 30 ? 103.419 114.470 133.422 1.00 94.94 30 ILE F C 1
ATOM 5667 O O . ILE D 1 30 ? 104.049 114.665 132.377 1.00 94.94 30 ILE F O 1
ATOM 5672 N N . ALA D 1 31 ? 102.736 113.348 133.631 1.00 95.54 31 ALA F N 1
ATOM 5673 C CA . ALA D 1 31 ? 102.614 112.366 132.563 1.00 95.54 31 ALA F CA 1
ATOM 5674 C C . ALA D 1 31 ? 101.919 112.971 131.355 1.00 95.54 31 ALA F C 1
ATOM 5675 O O . ALA D 1 31 ? 102.336 112.761 130.211 1.00 95.54 31 ALA F O 1
ATOM 5677 N N . LEU D 1 32 ? 100.862 113.745 131.594 1.00 93.86 32 LEU F N 1
ATOM 5678 C CA . LEU D 1 32 ? 100.150 114.379 130.494 1.00 93.86 32 LEU F CA 1
ATOM 5679 C C . LEU D 1 32 ? 101.053 115.348 129.745 1.00 93.86 32 LEU F C 1
ATOM 5680 O O . LEU D 1 32 ? 101.126 115.321 128.514 1.00 93.86 32 LEU F O 1
ATOM 5685 N N . ILE D 1 33 ? 101.750 116.213 130.483 1.00 91.26 33 ILE F N 1
ATOM 5686 C CA . ILE D 1 33 ? 102.666 117.164 129.861 1.00 91.26 33 ILE F CA 1
ATOM 5687 C C . ILE D 1 33 ? 103.715 116.437 129.040 1.00 91.26 33 ILE F C 1
ATOM 5688 O O . ILE D 1 33 ? 103.909 116.730 127.856 1.00 91.26 33 ILE F O 1
ATOM 5693 N N . LEU D 1 34 ? 104.413 115.482 129.656 1.00 88.92 34 LEU F N 1
ATOM 5694 C CA . LEU D 1 34 ? 105.449 114.752 128.940 1.00 88.92 34 LEU F CA 1
ATOM 5695 C C . LEU D 1 34 ? 104.900 114.076 127.698 1.00 88.92 34 LEU F C 1
ATOM 5696 O O . LEU D 1 34 ? 105.618 113.937 126.704 1.00 88.92 34 LEU F O 1
ATOM 5701 N N . PHE D 1 35 ? 103.641 113.653 127.728 1.00 90.13 35 PHE F N 1
ATOM 5702 C CA . PHE D 1 35 ? 103.038 113.132 126.514 1.00 90.13 35 PHE F CA 1
ATOM 5703 C C . PHE D 1 35 ? 102.780 114.235 125.505 1.00 90.13 35 PHE F C 1
ATOM 5704 O O . PHE D 1 35 ? 102.922 114.015 124.299 1.00 90.13 35 PHE F O 1
ATOM 5712 N N . ASN D 1 36 ? 102.409 115.421 125.976 1.00 88.17 36 ASN F N 1
ATOM 5713 C CA . ASN D 1 36 ? 102.220 116.554 125.088 1.00 88.17 36 ASN F CA 1
ATOM 5714 C C . ASN D 1 36 ? 103.538 117.122 124.588 1.00 88.17 36 ASN F C 1
ATOM 5715 O O . ASN D 1 36 ? 103.582 117.673 123.487 1.00 88.17 36 ASN F O 1
ATOM 5720 N N . ALA D 1 37 ? 104.607 117.004 125.372 1.00 86.62 37 ALA F N 1
ATOM 5721 C CA . ALA D 1 37 ? 105.924 117.373 124.879 1.00 86.62 37 ALA F CA 1
ATOM 5722 C C . ALA D 1 37 ? 106.395 116.426 123.792 1.00 86.62 37 ALA F C 1
ATOM 5723 O O . ALA D 1 37 ? 107.289 116.774 123.016 1.00 86.62 37 ALA F O 1
ATOM 5725 N N . LEU D 1 38 ? 105.815 115.232 123.727 1.00 86.35 38 LEU F N 1
ATOM 5726 C CA . LEU D 1 38 ? 106.171 114.286 122.681 1.00 86.35 38 LEU F CA 1
ATOM 5727 C C . LEU D 1 38 ? 105.264 114.432 121.470 1.00 86.35 38 LEU F C 1
ATOM 5728 O O . LEU D 1 38 ? 105.736 114.386 120.331 1.00 86.35 38 LEU F O 1
ATOM 5733 N N . ILE D 1 39 ? 103.961 114.615 121.690 1.00 86.30 39 ILE F N 1
ATOM 5734 C CA . ILE D 1 39 ? 103.049 114.758 120.567 1.00 86.30 39 ILE F CA 1
ATOM 5735 C C . ILE D 1 39 ? 103.293 116.048 119.807 1.00 86.30 39 ILE F C 1
ATOM 5736 O O . ILE D 1 39 ? 102.861 116.178 118.659 1.00 86.30 39 ILE F O 1
ATOM 5741 N N . VAL D 1 40 ? 103.984 117.011 120.409 1.00 84.62 40 VAL F N 1
ATOM 5742 C CA . VAL D 1 40 ? 104.273 118.255 119.712 1.00 84.62 40 VAL F CA 1
ATOM 5743 C C . VAL D 1 40 ? 105.673 118.273 119.123 1.00 84.62 40 VAL F C 1
ATOM 5744 O O . VAL D 1 40 ? 105.936 119.056 118.203 1.00 84.62 40 VAL F O 1
ATOM 5748 N N . GLY D 1 41 ? 106.575 117.435 119.617 1.00 82.69 41 GLY F N 1
ATOM 5749 C CA . GLY D 1 41 ? 107.876 117.309 119.002 1.00 82.69 41 GLY F CA 1
ATOM 5750 C C . GLY D 1 41 ? 107.795 116.418 117.787 1.00 82.69 41 GLY F C 1
ATOM 5751 O O . GLY D 1 41 ? 108.537 116.590 116.820 1.00 82.69 41 GLY F O 1
ATOM 5752 N N . ILE D 1 42 ? 106.869 115.460 117.827 1.00 85.34 42 ILE F N 1
ATOM 5753 C CA . ILE D 1 42 ? 106.688 114.529 116.722 1.00 85.34 42 ILE F CA 1
ATOM 5754 C C . ILE D 1 42 ? 106.048 115.178 115.507 1.00 85.34 42 ILE F C 1
ATOM 5755 O O . ILE D 1 42 ? 106.387 114.812 114.374 1.00 85.34 42 ILE F O 1
ATOM 5760 N N . GLU D 1 43 ? 105.161 116.147 115.698 1.00 90.13 43 GLU F N 1
ATOM 5761 C CA . GLU D 1 43 ? 104.425 116.728 114.590 1.00 90.13 43 GLU F CA 1
ATOM 5762 C C . GLU D 1 43 ? 105.239 117.736 113.799 1.00 90.13 43 GLU F C 1
ATOM 5763 O O . GLU D 1 43 ? 104.671 118.453 112.972 1.00 90.13 43 GLU F O 1
ATOM 5769 N N . THR D 1 44 ? 106.546 117.819 114.032 1.00 83.73 44 THR F N 1
ATOM 5770 C CA . THR D 1 44 ? 107.419 118.660 113.229 1.00 83.73 44 THR F CA 1
ATOM 5771 C C . THR D 1 44 ? 108.071 117.883 112.098 1.00 83.73 44 THR F C 1
ATOM 5772 O O . THR D 1 44 ? 108.949 118.414 111.415 1.00 83.73 44 THR F O 1
ATOM 5776 N N . TYR D 1 45 ? 107.660 116.635 111.890 1.00 86.06 45 TYR F N 1
ATOM 5777 C CA . TYR D 1 45 ? 108.168 115.791 110.811 1.00 86.06 45 TYR F CA 1
ATOM 5778 C C . TYR D 1 45 ? 107.079 115.708 109.754 1.00 86.06 45 TYR F C 1
ATOM 5779 O O . TYR D 1 45 ? 106.093 114.975 109.924 1.00 86.06 45 TYR F O 1
ATOM 5788 N N . PRO D 1 46 ? 107.213 116.437 108.656 1.00 93.77 46 PRO F N 1
ATOM 5789 C CA . PRO D 1 46 ? 106.126 116.514 107.671 1.00 93.77 46 PRO F CA 1
ATOM 5790 C C . PRO D 1 46 ? 105.664 115.152 107.188 1.00 93.77 46 PRO F C 1
ATOM 5791 O O . PRO D 1 46 ? 104.469 114.939 106.960 1.00 93.77 46 PRO F O 1
ATOM 5795 N N . ARG D 1 47 ? 106.613 114.227 107.033 1.00 100.18 47 ARG F N 1
ATOM 5796 C CA . ARG D 1 47 ? 106.279 112.864 106.643 1.00 100.18 47 ARG F CA 1
ATOM 5797 C C . ARG D 1 47 ? 105.199 112.292 107.548 1.00 100.18 47 ARG F C 1
ATOM 5798 O O . ARG D 1 47 ? 104.101 111.954 107.095 1.00 100.18 47 ARG F O 1
ATOM 5806 N N . ILE D 1 48 ? 105.486 112.204 108.845 1.00 97.65 48 ILE F N 1
ATOM 5807 C CA . ILE D 1 48 ? 104.528 111.615 109.774 1.00 97.65 48 ILE F CA 1
ATOM 5808 C C . ILE D 1 48 ? 103.429 112.615 110.104 1.00 97.65 48 ILE F C 1
ATOM 5809 O O . ILE D 1 48 ? 102.395 112.264 110.683 1.00 97.65 48 ILE F O 1
ATOM 5814 N N . TYR D 1 49 ? 103.628 113.876 109.727 1.00 102.00 49 TYR F N 1
ATOM 5815 C CA . TYR D 1 49 ? 102.599 114.879 109.969 1.00 102.00 49 TYR F CA 1
ATOM 5816 C C . TYR D 1 49 ? 101.391 114.652 109.072 1.00 102.00 49 TYR F C 1
ATOM 5817 O O . TYR D 1 49 ? 100.268 114.470 109.553 1.00 102.00 49 TYR F O 1
ATOM 5826 N N . ALA D 1 50 ? 101.604 114.670 107.758 1.00 106.33 50 ALA F N 1
ATOM 5827 C CA . ALA D 1 50 ? 100.494 114.490 106.831 1.00 106.33 50 ALA F CA 1
ATOM 5828 C C . ALA D 1 50 ? 99.925 113.080 106.929 1.00 106.33 50 ALA F C 1
ATOM 5829 O O . ALA D 1 50 ? 98.712 112.873 106.809 1.00 106.33 50 ALA F O 1
ATOM 5831 N N . ASP D 1 51 ? 100.795 112.093 107.154 1.00 109.13 51 ASP F N 1
ATOM 5832 C CA . ASP D 1 51 ? 100.351 110.704 107.210 1.00 109.13 51 ASP F CA 1
ATOM 5833 C C . ASP D 1 51 ? 99.378 110.456 108.353 1.00 109.13 51 ASP F C 1
ATOM 5834 O O . ASP D 1 51 ? 98.523 109.570 108.260 1.00 109.13 51 ASP F O 1
ATOM 5839 N N . HIS D 1 52 ? 99.494 111.212 109.441 1.00 109.24 52 HIS F N 1
ATOM 5840 C CA . HIS D 1 52 ? 98.550 111.073 110.539 1.00 109.24 52 HIS F CA 1
ATOM 5841 C C . HIS D 1 52 ? 97.837 112.388 110.797 1.00 109.24 52 HIS F C 1
ATOM 5842 O O . HIS D 1 52 ? 97.461 112.687 111.935 1.00 109.24 52 HIS F O 1
ATOM 5849 N N . LYS D 1 53 ? 97.654 113.180 109.747 1.00 111.55 53 LYS F N 1
ATOM 5850 C CA . LYS D 1 53 ? 96.872 114.395 109.862 1.00 111.55 53 LYS F CA 1
ATOM 5851 C C . LYS D 1 53 ? 95.443 114.065 110.290 1.00 111.55 53 LYS F C 1
ATOM 5852 O O . LYS D 1 53 ? 94.956 112.944 110.115 1.00 111.55 53 LYS F O 1
ATOM 5858 N N . TRP D 1 54 ? 94.784 115.056 110.885 1.00 113.50 54 TRP F N 1
ATOM 5859 C CA . TRP D 1 54 ? 93.407 114.927 111.362 1.00 113.50 54 TRP F CA 1
ATOM 5860 C C . TRP D 1 54 ? 93.301 113.896 112.482 1.00 113.50 54 TRP F C 1
ATOM 5861 O O . TRP D 1 54 ? 92.214 113.465 112.871 1.00 113.50 54 TRP F O 1
ATOM 5872 N N . LEU D 1 55 ? 94.456 113.497 113.002 1.00 110.51 55 LEU F N 1
ATOM 5873 C CA . LEU D 1 55 ? 94.513 112.728 114.235 1.00 110.51 55 LEU F CA 1
ATOM 5874 C C . LEU D 1 55 ? 95.124 113.616 115.301 1.00 110.51 55 LEU F C 1
ATOM 5875 O O . LEU D 1 55 ? 94.685 113.618 116.456 1.00 110.51 55 LEU F O 1
ATOM 5880 N N . PHE D 1 56 ? 96.149 114.370 114.911 1.00 106.99 56 PHE F N 1
ATOM 5881 C CA . PHE D 1 56 ? 96.744 115.353 115.799 1.00 106.99 56 PHE F CA 1
ATOM 5882 C C . PHE D 1 56 ? 95.703 116.394 116.171 1.00 106.99 56 PHE F C 1
ATOM 5883 O O . PHE D 1 56 ? 95.697 116.899 117.297 1.00 106.99 56 PHE F O 1
ATOM 5891 N N . TYR D 1 57 ? 94.811 116.707 115.233 1.00 110.94 57 TYR F N 1
ATOM 5892 C CA . TYR D 1 57 ? 93.713 117.621 115.520 1.00 110.94 57 TYR F CA 1
ATOM 5893 C C . TYR D 1 57 ? 92.906 117.145 116.720 1.00 110.94 57 TYR F C 1
ATOM 5894 O O . TYR D 1 57 ? 92.766 117.864 117.720 1.00 110.94 57 TYR F O 1
ATOM 5903 N N . ARG D 1 58 ? 92.381 115.922 116.644 1.00 110.06 58 ARG F N 1
ATOM 5904 C CA . ARG D 1 58 ? 91.586 115.389 117.743 1.00 110.06 58 ARG F CA 1
ATOM 5905 C C . ARG D 1 58 ? 92.379 115.382 119.042 1.00 110.06 58 ARG F C 1
ATOM 5906 O O . ARG D 1 58 ? 91.955 115.971 120.042 1.00 110.06 58 ARG F O 1
ATOM 5914 N N . ILE D 1 59 ? 93.547 114.736 119.038 1.00 106.82 59 ILE F N 1
ATOM 5915 C CA . ILE D 1 59 ? 94.285 114.532 120.283 1.00 106.82 59 ILE F CA 1
ATOM 5916 C C . ILE D 1 59 ? 94.683 115.868 120.897 1.00 106.82 59 ILE F C 1
ATOM 5917 O O . ILE D 1 59 ? 94.777 116.002 122.124 1.00 106.82 59 ILE F O 1
ATOM 5922 N N . ASP D 1 60 ? 94.900 116.884 120.061 1.00 107.62 60 ASP F N 1
ATOM 5923 C CA . ASP D 1 60 ? 95.152 118.223 120.582 1.00 107.62 60 ASP F CA 1
ATOM 5924 C C . ASP D 1 60 ? 93.935 118.753 121.323 1.00 107.62 60 ASP F C 1
ATOM 5925 O O . ASP D 1 60 ? 94.054 119.321 122.414 1.00 107.62 60 ASP F O 1
ATOM 5930 N N . LEU D 1 61 ? 92.749 118.582 120.735 1.00 108.18 61 LEU F N 1
ATOM 5931 C CA . LEU D 1 61 ? 91.528 119.025 121.400 1.00 108.18 61 LEU F CA 1
ATOM 5932 C C . LEU D 1 61 ? 91.339 118.311 122.731 1.00 108.18 61 LEU F C 1
ATOM 5933 O O . LEU D 1 61 ? 90.969 118.929 123.737 1.00 108.18 61 LEU F O 1
ATOM 5938 N N . VAL D 1 62 ? 91.594 117.003 122.752 1.00 105.51 62 VAL F N 1
ATOM 5939 C CA . VAL D 1 62 ? 91.464 116.237 123.989 1.00 105.51 62 VAL F CA 1
ATOM 5940 C C . VAL D 1 62 ? 92.380 116.807 125.060 1.00 105.51 62 VAL F C 1
ATOM 5941 O O . VAL D 1 62 ? 91.937 117.158 126.158 1.00 105.51 62 VAL F O 1
ATOM 5945 N N . LEU D 1 63 ? 93.672 116.913 124.747 1.00 103.28 63 LEU F N 1
ATOM 5946 C CA . LEU D 1 63 ? 94.633 117.404 125.726 1.00 103.28 63 LEU F CA 1
ATOM 5947 C C . LEU D 1 63 ? 94.262 118.796 126.212 1.00 103.28 63 LEU F C 1
ATOM 5948 O O . LEU D 1 63 ? 94.385 119.106 127.400 1.00 103.28 63 LEU F O 1
ATOM 5953 N N . LEU D 1 64 ? 93.797 119.650 125.301 1.00 104.62 64 LEU F N 1
ATOM 5954 C CA . LEU D 1 64 ? 93.403 120.995 125.697 1.00 104.62 64 LEU F CA 1
ATOM 5955 C C . LEU D 1 64 ? 92.261 120.956 126.700 1.00 104.62 64 LEU F C 1
ATOM 5956 O O . LEU D 1 64 ? 92.267 121.682 127.698 1.00 104.62 64 LEU F O 1
ATOM 5961 N N . TRP D 1 65 ? 91.273 120.097 126.454 1.00 107.96 65 TRP F N 1
ATOM 5962 C CA . TRP D 1 65 ? 90.133 120.029 127.357 1.00 107.96 65 TRP F CA 1
ATOM 5963 C C . TRP D 1 65 ? 90.539 119.477 128.717 1.00 107.96 65 TRP F C 1
ATOM 5964 O O . TRP D 1 65 ? 90.118 119.994 129.758 1.00 107.96 65 TRP F O 1
ATOM 5975 N N . ILE D 1 66 ? 91.352 118.420 128.729 1.00 105.53 66 ILE F N 1
ATOM 5976 C CA . ILE D 1 66 ? 91.806 117.862 130.001 1.00 105.53 66 ILE F CA 1
ATOM 5977 C C . ILE D 1 66 ? 92.549 118.920 130.796 1.00 105.53 66 ILE F C 1
ATOM 5978 O O . ILE D 1 66 ? 92.352 119.067 132.006 1.00 105.53 66 ILE F O 1
ATOM 5983 N N . PHE D 1 67 ? 93.415 119.676 130.124 1.00 103.86 67 PHE F N 1
ATOM 5984 C CA . PHE D 1 67 ? 94.141 120.737 130.807 1.00 103.86 67 PHE F CA 1
ATOM 5985 C C . PHE D 1 67 ? 93.185 121.786 131.353 1.00 103.86 67 PHE F C 1
ATOM 5986 O O . PHE D 1 67 ? 93.371 122.292 132.465 1.00 103.86 67 PHE F O 1
ATOM 5994 N N . THR D 1 68 ? 92.142 122.114 130.589 1.00 107.40 68 THR F N 1
ATOM 5995 C CA . THR D 1 68 ? 91.202 123.139 131.027 1.00 107.40 68 THR F CA 1
ATOM 5996 C C . THR D 1 68 ? 90.469 122.704 132.286 1.00 107.40 68 THR F C 1
ATOM 5997 O O . THR D 1 68 ? 90.416 123.439 133.278 1.00 107.40 68 THR F O 1
ATOM 6001 N N . ILE D 1 69 ? 89.897 121.501 132.268 1.00 110.01 69 ILE F N 1
ATOM 6002 C CA . ILE D 1 69 ? 89.245 121.006 133.474 1.00 110.01 69 ILE F CA 1
ATOM 6003 C C . ILE D 1 69 ? 90.261 120.866 134.597 1.00 110.01 69 ILE F C 1
ATOM 6004 O O . ILE D 1 69 ? 89.928 121.025 135.776 1.00 110.01 69 ILE F O 1
ATOM 6009 N N . GLU D 1 70 ? 91.524 120.614 134.251 1.00 110.16 70 GLU F N 1
ATOM 6010 C CA . GLU D 1 70 ? 92.542 120.434 135.275 1.00 110.16 70 GLU F CA 1
ATOM 6011 C C . GLU D 1 70 ? 92.752 121.714 136.069 1.00 110.16 70 GLU F C 1
ATOM 6012 O O . GLU D 1 70 ? 92.757 121.695 137.304 1.00 110.16 70 GLU F O 1
ATOM 6018 N N . ILE D 1 71 ? 92.933 122.841 135.380 1.00 110.41 71 ILE F N 1
ATOM 6019 C CA . ILE D 1 71 ? 93.074 124.099 136.105 1.00 110.41 71 ILE F CA 1
ATOM 6020 C C . ILE D 1 71 ? 91.781 124.429 136.839 1.00 110.41 71 ILE F C 1
ATOM 6021 O O . ILE D 1 71 ? 91.804 124.981 137.946 1.00 110.41 71 ILE F O 1
ATOM 6026 N N . ALA D 1 72 ? 90.636 124.070 136.253 1.00 112.67 72 ALA F N 1
ATOM 6027 C CA . ALA D 1 72 ? 89.360 124.315 136.920 1.00 112.67 72 ALA F CA 1
ATOM 6028 C C . ALA D 1 72 ? 89.308 123.631 138.280 1.00 112.67 72 ALA F C 1
ATOM 6029 O O . ALA D 1 72 ? 88.971 124.257 139.291 1.00 112.67 72 ALA F O 1
ATOM 6031 N N . MET D 1 73 ? 89.638 122.337 138.326 1.00 116.36 73 MET F N 1
ATOM 6032 C CA . MET D 1 73 ? 89.694 121.645 139.607 1.00 116.36 73 MET F CA 1
ATOM 6033 C C . MET D 1 73 ? 90.751 122.235 140.529 1.00 116.36 73 MET F C 1
ATOM 6034 O O . MET D 1 73 ? 90.624 122.115 141.750 1.00 116.36 73 MET F O 1
ATOM 6039 N N . ARG D 1 74 ? 91.783 122.868 139.979 1.00 115.99 74 ARG F N 1
ATOM 6040 C CA . ARG D 1 74 ? 92.767 123.547 140.805 1.00 115.99 74 ARG F CA 1
ATOM 6041 C C . ARG D 1 74 ? 92.315 124.933 141.225 1.00 115.99 74 ARG F C 1
ATOM 6042 O O . ARG D 1 74 ? 92.973 125.557 142.062 1.00 115.99 74 ARG F O 1
ATOM 6050 N N . PHE D 1 75 ? 91.187 125.390 140.695 1.00 118.54 75 PHE F N 1
ATOM 6051 C CA . PHE D 1 75 ? 90.673 126.705 141.047 1.00 118.54 75 PHE F CA 1
ATOM 6052 C C . PHE D 1 75 ? 89.602 126.645 142.131 1.00 118.54 75 PHE F C 1
ATOM 6053 O O . PHE D 1 75 ? 89.669 127.375 143.117 1.00 118.54 75 PHE F O 1
ATOM 6061 N N . LEU D 1 76 ? 88.615 125.773 141.947 1.00 121.13 76 LEU F N 1
ATOM 6062 C CA . LEU D 1 76 ? 87.520 125.654 142.905 1.00 121.13 76 LEU F CA 1
ATOM 6063 C C . LEU D 1 76 ? 87.997 125.311 144.310 1.00 121.13 76 LEU F C 1
ATOM 6064 O O . LEU D 1 76 ? 87.509 125.871 145.291 1.00 121.13 76 LEU F O 1
ATOM 6069 N N . ALA D 1 77 ? 88.953 124.397 144.408 1.00 124.26 77 ALA F N 1
ATOM 6070 C CA . ALA D 1 77 ? 89.474 123.989 145.705 1.00 124.26 77 ALA F CA 1
ATOM 6071 C C . ALA D 1 77 ? 90.716 124.781 146.100 1.00 124.26 77 ALA F C 1
ATOM 6072 O O . ALA D 1 77 ? 91.748 124.196 146.431 1.00 124.26 77 ALA F O 1
ATOM 6074 N N . SER D 1 78 ? 90.607 126.107 146.071 1.00 123.45 78 SER F N 1
ATOM 6075 C CA . SER D 1 78 ? 91.723 126.977 146.428 1.00 123.45 78 SER F CA 1
ATOM 6076 C C . SER D 1 78 ? 91.268 128.393 146.770 1.00 123.45 78 SER F C 1
ATOM 6077 O O . SER D 1 78 ? 91.752 129.352 146.175 1.00 123.45 78 SER F O 1
ATOM 6080 N N . ASN D 1 79 ? 90.347 128.513 147.724 1.00 124.74 79 ASN F N 1
ATOM 6081 C CA . ASN D 1 79 ? 89.827 129.812 148.160 1.00 124.74 79 ASN F CA 1
ATOM 6082 C C . ASN D 1 79 ? 89.396 130.701 146.999 1.00 124.74 79 ASN F C 1
ATOM 6083 O O . ASN D 1 79 ? 89.993 131.753 146.769 1.00 124.74 79 ASN F O 1
ATOM 6088 N N . PRO D 1 80 ? 88.318 130.295 146.308 1.00 126.29 80 PRO F N 1
ATOM 6089 C CA . PRO D 1 80 ? 87.645 130.852 145.132 1.00 126.29 80 PRO F CA 1
ATOM 6090 C C . PRO D 1 80 ? 88.242 132.147 144.582 1.00 126.29 80 PRO F C 1
ATOM 6091 O O . PRO D 1 80 ? 89.229 132.097 143.849 1.00 126.29 80 PRO F O 1
ATOM 6095 N N . LYS D 1 81 ? 87.649 133.284 144.922 1.00 127.95 81 LYS F N 1
ATOM 6096 C CA . LYS D 1 81 ? 88.151 134.569 144.449 1.00 127.95 81 LYS F CA 1
ATOM 6097 C C . LYS D 1 81 ? 88.969 135.241 145.542 1.00 127.95 81 LYS F C 1
ATOM 6098 O O . LYS D 1 81 ? 88.718 136.390 145.897 1.00 127.95 81 LYS F O 1
ATOM 6104 N N . SER D 1 82 ? 89.952 134.521 146.074 1.00 125.16 82 SER F N 1
ATOM 6105 C CA . SER D 1 82 ? 90.776 135.068 147.143 1.00 125.16 82 SER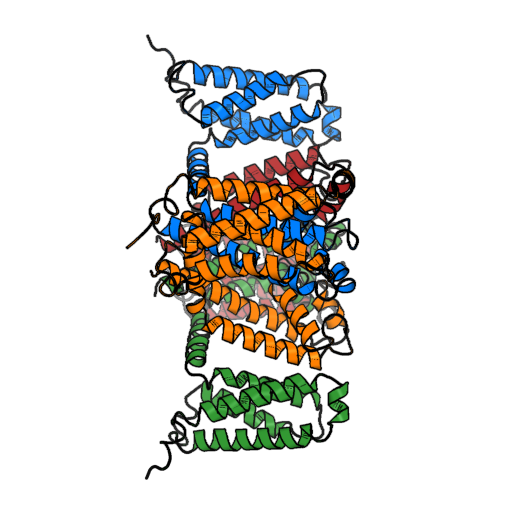 F CA 1
ATOM 6106 C C . SER D 1 82 ? 92.275 134.922 146.905 1.00 125.16 82 SER F C 1
ATOM 6107 O O . SER D 1 82 ? 92.958 135.897 146.594 1.00 125.16 82 SER F O 1
ATOM 6110 N N . ALA D 1 83 ? 92.783 133.704 147.051 1.00 121.87 83 ALA F N 1
ATOM 6111 C CA . ALA D 1 83 ? 94.212 133.455 146.891 1.00 121.87 83 ALA F CA 1
ATOM 6112 C C . ALA D 1 83 ? 94.627 132.868 145.543 1.00 121.87 83 ALA F C 1
ATOM 6113 O O . ALA D 1 83 ? 95.785 132.997 145.148 1.00 121.87 83 ALA F O 1
ATOM 6115 N N . PHE D 1 84 ? 93.699 132.223 144.846 1.00 116.56 84 PHE F N 1
ATOM 6116 C CA . PHE D 1 84 ? 94.022 131.621 143.554 1.00 116.56 84 PHE F CA 1
ATOM 6117 C C . PHE D 1 84 ? 94.614 132.641 142.589 1.00 116.56 84 PHE F C 1
ATOM 6118 O O . PHE D 1 84 ? 95.475 132.313 141.775 1.00 116.56 84 PHE F O 1
ATOM 6126 N N . PHE D 1 85 ? 94.148 133.880 142.688 1.00 114.97 85 PHE F N 1
ATOM 6127 C CA . PHE D 1 85 ? 94.636 134.955 141.842 1.00 114.97 85 PHE F CA 1
ATOM 6128 C C . PHE D 1 85 ? 95.694 135.813 142.511 1.00 114.97 85 PHE F C 1
ATOM 6129 O O . PHE D 1 85 ? 96.254 136.696 141.854 1.00 114.97 85 PHE F O 1
ATOM 6137 N N . ARG D 1 86 ? 95.983 135.583 143.788 1.00 117.56 86 ARG F N 1
ATOM 6138 C CA . ARG D 1 86 ? 97.014 136.354 144.464 1.00 117.56 86 ARG F CA 1
ATOM 6139 C C . ARG D 1 86 ? 98.417 135.898 144.089 1.00 117.56 86 ARG F C 1
ATOM 6140 O O . ARG D 1 86 ? 99.385 136.606 144.383 1.00 117.56 86 ARG F O 1
ATOM 6148 N N . SER D 1 87 ? 98.549 134.744 143.442 1.00 109.41 87 SER F N 1
ATOM 6149 C CA . SER D 1 87 ? 99.856 134.237 143.057 1.00 109.41 87 SER F CA 1
ATOM 6150 C C . SER D 1 87 ? 100.113 134.497 141.581 1.00 109.41 87 SER F C 1
ATOM 6151 O O . SER D 1 87 ? 99.182 134.591 140.780 1.00 109.41 87 SER F O 1
ATOM 6154 N N . SER D 1 88 ? 101.391 134.609 141.224 1.00 104.35 88 SER F N 1
ATOM 6155 C CA . SER D 1 88 ? 101.749 134.798 139.824 1.00 104.35 88 SER F CA 1
ATOM 6156 C C . SER D 1 88 ? 101.724 133.478 139.072 1.00 104.35 88 SER F C 1
ATOM 6157 O O . SER D 1 88 ? 101.409 133.433 137.878 1.00 104.35 88 SER F O 1
ATOM 6160 N N . TRP D 1 89 ? 102.069 132.389 139.755 1.00 99.39 89 TRP F N 1
ATOM 6161 C CA . TRP D 1 89 ? 102.156 131.096 139.091 1.00 99.39 89 TRP F CA 1
ATOM 6162 C C . TRP D 1 89 ? 100.801 130.665 138.551 1.00 99.39 89 TRP F C 1
ATOM 6163 O O . TRP D 1 89 ? 100.670 130.297 137.379 1.00 99.39 89 TRP F O 1
ATOM 6174 N N . ASN D 1 90 ? 99.776 130.718 139.401 1.00 106.25 90 ASN F N 1
ATOM 6175 C CA . ASN D 1 90 ? 98.434 130.339 138.978 1.00 106.25 90 ASN F CA 1
ATOM 6176 C C . ASN D 1 90 ? 97.977 131.186 137.803 1.00 106.25 90 ASN F C 1
ATOM 6177 O O . ASN D 1 90 ? 97.301 130.699 136.891 1.00 106.25 90 ASN F O 1
ATOM 6182 N N . TRP D 1 91 ? 98.343 132.464 137.808 1.00 105.50 91 TRP F N 1
ATOM 6183 C CA . TRP D 1 91 ? 98.010 133.324 136.684 1.00 105.50 91 TRP F CA 1
ATOM 6184 C C . TRP D 1 91 ? 98.706 132.850 135.420 1.00 105.50 91 TRP F C 1
ATOM 6185 O O . TRP D 1 91 ? 98.147 132.909 134.324 1.00 105.50 91 TRP F O 1
ATOM 6196 N N . PHE D 1 92 ? 99.936 132.361 135.562 1.00 101.80 92 PHE F N 1
ATOM 6197 C CA . PHE D 1 92 ? 100.675 131.867 134.407 1.00 101.80 92 PHE F CA 1
ATOM 6198 C C . PHE D 1 92 ? 99.972 130.669 133.780 1.00 101.80 92 PHE F C 1
ATOM 6199 O O . PHE D 1 92 ? 99.745 130.630 132.564 1.00 101.80 92 PHE F O 1
ATOM 6207 N N . ASP D 1 93 ? 99.607 129.684 134.604 1.00 103.01 93 ASP F N 1
ATOM 6208 C CA . ASP D 1 93 ? 98.875 128.528 134.093 1.00 103.01 93 ASP F CA 1
ATOM 6209 C C . ASP D 1 93 ? 97.587 128.953 133.405 1.00 103.01 93 ASP F C 1
ATOM 6210 O O . ASP D 1 93 ? 97.365 128.647 132.226 1.00 103.01 93 ASP F O 1
ATOM 6215 N N . PHE D 1 94 ? 96.722 129.658 134.133 1.00 102.35 94 PHE F N 1
ATOM 6216 C CA . PHE D 1 94 ? 95.424 130.029 133.586 1.00 102.35 94 PHE F CA 1
ATOM 6217 C C . PHE D 1 94 ? 95.576 130.862 132.325 1.00 102.35 94 PHE F C 1
ATOM 6218 O O . PHE D 1 94 ? 94.769 130.748 131.398 1.00 102.35 94 PHE F O 1
ATOM 6226 N N . LEU D 1 95 ? 96.611 131.695 132.268 1.00 102.24 95 LEU F N 1
ATOM 6227 C CA . LEU D 1 95 ? 96.835 132.512 131.084 1.00 102.24 95 LEU F CA 1
ATOM 6228 C C . LEU D 1 95 ? 97.093 131.646 129.863 1.00 102.24 95 LEU F C 1
ATOM 6229 O O . LEU D 1 95 ? 96.508 131.876 128.798 1.00 102.24 95 LEU F O 1
ATOM 6234 N N . ILE D 1 96 ? 97.960 130.641 129.994 1.00 100.89 96 ILE F N 1
ATOM 6235 C CA . ILE D 1 96 ? 98.260 129.785 128.849 1.00 100.89 96 ILE F CA 1
ATOM 6236 C C . ILE D 1 96 ? 97.009 129.059 128.378 1.00 100.89 96 ILE F C 1
ATOM 6237 O O . ILE D 1 96 ? 96.685 129.062 127.186 1.00 100.89 96 ILE F O 1
ATOM 6242 N N . VAL D 1 97 ? 96.291 128.421 129.304 1.00 101.80 97 VAL F N 1
ATOM 6243 C CA . VAL D 1 97 ? 95.132 127.626 128.910 1.00 101.80 97 VAL F CA 1
ATOM 6244 C C . VAL D 1 97 ? 94.067 128.509 128.271 1.00 101.80 97 VAL F C 1
ATOM 6245 O O . VAL D 1 97 ? 93.486 128.162 127.232 1.00 101.80 97 VAL F O 1
ATOM 6249 N N . ALA D 1 98 ? 93.796 129.666 128.873 1.00 102.88 98 ALA F N 1
ATOM 6250 C CA . ALA D 1 98 ? 92.850 130.591 128.269 1.00 102.88 98 ALA F CA 1
ATOM 6251 C C . ALA D 1 98 ? 93.328 131.032 126.896 1.00 102.88 98 ALA F C 1
ATOM 6252 O O . ALA D 1 98 ? 92.520 131.202 125.977 1.00 102.88 98 ALA F O 1
ATOM 6254 N N . ALA D 1 99 ? 94.638 131.212 126.733 1.00 101.15 99 ALA F N 1
ATOM 6255 C CA . ALA D 1 99 ? 95.170 131.588 125.429 1.00 101.15 99 ALA F CA 1
ATOM 6256 C C . ALA D 1 99 ? 94.958 130.473 124.418 1.00 101.15 99 ALA F C 1
ATOM 6257 O O . ALA D 1 99 ? 94.868 130.720 123.211 1.00 101.15 99 ALA F O 1
ATOM 6259 N N . GLY D 1 100 ? 94.881 129.238 124.894 1.00 102.07 100 GLY F N 1
ATOM 6260 C CA . GLY D 1 100 ? 94.574 128.123 124.024 1.00 102.07 100 GLY F CA 1
ATOM 6261 C C . GLY D 1 100 ? 93.169 128.218 123.475 1.00 102.07 100 GLY F C 1
ATOM 6262 O O . GLY D 1 100 ? 92.939 128.013 122.282 1.00 102.07 100 GLY F O 1
ATOM 6263 N N . HIS D 1 101 ? 92.214 128.534 124.350 1.00 103.75 101 HIS F N 1
ATOM 6264 C CA . HIS D 1 101 ? 90.828 128.644 123.906 1.00 103.75 101 HIS F CA 1
ATOM 6265 C C . HIS D 1 101 ? 90.597 129.912 123.097 1.00 103.75 101 HIS F C 1
ATOM 6266 O O . HIS D 1 101 ? 89.702 129.958 122.246 1.00 103.75 101 HIS F O 1
ATOM 6273 N N . ILE D 1 102 ? 91.388 130.952 123.350 1.00 103.44 102 ILE F N 1
ATOM 6274 C CA . ILE D 1 102 ? 91.145 132.247 122.723 1.00 103.44 102 ILE F CA 1
ATOM 6275 C C . ILE D 1 102 ? 91.361 132.172 121.219 1.00 103.44 102 ILE F C 1
ATOM 6276 O O . ILE D 1 102 ? 90.458 132.478 120.434 1.00 10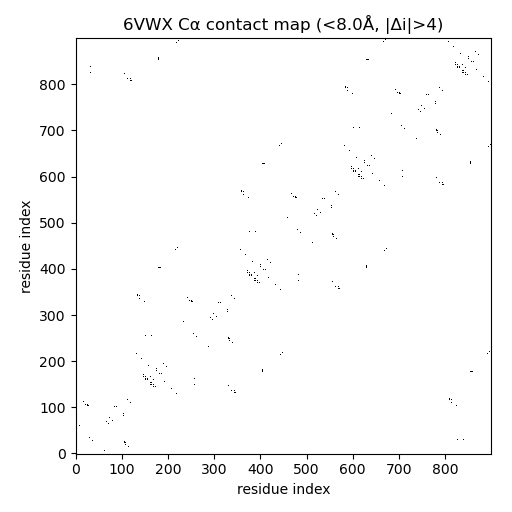3.44 102 ILE F O 1
ATOM 6281 N N . PHE D 1 103 ? 92.556 131.756 120.792 1.00 103.89 103 PHE F N 1
ATOM 6282 C CA . PHE D 1 103 ? 92.946 131.930 119.397 1.00 103.89 103 PHE F CA 1
ATOM 6283 C C . PHE D 1 103 ? 92.403 130.831 118.497 1.00 103.89 103 PHE F C 1
ATOM 6284 O O . PHE D 1 103 ? 92.662 130.844 117.290 1.00 103.89 103 PHE F O 1
ATOM 6292 N N . ALA D 1 104 ? 91.647 129.884 119.048 1.00 108.17 104 ALA F N 1
ATOM 6293 C CA . ALA D 1 104 ? 91.208 128.737 118.265 1.00 108.17 104 ALA F CA 1
ATOM 6294 C C . ALA D 1 104 ? 90.159 129.145 117.241 1.00 108.17 104 ALA F C 1
ATOM 6295 O O . ALA D 1 104 ? 88.969 129.219 117.560 1.00 108.17 104 ALA F O 1
ATOM 6297 N N . GLY D 1 105 ? 90.591 129.412 116.014 1.00 112.26 105 GLY F N 1
ATOM 6298 C CA . GLY D 1 105 ? 89.659 129.801 114.972 1.00 112.26 105 GLY F CA 1
ATOM 6299 C C . GLY D 1 105 ? 90.370 129.986 113.649 1.00 112.26 105 GLY F C 1
ATOM 6300 O O . GLY D 1 105 ? 91.567 129.718 113.512 1.00 112.26 105 GLY F O 1
ATOM 6301 N N . ALA D 1 106 ? 89.599 130.465 112.670 1.00 114.96 106 ALA F N 1
ATOM 6302 C CA . ALA D 1 106 ? 90.084 130.683 111.308 1.00 114.96 106 ALA F CA 1
ATOM 6303 C C . ALA D 1 106 ? 90.979 131.917 111.309 1.00 114.96 106 ALA F C 1
ATOM 6304 O O . ALA D 1 106 ? 90.571 133.034 110.989 1.00 114.96 106 ALA F O 1
ATOM 6306 N N . GLN D 1 107 ? 92.232 131.700 111.692 1.00 114.62 107 GLN F N 1
ATOM 6307 C CA . GLN D 1 107 ? 93.175 132.794 111.856 1.00 114.62 107 GLN F CA 1
ATOM 6308 C C . GLN D 1 107 ? 94.572 132.367 111.436 1.00 114.62 107 GLN F C 1
ATOM 6309 O O . GLN D 1 107 ? 94.743 131.339 110.775 1.00 114.62 107 GLN F O 1
ATOM 6315 N N . PHE D 1 108 ? 95.573 133.151 111.830 1.00 115.32 108 PHE F N 1
ATOM 6316 C CA . PHE D 1 108 ? 96.971 132.837 111.570 1.00 115.32 108 PHE F CA 1
ATOM 6317 C C . PHE D 1 108 ? 97.359 131.611 112.386 1.00 115.32 108 PHE F C 1
ATOM 6318 O O . PHE D 1 108 ? 98.005 131.728 113.431 1.00 115.32 108 PHE F O 1
ATOM 6326 N N . VAL D 1 109 ? 96.963 130.432 111.901 1.00 109.22 109 VAL F N 1
ATOM 6327 C CA . VAL D 1 109 ? 97.015 129.170 112.635 1.00 109.22 109 VAL F CA 1
ATOM 6328 C C . VAL D 1 109 ? 98.376 128.949 113.284 1.00 109.22 109 VAL F C 1
ATOM 6329 O O . VAL D 1 109 ? 98.479 128.282 114.318 1.00 109.22 109 VAL F O 1
ATOM 6333 N N . THR D 1 110 ? 99.426 129.518 112.693 1.00 104.02 110 THR F N 1
ATOM 6334 C CA . THR D 1 110 ? 100.768 129.281 113.210 1.00 104.02 110 THR F CA 1
ATOM 6335 C C . THR D 1 110 ? 100.924 129.741 114.654 1.00 104.02 110 THR F C 1
ATOM 6336 O O . THR D 1 110 ? 101.773 129.209 115.376 1.00 104.02 110 THR F O 1
ATOM 6340 N N . VAL D 1 111 ? 100.130 130.710 115.102 1.00 100.51 111 VAL F N 1
ATOM 6341 C CA . VAL D 1 111 ? 100.307 131.237 116.450 1.00 100.51 111 VAL F CA 1
ATOM 6342 C C . VAL D 1 111 ? 99.593 130.307 117.417 1.00 100.51 111 VAL F C 1
ATOM 6343 O O . VAL D 1 111 ? 99.713 130.442 118.638 1.00 100.51 111 VAL F O 1
ATOM 6347 N N . LEU D 1 112 ? 98.848 129.349 116.882 1.00 97.64 112 LEU F N 1
ATOM 6348 C CA . LEU D 1 112 ? 98.220 128.341 117.713 1.00 97.64 112 LEU F CA 1
ATOM 6349 C C . LEU D 1 112 ? 99.194 127.254 118.138 1.00 97.64 112 LEU F C 1
ATOM 6350 O O . LEU D 1 112 ? 99.090 126.756 119.261 1.00 97.64 112 LEU F O 1
ATOM 6355 N N . ARG D 1 113 ? 100.148 126.896 117.278 1.00 94.68 113 ARG F N 1
ATOM 6356 C CA . ARG D 1 113 ? 101.081 125.827 117.611 1.00 94.68 113 ARG F CA 1
ATOM 6357 C C . ARG D 1 113 ? 102.048 126.256 118.705 1.00 94.68 113 ARG F C 1
ATOM 6358 O O . ARG D 1 113 ? 102.338 125.481 119.627 1.00 94.68 113 ARG F O 1
ATOM 6366 N N . ILE D 1 114 ? 102.557 127.485 118.624 1.00 88.95 114 ILE F N 1
ATOM 6367 C CA . ILE D 1 114 ? 103.483 127.970 119.639 1.00 88.95 114 ILE F CA 1
ATOM 6368 C C . ILE D 1 114 ? 102.853 127.879 121.019 1.00 88.95 114 ILE F C 1
ATOM 6369 O O . ILE D 1 114 ? 103.546 127.703 122.026 1.00 88.95 114 ILE F O 1
ATOM 6374 N N . LEU D 1 115 ? 101.528 127.976 121.091 1.00 91.25 115 LEU F N 1
ATOM 6375 C CA . LEU D 1 115 ? 100.862 127.878 122.383 1.00 91.25 115 LEU F CA 1
ATOM 6376 C C . LEU D 1 115 ? 100.910 126.455 122.916 1.00 91.25 115 LEU F C 1
ATOM 6377 O O . LEU D 1 115 ? 100.978 126.243 124.131 1.00 91.25 115 LEU F O 1
ATOM 6382 N N . ARG D 1 116 ? 100.885 125.465 122.027 1.00 91.71 116 ARG F N 1
ATOM 6383 C CA . ARG D 1 116 ? 101.051 124.086 122.466 1.00 91.71 116 ARG F CA 1
ATOM 6384 C C . ARG D 1 116 ? 102.431 123.876 123.069 1.00 91.71 116 ARG F C 1
ATOM 6385 O O . ARG D 1 116 ? 102.575 123.296 124.154 1.00 91.71 116 ARG F O 1
ATOM 6393 N N . VAL D 1 117 ? 103.465 124.344 122.376 1.00 83.98 117 VAL F N 1
ATOM 6394 C CA . VAL D 1 117 ? 104.814 124.209 122.909 1.00 83.98 117 VAL F CA 1
ATOM 6395 C C . VAL D 1 117 ? 104.920 124.898 124.263 1.00 83.98 117 VAL F C 1
ATOM 6396 O O . VAL D 1 117 ? 105.570 124.398 125.189 1.00 83.98 117 VAL F O 1
ATOM 6400 N N . LEU D 1 118 ? 104.261 126.040 124.415 1.00 85.73 118 LEU F N 1
ATOM 6401 C CA . LEU D 1 118 ? 104.309 126.708 125.704 1.00 85.73 118 LEU F CA 1
ATOM 6402 C C . LEU D 1 118 ? 103.530 125.938 126.761 1.00 85.73 118 LEU F C 1
ATOM 6403 O O . LEU D 1 118 ? 103.828 126.052 127.956 1.00 85.73 118 LEU F O 1
ATOM 6408 N N . ARG D 1 119 ? 102.545 125.139 126.353 1.00 88.60 119 ARG F N 1
ATOM 6409 C CA . ARG D 1 119 ? 101.923 124.234 127.312 1.00 88.60 119 ARG F CA 1
ATOM 6410 C C . ARG D 1 119 ? 102.964 123.326 127.940 1.00 88.60 119 ARG F C 1
ATOM 6411 O O . ARG D 1 119 ? 102.926 123.070 129.147 1.00 88.60 119 ARG F O 1
ATOM 6419 N N . VAL D 1 120 ? 103.913 122.835 127.140 1.00 84.20 120 VAL F N 1
ATOM 6420 C CA . VAL D 1 120 ? 104.977 122.020 127.722 1.00 84.20 120 VAL F CA 1
ATOM 6421 C C . VAL D 1 120 ? 105.873 122.865 128.608 1.00 84.20 120 VAL F C 1
ATOM 6422 O O . VAL D 1 120 ? 106.546 122.342 129.503 1.00 84.20 120 VAL F O 1
ATOM 6426 N N . LEU D 1 121 ? 105.904 124.175 128.383 1.00 84.42 121 LEU F N 1
ATOM 6427 C CA . LEU D 1 121 ? 106.681 125.042 129.262 1.00 84.42 121 LEU F CA 1
ATOM 6428 C C . LEU D 1 121 ? 106.069 125.057 130.651 1.00 84.42 121 LEU F C 1
ATOM 6429 O O . LEU D 1 121 ? 106.771 125.234 131.649 1.00 84.42 121 LEU F O 1
ATOM 6434 N N . ARG D 1 122 ? 104.758 124.856 130.723 1.00 92.14 122 ARG F N 1
ATOM 6435 C CA . ARG D 1 122 ? 104.052 124.858 131.995 1.00 92.14 122 ARG F CA 1
ATOM 6436 C C . ARG D 1 122 ? 104.577 123.810 132.964 1.00 92.14 122 ARG F C 1
ATOM 6437 O O . ARG D 1 122 ? 104.381 123.953 134.176 1.00 92.14 122 ARG F O 1
ATOM 6445 N N . ALA D 1 123 ? 105.293 122.800 132.480 1.00 89.34 123 ALA F N 1
ATOM 6446 C CA . ALA D 1 123 ? 105.878 121.779 133.337 1.00 89.34 123 ALA F CA 1
ATOM 6447 C C . ALA D 1 123 ? 106.833 122.339 134.377 1.00 89.34 123 ALA F C 1
ATOM 6448 O O . ALA D 1 123 ? 107.277 121.592 135.249 1.00 89.34 123 ALA F O 1
ATOM 6450 N N . ILE D 1 124 ? 107.172 123.625 134.300 1.00 89.54 124 ILE F N 1
ATOM 6451 C CA . ILE D 1 124 ? 108.021 124.229 135.316 1.00 89.54 124 ILE F CA 1
ATOM 6452 C C . ILE D 1 124 ? 107.285 124.406 136.632 1.00 89.54 124 ILE F C 1
ATOM 6453 O O . ILE D 1 124 ? 107.880 124.215 137.699 1.00 89.54 124 ILE F O 1
ATOM 6458 N N . SER D 1 125 ? 105.996 124.729 136.590 1.00 91.96 125 SER F N 1
ATOM 6459 C CA . SER D 1 125 ? 105.257 125.090 137.789 1.00 91.96 125 SER F CA 1
ATOM 6460 C C . SER D 1 125 ? 104.647 123.904 138.517 1.00 91.96 125 SER F C 1
ATOM 6461 O O . SER D 1 125 ? 104.275 124.046 139.685 1.00 91.96 125 SER F O 1
ATOM 6464 N N . VAL D 1 126 ? 104.531 122.747 137.873 1.00 91.42 126 VAL F N 1
ATOM 6465 C CA . VAL D 1 126 ? 103.882 121.604 138.503 1.00 91.42 126 VAL F CA 1
ATOM 6466 C C . VAL D 1 126 ? 104.928 120.658 139.073 1.00 91.42 126 VAL F C 1
ATOM 6467 O O . VAL D 1 126 ? 104.596 119.569 139.546 1.00 91.42 126 VAL F O 1
ATOM 6471 N N . VAL D 1 127 ? 106.191 121.059 139.030 1.00 89.23 127 VAL F N 1
ATOM 6472 C CA . VAL D 1 127 ? 107.265 120.272 139.626 1.00 89.23 127 VAL F CA 1
ATOM 6473 C C . VAL D 1 127 ? 107.856 121.078 140.774 1.00 89.23 127 VAL F C 1
ATOM 6474 O O . VAL D 1 127 ? 108.783 121.870 140.557 1.00 89.23 127 VAL F O 1
ATOM 6478 N N . PRO D 1 128 ? 107.357 120.907 141.998 1.00 89.84 128 PRO F N 1
ATOM 6479 C CA . PRO D 1 128 ? 107.717 121.812 143.100 1.00 89.84 128 PRO F CA 1
ATOM 6480 C C . PRO D 1 128 ? 109.206 122.078 143.243 1.00 89.84 128 PRO F C 1
ATOM 6481 O O . PRO D 1 128 ? 109.603 123.090 143.825 1.00 89.84 128 PRO F O 1
ATOM 6485 N N . SER D 1 129 ? 110.038 121.177 142.728 1.00 88.73 129 SER F N 1
ATOM 6486 C CA . SER D 1 129 ? 111.479 121.392 142.783 1.00 88.73 129 SER F CA 1
ATOM 6487 C C . SER D 1 129 ? 111.909 122.466 141.794 1.00 88.73 129 SER F C 1
ATOM 6488 O O . SER D 1 129 ? 112.840 123.235 142.055 1.00 88.73 129 SER F O 1
ATOM 6491 N N . LEU D 1 130 ? 111.246 122.530 140.640 1.00 87.05 130 LEU F N 1
ATOM 6492 C CA . LEU D 1 130 ? 111.603 123.525 139.638 1.00 87.05 130 LEU F CA 1
ATOM 6493 C C . LEU D 1 130 ? 110.995 124.880 139.968 1.00 87.05 130 LEU F C 1
ATOM 6494 O O . LEU D 1 130 ? 111.650 125.916 139.833 1.00 87.05 130 LEU F O 1
ATOM 6499 N N . ARG D 1 131 ? 109.731 124.887 140.391 1.00 90.19 131 ARG F N 1
ATOM 6500 C CA . ARG D 1 131 ? 109.051 126.137 140.706 1.00 90.19 131 ARG F CA 1
ATOM 6501 C C . ARG D 1 131 ? 109.858 126.972 141.688 1.00 90.19 131 ARG F C 1
ATOM 6502 O O . ARG D 1 131 ? 110.018 128.184 141.512 1.00 90.19 131 ARG F O 1
ATOM 6510 N N . ARG D 1 132 ? 110.390 126.333 142.728 1.00 88.91 132 ARG F N 1
ATOM 6511 C CA . ARG D 1 132 ? 111.193 127.059 143.703 1.00 88.91 132 ARG F CA 1
ATOM 6512 C C . ARG D 1 132 ? 112.469 127.590 143.069 1.00 88.91 132 ARG F C 1
ATOM 6513 O O . ARG D 1 132 ? 112.895 128.716 143.348 1.00 88.91 132 ARG F O 1
ATOM 6521 N N . LEU D 1 133 ? 113.092 126.788 142.206 1.00 84.60 133 LEU F N 1
ATOM 6522 C CA . LEU D 1 133 ? 114.317 127.229 141.553 1.00 84.60 133 LEU F CA 1
ATOM 6523 C C . LEU D 1 133 ? 114.088 128.469 140.708 1.00 84.60 133 LEU F C 1
ATOM 6524 O O . LEU D 1 133 ? 114.828 129.448 140.836 1.00 84.60 133 LEU F O 1
ATOM 6529 N N . VAL D 1 134 ? 113.076 128.451 139.840 1.00 82.99 134 VAL F N 1
ATOM 6530 C CA . VAL D 1 134 ? 112.822 129.606 138.990 1.00 82.99 134 VAL F CA 1
ATOM 6531 C C . VAL D 1 134 ? 112.402 130.818 139.800 1.00 82.99 134 VAL F C 1
ATOM 6532 O O . VAL D 1 134 ? 112.699 131.950 139.406 1.00 82.99 134 VAL F O 1
ATOM 6536 N N . ASP D 1 135 ? 111.736 130.619 140.932 1.00 87.16 135 ASP F N 1
ATOM 6537 C CA . ASP D 1 135 ? 111.506 131.727 141.844 1.00 87.16 135 ASP F CA 1
ATOM 6538 C C . ASP D 1 135 ? 112.807 132.352 142.319 1.00 87.16 135 ASP F C 1
ATOM 6539 O O . ASP D 1 135 ? 112.934 133.580 142.309 1.00 87.16 135 ASP F O 1
ATOM 6544 N N . ALA D 1 136 ? 113.778 131.535 142.718 1.00 82.37 136 ALA F N 1
ATOM 6545 C CA . ALA D 1 136 ? 115.067 132.072 143.126 1.00 82.37 136 ALA F CA 1
ATOM 6546 C C . ALA D 1 136 ? 115.787 132.758 141.977 1.00 82.37 136 ALA F C 1
ATOM 6547 O O . ALA D 1 136 ? 116.465 133.768 142.188 1.00 82.37 136 ALA F O 1
ATOM 6549 N N . LEU D 1 137 ? 115.654 132.235 140.760 1.00 80.86 137 LEU F N 1
ATOM 6550 C CA . LEU D 1 137 ? 116.324 132.848 139.621 1.00 80.86 137 LEU F CA 1
ATOM 6551 C C . LEU D 1 137 ? 115.688 134.173 139.234 1.00 80.86 137 LEU F C 1
ATOM 6552 O O . LEU D 1 137 ? 116.358 135.033 138.661 1.00 80.86 137 LEU F O 1
ATOM 6557 N N . VAL D 1 138 ? 114.395 134.346 139.501 1.00 84.66 138 VAL F N 1
ATOM 6558 C CA . VAL D 1 138 ? 113.723 135.587 139.140 1.00 84.66 138 VAL F CA 1
ATOM 6559 C C . VAL D 1 138 ? 113.889 136.663 140.199 1.00 84.66 138 VAL F C 1
ATOM 6560 O O . VAL D 1 138 ? 114.000 137.847 139.852 1.00 84.66 138 VAL F O 1
ATOM 6564 N N . MET D 1 139 ? 113.964 136.292 141.471 1.00 89.94 139 MET F N 1
ATOM 6565 C CA . MET D 1 139 ? 114.104 137.263 142.542 1.00 89.94 139 MET F CA 1
ATOM 6566 C C . MET D 1 139 ? 115.551 137.658 142.792 1.00 89.94 139 MET F C 1
ATOM 6567 O O . MET D 1 139 ? 115.882 138.079 143.902 1.00 89.94 139 MET F O 1
ATOM 6572 N N . THR D 1 140 ? 116.424 137.517 141.798 1.00 86.12 140 THR F N 1
ATOM 6573 C CA . THR D 1 140 ? 117.757 138.096 141.857 1.00 86.12 140 THR F CA 1
ATOM 6574 C C . THR D 1 140 ? 117.921 139.252 140.885 1.00 86.12 140 THR F C 1
ATOM 6575 O O . THR D 1 140 ? 118.945 139.938 140.922 1.00 86.12 140 THR F O 1
ATOM 6579 N N . ILE D 1 141 ? 116.945 139.478 140.016 1.00 82.82 141 ILE F N 1
ATOM 6580 C CA . ILE D 1 141 ? 116.977 140.605 139.089 1.00 82.82 141 ILE F CA 1
ATOM 6581 C C . ILE D 1 141 ? 116.877 141.924 139.847 1.00 82.82 141 ILE F C 1
ATOM 6582 O O . ILE D 1 141 ? 117.630 142.854 139.530 1.00 82.82 141 ILE F O 1
ATOM 6587 N N . PRO D 1 142 ? 115.983 142.076 140.834 1.00 85.86 142 PRO F N 1
ATOM 6588 C CA . PRO D 1 142 ? 115.967 143.344 141.581 1.00 85.86 142 PRO F CA 1
ATOM 6589 C C . PRO D 1 142 ? 117.303 143.698 142.202 1.00 85.86 142 PRO F C 1
ATOM 6590 O O . PRO D 1 142 ? 117.569 144.878 142.456 1.00 85.86 142 PRO F O 1
ATOM 6594 N N . ALA D 1 143 ? 118.157 142.709 142.457 1.00 87.81 143 ALA F N 1
ATOM 6595 C CA . ALA D 1 143 ? 119.490 143.010 142.963 1.00 87.81 143 ALA F CA 1
ATOM 6596 C C . ALA D 1 143 ? 120.305 143.773 141.926 1.00 87.81 143 ALA F C 1
ATOM 6597 O O . ALA D 1 143 ? 120.814 144.865 142.202 1.00 87.81 143 ALA F O 1
ATOM 6599 N N . LEU D 1 144 ? 120.437 143.219 140.728 1.00 84.60 144 LEU F N 1
ATOM 6600 C CA . LEU D 1 144 ? 121.157 143.886 139.644 1.00 84.60 144 LEU F CA 1
ATOM 6601 C C . LEU D 1 144 ? 120.236 144.812 138.863 1.00 84.60 144 LEU F C 1
ATOM 6602 O O . LEU D 1 144 ? 120.171 144.781 137.640 1.00 84.60 144 LEU F O 1
ATOM 6607 N N . GLY D 1 145 ? 119.524 145.675 139.575 1.00 85.88 145 GLY F N 1
ATOM 6608 C CA . GLY D 1 145 ? 118.615 146.590 138.924 1.00 85.88 145 GLY F CA 1
ATOM 6609 C C . GLY D 1 145 ? 119.221 147.903 138.524 1.00 85.88 145 GLY F C 1
ATOM 6610 O O . GLY D 1 145 ? 118.649 148.613 137.696 1.00 85.88 145 GLY F O 1
ATOM 6611 N N . ASN D 1 146 ? 120.375 148.250 139.084 1.00 84.15 146 ASN F N 1
ATOM 6612 C CA . ASN D 1 146 ? 121.049 149.489 138.733 1.00 84.15 146 ASN F CA 1
ATOM 6613 C C . ASN D 1 146 ? 122.057 149.278 137.614 1.00 84.15 146 ASN F C 1
ATOM 6614 O O . ASN D 1 146 ? 122.143 150.091 136.691 1.00 84.15 146 ASN F O 1
ATOM 6619 N N . ILE D 1 147 ? 122.833 148.196 137.693 1.00 79.07 147 ILE F N 1
ATOM 6620 C CA . ILE D 1 147 ? 123.773 147.881 136.627 1.00 79.07 147 ILE F CA 1
ATOM 6621 C C . ILE D 1 147 ? 123.052 147.758 135.298 1.00 79.07 147 ILE F C 1
ATOM 6622 O O . ILE D 1 147 ? 123.577 148.169 134.260 1.00 79.07 147 ILE F O 1
ATOM 6627 N N . LEU D 1 148 ? 121.836 147.213 135.300 1.00 79.30 148 LEU F N 1
ATOM 6628 C CA . LEU D 1 148 ? 121.087 147.103 134.057 1.00 79.30 148 LEU F CA 1
ATOM 6629 C C . LEU D 1 148 ? 120.707 148.459 133.489 1.00 79.30 148 LEU F C 1
ATOM 6630 O O . LEU D 1 148 ? 120.742 148.634 132.269 1.00 79.30 148 LEU F O 1
ATOM 6635 N N . ILE D 1 149 ? 120.349 149.424 134.335 1.00 77.22 149 ILE F N 1
ATOM 6636 C CA . ILE D 1 149 ? 120.078 150.757 133.818 1.00 77.22 149 ILE F CA 1
ATOM 6637 C C . ILE D 1 149 ? 121.341 151.414 133.295 1.00 77.22 149 ILE F C 1
ATOM 6638 O O . ILE D 1 149 ? 121.304 152.065 132.245 1.00 77.22 149 ILE F O 1
ATOM 6643 N N . LEU D 1 150 ? 122.460 151.250 133.985 1.00 73.72 150 LEU F N 1
ATOM 6644 C CA . LEU D 1 150 ? 123.722 151.776 133.494 1.00 73.72 150 LEU F CA 1
ATOM 6645 C C . LEU D 1 150 ? 124.172 151.102 132.210 1.00 73.72 150 LEU F C 1
ATOM 6646 O O . LEU D 1 150 ? 124.794 151.754 131.370 1.00 73.72 150 LEU F O 1
ATOM 6651 N N . MET D 1 151 ? 123.865 149.825 132.032 1.00 73.25 151 MET F N 1
ATOM 6652 C CA . MET D 1 151 ? 124.157 149.146 130.784 1.00 73.25 151 MET F CA 1
ATOM 6653 C C . MET D 1 151 ? 123.248 149.596 129.657 1.00 73.25 151 MET F C 1
ATOM 6654 O O . MET D 1 151 ? 123.708 149.717 128.519 1.00 73.25 151 MET F O 1
ATOM 6659 N N . SER D 1 152 ? 121.982 149.867 129.949 1.00 73.44 152 SER F N 1
ATOM 6660 C CA . SER D 1 152 ? 121.059 150.377 128.949 1.00 73.44 152 SER F CA 1
ATOM 6661 C C . SER D 1 152 ? 121.392 151.783 128.488 1.00 73.44 152 SER F C 1
ATOM 6662 O O . SER D 1 152 ? 121.244 152.081 127.301 1.00 73.44 152 SER F O 1
ATOM 6665 N N . ILE D 1 153 ? 121.835 152.658 129.390 1.00 71.30 153 ILE F N 1
ATOM 6666 C CA . ILE D 1 153 ? 122.209 154.005 128.976 1.00 71.30 153 ILE F CA 1
ATOM 6667 C C . ILE D 1 153 ? 123.381 153.959 128.010 1.00 71.30 153 ILE F C 1
ATOM 6668 O O . ILE D 1 153 ? 123.402 154.677 127.007 1.00 71.30 153 ILE F O 1
ATOM 6673 N N . PHE D 1 154 ? 124.366 153.106 128.282 1.00 68.08 154 PHE F N 1
ATOM 6674 C CA . PHE D 1 154 ? 125.518 153.030 127.397 1.00 68.08 154 PHE F CA 1
ATOM 6675 C C . PHE D 1 154 ? 125.181 152.345 126.083 1.00 68.08 154 PHE F C 1
ATOM 6676 O O . PHE D 1 154 ? 125.681 152.758 125.032 1.00 68.08 154 PHE F O 1
ATOM 6684 N N . PHE D 1 155 ? 124.332 151.319 126.114 1.00 65.60 155 PHE F N 1
ATOM 6685 C CA . PHE D 1 155 ? 123.825 150.748 124.873 1.00 65.60 155 PHE F CA 1
ATOM 6686 C C . PHE D 1 155 ? 123.143 151.802 124.023 1.00 65.60 155 PHE F C 1
ATOM 6687 O O . PHE D 1 155 ? 123.350 151.856 122.808 1.00 65.60 155 PHE F O 1
ATOM 6695 N N . TYR D 1 156 ? 122.325 152.648 124.641 1.00 70.79 156 TYR F N 1
ATOM 6696 C CA . TYR D 1 156 ? 121.591 153.646 123.879 1.00 70.79 156 TYR F CA 1
ATOM 6697 C C . TYR D 1 156 ? 122.522 154.712 123.323 1.00 70.79 156 TYR F C 1
ATOM 6698 O O . TYR D 1 156 ? 122.422 155.082 122.149 1.00 70.79 156 TYR F O 1
ATOM 6707 N N . ILE D 1 157 ? 123.419 155.236 124.158 1.00 65.21 157 ILE F N 1
ATOM 6708 C CA . ILE D 1 157 ? 124.349 156.262 123.698 1.00 65.21 157 ILE F CA 1
ATOM 6709 C C . ILE D 1 157 ? 125.138 155.760 122.504 1.00 65.21 157 ILE F C 1
ATOM 6710 O O . ILE D 1 157 ? 125.256 156.441 121.482 1.00 65.21 157 ILE F O 1
ATOM 6715 N N . PHE D 1 158 ? 125.691 154.555 122.612 1.00 58.15 158 PHE F N 1
ATOM 6716 C CA . PHE D 1 158 ? 126.482 154.038 121.508 1.00 58.15 158 PHE F CA 1
ATOM 6717 C C . PHE D 1 158 ? 125.617 153.710 120.302 1.00 58.15 158 PHE F C 1
ATOM 6718 O O . PHE D 1 158 ? 126.081 153.824 119.166 1.00 58.15 158 PHE F O 1
ATOM 6726 N N . ALA D 1 159 ? 124.360 153.327 120.517 1.00 60.03 159 ALA F N 1
ATOM 6727 C CA . ALA D 1 159 ? 123.486 153.045 119.387 1.00 60.03 159 ALA F CA 1
ATOM 6728 C C . ALA D 1 159 ? 123.147 154.305 118.610 1.00 60.03 159 ALA F C 1
ATOM 6729 O O . ALA D 1 159 ? 122.972 154.247 117.391 1.00 60.03 159 ALA F O 1
ATOM 6731 N N . VAL D 1 160 ? 123.043 155.442 119.283 1.00 61.25 160 VAL F N 1
ATOM 6732 C CA . VAL D 1 160 ? 122.797 156.695 118.581 1.00 61.25 160 VAL F CA 1
ATOM 6733 C C . VAL D 1 160 ? 124.065 157.212 117.924 1.00 61.25 160 VAL F C 1
ATOM 6734 O O . VAL D 1 160 ? 124.039 157.650 116.773 1.00 61.25 160 VAL F O 1
ATOM 6738 N N . ILE D 1 161 ? 125.184 157.179 118.646 1.00 59.27 161 ILE F N 1
ATOM 6739 C CA . ILE D 1 161 ? 126.435 157.659 118.078 1.00 59.27 161 ILE F CA 1
ATOM 6740 C C . ILE D 1 161 ? 126.825 156.837 116.867 1.00 59.27 161 ILE F C 1
ATOM 6741 O O . ILE D 1 161 ? 127.245 157.389 115.848 1.00 59.27 161 ILE F O 1
ATOM 6746 N N . GLY D 1 162 ? 126.695 155.515 116.942 1.00 58.38 162 GLY F N 1
ATOM 6747 C CA . GLY D 1 162 ? 127.026 154.693 115.799 1.00 58.38 162 GLY F CA 1
ATOM 6748 C C . GLY D 1 162 ? 126.127 154.938 114.613 1.00 58.38 162 GLY F C 1
ATOM 6749 O O . GLY D 1 162 ? 126.585 154.894 113.471 1.00 58.38 162 GLY F O 1
ATOM 6750 N N . THR D 1 163 ? 124.850 155.213 114.858 1.00 61.38 163 THR F N 1
ATOM 6751 C CA . THR D 1 163 ? 123.914 155.412 113.760 1.00 61.38 163 THR F CA 1
ATOM 6752 C C . THR D 1 163 ? 124.204 156.704 113.020 1.00 61.38 163 THR F C 1
ATOM 6753 O O . THR D 1 163 ? 124.186 156.745 111.788 1.00 61.38 163 THR F O 1
ATOM 6757 N N . MET D 1 164 ? 124.479 157.775 113.756 1.00 67.76 164 MET F N 1
ATOM 6758 C CA . MET D 1 164 ? 124.704 159.067 113.122 1.00 67.76 164 MET F CA 1
ATOM 6759 C C . MET D 1 164 ? 126.139 159.198 112.639 1.00 67.76 164 MET F C 1
ATOM 6760 O O . MET D 1 164 ? 126.577 160.293 112.286 1.00 67.76 164 MET F O 1
ATOM 6765 N N . LEU D 1 165 ? 126.874 158.092 112.615 1.00 61.98 165 LEU F N 1
ATOM 6766 C CA . LEU D 1 165 ? 128.278 158.117 112.232 1.00 61.98 165 LEU F CA 1
ATOM 6767 C C . LEU D 1 165 ? 128.551 157.126 111.112 1.00 61.98 165 LEU F C 1
ATOM 6768 O O . LEU D 1 165 ? 129.318 157.412 110.191 1.00 61.98 165 LEU F O 1
ATOM 6773 N N . PHE D 1 166 ? 127.918 155.960 111.181 1.00 59.80 166 PHE F N 1
ATOM 6774 C CA . PHE D 1 166 ? 128.149 154.903 110.211 1.00 59.80 166 PHE F CA 1
ATOM 6775 C C . PHE D 1 166 ? 126.866 154.579 109.469 1.00 59.80 166 PHE F C 1
ATOM 6776 O O . PHE D 1 166 ? 126.563 153.409 109.232 1.00 59.80 166 PHE F O 1
ATOM 6784 N N . GLN D 1 167 ? 126.103 155.598 109.100 1.00 68.25 167 GLN F N 1
ATOM 6785 C CA . GLN D 1 167 ? 124.826 155.364 108.445 1.00 68.25 167 GLN F CA 1
ATOM 6786 C C . GLN D 1 167 ? 124.990 155.112 106.955 1.00 68.25 167 GLN F C 1
ATOM 6787 O O . GLN D 1 167 ? 124.436 154.148 106.423 1.00 68.25 167 GLN F O 1
ATOM 6793 N N . HIS D 1 168 ? 125.741 155.968 106.263 1.00 74.63 168 HIS F N 1
ATOM 6794 C CA . HIS D 1 168 ? 125.928 155.839 104.825 1.00 74.63 168 HIS F CA 1
ATOM 6795 C C . HIS D 1 168 ? 127.184 155.070 104.460 1.00 74.63 168 HIS F C 1
ATOM 6796 O O . HIS D 1 168 ? 127.585 155.070 103.292 1.00 74.63 168 HIS F O 1
ATOM 6803 N N . VAL D 1 169 ? 127.823 154.418 105.427 1.00 68.45 169 VAL F N 1
ATOM 6804 C CA . VAL D 1 169 ? 128.998 153.603 105.138 1.00 68.45 169 VAL F CA 1
ATOM 6805 C C . VAL D 1 169 ? 128.770 152.124 105.373 1.00 68.45 169 VAL F C 1
ATOM 6806 O O . VAL D 1 169 ? 129.524 151.299 104.829 1.00 68.45 169 VAL F O 1
ATOM 6810 N N . SER D 1 170 ? 127.764 151.728 106.145 1.00 64.32 170 SER F N 1
ATOM 6811 C CA . SER D 1 170 ? 127.403 150.328 106.307 1.00 64.32 170 SER F CA 1
ATOM 6812 C C . SER D 1 170 ? 125.943 150.240 106.716 1.00 64.32 170 SER F C 1
ATOM 6813 O O . SER D 1 170 ? 125.642 150.030 107.895 1.00 64.32 170 SER F O 1
ATOM 6816 N N . PRO D 1 171 ? 125.009 150.395 105.778 1.00 65.19 171 PRO F N 1
ATOM 6817 C CA . PRO D 1 171 ? 123.593 150.425 106.156 1.00 65.19 171 PRO F CA 1
ATOM 6818 C C . PRO D 1 171 ? 123.075 149.105 106.678 1.00 65.19 171 PRO F C 1
ATOM 6819 O O . PRO D 1 171 ? 121.998 149.082 107.284 1.00 65.19 171 PRO F O 1
ATOM 6823 N N . GLU D 1 172 ? 123.792 148.006 106.466 1.00 66.78 172 GLU F N 1
ATOM 6824 C CA . GLU D 1 172 ? 123.345 146.728 107.002 1.00 66.78 172 GLU F CA 1
ATOM 6825 C C . GLU D 1 172 ? 123.466 146.701 108.517 1.00 66.78 172 GLU F C 1
ATOM 6826 O O . GLU D 1 172 ? 122.555 146.251 109.215 1.00 66.78 172 GLU F O 1
ATOM 6832 N N . TYR D 1 173 ? 124.583 147.185 109.043 1.00 61.44 173 TYR F N 1
ATOM 6833 C CA . TYR D 1 173 ? 124.835 147.096 110.471 1.00 61.44 173 TYR F CA 1
ATOM 6834 C C . TYR D 1 173 ? 124.327 148.319 111.216 1.00 61.44 173 TYR F C 1
ATOM 6835 O O . TYR D 1 173 ? 123.611 148.181 112.209 1.00 61.44 173 TYR F O 1
ATOM 6844 N N . PHE D 1 174 ? 124.685 149.514 110.761 1.00 58.35 174 PHE F N 1
ATOM 6845 C CA . PHE D 1 174 ? 124.190 150.750 111.353 1.00 58.35 174 PHE F CA 1
ATOM 6846 C C . PHE D 1 174 ? 123.326 151.477 110.330 1.00 58.35 174 PHE F C 1
ATOM 6847 O O . PHE D 1 174 ? 123.768 152.400 109.653 1.00 58.35 174 PHE F O 1
ATOM 6855 N N . GLY D 1 175 ? 122.073 151.063 110.233 1.00 60.01 175 GLY F N 1
ATOM 6856 C CA . GLY D 1 175 ? 121.158 151.708 109.317 1.00 60.01 175 GLY F CA 1
ATOM 6857 C C . GLY D 1 175 ? 120.213 152.651 110.021 1.00 60.01 175 GLY F C 1
ATOM 6858 O O . GLY D 1 175 ? 120.011 153.788 109.591 1.00 60.01 175 GLY F O 1
ATOM 6859 N N . ASN D 1 176 ? 119.620 152.175 111.107 1.00 63.68 176 ASN F N 1
ATOM 6860 C CA . ASN D 1 176 ? 118.744 152.996 111.924 1.00 63.68 176 ASN F CA 1
ATOM 6861 C C . ASN D 1 176 ? 119.072 152.772 113.385 1.00 63.68 176 ASN F C 1
ATOM 6862 O O . ASN D 1 176 ? 120.037 152.082 113.713 1.00 63.68 176 ASN F O 1
ATOM 6867 N N . LEU D 1 177 ? 118.264 153.329 114.269 1.00 64.52 177 LEU F N 1
ATOM 6868 C CA . LEU D 1 177 ? 118.471 153.165 115.692 1.00 64.52 177 LEU F CA 1
ATOM 6869 C C . LEU D 1 177 ? 118.225 151.740 116.152 1.00 64.52 177 LEU F C 1
ATOM 6870 O O . LEU D 1 177 ? 118.674 151.368 117.238 1.00 64.52 177 LEU F O 1
ATOM 6875 N N . GLN D 1 178 ? 117.546 150.924 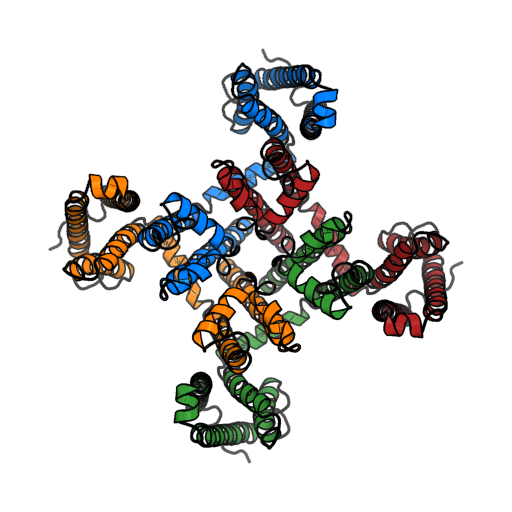115.352 1.00 66.71 178 GLN F N 1
ATOM 6876 C CA . GLN D 1 178 ? 117.285 149.541 115.723 1.00 66.71 178 GLN F CA 1
ATOM 6877 C C . GLN D 1 178 ? 118.279 148.557 115.138 1.00 66.71 178 GLN F C 1
ATOM 6878 O O . GLN D 1 178 ? 118.775 147.699 115.866 1.00 66.71 178 GLN F O 1
ATOM 6884 N N . LEU D 1 179 ? 118.576 148.652 113.844 1.00 60.39 179 LEU F N 1
ATOM 6885 C CA . LEU D 1 179 ? 119.613 147.806 113.275 1.00 60.39 179 LEU F CA 1
ATOM 6886 C C . LEU D 1 179 ? 120.943 148.021 113.968 1.00 60.39 179 LEU F C 1
ATOM 6887 O O . LEU D 1 179 ? 121.714 147.074 114.135 1.00 60.39 179 LEU F O 1
ATOM 6892 N N . SER D 1 180 ? 121.233 149.250 114.372 1.00 58.49 180 SER F N 1
ATOM 6893 C CA . SER D 1 180 ? 122.452 149.533 115.103 1.00 58.49 180 SER F CA 1
ATOM 6894 C C . SER D 1 180 ? 122.341 149.188 116.572 1.00 58.49 180 SER F C 1
ATOM 6895 O O . SER D 1 180 ? 123.354 149.196 117.271 1.00 58.49 180 SER F O 1
ATOM 6898 N N . LEU D 1 181 ? 121.143 148.910 117.062 1.00 58.83 181 LEU F N 1
ATOM 6899 C CA . LEU D 1 181 ? 120.982 148.347 118.389 1.00 58.83 181 LEU F CA 1
ATOM 6900 C C . LEU D 1 181 ? 121.201 146.852 118.392 1.00 58.83 181 LEU F C 1
ATOM 6901 O O . LEU D 1 181 ? 121.573 146.290 119.423 1.00 58.83 181 LEU F O 1
ATOM 6906 N N . LEU D 1 182 ? 120.973 146.211 117.255 1.00 57.63 182 LEU F N 1
ATOM 6907 C CA . LEU D 1 182 ? 121.264 144.803 117.063 1.00 57.63 182 LEU F CA 1
ATOM 6908 C C . LEU D 1 182 ? 122.738 144.539 116.820 1.00 57.63 182 LEU F C 1
ATOM 6909 O O . LEU D 1 182 ? 123.293 143.608 117.413 1.00 57.63 182 LEU F O 1
ATOM 6914 N N . THR D 1 183 ? 123.381 145.334 115.966 1.00 52.61 183 THR F N 1
ATOM 6915 C CA . THR D 1 183 ? 124.823 145.274 115.809 1.00 52.61 183 THR F CA 1
ATOM 6916 C C . THR D 1 183 ? 125.551 145.444 117.123 1.00 52.61 183 THR F C 1
ATOM 6917 O O . THR D 1 183 ? 126.546 144.761 117.359 1.00 52.61 183 THR F O 1
ATOM 6921 N N . LEU D 1 184 ? 125.083 146.334 117.978 1.00 51.95 184 LEU F N 1
ATOM 6922 C CA . LEU D 1 184 ? 125.705 146.554 119.268 1.00 51.95 184 LEU F CA 1
ATOM 6923 C C . LEU D 1 184 ? 125.474 145.405 120.227 1.00 51.95 184 LEU F C 1
ATOM 6924 O O . LEU D 1 184 ? 126.187 145.305 121.225 1.00 51.95 184 LEU F O 1
ATOM 6929 N N . PHE D 1 185 ? 124.497 144.544 119.964 1.00 52.47 185 PHE F N 1
ATOM 6930 C CA . PHE D 1 185 ? 124.297 143.374 120.804 1.00 52.47 185 PHE F CA 1
ATOM 6931 C C . PHE D 1 185 ? 125.137 142.202 120.336 1.00 52.47 185 PHE F C 1
ATOM 6932 O O . PHE D 1 185 ? 125.585 141.394 121.151 1.00 52.47 185 PHE F O 1
ATOM 6940 N N . GLN D 1 186 ? 125.359 142.094 119.031 1.00 48.82 186 GLN F N 1
ATOM 6941 C CA . GLN D 1 186 ? 126.278 141.088 118.526 1.00 48.82 186 GLN F CA 1
ATOM 6942 C C . GLN D 1 186 ? 127.697 141.343 118.999 1.00 48.82 186 GLN F C 1
ATOM 6943 O O . GLN D 1 186 ? 128.470 140.401 119.165 1.00 48.82 186 GLN F O 1
ATOM 6949 N N . VAL D 1 187 ? 128.049 142.603 119.249 1.00 47.39 187 VAL F N 1
ATOM 6950 C CA . VAL D 1 187 ? 129.413 142.944 119.628 1.00 47.39 187 VAL F CA 1
ATOM 6951 C C . VAL D 1 187 ? 129.683 142.720 121.110 1.00 47.39 187 VAL F C 1
ATOM 6952 O O . VAL D 1 187 ? 130.805 142.360 121.473 1.00 47.39 187 VAL F O 1
ATOM 6956 N N . VAL D 1 188 ? 128.692 142.894 121.984 1.00 51.72 188 VAL F N 1
ATOM 6957 C CA . VAL D 1 188 ? 128.944 142.629 123.395 1.00 51.72 188 VAL F CA 1
ATOM 6958 C C . VAL D 1 188 ? 129.168 141.150 123.639 1.00 51.72 188 VAL F C 1
ATOM 6959 O O . VAL D 1 188 ? 129.881 140.778 124.572 1.00 51.72 188 VAL F O 1
ATOM 6963 N N . THR D 1 189 ? 128.572 140.283 122.830 1.00 50.10 189 THR F N 1
ATOM 6964 C CA . THR D 1 189 ? 128.852 138.861 122.901 1.00 50.10 189 THR F CA 1
ATOM 6965 C C . THR D 1 189 ? 130.134 138.501 122.174 1.00 50.10 189 THR F C 1
ATOM 6966 O O . THR D 1 189 ? 130.467 137.319 122.076 1.00 50.10 189 THR F O 1
ATOM 6970 N N . LEU D 1 190 ? 130.852 139.498 121.662 1.00 49.73 190 LEU F N 1
ATOM 6971 C CA . LEU D 1 190 ? 132.155 139.311 121.036 1.00 49.73 190 LEU F CA 1
ATOM 6972 C C . LEU D 1 190 ? 132.070 138.371 119.845 1.00 49.73 190 LEU F C 1
ATOM 6973 O O . LEU D 1 190 ? 133.010 137.645 119.533 1.00 49.73 190 LEU F O 1
ATOM 6978 N N . GLU D 1 191 ? 130.937 138.386 119.168 1.00 50.64 191 GLU F N 1
ATOM 6979 C CA . GLU D 1 191 ? 130.702 137.505 118.032 1.00 50.64 191 GLU F CA 1
ATOM 6980 C C . GLU D 1 191 ? 131.020 138.268 116.755 1.00 50.64 191 GLU F C 1
ATOM 6981 O O . GLU D 1 191 ? 130.241 139.112 116.316 1.00 50.64 191 GLU F O 1
ATOM 6987 N N . SER D 1 192 ? 132.164 137.960 116.152 1.00 51.63 192 SER F N 1
ATOM 6988 C CA . SER D 1 192 ? 132.569 138.545 114.879 1.00 51.63 192 SER F CA 1
ATOM 6989 C C . SER D 1 192 ? 132.575 140.063 114.949 1.00 51.63 192 SER F C 1
ATOM 6990 O O . SER D 1 192 ? 132.345 140.758 113.961 1.00 51.63 192 SER F O 1
ATOM 6993 N N . TRP D 1 193 ? 132.849 140.583 116.136 1.00 51.21 193 TRP F N 1
ATOM 6994 C CA . TRP D 1 193 ? 132.858 142.018 116.338 1.00 51.21 193 TRP F CA 1
ATOM 6995 C C . TRP D 1 193 ? 133.967 142.718 115.577 1.00 51.21 193 TRP F C 1
ATOM 6996 O O . TRP D 1 193 ? 133.877 143.927 115.364 1.00 51.21 193 TRP F O 1
ATOM 7007 N N . ALA D 1 194 ? 135.004 141.994 115.181 1.00 53.47 194 ALA F N 1
ATOM 7008 C CA . ALA D 1 194 ? 136.096 142.629 114.468 1.00 53.47 194 ALA F CA 1
ATOM 7009 C C . ALA D 1 194 ? 136.222 142.101 113.061 1.00 53.47 194 ALA F C 1
ATOM 7010 O O . ALA D 1 194 ? 136.401 142.866 112.131 1.00 53.47 194 ALA F O 1
ATOM 7012 N N . SER D 1 195 ? 136.127 140.792 112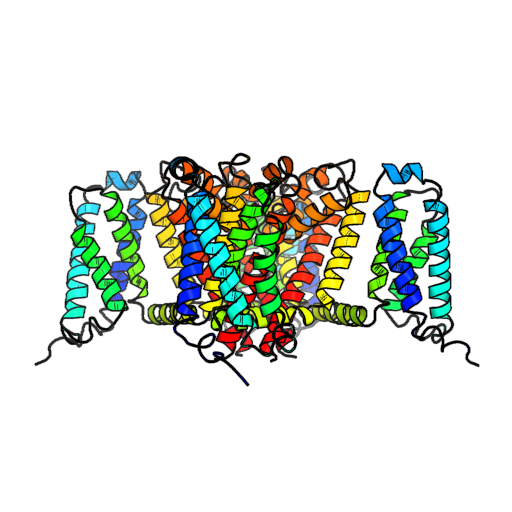.894 1.00 54.48 195 SER F N 1
ATOM 7013 C CA . SER D 1 195 ? 136.253 140.226 111.565 1.00 54.48 195 SER F CA 1
ATOM 7014 C C . SER D 1 195 ? 135.143 140.713 110.647 1.00 54.48 195 SER F C 1
ATOM 7015 O O . SER D 1 195 ? 135.390 141.047 109.495 1.00 54.48 195 SER F O 1
ATOM 7018 N N . GLY D 1 196 ? 133.918 140.752 111.156 1.00 56.99 196 GLY F N 1
ATOM 7019 C CA . GLY D 1 196 ? 132.802 141.192 110.343 1.00 56.99 196 GLY F CA 1
ATOM 7020 C C . GLY D 1 196 ? 132.243 142.576 110.596 1.00 56.99 196 GLY F C 1
ATOM 7021 O O . GLY D 1 196 ? 131.992 143.316 109.661 1.00 56.99 196 GLY F O 1
ATOM 7022 N N . VAL D 1 197 ? 131.957 142.897 111.850 1.00 56.34 197 VAL F N 1
ATOM 7023 C CA . VAL D 1 197 ? 131.421 144.216 112.176 1.00 56.34 197 VAL F CA 1
ATOM 7024 C C . VAL D 1 197 ? 132.345 145.428 112.044 1.00 56.34 197 VAL F C 1
ATOM 7025 O O . VAL D 1 197 ? 131.952 146.447 111.490 1.00 56.34 197 VAL F O 1
ATOM 7029 N N . MET D 1 198 ? 133.575 145.303 112.535 1.00 60.10 198 MET F N 1
ATOM 7030 C CA . MET D 1 198 ? 134.519 146.425 112.554 1.00 60.10 198 MET F CA 1
ATOM 7031 C C . MET D 1 198 ? 135.650 146.506 111.536 1.00 60.10 198 MET F C 1
ATOM 7032 O O . MET D 1 198 ? 136.343 147.511 111.481 1.00 60.10 198 MET F O 1
ATOM 7037 N N . ARG D 1 199 ? 135.850 145.487 110.717 1.00 58.68 199 ARG F N 1
ATOM 7038 C CA . ARG D 1 199 ? 136.947 145.563 109.762 1.00 58.68 199 ARG F CA 1
ATOM 7039 C C . ARG D 1 199 ? 136.528 146.293 108.507 1.00 58.68 199 ARG F C 1
ATOM 7040 O O . ARG D 1 199 ? 137.297 147.073 107.955 1.00 58.68 199 ARG F O 1
ATOM 7048 N N . PRO D 1 200 ? 135.304 146.040 108.042 1.00 60.48 200 PRO F N 1
ATOM 7049 C CA . PRO D 1 200 ? 134.940 146.746 106.810 1.00 60.48 200 PRO F CA 1
ATOM 7050 C C . PRO D 1 200 ? 134.810 148.250 107.030 1.00 60.48 200 PRO F C 1
ATOM 7051 O O . PRO D 1 200 ? 135.235 149.035 106.190 1.00 60.48 200 PRO F O 1
ATOM 7055 N N . ILE D 1 201 ? 134.229 148.631 108.161 1.00 59.67 201 ILE F N 1
ATOM 7056 C CA . ILE D 1 201 ? 134.032 150.025 108.527 1.00 59.67 201 ILE F CA 1
ATOM 7057 C C . ILE D 1 201 ? 135.364 150.722 108.762 1.00 59.67 201 ILE F C 1
ATOM 7058 O O . ILE D 1 201 ? 135.594 151.808 108.243 1.00 59.67 201 ILE F O 1
ATOM 7063 N N . PHE D 1 202 ? 136.251 150.097 109.528 1.00 60.51 202 PHE F N 1
ATOM 7064 C CA . PHE D 1 202 ? 137.542 150.708 109.810 1.00 60.51 202 PHE F CA 1
ATOM 7065 C C . PHE D 1 202 ? 138.343 150.984 108.548 1.00 60.51 202 PHE F C 1
ATOM 7066 O O . PHE D 1 202 ? 139.311 151.746 108.602 1.00 60.51 202 PHE F O 1
ATOM 7074 N N . ALA D 1 203 ? 137.950 150.420 107.413 1.00 62.25 203 ALA F N 1
ATOM 7075 C CA . ALA D 1 203 ? 138.576 150.756 106.145 1.00 62.25 203 ALA F CA 1
ATOM 7076 C C . ALA D 1 203 ? 138.031 152.039 105.534 1.00 62.25 203 ALA F C 1
ATOM 7077 O O . ALA D 1 203 ? 138.747 152.699 104.777 1.00 62.25 203 ALA F O 1
ATOM 7079 N N . GLU D 1 204 ? 136.784 152.403 105.828 1.00 66.20 204 GLU F N 1
ATOM 7080 C CA . GLU D 1 204 ? 136.236 153.655 105.308 1.00 66.20 204 GLU F CA 1
ATOM 7081 C C . GLU D 1 204 ? 136.635 154.833 106.190 1.00 66.20 204 GLU F C 1
ATOM 7082 O O . GLU D 1 204 ? 137.330 155.750 105.745 1.00 66.20 204 GLU F O 1
ATOM 7088 N N . VAL D 1 205 ? 136.200 154.821 107.446 1.00 62.20 205 VAL F N 1
ATOM 7089 C CA . VAL D 1 205 ? 136.536 155.869 108.406 1.00 62.20 205 VAL F CA 1
ATOM 7090 C C . VAL D 1 205 ? 137.626 155.328 109.327 1.00 62.20 205 VAL F C 1
ATOM 7091 O O . VAL D 1 205 ? 137.343 154.459 110.167 1.00 62.20 205 VAL F O 1
ATOM 7095 N N . PRO D 1 206 ? 138.865 155.787 109.199 1.00 63.82 206 PRO F N 1
ATOM 7096 C CA . PRO D 1 206 ? 139.972 155.133 109.906 1.00 63.82 206 PRO F CA 1
ATOM 7097 C C . PRO D 1 206 ? 139.981 155.368 111.400 1.00 63.82 206 PRO F C 1
ATOM 7098 O O . PRO D 1 206 ? 140.582 154.579 112.134 1.00 63.82 206 PRO F O 1
ATOM 7102 N N . TRP D 1 207 ? 139.347 156.430 111.881 1.00 63.80 207 TRP F N 1
ATOM 7103 C CA . TRP D 1 207 ? 139.303 156.708 113.306 1.00 63.80 207 TRP F CA 1
ATOM 7104 C C . TRP D 1 207 ? 138.214 155.926 114.017 1.00 63.80 207 TRP F C 1
ATOM 7105 O O . TRP D 1 207 ? 137.923 156.206 115.183 1.00 63.80 207 TRP F O 1
ATOM 7116 N N . SER D 1 208 ? 137.611 154.953 113.345 1.00 56.56 208 SER F N 1
ATOM 7117 C CA . SER D 1 208 ? 136.495 154.209 113.897 1.00 56.56 208 SER F CA 1
ATOM 7118 C C . SER D 1 208 ? 136.928 153.067 114.790 1.00 56.56 208 SER F C 1
ATOM 7119 O O . SER D 1 208 ? 136.092 152.514 115.505 1.00 56.56 208 SER F O 1
ATOM 7122 N N . TRP D 1 209 ? 138.199 152.685 114.758 1.00 59.96 209 TRP F N 1
ATOM 7123 C CA . TRP D 1 209 ? 138.694 151.735 115.740 1.00 59.96 209 TRP F CA 1
ATOM 7124 C C . TRP D 1 209 ? 138.450 152.222 117.153 1.00 59.96 209 TRP F C 1
ATOM 7125 O O . TRP D 1 209 ? 138.422 151.414 118.080 1.00 59.96 209 TRP F O 1
ATOM 7136 N N . LEU D 1 210 ? 138.281 153.530 117.329 1.00 55.87 210 LEU F N 1
ATOM 7137 C CA . LEU D 1 210 ? 138.021 154.089 118.643 1.00 55.87 210 LEU F CA 1
ATOM 7138 C C . LEU D 1 210 ? 136.628 153.737 119.121 1.00 55.87 210 LEU F C 1
ATOM 7139 O O . LEU D 1 210 ? 136.435 153.449 120.304 1.00 55.87 210 LEU F O 1
ATOM 7144 N N . TYR D 1 211 ? 135.657 153.740 118.215 1.00 55.11 211 TYR F N 1
ATOM 7145 C CA . TYR D 1 211 ? 134.294 153.394 118.582 1.00 55.11 211 TYR F CA 1
ATOM 7146 C C . TYR D 1 211 ? 134.218 151.976 119.122 1.00 55.11 211 TYR F C 1
ATOM 7147 O O . TYR D 1 211 ? 133.738 151.751 120.237 1.00 55.11 211 TYR F O 1
ATOM 7156 N N . PHE D 1 212 ? 134.722 151.009 118.360 1.00 53.84 212 PHE F N 1
ATOM 7157 C CA . PHE D 1 212 ? 134.560 149.611 118.734 1.00 53.84 212 PHE F CA 1
ATOM 7158 C C . PHE D 1 212 ? 135.494 149.209 119.861 1.00 53.84 212 PHE F C 1
ATOM 7159 O O . PHE D 1 212 ? 135.100 148.445 120.742 1.00 53.84 212 PHE F O 1
ATOM 7167 N N . VAL D 1 213 ? 136.735 149.694 119.857 1.00 53.34 213 VAL F N 1
ATOM 7168 C CA . VAL D 1 213 ? 137.637 149.342 120.943 1.00 53.34 213 VAL F CA 1
ATOM 7169 C C . VAL D 1 213 ? 137.172 149.934 122.262 1.00 53.34 213 VAL F C 1
ATOM 7170 O O . VAL D 1 213 ? 137.213 149.250 123.288 1.00 53.34 213 VAL F O 1
ATOM 7174 N N . SER D 1 214 ? 136.716 151.181 122.268 1.00 53.54 214 SER F N 1
ATOM 7175 C CA . SER D 1 214 ? 136.174 151.761 123.482 1.00 53.54 214 SER F CA 1
ATOM 7176 C C . SER D 1 214 ? 134.873 151.110 123.907 1.00 53.54 214 SER F C 1
ATOM 7177 O O . SER D 1 214 ? 134.635 150.969 125.108 1.00 53.54 214 SER F O 1
ATOM 7180 N N . PHE D 1 215 ? 134.039 150.688 122.966 1.00 51.61 215 PHE F N 1
ATOM 7181 C CA . PHE D 1 215 ? 132.825 149.993 123.351 1.00 51.61 215 PHE F CA 1
ATOM 7182 C C . PHE D 1 215 ? 133.089 148.616 123.918 1.00 51.61 215 PHE F C 1
ATOM 7183 O O . PHE D 1 215 ? 132.478 148.248 124.919 1.00 51.61 215 PHE F O 1
ATOM 7191 N N . VAL D 1 216 ? 133.977 147.834 123.302 1.00 53.36 216 VAL F N 1
ATOM 7192 C CA . VAL D 1 216 ? 134.266 146.500 123.819 1.00 53.36 216 VAL F CA 1
ATOM 7193 C C . VAL D 1 216 ? 134.913 146.541 125.189 1.00 53.36 216 VAL F C 1
ATOM 7194 O O . VAL D 1 216 ? 134.673 145.646 126.001 1.00 53.36 216 VAL F O 1
ATOM 7198 N N . LEU D 1 217 ? 135.696 147.570 125.493 1.00 55.06 217 LEU F N 1
ATOM 7199 C CA . LEU D 1 217 ? 136.266 147.716 126.824 1.00 55.06 217 LEU F CA 1
ATOM 7200 C C . LEU D 1 217 ? 135.230 148.153 127.847 1.00 55.06 217 LEU F C 1
ATOM 7201 O O . LEU D 1 217 ? 135.121 147.543 128.912 1.00 55.06 217 LEU F O 1
ATOM 7206 N N . ILE D 1 218 ? 134.464 149.200 127.549 1.00 57.48 218 ILE F N 1
ATOM 7207 C CA . ILE D 1 218 ? 133.444 149.640 128.488 1.00 57.48 218 ILE F CA 1
ATOM 7208 C C . ILE D 1 218 ? 132.336 148.618 128.648 1.00 57.48 218 ILE F C 1
ATOM 7209 O O . ILE D 1 218 ? 131.986 148.272 129.778 1.00 57.48 218 ILE F O 1
ATOM 7214 N N . GLY D 1 219 ? 131.785 148.109 127.557 1.00 58.08 219 GLY F N 1
ATOM 7215 C CA . GLY D 1 219 ? 130.700 147.161 127.643 1.00 58.08 219 GLY F CA 1
ATOM 7216 C C . GLY D 1 219 ? 131.057 145.830 128.233 1.00 58.08 219 GLY F C 1
ATOM 7217 O O . GLY D 1 219 ? 130.163 145.057 128.572 1.00 58.08 219 GLY F O 1
ATOM 7218 N N . THR D 1 220 ? 132.341 145.529 128.366 1.00 61.24 220 THR F N 1
ATOM 7219 C CA . THR D 1 220 ? 132.782 144.299 128.998 1.00 61.24 220 THR F CA 1
ATOM 7220 C C . THR D 1 220 ? 133.235 144.526 130.429 1.00 61.24 220 THR F C 1
ATOM 7221 O O . THR D 1 220 ? 133.119 143.617 131.254 1.00 61.24 220 THR F O 1
ATOM 7225 N N . PHE D 1 221 ? 133.718 145.720 130.753 1.00 64.14 221 PHE F N 1
ATOM 7226 C CA . PHE D 1 221 ? 133.970 146.098 132.132 1.00 64.14 221 PHE F CA 1
ATOM 7227 C C . PHE D 1 221 ? 132.694 146.232 132.936 1.00 64.14 221 PHE F C 1
ATOM 7228 O O . PHE D 1 221 ? 132.724 146.072 134.156 1.00 64.14 221 PHE F O 1
ATOM 7236 N N . ILE D 1 222 ? 131.574 146.518 132.280 1.00 64.81 222 ILE F N 1
ATOM 7237 C CA . ILE D 1 222 ? 130.307 146.576 132.988 1.00 64.81 222 ILE F CA 1
ATOM 7238 C C . ILE D 1 222 ? 129.713 145.189 133.136 1.00 64.81 222 ILE F C 1
ATOM 7239 O O . ILE D 1 222 ? 129.139 144.866 134.178 1.00 64.81 222 ILE F O 1
ATOM 7244 N N . ILE D 1 223 ? 129.840 144.345 132.117 1.00 67.43 223 ILE F N 1
ATOM 7245 C CA . ILE D 1 223 ? 129.282 143.007 132.221 1.00 67.43 223 ILE F CA 1
ATOM 7246 C C . ILE D 1 223 ? 130.005 142.198 133.281 1.00 67.43 223 ILE F C 1
ATOM 7247 O O . ILE D 1 223 ? 129.363 141.554 134.114 1.00 67.43 223 ILE F O 1
ATOM 7252 N N . PHE D 1 224 ? 131.333 142.222 133.296 1.00 72.29 224 PHE F N 1
ATOM 7253 C CA . PHE D 1 224 ? 132.066 141.485 134.310 1.00 72.29 224 PHE F CA 1
ATOM 7254 C C . PHE D 1 224 ? 131.847 142.031 135.708 1.00 72.29 224 PHE F C 1
ATOM 7255 O O . PHE D 1 224 ? 132.015 141.290 136.679 1.00 72.29 224 PHE F O 1
ATOM 7263 N N . ASN D 1 225 ? 131.450 143.290 135.834 1.00 71.30 225 ASN F N 1
ATOM 7264 C CA . ASN D 1 225 ? 131.124 143.861 137.129 1.00 71.30 225 ASN F CA 1
ATOM 7265 C C . ASN D 1 225 ? 129.679 143.624 137.522 1.00 71.30 225 ASN F C 1
ATOM 7266 O O . ASN D 1 225 ? 129.325 143.839 138.682 1.00 71.30 225 ASN F O 1
ATOM 7271 N N . LEU D 1 226 ? 128.838 143.202 136.586 1.00 73.56 226 LEU F N 1
ATOM 7272 C CA . LEU D 1 226 ? 127.534 142.645 136.910 1.00 73.56 226 LEU F CA 1
ATOM 7273 C C . LEU D 1 226 ? 127.646 141.215 137.392 1.00 73.56 226 LEU F C 1
ATOM 7274 O O . LEU D 1 226 ? 127.051 140.853 138.409 1.00 73.56 226 LEU F O 1
ATOM 7279 N N . PHE D 1 227 ? 128.412 140.404 136.670 1.00 78.16 227 PHE F N 1
ATOM 7280 C CA . PHE D 1 227 ? 128.692 139.044 137.094 1.00 78.16 227 PHE F CA 1
ATOM 7281 C C . PHE D 1 227 ? 129.312 139.007 138.482 1.00 78.16 227 PHE F C 1
ATOM 7282 O O . PHE D 1 227 ? 128.834 138.273 139.352 1.00 78.16 227 PHE F O 1
ATOM 7290 N N . ILE D 1 228 ? 130.363 139.794 138.713 1.00 78.79 228 ILE F N 1
ATOM 7291 C CA . ILE D 1 228 ? 130.951 139.876 140.043 1.00 78.79 228 ILE F CA 1
ATOM 7292 C C . ILE D 1 228 ? 129.956 140.363 141.080 1.00 78.79 228 ILE F C 1
ATOM 7293 O O . ILE D 1 228 ? 129.941 139.848 142.203 1.00 78.79 228 ILE F O 1
ATOM 7298 N N . GLY D 1 229 ? 129.116 141.338 140.739 1.00 81.19 229 GLY F N 1
ATOM 7299 C CA . GLY D 1 229 ? 128.106 141.786 141.676 1.00 81.19 229 GLY F CA 1
ATOM 7300 C C . GLY D 1 229 ? 127.184 140.679 142.122 1.00 81.19 229 GLY F C 1
ATOM 7301 O O . GLY D 1 229 ? 126.856 140.587 143.308 1.00 81.19 229 GLY F O 1
ATOM 7302 N N . VAL D 1 230 ? 126.775 139.809 141.200 1.00 82.96 230 VAL F N 1
ATOM 7303 C CA . VAL D 1 230 ? 125.941 138.674 141.573 1.00 82.96 230 VAL F CA 1
ATOM 7304 C C . VAL D 1 230 ? 126.695 137.647 142.401 1.00 82.96 230 VAL F C 1
ATOM 7305 O O . VAL D 1 230 ? 126.126 137.100 143.353 1.00 82.96 230 VAL F O 1
ATOM 7309 N N . ILE D 1 231 ? 127.948 137.359 142.058 1.00 83.62 231 ILE F N 1
ATOM 7310 C CA . ILE D 1 231 ? 128.745 136.449 142.870 1.00 83.62 231 ILE F CA 1
ATOM 7311 C C . ILE D 1 231 ? 128.820 136.948 144.304 1.00 83.62 231 ILE F C 1
ATOM 7312 O O . ILE D 1 231 ? 128.528 136.209 145.251 1.00 83.62 231 ILE F O 1
ATOM 7317 N N . VAL D 1 232 ? 129.190 138.213 144.484 1.00 89.50 232 VAL F N 1
ATOM 7318 C CA . VAL D 1 232 ? 129.294 138.796 145.815 1.00 89.50 232 VAL F CA 1
ATOM 7319 C C . VAL D 1 232 ? 127.949 138.770 146.524 1.00 89.50 232 VAL F C 1
ATOM 7320 O O . VAL D 1 232 ? 127.858 138.399 147.697 1.00 89.50 232 VAL F O 1
ATOM 7324 N N . ASN D 1 233 ? 126.883 139.157 145.825 1.00 95.24 233 ASN F N 1
ATOM 7325 C CA . ASN D 1 233 ? 125.578 139.256 146.465 1.00 95.24 233 ASN F CA 1
ATOM 7326 C C . ASN D 1 233 ? 125.074 137.888 146.907 1.00 95.24 233 ASN F C 1
ATOM 7327 O O . ASN D 1 233 ? 124.652 137.710 148.054 1.00 95.24 233 ASN F O 1
ATOM 7332 N N . ASN D 1 234 ? 125.106 136.905 146.008 1.00 95.50 234 ASN F N 1
ATOM 7333 C CA . ASN D 1 234 ? 124.597 135.583 146.354 1.00 95.50 234 ASN F CA 1
ATOM 7334 C C . ASN D 1 234 ? 125.442 134.931 147.439 1.00 95.50 234 ASN F C 1
ATOM 7335 O O . ASN D 1 234 ? 124.902 134.285 148.343 1.00 95.50 234 ASN F O 1
ATOM 7340 N N . VAL D 1 235 ? 126.766 135.083 147.370 1.00 97.88 235 VAL F N 1
ATOM 7341 C CA . VAL D 1 235 ? 127.614 134.545 148.427 1.00 97.88 235 VAL F CA 1
ATOM 7342 C C . VAL D 1 235 ? 127.344 135.263 149.738 1.00 97.88 235 VAL F C 1
ATOM 7343 O O . VAL D 1 235 ? 127.400 134.651 150.813 1.00 97.88 235 VAL F O 1
ATOM 7347 N N . GLU D 1 236 ? 127.020 136.555 149.673 1.00 103.09 236 GLU F N 1
ATOM 7348 C CA . GLU D 1 236 ? 126.786 137.340 150.882 1.00 103.09 236 GLU F CA 1
ATOM 7349 C C . GLU D 1 236 ? 125.700 136.709 151.743 1.00 103.09 236 GLU F C 1
ATOM 7350 O O . GLU D 1 236 ? 125.901 136.471 152.938 1.00 103.09 236 GLU F O 1
ATOM 7356 N N . LYS D 1 237 ? 124.551 136.416 151.148 1.00 105.80 237 LYS F N 1
ATOM 7357 C CA . LYS D 1 237 ? 123.472 135.761 151.869 1.00 105.80 237 LYS F CA 1
ATOM 7358 C C . LYS D 1 237 ? 122.961 134.553 151.095 1.00 105.80 237 LYS F C 1
ATOM 7359 O O . LYS D 1 237 ? 122.363 134.698 150.029 1.00 105.80 237 LYS F O 1
#

B-factor: mean 87.48, std 22.97, range [30.0, 143.99]

Organism: Halalkalibacterium halodurans (strain ATCC BAA-125 / DSM 18197 / FERM 7344 / JCM 9153 / C-125) (NCBI:txid272558)

Secondary structure (DSSP, 8-state):
---STTTTTSHHHHHHHHHHHHHHHHHHHHTT-HHHHHHTTTTHHHHHHHHHHHHHHHHHHHHHTS-TTTTTTTSHHHHHHHHHHHHHHHS-SSS-THHHHHHHHHHHHGGGTTSHHHHHHHHHHHTTTTTTHHHHHHHHHHHHHHHHHHHTTSTTT-TTTSSSTTHHHHHHHHHHTTSSIIIIIIHHHHHHSGGGHHHHHHHHHHHHHHHHHHHHHHHHHHHH-/---STTTTTSHHHHHHHHHHHHHHHHHHHHTT-HHHHHHTTTTHHHHHHHHHHHHHHHHHHHHHTS-TTTTTTTSHHHHHHHHHHHHHHHS-SSS-THHHHHHHHHHHHGGGTTSHHHHHHHHHHHTTTTTTHHHHHHHHHHHHHHHHHHHTTSTTT-TTTSSSTTHHHHHHHHHHTTSSIIIIIIHHHHHHSGGGHHHHHHHHHHHHHHHHHHHHHHHHHHHH-/---STTTTTSHHHHHHHHHHHHHHHHHHHHTT-HHHHHHTTTTHHHHHHHHHHHHHHHHHHHHHTS-TTTTTTTSHHHHHHHHHHHHHHHS-SSS-THHHHHHHHHHHHGGGTTSHHHHHHHHHHHTTTTTTHHHHHHHHHHHHHHHHHHHTTSTTT-TTTSSSTTHHHHHHHHHHTTSSIIIIIIHHHHHHSGGGHHHHHHHHHHHHHHHHHHHHHHHHHHHH-/---STTTTTSHHHHHHHHHHHHHHHHHHHHTT-HHHHHHTTTTHHHHHHHHHHHHHHHHHHHHHTS-TTTTTTTSHHHHHHHHHHHHHHHS-SSS-THHHHHHHHHHHHGGGTTSHHHHHHHHHHHTTTTTTHHHHHHHHHHHHHHHHHHHTTSTTT-TTTSSSTTHHHHHHHHHHTTSSIIIIIIHHHHHHSGGGHHHHHHHHHHHHHHHHHHHHHHHHHHHH-